Protein AF-A0A0M7BGE9-F1 (afdb_monomer)

Nearest PDB structures (foldseek):
  6nfq-assembly1_A  TM=4.392E-01  e=7.631E-02  Pseudomonas fluorescens
  6nfs-assembly1_A  TM=4.341E-01  e=2.128E-01  Pseudomonas fluorescens
  3bcf-assembly1_A  TM=3.572E-01  e=2.326E-01  Halothermothrix orenii H 168
  7bk7-assembly2_BBB  TM=4.090E-01  e=2.433E-01  Pseudomonas [fluorescens] SBW25
  7bk6-assembly1_AAA  TM=4.256E-01  e=5.191E-01  Pseudomonas [fluorescens] SBW25

Sequence (1055 aa):
MHVMADHRFSSLPSQTDLQADPSSYTMHPDDFVFRTDTTPAPVPVSAAQERFLQQLPHLPQTGTGSGWPASGETFSDWFNSLADDGEGAPDDQNPDDQDAAPEPTDPVDPQPEEPEDISEEDAPAPAPEPEEPEETEELPSPIPEPSMPQDPPALSLAELGTKISAGRTSVFDLDIPGEVRVITPPSFGSLTVNPDNSLALVLADPTQTGDLSFTVEIEGPDGTVQTASHTFSVTPSAQEGGWGTGLNHYMLATDESGNVIVESGDNHRKVHVSGNGLTKADIAAREGLNEGAISSWWLEKHPEYGATEDMALASDVGFGLWNRINPRGSESSNWLLLERGHEYEASRLAPRGASGESELAPLHVGAWGEGSAPVVTGGTRIFQDNVEHIVIQGLDIKSGFLVLGQHSNVIFDDVGFTGGETVISGFGGNLTGITIRNSRILDVWQDEPKHTTSDGKWSPHASRESGLYVSGTNGLLLEGNIVDHNGFAPDFDAEGSIEGGHPPSMYSHNVYLQWNTEDVTMRDSVIMRGASFGVQFRGGGFVEDNLFLDNNIPLNTLGGNYGGRGPVGNYSLLNGNIVTSAAARGEDVPHIGALDWGIRNEGLLTTLIDNIVAHANDPDDASDTVKGGSALHHGKGEDGIFDDNTIIWRWGKQSLNAEGLDPTQLNTTTIQRYTAELLGMKTATIGDLSDYLRSLDGNDQDAAIQDILSYFRAGFGIEENSRVDAATLRFVPDARGDGLRWDNRLNWDTEDLPGTIDGDSVDLGGNEVNYGGMVELENVVFGDGGKLSVHHGKLTINNELSVGQGGGKIHIDRAGQFWTDGYDDTDHLDFNVDGGRFANTGLFDGNFDLEATSGQTILATDGATFVLGNGDRLAVTGTEAKVGFDGGDGSARLEIESGAELTFHTAKDGIRGISEFRSGAFEDGSQLASAIDIDGGTLVVDLDALTTADTPELALLSADELTGLFDDVELQGLGTERDAHFYLDYDADELTLLLTSDGTGKTDFNIVSEDFEVLGLSPAWEGTRVSPEASLIDLDRTVLDAVPLQLHEAYLDVA

Organism: NCBI:txid313367

pLDDT: mean 81.62, std 24.55, range [22.69, 98.81]

Mean predicted aligned error: 13.07 Å

Foldseek 3Di:
DDDDDDDDDDDDDDDDDDDDDDDDDDDDDDDDDDDDDDDDDDDDDDPPVVVVPPPDDDDDDDDDDDDDDDPDDDPLLVVLVVVVVDDDDDPPDDPDDDDDDDDDDYDDDDDDDDDDDDDDDDDDDDDDDDDDDDDDDDDDDDDDDDDDPDDPPAQDPPVVDAADAALFKDKADRPDAFDKDWPFAKPDFGWFADPNRIIITFRNQQPDFAKIKTKMWTQHPVRDIDIDMDIHGYDGHQFQQRALFLQQAAFAAADPLQFHDAFFADQEAAAAAECPADALVNVCVVVVHDSVVLALVVCLVVRQQRRDPVNHHYQVSRVRVVCVSFDAQEAGLYEYEYEAPEEHEDQEDDHANGFHNASRRTYYYYYDDDYAAYEYDHAHEDDDHEYERYEYERHEYEAAYYYYEQYENYEYYQYHGEAHEHEHEHVPAAHTHYEYELYEQDHHAFFFQPAADPVQFGDQSSRWTESYEHERYRHYEAYLYEQEQWGWDPFDDLQRHRPGTGFQFLRHWSEEYALNYASYAHELYEQENTFAESYAAAQAYEAELYEQYQHQEDEHYAQSDDPNPRNHHYAYEHELYEWEAYHCRNVVYPRRYYHNEYYEFNHFAHFAYNYEQEYNFQLVPPPTDGAADYPYYYNPPPRRHNYHQYAYYPRHPDGHNQPPPDPVLRNQLDPQNVLCVVVVHPTGDPVSVCVVLVVDGGPRNSVVSVVNSCSVCVSSVNDDLDDPDAEEKEFAADSSHNSAEQPQLRRTPSSDHAQPDPAHEYEDNLDHHEDDDAHEYQEYEQEQNREYEFAAYEYAHNHAYYYYLNEYEYHYHRQGEYEYQEYAAAREYEYEAPAHDYAHAHEHHYHYEYEFAAYEYAQYEAPHEHEQDANYEYEFEEDHYAAAHDYAQHEYEYEYAARGEYEYHYAQDAGAAHEDGCNRPYDDDGDYAYEYEYHEAEYEYACQNHNDLAWDKHWHDAGNAYYDDYNYYHYHNLPQQKEWEWECERVGRTIIIIIHRRGGPYYYYWYHDPPDDTPPDDPVCPDHPPDDDDDDDDDDDDDDDDDDDDDDDDDDDDD

InterPro domains:
  IPR011050 Pectin lyase fold/virulence factor [SSF51126] (381-582)
  IPR039448 Right handed beta helix domain [PF13229] (385-552)

Structure (mmCIF, N/CA/C/O backbone):
data_AF-A0A0M7BGE9-F1
#
_entry.id   AF-A0A0M7BGE9-F1
#
loop_
_atom_site.group_PDB
_atom_site.id
_atom_site.type_symbol
_atom_site.label_atom_id
_atom_site.label_alt_id
_atom_site.label_comp_id
_atom_site.label_asym_id
_atom_site.label_entity_id
_atom_site.label_seq_id
_atom_site.pdbx_PDB_ins_code
_atom_site.Cartn_x
_atom_site.Cartn_y
_atom_site.Cartn_z
_atom_site.occupancy
_atom_site.B_iso_or_equiv
_atom_site.auth_seq_id
_atom_site.auth_comp_id
_atom_site.auth_asym_id
_atom_site.auth_atom_id
_atom_site.pdbx_PDB_model_num
ATOM 1 N N . MET A 1 1 ? -19.847 28.988 -2.101 1.00 25.34 1 MET A N 1
ATOM 2 C CA . MET A 1 1 ? -21.134 29.722 -2.194 1.00 25.34 1 MET A CA 1
ATOM 3 C C . MET A 1 1 ? -21.716 29.541 -3.588 1.00 25.34 1 MET A C 1
ATOM 5 O O . MET A 1 1 ? -21.027 29.848 -4.551 1.00 25.34 1 MET A O 1
ATOM 9 N N . HIS A 1 2 ? -22.951 29.054 -3.689 1.00 25.34 2 HIS A N 1
ATOM 10 C CA . HIS A 1 2 ? -23.720 28.935 -4.936 1.00 25.34 2 HIS A CA 1
ATOM 11 C C . HIS A 1 2 ? -24.680 30.127 -5.101 1.00 25.34 2 HIS A C 1
ATOM 13 O O . HIS A 1 2 ? -25.231 30.594 -4.108 1.00 25.34 2 HIS A O 1
ATOM 19 N N . VAL A 1 3 ? -24.941 30.558 -6.343 1.00 22.89 3 VAL A N 1
ATOM 20 C CA . VAL A 1 3 ? -26.174 31.270 -6.744 1.00 22.89 3 VAL A CA 1
ATOM 21 C C . VAL A 1 3 ? -26.522 30.855 -8.180 1.00 22.89 3 VAL A C 1
ATOM 23 O O . VAL A 1 3 ? -25.694 30.995 -9.077 1.00 22.89 3 VAL A O 1
ATOM 26 N N . MET A 1 4 ? -27.740 30.351 -8.396 1.00 26.92 4 MET A N 1
ATOM 27 C CA . MET A 1 4 ? -28.255 29.924 -9.707 1.00 26.92 4 MET A CA 1
ATOM 28 C C . MET A 1 4 ? -28.739 31.098 -10.579 1.00 26.92 4 MET A C 1
ATOM 30 O O . MET A 1 4 ? -29.103 32.151 -10.056 1.00 26.92 4 MET A O 1
ATOM 34 N N . ALA A 1 5 ? -28.904 30.848 -11.885 1.00 25.89 5 ALA A N 1
ATOM 35 C CA . ALA A 1 5 ? -29.972 31.452 -12.695 1.00 25.89 5 ALA A CA 1
ATOM 36 C C . ALA A 1 5 ? -30.283 30.607 -13.957 1.00 25.89 5 ALA A C 1
ATOM 38 O O . ALA A 1 5 ? -29.639 30.782 -14.990 1.00 25.89 5 ALA A O 1
ATOM 39 N N . ASP A 1 6 ? -31.281 29.716 -13.888 1.00 26.86 6 ASP A N 1
ATOM 40 C CA . ASP A 1 6 ? -31.887 29.065 -15.071 1.00 26.86 6 ASP A CA 1
ATOM 41 C C . ASP A 1 6 ? -32.918 29.998 -15.741 1.00 26.86 6 ASP A C 1
ATOM 43 O O . ASP A 1 6 ? -33.571 30.801 -15.071 1.00 26.86 6 ASP A O 1
ATOM 47 N N . HIS A 1 7 ? -33.112 29.867 -17.058 1.00 22.80 7 HIS A N 1
ATOM 48 C CA . HIS A 1 7 ? -34.295 30.388 -17.745 1.00 22.80 7 HIS A CA 1
ATOM 49 C C . HIS A 1 7 ? -34.637 29.611 -19.033 1.00 22.80 7 HIS A C 1
ATOM 51 O O . HIS A 1 7 ? -34.256 29.977 -20.148 1.00 22.80 7 HIS A O 1
ATOM 57 N N . ARG A 1 8 ? -35.466 28.572 -18.877 1.00 25.69 8 ARG A N 1
ATOM 58 C CA . ARG A 1 8 ? -36.155 27.868 -19.974 1.00 25.69 8 ARG A CA 1
ATOM 59 C C . ARG A 1 8 ? -37.073 28.801 -20.783 1.00 25.69 8 ARG A C 1
ATOM 61 O O . ARG A 1 8 ? -37.774 29.632 -20.210 1.00 25.69 8 ARG A O 1
ATOM 68 N N . PHE A 1 9 ? -37.208 28.548 -22.087 1.00 23.30 9 PHE A N 1
ATOM 69 C CA . PHE A 1 9 ? -38.440 28.814 -22.850 1.00 23.30 9 PHE A CA 1
ATOM 70 C C . PHE A 1 9 ? -38.622 27.769 -23.965 1.00 23.30 9 PHE A C 1
ATOM 72 O O . PHE A 1 9 ? -37.674 27.084 -24.339 1.00 23.30 9 PHE A O 1
ATOM 79 N N . SER A 1 10 ? -39.857 27.587 -24.441 1.00 25.20 10 SER A N 1
ATOM 80 C CA . SER A 1 10 ? -40.314 26.326 -25.047 1.00 25.20 10 SER A CA 1
ATOM 81 C C . SER A 1 10 ? -40.982 26.458 -26.431 1.00 25.20 10 SER A C 1
ATOM 83 O O . SER A 1 10 ? -41.247 27.556 -26.919 1.00 25.20 10 SER A O 1
ATOM 85 N N . SER A 1 11 ? -41.347 25.293 -26.991 1.00 26.02 11 SER A N 1
ATOM 86 C CA . SER A 1 11 ? -42.259 25.030 -28.127 1.00 26.02 11 SER A CA 1
ATOM 87 C C . SER A 1 11 ? -41.699 25.010 -29.566 1.00 26.02 11 SER A C 1
ATOM 89 O O . SER A 1 11 ? -40.934 25.866 -29.999 1.00 26.02 11 SER A O 1
ATOM 91 N N . LEU A 1 12 ? -42.142 23.984 -30.309 1.00 28.72 12 LEU A N 1
ATOM 92 C CA . LEU A 1 12 ? -41.930 23.738 -31.747 1.00 28.72 12 LEU A CA 1
ATOM 93 C C . LEU A 1 12 ? -43.030 24.434 -32.586 1.00 28.72 12 LEU A C 1
ATOM 95 O O . LEU A 1 12 ? -44.086 24.773 -32.043 1.00 28.72 12 LEU A O 1
ATOM 99 N N . PRO A 1 13 ? -42.851 24.598 -33.914 1.00 30.75 13 PRO A N 1
ATOM 100 C CA . PRO A 1 13 ? -43.400 23.575 -34.821 1.00 30.75 13 PRO A CA 1
ATOM 101 C C . PRO A 1 13 ? -42.542 23.264 -36.071 1.00 30.75 13 PRO A C 1
ATOM 103 O O . PRO A 1 13 ? -41.599 23.967 -36.419 1.00 30.75 13 PRO A O 1
ATOM 106 N N . SER A 1 14 ? -42.912 22.185 -36.765 1.00 27.33 14 SER A N 1
ATOM 107 C CA . SER A 1 14 ? -42.268 21.622 -37.963 1.00 27.33 14 SER A CA 1
ATOM 108 C C . SER A 1 14 ? -42.625 22.325 -39.288 1.00 27.33 14 SER A C 1
ATOM 110 O O . SER A 1 14 ? -43.711 22.890 -39.396 1.00 27.33 14 SER A O 1
ATOM 112 N N . GLN A 1 15 ? -41.781 22.185 -40.334 1.00 27.72 15 GLN A N 1
ATOM 113 C CA . GLN A 1 15 ? -42.139 21.418 -41.557 1.00 27.72 15 GLN A CA 1
ATOM 114 C C . GLN A 1 15 ? -41.063 21.342 -42.681 1.00 27.72 15 GLN A C 1
ATOM 116 O O . GLN A 1 15 ? -40.530 22.355 -43.116 1.00 27.72 15 GLN A O 1
ATOM 121 N N . THR A 1 16 ? -40.879 20.112 -43.195 1.00 26.34 16 THR A N 1
ATOM 122 C CA . THR A 1 16 ? -40.599 19.660 -44.591 1.00 26.34 16 THR A CA 1
ATOM 123 C C . THR A 1 16 ? -39.463 20.224 -45.472 1.00 26.34 16 THR A C 1
ATOM 125 O O . THR A 1 16 ? -39.453 21.391 -45.843 1.00 26.34 16 THR A O 1
ATOM 128 N N . ASP A 1 17 ? -38.692 19.259 -45.995 1.00 26.45 17 ASP A N 1
ATOM 129 C CA . ASP A 1 17 ? -38.212 19.081 -47.382 1.00 26.45 17 ASP A CA 1
ATOM 130 C C . ASP A 1 17 ? -37.313 20.117 -48.084 1.00 26.45 17 ASP A C 1
ATOM 132 O O . ASP A 1 17 ? -37.762 21.159 -48.558 1.00 26.45 17 ASP A O 1
ATOM 136 N N . LEU A 1 18 ? -36.095 19.660 -48.420 1.00 26.59 18 LEU A N 1
ATOM 137 C CA . LEU A 1 18 ? -35.631 19.609 -49.818 1.00 26.59 18 LEU A CA 1
ATOM 138 C C . LEU A 1 18 ? -34.508 18.564 -50.005 1.00 26.59 18 LEU A C 1
ATOM 140 O O . LEU A 1 18 ? -33.496 18.599 -49.313 1.00 26.59 18 LEU A O 1
ATOM 144 N N . GLN A 1 19 ? -34.670 17.648 -50.967 1.00 27.67 19 GLN A N 1
ATOM 145 C CA . GLN A 1 19 ? -33.612 16.735 -51.434 1.00 27.67 19 GLN A CA 1
ATOM 146 C C . GLN A 1 19 ? -32.804 17.375 -52.577 1.00 27.67 19 GLN A C 1
ATOM 148 O O . GLN A 1 19 ? -33.420 18.017 -53.428 1.00 27.67 19 GLN A O 1
ATOM 153 N N . ALA A 1 20 ? -31.490 17.103 -52.668 1.00 27.62 20 ALA A N 1
ATOM 154 C CA . ALA A 1 20 ? -30.819 16.652 -53.908 1.00 27.62 20 ALA A CA 1
ATOM 155 C C . ALA A 1 20 ? -29.283 16.479 -53.767 1.00 27.62 20 ALA A C 1
ATOM 157 O O . ALA A 1 20 ? -28.568 17.464 -53.642 1.00 27.62 20 ALA A O 1
ATOM 158 N N . ASP A 1 21 ? -28.839 15.221 -53.887 1.00 28.03 21 ASP A N 1
ATOM 159 C CA . ASP A 1 21 ? -27.679 14.691 -54.646 1.00 28.03 21 ASP A CA 1
ATOM 160 C C . ASP A 1 21 ? -26.241 15.290 -54.517 1.00 28.03 21 ASP A C 1
ATOM 162 O O . ASP A 1 21 ? -26.048 16.503 -54.589 1.00 28.03 21 ASP A O 1
ATOM 166 N N . PRO A 1 22 ? -25.181 14.450 -54.420 1.00 39.25 22 PRO A N 1
ATOM 167 C CA . PRO A 1 22 ? -23.791 14.898 -54.274 1.00 39.25 22 PRO A CA 1
ATOM 168 C C . PRO A 1 22 ? -23.002 14.933 -55.597 1.00 39.25 22 PRO A C 1
ATOM 170 O O . PRO A 1 22 ? -23.242 14.144 -56.508 1.00 39.25 22 PRO A O 1
ATOM 173 N N . SER A 1 23 ? -21.950 15.757 -55.678 1.00 24.03 23 SER A N 1
ATOM 174 C CA . SER A 1 23 ? -20.719 15.425 -56.430 1.00 24.03 23 SER A CA 1
ATOM 175 C C . SER A 1 23 ? -19.607 16.465 -56.248 1.00 24.03 23 SER A C 1
ATOM 177 O O . SER A 1 23 ? -19.867 17.661 -56.207 1.00 24.03 23 SER A O 1
ATOM 179 N N . SER A 1 24 ? -18.359 15.977 -56.220 1.00 26.05 24 SER A N 1
ATOM 180 C CA . SER A 1 24 ? -17.084 16.719 -56.295 1.00 26.05 24 SER A CA 1
ATOM 181 C C . SER A 1 24 ? -16.852 17.881 -55.314 1.00 26.05 24 SER A C 1
ATOM 183 O O . SER A 1 24 ? -17.477 18.925 -55.422 1.00 26.05 24 SER A O 1
ATOM 185 N N . TYR A 1 25 ? -15.783 17.786 -54.520 1.00 25.06 25 TYR A N 1
ATOM 186 C CA . TYR A 1 25 ? -14.571 18.573 -54.794 1.00 25.06 25 TYR A CA 1
ATOM 187 C C . TYR A 1 25 ? -13.350 17.920 -54.129 1.00 25.06 25 TYR A C 1
ATOM 189 O O . TYR A 1 25 ? -13.410 17.504 -52.976 1.00 25.06 25 TYR A O 1
ATOM 197 N N . THR A 1 26 ? -12.245 17.798 -54.866 1.00 26.22 26 THR A N 1
ATOM 198 C CA . THR A 1 26 ? -10.955 17.338 -54.332 1.00 26.22 26 THR A CA 1
ATOM 199 C C . THR A 1 26 ? -10.307 18.438 -53.499 1.00 26.22 26 THR A C 1
ATOM 201 O O . THR A 1 26 ? -10.208 19.574 -53.961 1.00 26.22 26 THR A O 1
ATOM 204 N N . MET A 1 27 ? -9.805 18.090 -52.313 1.00 24.03 27 MET A N 1
ATOM 205 C CA . MET A 1 27 ? -8.911 18.955 -51.541 1.00 24.03 27 MET A CA 1
ATOM 206 C C . MET A 1 27 ? -7.447 18.615 -51.842 1.00 24.03 27 MET A C 1
ATOM 208 O O . MET A 1 27 ? -7.073 17.447 -51.909 1.00 24.03 27 MET A O 1
ATOM 212 N N . HIS A 1 28 ? -6.630 19.653 -51.983 1.00 26.14 28 HIS A N 1
ATOM 213 C CA . HIS A 1 28 ? -5.208 19.640 -51.644 1.00 26.14 28 HIS A CA 1
ATOM 214 C C . HIS A 1 28 ? -5.018 20.639 -50.481 1.00 26.14 28 HIS A C 1
ATOM 216 O O . HIS A 1 28 ? -5.892 21.493 -50.298 1.00 26.14 28 HIS A O 1
ATOM 222 N N . PRO A 1 29 ? -3.946 20.519 -49.678 1.00 29.97 29 PRO A N 1
ATOM 223 C CA . PRO A 1 29 ? -3.680 21.428 -48.562 1.00 29.97 29 PRO A CA 1
ATOM 224 C C . PRO A 1 29 ? -3.222 22.821 -49.043 1.00 29.97 29 PRO A C 1
ATOM 226 O O . PRO A 1 29 ? -3.189 23.089 -50.243 1.00 29.97 29 PRO A O 1
ATOM 229 N N . ASP A 1 30 ? -2.846 23.664 -48.076 1.00 29.45 30 ASP A N 1
ATOM 230 C CA . ASP A 1 30 ? -2.303 25.026 -48.215 1.00 29.45 30 ASP A CA 1
ATOM 231 C C . ASP A 1 30 ? -3.333 26.146 -48.483 1.00 29.45 30 ASP A C 1
ATOM 233 O O . ASP A 1 30 ? -3.395 26.692 -49.580 1.00 29.45 30 ASP A O 1
ATOM 237 N N . ASP A 1 31 ? -4.110 26.522 -47.451 1.00 26.45 31 ASP A N 1
ATOM 238 C CA . ASP A 1 31 ? -4.404 27.936 -47.101 1.00 26.45 31 ASP A CA 1
ATOM 239 C C . ASP A 1 31 ? -5.336 28.046 -45.867 1.00 26.45 31 ASP A C 1
ATOM 241 O O . ASP A 1 31 ? -6.558 28.071 -46.004 1.00 26.45 31 ASP A O 1
ATOM 245 N N . PHE A 1 32 ? -4.790 28.180 -44.648 1.00 25.08 32 PHE A N 1
ATOM 246 C CA . PHE A 1 32 ? -5.536 28.755 -43.511 1.00 25.08 32 PHE A CA 1
ATOM 247 C C . PHE A 1 32 ? -4.621 29.497 -42.524 1.00 25.08 32 PHE A C 1
ATOM 249 O O . PHE A 1 32 ? -3.875 28.901 -41.754 1.00 25.08 32 PHE A O 1
ATOM 256 N N . VAL A 1 33 ? -4.723 30.829 -42.528 1.00 25.20 33 VAL A N 1
ATOM 257 C CA . VAL A 1 33 ? -4.055 31.725 -41.571 1.00 25.20 33 VAL A CA 1
ATOM 258 C C . VAL A 1 33 ? -5.054 32.128 -40.490 1.00 25.20 33 VAL A C 1
ATOM 260 O O . VAL A 1 33 ? -6.055 32.785 -40.786 1.00 25.20 33 VAL A O 1
ATOM 263 N N . PHE A 1 34 ? -4.777 31.781 -39.233 1.00 24.08 34 PHE A N 1
ATOM 264 C CA . PHE A 1 34 ? -5.593 32.232 -38.106 1.00 24.08 34 PHE A CA 1
ATOM 265 C C . PHE A 1 34 ? -5.369 33.718 -37.793 1.00 24.08 34 PHE A C 1
ATOM 267 O O . PHE A 1 34 ? -4.253 34.234 -37.844 1.00 24.08 34 PHE A O 1
ATOM 274 N N . ARG A 1 35 ? -6.457 34.405 -37.429 1.00 22.69 35 ARG A N 1
ATOM 275 C CA . ARG A 1 35 ? -6.435 35.730 -36.799 1.00 22.69 35 ARG A CA 1
ATOM 276 C C . ARG A 1 35 ? -6.880 35.601 -35.350 1.00 22.69 35 ARG A C 1
ATOM 278 O O . ARG A 1 35 ? -7.986 35.134 -35.098 1.00 22.69 35 ARG A O 1
ATOM 285 N N . THR A 1 36 ? -6.062 36.093 -34.433 1.00 28.55 36 THR A N 1
ATOM 286 C CA . THR A 1 36 ? -6.415 36.314 -33.028 1.00 28.55 36 THR A CA 1
ATOM 287 C C . THR A 1 36 ? -6.794 37.778 -32.821 1.00 28.55 36 THR A C 1
ATOM 289 O O . THR A 1 36 ? -5.961 38.637 -33.095 1.00 28.55 36 THR A O 1
ATOM 292 N N . ASP A 1 37 ? -8.011 38.066 -32.350 1.00 27.75 37 ASP A N 1
ATOM 293 C CA . ASP A 1 37 ? -8.344 39.319 -31.643 1.00 27.75 37 ASP A CA 1
ATOM 294 C C . ASP A 1 37 ? -9.801 39.315 -31.136 1.00 27.75 37 ASP A C 1
ATOM 296 O O . ASP A 1 37 ? -10.722 39.497 -31.927 1.00 27.75 37 ASP A O 1
ATOM 300 N N . THR A 1 38 ? -9.997 39.152 -29.821 1.00 26.91 38 THR A N 1
ATOM 301 C CA . THR A 1 38 ? -10.992 39.878 -28.992 1.00 26.91 38 THR A CA 1
ATOM 302 C C . THR A 1 38 ? -10.797 39.513 -27.518 1.00 26.91 38 THR A C 1
ATOM 304 O O . THR A 1 38 ? -11.004 38.362 -27.142 1.00 26.91 38 THR A O 1
ATOM 307 N N . THR A 1 39 ? -10.473 40.490 -26.670 1.00 28.62 39 THR A N 1
ATOM 308 C CA . THR A 1 39 ? -10.437 40.347 -25.203 1.00 28.62 39 THR A CA 1
ATOM 309 C C . THR A 1 39 ? -11.706 40.914 -24.543 1.00 28.62 39 THR A C 1
ATOM 311 O O . THR A 1 39 ? -12.181 41.978 -24.952 1.00 28.62 39 THR A O 1
ATOM 314 N N . PRO A 1 40 ? -12.263 40.263 -23.501 1.00 28.77 40 PRO A N 1
ATOM 315 C CA . PRO A 1 40 ? -13.258 40.869 -22.612 1.00 28.77 40 PRO A CA 1
ATOM 316 C C . PRO A 1 40 ? -12.619 41.860 -21.622 1.00 28.77 40 PRO A C 1
ATOM 318 O O . PRO A 1 40 ? -11.426 41.787 -21.334 1.00 28.77 40 PRO A O 1
ATOM 321 N N . ALA A 1 41 ? -13.419 42.778 -21.071 1.00 27.50 41 ALA A N 1
ATOM 322 C CA . ALA A 1 41 ? -12.977 43.758 -20.071 1.00 27.50 41 ALA A CA 1
ATOM 323 C C . ALA A 1 41 ? -13.224 43.271 -18.621 1.00 27.50 41 ALA A C 1
ATOM 325 O O . ALA A 1 41 ? -14.186 42.535 -18.393 1.00 27.50 41 ALA A O 1
ATOM 326 N N . PRO A 1 42 ? -12.404 43.688 -17.633 1.00 31.66 42 PRO A N 1
ATOM 327 C CA . PRO A 1 42 ? -12.484 43.189 -16.258 1.00 31.66 42 PRO A CA 1
ATOM 328 C C . PRO A 1 42 ? -13.622 43.807 -15.426 1.00 31.66 42 PRO A C 1
ATOM 330 O O . PRO A 1 42 ? -14.018 44.959 -15.618 1.00 31.66 42 PRO A O 1
ATOM 333 N N . VAL A 1 43 ? -14.089 43.040 -14.437 1.00 29.02 43 VAL A N 1
ATOM 334 C CA . VAL A 1 43 ? -15.052 43.445 -13.397 1.00 29.02 43 VAL A CA 1
ATOM 335 C C . VAL A 1 43 ? -14.282 43.952 -12.160 1.00 29.02 43 VAL A C 1
ATOM 337 O O . VAL A 1 43 ? -13.253 43.367 -11.823 1.00 29.02 43 VAL A O 1
ATOM 340 N N . PRO A 1 44 ? -14.716 45.030 -11.473 1.00 30.61 44 PRO A N 1
ATOM 341 C CA . PRO A 1 44 ? -13.983 45.577 -10.330 1.00 30.61 44 PRO A CA 1
ATOM 342 C C . PRO A 1 44 ? -14.105 44.708 -9.067 1.00 30.61 44 PRO A C 1
ATOM 344 O O . PRO A 1 44 ? -15.206 44.388 -8.621 1.00 30.61 44 PRO A O 1
ATOM 347 N N . VAL A 1 45 ? -12.958 44.396 -8.461 1.00 32.81 45 VAL A N 1
ATOM 348 C CA . VAL A 1 45 ? -12.830 43.661 -7.190 1.00 32.81 45 VAL A CA 1
ATOM 349 C C . VAL A 1 45 ? -13.003 44.613 -5.994 1.00 32.81 45 VAL A C 1
ATOM 351 O O . VAL A 1 45 ? -12.743 45.813 -6.100 1.00 32.81 45 VAL A O 1
ATOM 354 N N . SER A 1 46 ? -13.472 44.103 -4.850 1.00 35.00 46 SER A N 1
ATOM 355 C CA . SER A 1 46 ? -13.732 44.924 -3.656 1.00 35.00 46 SER A CA 1
ATOM 356 C C . SER A 1 46 ? -12.479 45.168 -2.797 1.00 35.00 46 SER A C 1
ATOM 358 O O . SER A 1 46 ? -11.591 44.320 -2.700 1.00 35.00 46 SER A O 1
ATOM 360 N N . ALA A 1 47 ? -12.441 46.310 -2.101 1.00 31.95 47 ALA A N 1
ATOM 361 C CA . ALA A 1 47 ? -11.294 46.795 -1.316 1.00 31.95 47 ALA A CA 1
ATOM 362 C C . ALA A 1 47 ? -10.949 45.977 -0.043 1.00 31.95 47 ALA A C 1
ATOM 364 O O . ALA A 1 47 ? -10.199 46.448 0.813 1.00 31.95 47 ALA A O 1
ATOM 365 N N . ALA A 1 48 ? -11.492 44.766 0.108 1.00 30.62 48 ALA A N 1
ATOM 366 C CA . ALA A 1 48 ? -11.083 43.815 1.139 1.00 30.62 48 ALA A CA 1
ATOM 367 C C . ALA A 1 48 ? -9.800 43.055 0.745 1.00 30.62 48 ALA A C 1
ATOM 369 O O . ALA A 1 48 ? -8.923 42.862 1.584 1.00 30.62 48 ALA A O 1
ATOM 370 N N . GLN A 1 49 ? -9.648 42.678 -0.533 1.00 31.62 49 GLN A N 1
ATOM 371 C CA . GLN A 1 49 ? -8.522 41.846 -0.992 1.00 31.62 49 GLN A CA 1
ATOM 372 C C . GLN A 1 49 ? -7.202 42.626 -1.150 1.00 31.62 49 GLN A C 1
ATOM 374 O O . GLN A 1 49 ? -6.130 42.050 -0.981 1.00 31.62 49 GLN A O 1
ATOM 379 N N . GLU A 1 50 ? -7.246 43.950 -1.354 1.00 30.75 50 GLU A N 1
ATOM 380 C CA . GLU A 1 50 ? -6.037 44.797 -1.432 1.00 30.75 50 GLU A CA 1
ATOM 381 C C . GLU A 1 50 ? -5.200 44.822 -0.137 1.00 30.75 50 GLU A C 1
ATOM 383 O O . GLU A 1 50 ? -4.038 45.222 -0.172 1.00 30.75 50 GLU A O 1
ATOM 388 N N . ARG A 1 51 ? -5.759 44.403 1.010 1.00 30.89 51 ARG A N 1
ATOM 389 C CA . ARG A 1 51 ? -5.032 44.361 2.293 1.00 30.89 51 ARG A CA 1
ATOM 390 C C . ARG A 1 51 ? -4.238 43.080 2.535 1.00 30.89 51 ARG A C 1
ATOM 392 O O . ARG A 1 51 ? -3.325 43.115 3.351 1.00 30.89 51 ARG A O 1
ATOM 399 N N . PHE A 1 52 ? -4.558 41.988 1.843 1.00 28.58 52 PHE A N 1
ATOM 400 C CA . PHE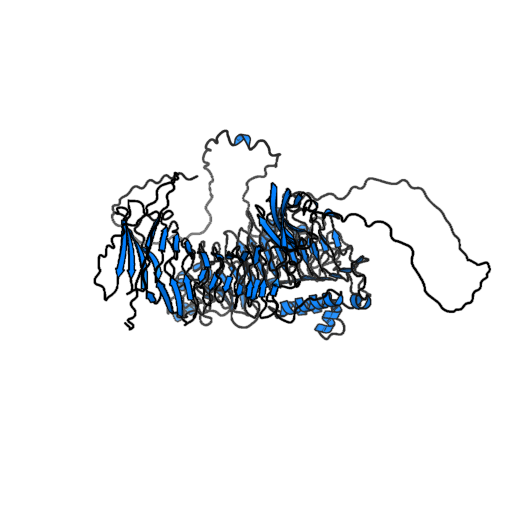 A 1 52 ? -3.825 40.724 1.977 1.00 28.58 52 PHE A CA 1
ATOM 401 C C . PHE A 1 52 ? -2.540 40.730 1.126 1.00 28.58 52 PHE A C 1
ATOM 403 O O . PHE A 1 52 ? -1.501 40.225 1.533 1.00 28.58 52 PHE A O 1
ATOM 410 N N . LEU A 1 53 ? -2.571 41.418 -0.020 1.00 28.48 53 LEU A N 1
ATOM 411 C CA . LEU A 1 53 ? -1.484 41.477 -1.008 1.00 28.48 53 LEU A CA 1
ATOM 412 C C . LEU A 1 53 ? -0.336 42.460 -0.668 1.00 28.48 53 LEU A C 1
ATOM 414 O O . LEU A 1 53 ? 0.434 42.825 -1.552 1.00 28.48 53 LEU A O 1
ATOM 418 N N . GLN A 1 54 ? -0.214 42.925 0.582 1.00 29.66 54 GLN A N 1
ATOM 419 C CA . GLN A 1 54 ? 0.802 43.915 0.999 1.00 29.66 54 GLN A CA 1
ATOM 420 C C . GLN A 1 54 ? 1.827 43.390 2.023 1.00 29.66 54 GLN A C 1
ATOM 422 O O . GLN A 1 54 ? 2.549 44.193 2.613 1.00 29.66 54 GLN A O 1
ATOM 427 N N . GLN A 1 55 ? 1.904 42.072 2.253 1.00 29.23 55 GLN A N 1
ATOM 428 C CA . GLN A 1 55 ? 2.792 41.478 3.271 1.00 29.23 55 GLN A CA 1
ATOM 429 C C . GLN A 1 55 ? 3.728 40.356 2.776 1.00 29.23 55 GLN A C 1
ATOM 431 O O . GLN A 1 55 ? 4.399 39.741 3.597 1.00 29.23 55 GLN A O 1
ATOM 436 N N . LEU A 1 56 ? 3.848 40.131 1.461 1.00 26.89 56 LEU A N 1
ATOM 437 C CA . LEU A 1 56 ? 4.818 39.182 0.890 1.00 26.89 56 LEU A CA 1
ATOM 438 C C . LEU A 1 56 ? 5.957 39.908 0.139 1.00 26.89 56 LEU A C 1
ATOM 440 O O . LEU A 1 56 ? 5.681 40.874 -0.582 1.00 26.89 56 LEU A O 1
ATOM 444 N N . PRO A 1 57 ? 7.228 39.480 0.296 1.00 29.42 57 PRO A N 1
ATOM 445 C CA . PRO A 1 57 ? 8.362 40.014 -0.458 1.00 29.42 57 PRO A CA 1
ATOM 446 C C . PRO A 1 57 ? 8.353 39.555 -1.929 1.00 29.42 57 PRO A C 1
ATOM 448 O O . PRO A 1 57 ? 7.588 38.683 -2.333 1.00 29.42 57 PRO A O 1
ATOM 451 N N . HIS A 1 58 ? 9.176 40.198 -2.758 1.00 27.41 58 HIS A N 1
ATOM 452 C CA . HIS A 1 58 ? 9.049 40.146 -4.217 1.00 27.41 58 HIS A CA 1
ATOM 453 C C . HIS A 1 58 ? 9.596 38.865 -4.867 1.00 27.41 58 HIS A C 1
ATOM 455 O O . HIS A 1 58 ? 10.783 38.573 -4.746 1.00 27.41 58 HIS A O 1
ATOM 461 N N . LEU A 1 59 ? 8.764 38.214 -5.687 1.00 24.77 59 LEU A N 1
ATOM 462 C CA . LEU A 1 59 ? 9.194 37.319 -6.768 1.00 24.77 59 LEU A CA 1
ATOM 463 C C . LEU A 1 59 ? 9.222 38.081 -8.113 1.00 24.77 59 LEU A C 1
ATOM 465 O O . LEU A 1 59 ? 8.400 38.986 -8.313 1.00 24.77 59 LEU A O 1
ATOM 469 N N . PRO A 1 60 ? 10.143 37.758 -9.041 1.00 27.12 60 PRO A N 1
ATOM 470 C CA . PRO A 1 60 ? 10.170 38.342 -10.380 1.00 27.12 60 PRO A CA 1
ATOM 471 C C . PRO A 1 60 ? 9.067 37.758 -11.281 1.00 27.12 60 PRO A C 1
ATOM 473 O O . PRO A 1 60 ? 8.655 36.615 -11.123 1.00 27.12 60 PRO A O 1
ATOM 476 N N . GLN A 1 61 ? 8.600 38.543 -12.257 1.00 29.39 61 GLN A N 1
ATOM 477 C CA . GLN A 1 61 ? 7.640 38.085 -13.268 1.00 29.39 61 GLN A CA 1
ATOM 478 C C . GLN A 1 61 ? 8.368 37.581 -14.521 1.00 29.39 61 GLN A C 1
ATOM 480 O O . GLN A 1 61 ? 8.962 38.384 -15.243 1.00 29.39 61 GLN A O 1
ATOM 485 N N . THR A 1 62 ? 8.256 36.287 -14.820 1.00 28.47 62 THR A N 1
ATOM 486 C CA . THR A 1 62 ? 8.506 35.716 -16.155 1.00 28.47 62 THR A CA 1
ATOM 487 C C . THR A 1 62 ? 7.178 35.496 -16.899 1.00 28.47 62 THR A C 1
ATOM 489 O O . THR A 1 62 ? 6.094 35.574 -16.317 1.00 28.47 62 THR A O 1
ATOM 492 N N . GLY A 1 63 ? 7.233 35.404 -18.231 1.00 25.78 63 GLY A N 1
ATOM 493 C CA . GLY A 1 63 ? 6.073 35.656 -19.096 1.00 25.78 63 GLY A CA 1
ATOM 494 C C . GLY A 1 63 ? 5.246 34.422 -19.462 1.00 25.78 63 GLY A C 1
ATOM 495 O O . GLY A 1 63 ? 5.784 33.361 -19.753 1.00 25.78 63 GLY A O 1
ATOM 496 N N . THR A 1 64 ? 3.926 34.591 -19.572 1.00 29.95 64 THR A N 1
ATOM 497 C CA . THR A 1 64 ? 3.020 33.575 -20.130 1.00 29.95 64 THR A CA 1
ATOM 498 C C . THR A 1 64 ? 3.279 33.370 -21.629 1.00 29.95 64 THR A C 1
ATOM 500 O O . THR A 1 64 ? 2.829 34.175 -22.450 1.00 29.95 64 THR A O 1
ATOM 503 N N . GLY A 1 65 ? 3.976 32.291 -21.991 1.00 26.48 65 GLY A N 1
ATOM 504 C CA . GLY A 1 65 ? 4.264 31.910 -23.376 1.00 26.48 65 GLY A CA 1
ATOM 505 C C . GLY A 1 65 ? 4.198 30.397 -23.574 1.00 26.48 65 GLY A C 1
ATOM 506 O O . GLY A 1 65 ? 5.156 29.694 -23.286 1.00 26.48 65 GLY A O 1
ATOM 507 N N . SER A 1 66 ? 3.076 29.888 -24.085 1.00 32.75 66 SER A N 1
ATOM 508 C CA . SER A 1 66 ? 2.886 28.456 -24.347 1.00 32.75 66 SER A CA 1
ATOM 509 C C . SER A 1 66 ? 3.650 28.012 -25.604 1.00 32.75 66 SER A C 1
ATOM 511 O O . SER A 1 66 ? 3.117 28.098 -26.714 1.00 32.75 66 SER A O 1
ATOM 513 N N . GLY A 1 67 ? 4.890 27.549 -25.433 1.00 28.11 67 GLY A N 1
ATOM 514 C CA . GLY A 1 67 ? 5.701 26.930 -26.484 1.00 28.11 67 GLY A CA 1
ATOM 515 C C . GLY A 1 67 ? 5.775 25.411 -26.320 1.00 28.11 67 GLY A C 1
ATOM 516 O O . GLY A 1 67 ? 6.419 24.930 -25.395 1.00 28.11 67 GLY A O 1
ATOM 517 N N . TRP A 1 68 ? 5.141 24.669 -27.230 1.00 33.50 68 TRP A N 1
ATOM 518 C CA . TRP A 1 68 ? 5.395 23.234 -27.420 1.00 33.50 68 TRP A CA 1
ATOM 519 C C . TRP A 1 68 ? 6.383 23.045 -28.586 1.00 33.50 68 TRP A C 1
ATOM 521 O O . TRP A 1 68 ? 6.329 23.836 -29.536 1.00 33.50 68 TRP A O 1
ATOM 531 N N . PRO A 1 69 ? 7.277 22.041 -28.531 1.00 31.14 69 PRO A N 1
ATOM 532 C CA . PRO A 1 69 ? 8.349 21.874 -29.509 1.00 31.14 69 PRO A CA 1
ATOM 533 C C . PRO A 1 69 ? 7.844 21.474 -30.902 1.00 31.14 69 PRO A C 1
ATOM 535 O O . PRO A 1 69 ? 6.742 20.944 -31.080 1.00 31.14 69 PRO A O 1
ATOM 538 N N . ALA A 1 70 ? 8.679 21.722 -31.912 1.00 32.47 70 ALA A N 1
ATOM 539 C CA . ALA A 1 70 ? 8.472 21.201 -33.260 1.00 32.47 70 ALA A CA 1
ATOM 540 C C . ALA A 1 70 ? 8.964 19.744 -33.361 1.00 32.47 70 ALA A C 1
ATOM 542 O O . ALA A 1 70 ? 9.731 19.268 -32.529 1.00 32.47 70 ALA A O 1
ATOM 543 N N . SER A 1 71 ? 8.544 19.023 -34.404 1.00 29.70 71 SER A N 1
ATOM 544 C CA . SER A 1 71 ? 8.915 17.617 -34.610 1.00 29.70 71 SER A CA 1
ATOM 545 C C . SER A 1 71 ? 10.435 17.429 -34.763 1.00 29.70 71 SER A C 1
ATOM 547 O O . SER A 1 71 ? 10.975 17.708 -35.839 1.00 29.70 71 SER A O 1
ATOM 549 N N . GLY A 1 72 ? 11.103 16.932 -33.718 1.00 31.36 72 GLY A N 1
ATOM 550 C CA . GLY A 1 72 ? 12.530 16.589 -33.736 1.00 31.36 72 GLY A CA 1
ATOM 551 C C . GLY A 1 72 ? 13.220 16.556 -32.366 1.00 31.36 72 GLY A C 1
ATOM 552 O O . GLY A 1 72 ? 14.209 15.848 -32.228 1.00 31.36 72 GLY A O 1
ATOM 553 N N . GLU A 1 73 ? 12.708 17.283 -31.371 1.00 32.66 73 GLU A N 1
ATOM 554 C CA . GLU A 1 73 ? 13.256 17.326 -30.001 1.00 32.66 73 GLU A CA 1
ATOM 555 C C . GLU A 1 73 ? 12.654 16.206 -29.130 1.00 32.66 73 GLU A C 1
ATOM 557 O O . GLU A 1 73 ? 11.484 15.848 -29.312 1.00 32.66 73 GLU A O 1
ATOM 562 N N . THR A 1 74 ? 13.424 15.635 -28.191 1.00 45.25 74 THR A N 1
ATOM 563 C CA . THR A 1 74 ? 12.883 14.632 -27.256 1.00 45.25 74 THR A CA 1
ATOM 564 C C . THR A 1 74 ? 12.184 15.307 -26.074 1.00 45.25 74 THR A C 1
ATOM 566 O O . THR A 1 74 ? 12.437 16.467 -25.745 1.00 45.25 74 THR A O 1
ATOM 569 N N . PHE A 1 75 ? 11.284 14.579 -25.405 1.00 42.06 75 PHE A N 1
ATOM 570 C CA . PHE A 1 75 ? 10.594 15.112 -24.225 1.00 42.06 75 PHE A CA 1
ATOM 571 C C . PHE A 1 75 ? 11.565 15.378 -23.062 1.00 42.06 75 PHE A C 1
ATOM 573 O O . PHE A 1 75 ? 11.385 16.359 -22.346 1.00 42.06 75 PHE A O 1
ATOM 580 N N . SER A 1 76 ? 12.618 14.565 -22.925 1.00 40.84 76 SER A N 1
ATOM 581 C CA . SER A 1 76 ? 13.674 14.739 -21.923 1.00 40.84 76 SER A CA 1
ATOM 582 C C . SER A 1 76 ? 14.435 16.055 -22.113 1.00 40.84 76 SER A C 1
ATOM 584 O O . SER A 1 76 ? 14.678 16.758 -21.137 1.00 40.84 76 SER A O 1
ATOM 586 N N . ASP A 1 77 ? 14.740 16.442 -23.358 1.00 42.00 77 ASP A N 1
ATOM 587 C CA . ASP A 1 77 ? 15.411 17.718 -23.658 1.00 42.00 77 ASP A CA 1
ATOM 588 C C . ASP A 1 77 ? 14.534 18.918 -23.264 1.00 42.00 77 ASP A C 1
ATOM 590 O O . ASP A 1 77 ? 15.000 19.870 -22.635 1.00 42.00 77 ASP A O 1
ATOM 594 N N . TRP A 1 78 ? 13.236 18.852 -23.585 1.00 42.12 78 TRP A N 1
ATOM 595 C CA . TRP A 1 78 ? 12.263 19.887 -23.230 1.00 42.12 78 TRP A CA 1
ATOM 596 C C . TRP A 1 78 ? 12.040 19.975 -21.713 1.00 42.12 78 TRP A C 1
ATOM 598 O O . TRP A 1 78 ? 12.044 21.074 -21.161 1.00 42.12 78 TRP A O 1
ATOM 608 N N . PHE A 1 79 ? 11.914 18.839 -21.022 1.00 39.88 79 PHE A N 1
ATOM 609 C CA . PHE A 1 79 ? 11.758 18.793 -19.566 1.00 39.88 79 PHE A CA 1
ATOM 610 C C . PHE A 1 79 ? 13.008 19.322 -18.845 1.00 39.88 79 PHE A C 1
ATOM 612 O O . PHE A 1 79 ? 12.891 20.166 -17.958 1.00 39.88 79 PHE A O 1
ATOM 619 N N . ASN A 1 80 ? 14.208 18.938 -19.297 1.00 43.19 80 ASN A N 1
ATOM 620 C CA . ASN A 1 80 ? 15.467 19.498 -18.801 1.00 43.19 80 ASN A CA 1
ATOM 621 C C . ASN A 1 80 ? 15.552 21.018 -19.029 1.00 43.19 80 ASN A C 1
ATOM 623 O O . ASN A 1 80 ? 16.006 21.734 -18.141 1.00 43.19 80 ASN A O 1
ATOM 627 N N . SER A 1 81 ? 15.043 21.538 -20.154 1.00 36.19 81 SER A N 1
ATOM 628 C CA . SER A 1 81 ? 15.003 22.990 -20.400 1.00 36.19 81 SER A CA 1
ATOM 629 C C . SER A 1 81 ? 14.048 23.767 -19.478 1.00 36.19 81 SER A C 1
ATOM 631 O O . SER A 1 81 ? 14.219 24.970 -19.308 1.00 36.19 81 SER A O 1
ATOM 633 N N . LEU A 1 82 ? 13.069 23.097 -18.855 1.00 32.31 82 LEU A N 1
ATOM 634 C CA . LEU A 1 82 ? 12.182 23.694 -17.846 1.00 32.31 82 LEU A CA 1
ATOM 635 C C . LEU A 1 82 ? 12.763 23.631 -16.424 1.00 32.31 82 LEU A C 1
ATOM 637 O O . LEU A 1 82 ? 12.331 24.398 -15.566 1.00 32.31 82 LEU A O 1
ATOM 641 N N . ALA A 1 83 ? 13.736 22.750 -16.174 1.00 35.53 83 ALA A N 1
ATOM 642 C CA . ALA A 1 83 ? 14.473 22.688 -14.910 1.00 35.53 83 ALA A CA 1
ATOM 643 C C . ALA A 1 83 ? 15.606 23.735 -14.822 1.00 35.53 83 ALA A C 1
ATOM 645 O O . ALA A 1 83 ? 15.988 24.133 -13.726 1.00 35.53 83 ALA A O 1
ATOM 646 N N . ASP A 1 84 ? 16.113 24.211 -15.965 1.00 35.47 84 ASP A N 1
ATOM 647 C CA . ASP A 1 84 ? 17.262 25.133 -16.070 1.00 35.47 84 ASP A CA 1
ATOM 648 C C . ASP A 1 84 ? 16.940 26.590 -15.649 1.00 35.47 84 ASP A C 1
ATOM 650 O O . ASP A 1 84 ? 17.834 27.410 -15.436 1.00 35.47 84 ASP A O 1
ATOM 654 N N . ASP A 1 85 ? 15.658 26.928 -15.464 1.00 27.88 85 ASP A N 1
ATOM 655 C CA . ASP A 1 85 ? 15.148 28.284 -15.183 1.00 27.88 85 ASP A CA 1
ATOM 656 C C . ASP A 1 85 ? 15.387 28.750 -13.713 1.00 27.88 85 ASP A C 1
ATOM 658 O O . ASP A 1 85 ? 14.567 29.453 -13.113 1.00 27.88 85 ASP A O 1
ATOM 662 N N . GLY A 1 86 ? 16.530 28.385 -13.108 1.00 34.47 86 GLY A N 1
ATOM 663 C CA . GLY A 1 86 ? 16.900 28.820 -11.750 1.00 34.47 86 GLY A CA 1
ATOM 664 C C . GLY A 1 86 ? 18.223 28.333 -11.130 1.00 34.47 86 GLY A C 1
ATOM 665 O O . GLY A 1 86 ? 18.599 28.861 -10.081 1.00 34.47 86 GLY A O 1
ATOM 666 N N . GLU A 1 87 ? 18.944 27.373 -11.720 1.00 33.06 87 GLU A N 1
ATOM 667 C CA . GLU A 1 87 ? 20.081 26.684 -11.070 1.00 33.06 87 GLU A CA 1
ATOM 668 C C . GLU A 1 87 ? 21.389 27.516 -11.042 1.00 33.06 87 GLU A C 1
ATOM 670 O O . GLU A 1 87 ? 22.344 27.302 -11.789 1.00 33.06 87 GLU A O 1
ATOM 675 N N . GLY A 1 88 ? 21.460 28.481 -10.121 1.00 25.33 88 GLY A N 1
ATOM 676 C CA . GLY A 1 88 ? 22.719 29.105 -9.706 1.00 25.33 88 GLY A CA 1
ATOM 677 C C . GLY A 1 88 ? 23.450 28.240 -8.677 1.00 25.33 88 GLY A C 1
ATOM 678 O O . GLY A 1 88 ? 23.047 28.211 -7.515 1.00 25.33 88 GLY A O 1
ATOM 679 N N . ALA A 1 89 ? 24.525 27.561 -9.086 1.00 27.41 89 ALA A N 1
ATOM 680 C CA . ALA A 1 89 ? 25.300 26.680 -8.208 1.00 27.41 89 ALA A CA 1
ATOM 681 C C . ALA A 1 89 ? 25.856 27.402 -6.954 1.00 27.41 89 ALA A C 1
ATOM 683 O O . ALA A 1 89 ? 26.301 28.552 -7.059 1.00 27.41 89 ALA A O 1
ATOM 684 N N . PRO A 1 90 ? 25.894 26.740 -5.779 1.00 25.97 90 PRO A N 1
ATOM 685 C CA . PRO A 1 90 ? 26.630 27.241 -4.623 1.00 25.97 90 PRO A CA 1
ATOM 686 C C . PRO A 1 90 ? 28.141 27.191 -4.905 1.00 25.97 90 PRO A C 1
ATOM 688 O O . PRO A 1 90 ? 28.716 26.126 -5.120 1.00 25.97 90 PRO A O 1
ATOM 691 N N . ASP A 1 91 ? 28.775 28.362 -4.920 1.00 26.94 91 ASP A N 1
ATOM 692 C CA . ASP A 1 91 ? 30.205 28.539 -5.198 1.00 26.94 91 ASP A CA 1
ATOM 693 C C . ASP A 1 91 ? 31.049 28.190 -3.959 1.00 26.94 91 ASP A C 1
ATOM 695 O O . ASP A 1 91 ? 31.380 29.057 -3.148 1.00 26.94 91 ASP A O 1
ATOM 699 N N . ASP A 1 92 ? 31.366 26.903 -3.786 1.00 29.98 92 ASP A N 1
ATOM 700 C CA . ASP A 1 92 ? 32.130 26.390 -2.637 1.00 29.98 92 ASP A CA 1
ATOM 701 C C . ASP A 1 92 ? 33.659 26.553 -2.814 1.00 29.98 92 ASP A C 1
ATOM 703 O O . ASP A 1 92 ? 34.463 25.655 -2.554 1.00 29.98 92 ASP A O 1
ATOM 707 N N . GLN A 1 93 ? 34.082 27.729 -3.298 1.00 27.88 93 GLN A N 1
ATOM 708 C CA . GLN A 1 93 ? 35.481 28.156 -3.325 1.00 27.88 93 GLN A CA 1
ATOM 709 C C . GLN A 1 93 ? 35.664 29.517 -2.646 1.00 27.88 93 GLN A C 1
ATOM 711 O O . GLN A 1 93 ? 35.417 30.572 -3.227 1.00 27.88 93 GLN A O 1
ATOM 716 N N . ASN A 1 94 ? 36.237 29.506 -1.438 1.00 25.48 94 ASN A N 1
ATOM 717 C CA . ASN A 1 94 ? 36.757 30.711 -0.783 1.00 25.48 94 ASN A CA 1
ATOM 718 C C . ASN A 1 94 ? 38.291 30.639 -0.594 1.00 25.48 94 ASN A C 1
ATOM 720 O O . ASN A 1 94 ? 38.761 30.216 0.466 1.00 25.48 94 ASN A O 1
ATOM 724 N N . PRO A 1 95 ? 39.092 31.021 -1.608 1.00 30.59 95 PRO A N 1
ATOM 725 C CA . PRO A 1 95 ? 40.547 30.897 -1.577 1.00 30.59 95 PRO A CA 1
ATOM 726 C C . PRO A 1 95 ? 41.243 32.202 -1.140 1.00 30.59 95 PRO A C 1
ATOM 728 O O . PRO A 1 95 ? 41.897 32.847 -1.960 1.00 30.59 95 PRO A O 1
ATOM 731 N N . ASP A 1 96 ? 41.144 32.596 0.136 1.00 29.30 96 ASP A N 1
ATOM 732 C CA . ASP A 1 96 ? 41.871 33.782 0.634 1.00 29.30 96 ASP A CA 1
ATOM 733 C C . ASP A 1 96 ? 42.303 33.688 2.118 1.00 29.30 96 ASP A C 1
ATOM 735 O O . ASP A 1 96 ? 41.724 34.319 3.000 1.00 29.30 96 ASP A O 1
ATOM 739 N N . ASP A 1 97 ? 43.360 32.910 2.391 1.00 27.59 97 ASP A N 1
ATOM 740 C CA . ASP A 1 97 ? 44.308 33.208 3.484 1.00 27.59 97 ASP A CA 1
ATOM 741 C C . ASP A 1 97 ? 45.691 32.584 3.173 1.00 27.59 97 ASP A C 1
ATOM 743 O O . ASP A 1 97 ? 45.905 31.378 3.319 1.00 27.59 97 ASP A O 1
ATOM 747 N N . GLN A 1 98 ? 46.636 33.387 2.659 1.00 29.34 98 GLN A N 1
ATOM 748 C CA . GLN A 1 98 ? 47.975 32.924 2.249 1.00 29.34 98 GLN A CA 1
ATOM 749 C C . GLN A 1 98 ? 49.089 33.272 3.250 1.00 29.34 98 GLN A C 1
ATOM 751 O O . GLN A 1 98 ? 49.292 34.429 3.606 1.00 29.34 98 GLN A O 1
ATOM 756 N N . ASP A 1 99 ? 49.894 32.248 3.546 1.00 28.67 99 ASP A N 1
ATOM 757 C CA . ASP A 1 99 ? 51.323 32.269 3.898 1.00 28.67 99 ASP A CA 1
ATOM 758 C C . ASP A 1 99 ? 51.859 33.215 4.995 1.00 28.67 99 ASP A C 1
ATOM 760 O O . ASP A 1 99 ? 52.039 34.423 4.826 1.00 28.67 99 ASP A O 1
ATOM 764 N N . ALA A 1 100 ? 52.392 32.585 6.050 1.00 26.98 100 ALA A N 1
ATOM 765 C CA . ALA A 1 100 ? 53.440 33.158 6.897 1.00 26.98 100 ALA A CA 1
ATOM 766 C C . ALA A 1 100 ? 54.457 32.093 7.372 1.00 26.98 100 ALA A C 1
ATOM 768 O O . ALA A 1 100 ? 54.579 31.811 8.565 1.00 26.98 100 ALA A O 1
ATOM 769 N N . ALA A 1 101 ? 55.223 31.507 6.444 1.00 28.88 101 ALA A N 1
ATOM 770 C CA . ALA A 1 101 ? 56.412 30.708 6.777 1.00 28.88 101 ALA A CA 1
ATOM 771 C C . ALA A 1 101 ? 57.498 31.580 7.465 1.00 28.88 101 ALA A C 1
ATOM 773 O O . ALA A 1 101 ? 57.560 32.789 7.202 1.00 28.88 101 ALA A O 1
ATOM 774 N N . PRO A 1 102 ? 58.385 31.013 8.319 1.00 33.56 102 PRO A N 1
ATOM 775 C CA . PRO A 1 102 ? 59.596 30.392 7.755 1.00 33.56 102 PRO A CA 1
ATOM 776 C C . PRO A 1 102 ? 60.249 29.229 8.552 1.00 33.56 102 PRO A C 1
ATOM 778 O O . PRO A 1 102 ? 60.642 29.410 9.698 1.00 33.56 102 PRO A O 1
ATOM 781 N N . GLU A 1 103 ? 60.529 28.128 7.836 1.00 27.56 103 GLU A N 1
ATOM 782 C CA . GLU A 1 103 ? 61.837 27.419 7.749 1.00 27.56 103 GLU A CA 1
ATOM 783 C C . GLU A 1 103 ? 62.558 26.828 9.015 1.00 27.56 103 GLU A C 1
ATOM 785 O O . GLU A 1 103 ? 62.155 27.082 10.146 1.00 27.56 103 GLU A O 1
ATOM 790 N N . PRO A 1 104 ? 63.548 25.900 8.867 1.00 44.25 104 PRO A N 1
ATOM 791 C CA . PRO A 1 104 ? 63.470 24.624 9.603 1.00 44.25 104 PRO A CA 1
ATOM 792 C C . PRO A 1 104 ? 64.799 24.152 10.270 1.00 44.25 104 PRO A C 1
ATOM 794 O O . PRO A 1 104 ? 65.686 24.953 10.557 1.00 44.25 104 PRO A O 1
ATOM 797 N N . THR A 1 105 ? 64.947 22.822 10.424 1.00 27.73 105 THR A N 1
ATOM 798 C CA . THR A 1 105 ? 66.138 21.986 10.754 1.00 27.73 105 THR A CA 1
ATOM 799 C C . THR A 1 105 ? 66.355 21.521 12.214 1.00 27.73 105 THR A C 1
ATOM 801 O O . THR A 1 105 ? 66.856 22.262 13.052 1.00 27.73 105 THR A O 1
ATOM 804 N N . ASP A 1 106 ? 65.975 20.259 12.491 1.00 27.03 106 ASP A N 1
ATOM 805 C CA . ASP A 1 106 ? 66.850 19.055 12.546 1.00 27.03 106 ASP A CA 1
ATOM 806 C C . ASP A 1 106 ? 68.150 19.026 13.399 1.00 27.03 106 ASP A C 1
ATOM 808 O O . ASP A 1 106 ? 68.838 20.043 13.494 1.00 27.03 106 ASP A O 1
ATOM 812 N N . PRO A 1 107 ? 68.652 17.830 13.833 1.00 42.34 107 PRO A N 1
ATOM 813 C CA . PRO A 1 107 ? 67.994 16.503 13.995 1.00 42.34 107 PRO A CA 1
ATOM 814 C C . PRO A 1 107 ? 68.440 15.664 15.250 1.00 42.34 107 PRO A C 1
ATOM 816 O O . PRO A 1 107 ? 69.341 16.083 15.968 1.00 42.34 107 PRO A O 1
ATOM 819 N N . VAL A 1 108 ? 67.833 14.466 15.461 1.00 29.27 108 VAL A N 1
ATOM 820 C CA . VAL A 1 108 ? 68.426 13.118 15.820 1.00 29.27 108 VAL A CA 1
ATOM 821 C C . VAL A 1 108 ? 69.562 13.057 16.890 1.00 29.27 108 VAL A C 1
ATOM 823 O O . VAL A 1 108 ? 70.560 13.753 16.749 1.00 29.27 108 VAL A O 1
ATOM 826 N N . ASP A 1 109 ? 69.618 12.218 17.948 1.00 27.80 109 ASP A N 1
ATOM 827 C CA . ASP A 1 109 ? 69.033 10.907 18.382 1.00 27.80 109 ASP A CA 1
ATOM 828 C C . ASP A 1 109 ? 69.372 10.700 19.909 1.00 27.80 109 ASP A C 1
ATOM 830 O O . ASP A 1 109 ? 69.943 11.632 20.488 1.00 27.80 109 ASP A O 1
ATOM 834 N N . PRO A 1 110 ? 69.304 9.509 20.571 1.00 39.41 110 PRO A N 1
ATOM 835 C CA . PRO A 1 110 ? 68.303 8.426 20.658 1.00 39.41 110 PRO A CA 1
ATOM 836 C C . PRO A 1 110 ? 67.908 8.098 22.142 1.00 39.41 110 PRO A C 1
ATOM 838 O O . PRO A 1 110 ? 68.273 8.804 23.081 1.00 39.41 110 PRO A O 1
ATOM 841 N N . GLN A 1 111 ? 67.209 6.973 22.366 1.00 33.41 111 GLN A N 1
ATOM 842 C CA . GLN A 1 111 ? 67.024 6.269 23.665 1.00 33.41 111 GLN A CA 1
ATOM 843 C C . GLN A 1 111 ? 68.361 5.685 24.230 1.00 33.41 111 GLN A C 1
ATOM 845 O O . GLN A 1 111 ? 69.316 5.623 23.446 1.00 33.41 111 GLN A O 1
ATOM 850 N N . PRO A 1 112 ? 68.493 5.242 25.521 1.00 39.78 112 PRO A N 1
ATOM 851 C CA . PRO A 1 112 ? 67.921 3.945 25.985 1.00 39.78 112 PRO A CA 1
ATOM 852 C C . PRO A 1 112 ? 67.667 3.709 27.519 1.00 39.78 112 PRO A C 1
ATOM 854 O O . PRO A 1 112 ? 68.112 4.477 28.365 1.00 39.78 112 PRO A O 1
ATOM 857 N N . GLU A 1 113 ? 67.042 2.550 27.815 1.00 28.39 113 GLU A N 1
ATOM 858 C CA . GLU A 1 113 ? 67.205 1.622 28.982 1.00 28.39 113 GLU A CA 1
ATOM 859 C C . GLU A 1 113 ? 66.806 1.981 30.449 1.00 28.39 113 GLU A C 1
ATOM 861 O O . GLU A 1 113 ? 67.034 3.076 30.958 1.00 28.39 113 GLU A O 1
ATOM 866 N N . GLU A 1 114 ? 66.247 0.970 31.148 1.00 37.28 114 GLU A N 1
ATOM 867 C CA . GLU A 1 114 ? 66.001 0.877 32.612 1.00 37.28 114 GLU A CA 1
ATOM 868 C C . GLU A 1 114 ? 67.262 0.397 33.383 1.00 37.28 114 GLU A C 1
ATOM 870 O O . GLU A 1 114 ? 68.221 -0.050 32.743 1.00 37.28 114 GLU A O 1
ATOM 875 N N . PRO A 1 115 ? 67.313 0.464 34.740 1.00 38.94 115 PRO A N 1
ATOM 876 C CA . PRO A 1 115 ? 67.002 -0.744 35.545 1.00 38.94 115 PRO A CA 1
ATOM 877 C C . PRO A 1 115 ? 66.474 -0.506 37.001 1.00 38.94 115 PRO A C 1
ATOM 879 O O . PRO A 1 115 ? 66.206 0.622 37.411 1.00 38.94 115 PRO A O 1
ATOM 882 N N . GLU A 1 116 ? 66.365 -1.612 37.761 1.00 33.12 116 GLU A N 1
ATOM 883 C CA . GLU A 1 116 ? 66.012 -1.826 39.197 1.00 33.12 116 GLU A CA 1
ATOM 884 C C . GLU A 1 116 ? 66.850 -0.986 40.213 1.00 33.12 116 GLU A C 1
ATOM 886 O O . GLU A 1 116 ? 67.850 -0.378 39.833 1.00 33.12 116 GLU A O 1
ATOM 891 N N . ASP A 1 117 ? 66.503 -0.805 41.504 1.00 36.81 117 ASP A N 1
ATOM 892 C CA . ASP A 1 117 ? 66.518 -1.720 42.695 1.00 36.81 117 ASP A CA 1
ATOM 893 C C . ASP A 1 117 ? 66.103 -0.836 43.939 1.00 36.81 117 ASP A C 1
ATOM 895 O O . ASP A 1 117 ? 66.152 0.390 43.798 1.00 36.81 117 ASP A O 1
ATOM 899 N N . ILE A 1 118 ? 65.669 -1.181 45.174 1.00 33.06 118 ILE A N 1
ATOM 900 C CA . ILE A 1 118 ? 65.700 -2.306 46.165 1.00 33.06 118 ILE A CA 1
ATOM 901 C C . ILE A 1 118 ? 64.430 -2.140 47.097 1.00 33.06 118 ILE A C 1
ATOM 903 O O . ILE A 1 118 ? 63.612 -1.277 46.785 1.00 33.06 118 ILE A O 1
ATOM 907 N N . SER A 1 119 ? 64.108 -2.764 48.261 1.00 33.41 119 SER A N 1
ATOM 908 C CA . SER A 1 119 ? 64.657 -3.775 49.217 1.00 33.41 119 SER A CA 1
ATOM 909 C C . SER A 1 119 ? 63.585 -4.214 50.262 1.00 33.41 119 SER A C 1
ATOM 911 O O . SER A 1 119 ? 62.804 -3.361 50.669 1.00 33.41 119 SER A O 1
ATOM 913 N N . GLU A 1 120 ? 63.682 -5.453 50.788 1.00 37.88 120 GLU A N 1
ATOM 914 C CA . GLU A 1 120 ? 63.427 -5.929 52.193 1.00 37.88 120 GLU A CA 1
ATOM 915 C C . GLU A 1 120 ? 62.038 -5.679 52.875 1.00 37.88 120 GLU A C 1
ATOM 917 O O . GLU A 1 120 ? 61.571 -4.550 52.976 1.00 37.88 120 GLU A O 1
ATOM 922 N N . GLU A 1 121 ? 61.242 -6.703 53.259 1.00 38.00 121 GLU A N 1
ATOM 923 C CA . GLU A 1 121 ? 61.350 -7.666 54.410 1.00 38.00 121 GLU A CA 1
ATOM 924 C C . GLU A 1 121 ? 61.003 -7.037 55.796 1.00 38.00 121 GLU A C 1
ATOM 926 O O . GLU A 1 121 ? 61.258 -5.858 56.016 1.00 38.00 121 GLU A O 1
ATOM 931 N N . ASP A 1 122 ? 60.381 -7.682 56.805 1.00 35.00 122 ASP A N 1
ATOM 932 C CA . ASP A 1 122 ? 59.987 -9.085 57.113 1.00 35.00 122 ASP A CA 1
ATOM 933 C C . ASP A 1 122 ? 58.760 -9.028 58.098 1.00 35.00 122 ASP A C 1
ATOM 935 O O . ASP A 1 122 ? 58.715 -8.119 58.928 1.00 35.00 122 ASP A O 1
ATOM 939 N N . ALA A 1 123 ? 57.618 -9.728 57.940 1.00 34.72 123 ALA A N 1
ATOM 940 C CA . ALA A 1 123 ? 57.222 -11.081 58.431 1.00 34.72 123 ALA A CA 1
ATOM 941 C C . ALA A 1 123 ? 57.414 -11.386 59.956 1.00 34.72 123 ALA A C 1
ATOM 943 O O . ALA A 1 123 ? 58.110 -10.632 60.635 1.00 34.72 123 ALA A O 1
ATOM 944 N N . PRO A 1 124 ? 56.862 -12.484 60.557 1.00 46.38 124 PRO A N 1
ATOM 945 C CA . PRO A 1 124 ? 55.866 -13.477 60.092 1.00 46.38 124 PRO A CA 1
ATOM 946 C C . PRO A 1 124 ? 54.717 -13.800 61.117 1.00 46.38 124 PRO A C 1
ATOM 948 O O . PRO A 1 124 ? 54.654 -13.239 62.209 1.00 46.38 124 PRO A O 1
ATOM 951 N N . ALA A 1 125 ? 53.835 -14.770 60.800 1.00 43.41 125 ALA A N 1
ATOM 952 C CA . ALA A 1 125 ? 52.840 -15.403 61.711 1.00 43.41 125 ALA A CA 1
ATOM 953 C C . ALA A 1 125 ? 53.293 -16.816 62.198 1.00 43.41 125 ALA A C 1
ATOM 955 O O . ALA A 1 125 ? 54.283 -17.316 61.653 1.00 43.41 125 ALA A O 1
ATOM 956 N N . PRO A 1 126 ? 52.654 -17.476 63.209 1.00 43.28 126 PRO A N 1
ATOM 957 C CA . PRO A 1 126 ? 51.463 -18.340 62.972 1.00 43.28 126 PRO A CA 1
ATOM 958 C C . PRO A 1 126 ? 50.458 -18.515 64.172 1.00 43.28 126 PRO A C 1
ATOM 960 O O . PRO A 1 126 ? 50.584 -17.854 65.199 1.00 43.28 126 PRO A O 1
ATOM 963 N N . ALA A 1 127 ? 49.456 -19.410 64.029 1.00 34.06 127 ALA A N 1
ATOM 964 C CA . ALA A 1 127 ? 48.313 -19.724 64.943 1.00 34.06 127 ALA A CA 1
ATOM 965 C C . ALA A 1 127 ? 48.514 -21.060 65.757 1.00 34.06 127 ALA A C 1
ATOM 967 O O . ALA A 1 127 ? 49.671 -21.498 65.772 1.00 34.06 127 ALA A O 1
ATOM 968 N N . PRO A 1 128 ? 47.519 -21.786 66.376 1.00 53.47 128 PRO A N 1
ATOM 969 C CA . PRO A 1 128 ? 46.056 -21.561 66.617 1.00 53.47 128 PRO A CA 1
ATOM 970 C C . PRO A 1 128 ? 45.439 -21.999 68.011 1.00 53.47 128 PRO A C 1
ATOM 972 O O . PRO A 1 128 ? 46.112 -22.674 68.782 1.00 53.47 128 PRO A O 1
ATOM 975 N N . GLU A 1 129 ? 44.135 -21.686 68.247 1.00 37.81 129 GLU A N 1
ATOM 976 C CA . GLU A 1 129 ? 43.067 -22.381 69.073 1.00 37.81 129 GLU A CA 1
ATOM 977 C C . GLU A 1 129 ? 43.256 -22.708 70.599 1.00 37.81 129 GLU A C 1
ATOM 979 O O . GLU A 1 129 ? 44.386 -22.596 71.079 1.00 37.81 129 GLU A O 1
ATOM 984 N N . PRO A 1 130 ? 42.219 -23.109 71.422 1.00 44.25 130 PRO A N 1
ATOM 985 C CA . PRO A 1 130 ? 40.763 -23.375 71.185 1.00 44.25 130 PRO A CA 1
ATOM 986 C C . PRO A 1 130 ? 39.704 -22.790 72.210 1.00 44.25 130 PRO A C 1
ATOM 988 O O . PRO A 1 130 ? 40.071 -22.256 73.251 1.00 44.25 130 PRO A O 1
ATOM 991 N N . GLU A 1 131 ? 38.400 -22.979 71.898 1.00 37.69 131 GLU A N 1
ATOM 992 C CA . GLU A 1 131 ? 37.142 -23.201 72.709 1.00 37.69 131 GLU A CA 1
ATOM 993 C C . GLU A 1 131 ? 36.733 -22.439 74.025 1.00 37.69 131 GLU A C 1
ATOM 995 O O . GLU A 1 131 ? 37.398 -22.563 75.048 1.00 37.69 131 GLU A O 1
ATOM 1000 N N . GLU A 1 132 ? 35.518 -21.822 73.987 1.00 38.69 132 GLU A N 1
ATOM 1001 C CA . GLU A 1 132 ? 34.364 -21.738 74.966 1.00 38.69 132 GLU A CA 1
ATOM 1002 C C . GLU A 1 132 ? 34.518 -21.360 76.484 1.00 38.69 132 GLU A C 1
ATOM 1004 O O . GLU A 1 132 ? 35.636 -21.388 76.999 1.00 38.69 132 GLU A O 1
ATOM 1009 N N . PRO A 1 133 ? 33.440 -20.986 77.260 1.00 44.56 133 PRO A N 1
ATOM 1010 C CA . PRO A 1 133 ? 31.968 -21.101 77.042 1.00 44.56 133 PRO A CA 1
ATOM 1011 C C . PRO A 1 133 ? 31.093 -19.833 77.360 1.00 44.56 133 PRO A C 1
ATOM 1013 O O . PRO A 1 133 ? 31.609 -18.733 77.548 1.00 44.56 133 PRO A O 1
ATOM 1016 N N . GLU A 1 134 ? 29.758 -20.004 77.433 1.00 42.94 134 GLU A N 1
ATOM 1017 C CA . GLU A 1 134 ? 28.693 -19.006 77.736 1.00 42.94 134 GLU A CA 1
ATOM 1018 C C . GLU A 1 134 ? 28.573 -18.554 79.223 1.00 42.94 134 GLU A C 1
ATOM 1020 O O . GLU A 1 134 ? 28.848 -19.357 80.111 1.00 42.94 134 GLU A O 1
ATOM 1025 N N . GLU A 1 135 ? 28.061 -17.329 79.502 1.00 39.06 135 GLU A N 1
ATOM 1026 C CA . GLU A 1 135 ? 26.818 -17.070 80.301 1.00 39.06 135 GLU A CA 1
ATOM 1027 C C . GLU A 1 135 ? 26.458 -15.563 80.536 1.00 39.06 135 GLU A C 1
ATOM 1029 O O . GLU A 1 135 ? 27.320 -14.722 80.779 1.00 39.06 135 GLU A O 1
ATOM 1034 N N . THR A 1 136 ? 25.143 -15.272 80.602 1.00 34.78 136 THR A N 1
ATOM 1035 C CA . THR A 1 136 ? 24.424 -14.172 81.326 1.00 34.78 136 THR A CA 1
ATOM 1036 C C . THR A 1 136 ? 24.576 -12.660 80.997 1.00 34.78 136 THR A C 1
ATOM 1038 O O . THR A 1 136 ? 25.525 -11.998 81.398 1.00 34.78 136 THR A O 1
ATOM 1041 N N . GLU A 1 137 ? 23.498 -12.117 80.404 1.00 43.94 137 GLU A N 1
ATOM 1042 C CA . GLU A 1 137 ? 22.702 -10.900 80.742 1.00 43.94 137 GLU A CA 1
ATOM 1043 C C . GLU A 1 137 ? 23.312 -9.608 81.362 1.00 43.94 137 GLU A C 1
ATOM 1045 O O . GLU A 1 137 ? 23.744 -9.591 82.511 1.00 43.94 137 GLU A O 1
ATOM 1050 N N . GLU A 1 138 ? 23.045 -8.461 80.708 1.00 36.59 138 GLU A N 1
ATOM 1051 C CA . GLU A 1 138 ? 22.591 -7.209 81.362 1.00 36.59 138 GLU A CA 1
ATOM 1052 C C . GLU A 1 138 ? 21.394 -6.585 80.586 1.00 36.59 138 GLU A C 1
ATOM 1054 O O . GLU A 1 138 ? 21.014 -7.063 79.517 1.00 36.59 138 GLU A O 1
ATOM 1059 N N . LEU A 1 139 ? 20.726 -5.580 81.173 1.00 34.53 139 LEU A N 1
ATOM 1060 C CA . LEU A 1 139 ? 19.320 -5.206 80.904 1.00 34.53 139 LEU A CA 1
ATOM 1061 C C . LEU A 1 139 ? 19.075 -4.229 79.720 1.00 34.53 139 LEU A C 1
ATOM 1063 O O . LEU A 1 139 ? 19.952 -3.434 79.383 1.00 34.53 139 LEU A O 1
ATOM 1067 N N . PRO A 1 140 ? 17.859 -4.224 79.120 1.00 43.94 140 PRO A N 1
ATOM 1068 C CA . PRO A 1 140 ? 17.547 -3.451 77.911 1.00 43.94 140 PRO A CA 1
ATOM 1069 C C . PRO A 1 140 ? 17.253 -1.956 78.141 1.00 43.94 140 PRO A C 1
ATOM 1071 O O . PRO A 1 140 ? 16.719 -1.545 79.174 1.00 43.94 140 PRO A O 1
ATOM 1074 N N . SER A 1 141 ? 17.516 -1.160 77.100 1.00 44.72 141 SER A N 1
ATOM 1075 C CA . SER A 1 141 ? 17.074 0.238 76.954 1.00 44.72 141 SER A CA 1
ATOM 1076 C C . SER A 1 141 ? 15.620 0.341 76.443 1.00 44.72 141 SER A C 1
ATOM 1078 O O . SER A 1 141 ? 15.083 -0.649 75.944 1.00 44.72 141 SER A O 1
ATOM 1080 N N . PRO A 1 142 ? 14.957 1.514 76.546 1.00 45.81 142 PRO A N 1
ATOM 1081 C CA . PRO A 1 142 ? 13.563 1.676 76.125 1.00 45.81 142 PRO A CA 1
ATOM 1082 C C . PRO A 1 142 ? 13.348 1.471 74.620 1.00 45.81 142 PRO A C 1
ATOM 1084 O O . PRO A 1 142 ? 14.160 1.896 73.801 1.00 45.81 142 PRO A O 1
ATOM 1087 N N . ILE A 1 143 ? 12.207 0.871 74.279 1.00 46.44 143 ILE A N 1
ATOM 1088 C CA . ILE A 1 143 ? 11.729 0.694 72.903 1.00 46.44 143 ILE A CA 1
ATOM 1089 C C . ILE A 1 143 ? 11.311 2.072 72.344 1.00 46.44 143 ILE A C 1
ATOM 1091 O O . ILE A 1 143 ? 10.624 2.804 73.064 1.00 46.44 143 ILE A O 1
ATOM 1095 N N . PRO A 1 144 ? 11.687 2.448 71.105 1.00 46.75 144 PRO A N 1
ATOM 1096 C CA . PRO A 1 144 ? 11.126 3.621 70.436 1.00 46.75 144 PRO A CA 1
ATOM 1097 C C . PRO A 1 144 ? 9.606 3.490 70.277 1.00 46.75 144 PRO A C 1
ATOM 1099 O O . PRO A 1 144 ? 9.099 2.390 70.061 1.00 46.75 144 PRO A O 1
ATOM 1102 N N . GLU A 1 145 ? 8.868 4.598 70.356 1.00 45.44 145 GLU A N 1
ATOM 1103 C CA . GLU A 1 145 ? 7.449 4.579 69.983 1.00 45.44 145 GLU A CA 1
ATOM 1104 C C . GLU A 1 145 ? 7.324 4.167 68.504 1.00 45.44 145 GLU A C 1
ATOM 1106 O O . GLU A 1 145 ? 8.145 4.607 67.691 1.00 45.44 145 GLU A O 1
ATOM 1111 N N . PRO A 1 146 ? 6.353 3.308 68.137 1.00 42.22 146 PRO A N 1
ATOM 1112 C CA . PRO A 1 146 ? 6.175 2.916 66.748 1.00 42.22 146 PRO A CA 1
ATOM 1113 C C . PRO A 1 146 ? 5.864 4.163 65.925 1.00 42.22 146 PRO A C 1
ATOM 1115 O O . PRO A 1 146 ? 4.959 4.931 66.264 1.00 42.22 146 PRO A O 1
ATOM 1118 N N . SER A 1 147 ? 6.608 4.358 64.838 1.00 41.88 147 SER A N 1
ATOM 1119 C CA . SER A 1 147 ? 6.226 5.325 63.818 1.00 41.88 147 SER A CA 1
ATOM 1120 C C . SER A 1 147 ? 4.804 5.013 63.359 1.00 41.88 147 SER A C 1
ATOM 1122 O O . SER A 1 147 ? 4.465 3.851 63.120 1.00 41.88 147 SER A O 1
ATOM 1124 N N . MET A 1 148 ? 3.985 6.057 63.213 1.00 44.44 148 MET A N 1
ATOM 1125 C CA . MET A 1 148 ? 2.778 5.973 62.389 1.00 44.44 148 MET A CA 1
ATOM 1126 C C . MET A 1 148 ? 3.156 5.344 61.036 1.00 44.44 148 MET A C 1
ATOM 1128 O O . MET A 1 148 ? 4.283 5.578 60.580 1.00 44.44 148 MET A O 1
ATOM 1132 N N . PRO A 1 149 ? 2.255 4.595 60.375 1.00 42.62 149 PRO A N 1
ATOM 1133 C CA . PRO A 1 149 ? 2.412 4.350 58.950 1.00 42.62 149 PRO A CA 1
ATOM 1134 C C . PRO A 1 149 ? 2.675 5.699 58.280 1.00 42.62 149 PRO A C 1
ATOM 1136 O O . PRO A 1 149 ? 1.969 6.670 58.563 1.00 42.62 149 PRO A O 1
ATOM 1139 N N . GLN A 1 150 ? 3.721 5.782 57.461 1.00 41.72 150 GLN A N 1
ATOM 1140 C CA . GLN A 1 150 ? 3.756 6.861 56.488 1.00 41.72 150 GLN A CA 1
ATOM 1141 C C . GLN A 1 150 ? 2.610 6.583 55.521 1.00 41.72 150 GLN A C 1
ATOM 1143 O O . GLN A 1 150 ? 2.434 5.431 55.116 1.00 41.72 150 GLN A O 1
ATOM 1148 N N . ASP A 1 151 ? 1.830 7.608 55.185 1.00 46.88 151 ASP A N 1
ATOM 1149 C CA . ASP A 1 151 ? 0.941 7.516 54.031 1.00 46.88 151 ASP A CA 1
ATOM 1150 C C . ASP A 1 151 ? 1.799 7.076 52.824 1.00 46.88 151 ASP A C 1
ATOM 1152 O O . ASP A 1 151 ? 2.947 7.541 52.715 1.00 46.88 151 ASP A O 1
ATOM 1156 N N . PRO A 1 152 ? 1.320 6.153 51.966 1.00 50.91 152 PRO A N 1
ATOM 1157 C CA . PRO A 1 152 ? 2.085 5.724 50.800 1.00 50.91 152 PRO A CA 1
ATOM 1158 C C . PRO A 1 152 ? 2.471 6.954 49.963 1.00 50.91 152 PRO A C 1
ATOM 1160 O O . PRO A 1 152 ? 1.701 7.921 49.921 1.00 50.91 152 PRO A O 1
ATOM 1163 N N . PRO A 1 153 ? 3.668 6.971 49.344 1.00 54.44 153 PRO A N 1
ATOM 1164 C CA . PRO A 1 153 ? 4.113 8.123 48.572 1.00 54.44 153 PRO A CA 1
ATOM 1165 C C . PRO A 1 153 ? 3.068 8.451 47.501 1.00 54.44 153 PRO A C 1
ATOM 1167 O O . PRO A 1 153 ? 2.676 7.587 46.720 1.00 54.44 153 PRO A O 1
ATOM 1170 N N . ALA A 1 154 ? 2.585 9.694 47.514 1.00 59.56 154 ALA A N 1
ATOM 1171 C CA . ALA A 1 154 ? 1.578 10.145 46.566 1.00 59.56 154 ALA A CA 1
ATOM 1172 C C . ALA A 1 154 ? 2.169 10.133 45.152 1.00 59.56 154 ALA A C 1
ATOM 1174 O O . ALA A 1 154 ? 3.225 10.729 44.918 1.00 59.56 154 ALA A O 1
ATOM 1175 N N . LEU A 1 155 ? 1.483 9.453 44.237 1.00 63.94 155 LEU A N 1
ATOM 1176 C CA . LEU A 1 155 ? 1.928 9.279 42.858 1.00 63.94 155 LEU A CA 1
ATOM 1177 C C . LEU A 1 155 ? 2.037 10.624 42.126 1.00 63.94 155 LEU A C 1
ATOM 1179 O O . LEU A 1 155 ? 1.225 11.531 42.318 1.00 63.94 155 LEU A O 1
ATOM 1183 N N . SER A 1 156 ? 3.090 10.771 41.319 1.00 71.62 156 SER A N 1
ATOM 1184 C CA . SER A 1 156 ? 3.521 12.066 40.787 1.00 71.62 156 SER A CA 1
ATOM 1185 C C . SER A 1 156 ? 4.126 11.931 39.390 1.00 71.62 156 SER A C 1
ATOM 1187 O O . SER A 1 156 ? 5.334 11.772 39.240 1.00 71.62 156 SER A O 1
ATOM 1189 N N . LEU A 1 157 ? 3.304 12.147 38.362 1.00 81.00 157 LEU A N 1
ATOM 1190 C CA . LEU A 1 157 ? 3.720 12.225 36.952 1.00 81.00 157 LEU A CA 1
ATOM 1191 C C . LEU A 1 157 ? 4.548 13.489 36.618 1.00 81.00 157 LEU A C 1
ATOM 1193 O O . LEU A 1 157 ? 4.626 13.899 35.466 1.00 81.00 157 LEU A O 1
ATOM 1197 N N . ALA A 1 158 ? 5.119 14.181 37.607 1.00 74.94 158 ALA A N 1
ATOM 1198 C CA . ALA A 1 158 ? 5.859 15.429 37.398 1.00 74.94 158 ALA A CA 1
ATOM 1199 C C . ALA A 1 158 ? 7.216 15.229 36.694 1.00 74.94 158 ALA A C 1
ATOM 1201 O O . ALA A 1 158 ? 7.796 16.200 36.208 1.00 74.94 158 ALA A O 1
ATOM 1202 N N . GLU A 1 159 ? 7.720 13.994 36.649 1.00 80.62 159 GLU A N 1
ATOM 1203 C CA . GLU A 1 159 ? 9.028 13.659 36.072 1.00 80.62 159 GLU A CA 1
ATOM 1204 C C . GLU A 1 159 ? 8.962 13.401 34.554 1.00 80.62 159 GLU A C 1
ATOM 1206 O O . GLU A 1 159 ? 9.982 13.524 33.884 1.00 80.62 159 GLU A O 1
ATOM 1211 N N . LEU A 1 160 ? 7.753 13.233 33.987 1.00 85.44 160 LEU A N 1
ATOM 1212 C CA . LEU A 1 160 ? 7.495 13.146 32.536 1.00 85.44 160 LEU A CA 1
ATOM 1213 C C . LEU A 1 160 ? 7.897 14.413 31.749 1.00 85.44 160 LEU A C 1
ATOM 1215 O O . LEU A 1 160 ? 7.910 14.424 30.521 1.00 85.44 160 LEU A O 1
ATOM 1219 N N . GLY A 1 161 ? 8.202 15.514 32.441 1.00 88.25 161 GLY A N 1
ATOM 1220 C CA . GLY A 1 161 ? 8.542 16.796 31.835 1.00 88.25 161 GLY A CA 1
ATOM 1221 C C . GLY A 1 161 ? 7.333 17.721 31.684 1.00 88.25 161 GLY A C 1
ATOM 1222 O O . GLY A 1 161 ? 6.461 17.771 32.544 1.00 88.25 161 GLY A O 1
ATOM 1223 N N . THR A 1 162 ? 7.340 18.558 30.641 1.00 90.50 162 THR A N 1
ATOM 1224 C CA . THR A 1 162 ? 6.269 19.549 30.361 1.00 90.50 162 THR A CA 1
ATOM 1225 C C . THR A 1 162 ? 6.084 19.848 28.866 1.00 90.50 162 THR A C 1
ATOM 1227 O O . THR A 1 162 ? 5.320 20.743 28.502 1.00 90.50 162 THR A O 1
ATOM 1230 N N . LYS A 1 163 ? 6.801 19.145 27.982 1.00 94.06 163 LYS A N 1
ATOM 1231 C CA . LYS A 1 163 ? 6.798 19.363 26.532 1.00 94.06 163 LYS A CA 1
ATOM 1232 C C . LYS A 1 163 ? 7.030 18.056 25.792 1.00 94.06 163 LYS A C 1
ATOM 1234 O O . LYS A 1 163 ? 7.824 17.246 26.251 1.00 94.06 163 LYS A O 1
ATOM 1239 N N . ILE A 1 164 ? 6.405 17.942 24.629 1.00 95.38 164 ILE A N 1
ATOM 1240 C CA . ILE A 1 164 ? 6.543 16.840 23.675 1.00 95.38 164 ILE A CA 1
ATOM 1241 C C . ILE A 1 164 ? 6.434 17.415 22.252 1.00 95.38 164 ILE A C 1
ATOM 1243 O O . ILE A 1 164 ? 5.911 18.520 22.074 1.00 95.38 164 ILE A O 1
ATOM 1247 N N . SER A 1 165 ? 6.960 16.717 21.247 1.00 94.50 165 SER A N 1
ATOM 1248 C CA . SER A 1 165 ? 6.837 17.105 19.837 1.00 94.50 165 SER A CA 1
ATOM 1249 C C . SER A 1 165 ? 5.696 16.332 19.177 1.00 94.50 165 SER A C 1
ATOM 1251 O O . SER A 1 165 ? 5.516 15.150 19.453 1.00 94.50 165 SER A O 1
ATOM 1253 N N . ALA A 1 166 ? 4.934 17.007 18.321 1.00 96.06 166 ALA A N 1
ATOM 1254 C CA . ALA A 1 166 ? 3.998 16.370 17.404 1.00 96.06 166 ALA A CA 1
ATOM 1255 C C . ALA A 1 166 ? 4.742 15.573 16.311 1.00 96.06 166 ALA A C 1
ATOM 1257 O O . ALA A 1 166 ? 5.942 15.757 16.095 1.00 96.06 166 ALA A O 1
ATOM 1258 N N . GLY A 1 167 ? 4.025 14.712 15.593 1.00 94.94 167 GLY A N 1
ATOM 1259 C CA . GLY A 1 167 ? 4.558 13.873 14.518 1.00 94.94 167 GLY A CA 1
ATOM 1260 C C . GLY A 1 167 ? 5.393 12.675 14.983 1.00 94.94 167 GLY A C 1
ATOM 1261 O O . GLY A 1 167 ? 6.136 12.135 14.167 1.00 94.94 167 GLY A O 1
ATOM 1262 N N . ARG A 1 168 ? 5.342 12.293 16.270 1.00 94.44 168 ARG A N 1
ATOM 1263 C CA . ARG A 1 168 ? 6.164 11.225 16.878 1.00 94.44 168 ARG A CA 1
ATOM 1264 C C . ARG A 1 168 ? 5.426 10.450 17.973 1.00 94.44 168 ARG A C 1
ATOM 1266 O O . ARG A 1 168 ? 4.458 10.940 18.551 1.00 94.44 168 ARG A O 1
ATOM 1273 N N . THR A 1 169 ? 5.974 9.284 18.302 1.00 96.56 169 THR A N 1
ATOM 1274 C CA . THR A 1 169 ? 5.634 8.487 19.487 1.00 96.56 169 THR A CA 1
ATOM 1275 C C . THR A 1 169 ? 6.614 8.764 20.629 1.00 96.56 169 THR A C 1
ATOM 1277 O O . THR A 1 169 ? 7.739 9.227 20.417 1.00 96.56 169 THR A O 1
ATOM 1280 N N . SER A 1 170 ? 6.177 8.570 21.871 1.00 96.06 170 SER A N 1
ATOM 1281 C CA . SER A 1 170 ? 7.005 8.685 23.074 1.00 96.06 170 SER A CA 1
ATOM 1282 C C . SER A 1 170 ? 6.532 7.702 24.137 1.00 96.06 170 SER A C 1
ATOM 1284 O O . SER A 1 170 ? 5.351 7.685 24.474 1.00 96.06 170 SER A O 1
ATOM 1286 N N . VAL A 1 171 ? 7.465 6.920 24.675 1.00 95.62 171 VAL A N 1
ATOM 1287 C CA . VAL A 1 171 ? 7.227 5.954 25.754 1.00 95.62 171 VAL A CA 1
ATOM 1288 C C . VAL A 1 171 ? 7.763 6.527 27.066 1.00 95.62 171 VAL A C 1
ATOM 1290 O O . VAL A 1 171 ? 8.800 7.196 27.079 1.00 95.62 171 VAL A O 1
ATOM 1293 N N . PHE A 1 172 ? 7.042 6.300 28.162 1.00 94.12 172 PHE A N 1
ATOM 1294 C CA . PHE A 1 172 ? 7.357 6.848 29.478 1.00 94.12 172 PHE A CA 1
ATOM 1295 C C . PHE A 1 172 ? 7.347 5.773 30.568 1.00 94.12 172 PHE A C 1
ATOM 1297 O O . PHE A 1 172 ? 6.278 5.339 31.005 1.00 94.12 172 PHE A O 1
ATOM 1304 N N . ASP A 1 173 ? 8.529 5.422 31.072 1.00 90.00 173 ASP A N 1
ATOM 1305 C CA . ASP A 1 173 ? 8.679 4.609 32.280 1.00 90.00 173 ASP A CA 1
ATOM 1306 C C . ASP A 1 173 ? 8.085 5.334 33.494 1.00 90.00 173 ASP A C 1
ATOM 1308 O O . ASP A 1 173 ? 8.392 6.503 33.749 1.00 90.00 173 ASP A O 1
ATOM 1312 N N . LEU A 1 174 ? 7.260 4.634 34.276 1.00 83.25 174 LEU A N 1
ATOM 1313 C CA . LEU A 1 174 ? 6.656 5.198 35.487 1.00 83.25 174 LEU A CA 1
ATOM 1314 C C . LEU A 1 174 ? 7.340 4.760 36.800 1.00 83.25 174 LEU A C 1
ATOM 1316 O O . LEU A 1 174 ? 7.144 5.437 37.804 1.00 83.25 174 LEU A O 1
ATOM 1320 N N . ASP A 1 175 ? 8.126 3.670 36.807 1.00 79.00 175 ASP A N 1
ATOM 1321 C CA . ASP A 1 175 ? 8.767 3.042 37.994 1.00 79.00 175 ASP A CA 1
ATOM 1322 C C . ASP A 1 175 ? 7.821 2.886 39.208 1.00 79.00 175 ASP A C 1
ATOM 1324 O O . ASP A 1 175 ? 8.098 3.319 40.332 1.00 79.00 175 ASP A O 1
ATOM 1328 N N . ILE A 1 176 ? 6.645 2.290 38.972 1.00 76.38 176 ILE A N 1
ATOM 1329 C CA . ILE A 1 176 ? 5.577 2.155 39.973 1.00 76.38 176 ILE A CA 1
ATOM 1330 C C . ILE A 1 176 ? 5.146 0.701 40.192 1.00 76.38 176 ILE A C 1
ATOM 1332 O O . ILE A 1 176 ? 4.897 -0.028 39.237 1.00 76.38 176 ILE A O 1
ATOM 1336 N N . PRO A 1 177 ? 4.984 0.266 41.455 1.00 73.50 177 PRO A N 1
ATOM 1337 C CA . PRO A 1 177 ? 4.351 -1.005 41.760 1.00 73.50 177 PRO A CA 1
ATOM 1338 C C . PRO A 1 177 ? 2.827 -0.843 41.705 1.00 73.50 177 PRO A C 1
ATOM 1340 O O . PRO A 1 177 ? 2.241 -0.214 42.590 1.00 73.50 177 PRO A O 1
ATOM 1343 N N . GLY A 1 178 ? 2.186 -1.441 40.704 1.00 82.38 178 GLY A N 1
ATOM 1344 C CA . GLY A 1 178 ? 0.732 -1.463 40.549 1.00 82.38 178 GLY A CA 1
ATOM 1345 C C . GLY A 1 178 ? 0.300 -1.897 39.152 1.00 82.38 178 GLY A C 1
ATOM 1346 O O . GLY A 1 178 ? 1.137 -2.260 38.331 1.00 82.38 178 GLY A O 1
ATOM 1347 N N . GLU A 1 179 ? -1.004 -1.843 38.913 1.00 88.00 179 GLU A N 1
ATOM 1348 C CA . GLU A 1 179 ? -1.629 -1.912 37.589 1.00 88.00 179 GLU A CA 1
ATOM 1349 C C . GLU A 1 179 ? -2.026 -0.490 37.169 1.00 88.00 179 GLU A C 1
ATOM 1351 O O . GLU A 1 179 ? -2.545 0.268 37.995 1.00 88.00 179 GLU A O 1
ATOM 1356 N N . VAL A 1 180 ? -1.752 -0.103 35.920 1.00 91.25 180 VAL A N 1
ATOM 1357 C CA . VAL A 1 180 ? -1.983 1.257 35.403 1.00 91.25 180 VAL A CA 1
ATOM 1358 C C . VAL A 1 180 ? -3.081 1.243 34.346 1.00 91.25 180 VAL A C 1
ATOM 1360 O O . VAL A 1 180 ? -3.071 0.403 33.454 1.00 91.25 180 VAL A O 1
ATOM 1363 N N . ARG A 1 181 ? -4.002 2.212 34.398 1.00 92.00 181 ARG A N 1
ATOM 1364 C CA . ARG A 1 181 ? -5.054 2.385 33.386 1.00 92.00 181 ARG A CA 1
ATOM 1365 C C . ARG A 1 181 ? -5.339 3.849 33.071 1.00 92.00 181 ARG A C 1
ATOM 1367 O O . ARG A 1 181 ? -5.311 4.707 33.954 1.00 92.00 181 ARG A O 1
ATOM 1374 N N . VAL A 1 182 ? -5.648 4.154 31.813 1.00 92.69 182 VAL A N 1
ATOM 1375 C CA . VAL A 1 182 ? -6.051 5.503 31.386 1.00 92.69 182 VAL A CA 1
ATOM 1376 C C . VAL A 1 182 ? -7.538 5.697 31.696 1.00 92.69 182 VAL A C 1
ATOM 1378 O O . VAL A 1 182 ? -8.379 4.976 31.178 1.00 92.69 182 VAL A O 1
ATOM 1381 N N . ILE A 1 183 ? -7.877 6.676 32.543 1.00 93.62 183 ILE A N 1
ATOM 1382 C CA . ILE A 1 183 ? -9.275 6.983 32.929 1.00 93.62 183 ILE A CA 1
ATOM 1383 C C . ILE A 1 183 ? -9.786 8.309 32.353 1.00 93.62 183 ILE A C 1
ATOM 1385 O O . ILE A 1 183 ? -10.949 8.680 32.507 1.00 93.62 183 ILE A O 1
ATOM 1389 N N . THR A 1 184 ? -8.908 9.082 31.721 1.00 94.44 184 THR A N 1
ATOM 1390 C CA . THR A 1 184 ? -9.271 10.220 30.876 1.00 94.44 184 THR A CA 1
ATOM 1391 C C . THR A 1 184 ? -8.202 10.323 29.791 1.00 94.44 184 THR A C 1
ATOM 1393 O O . THR A 1 184 ? -7.094 10.777 30.109 1.00 94.44 184 THR A O 1
ATOM 1396 N N . PRO A 1 185 ? -8.487 9.872 28.555 1.00 93.19 185 PRO A N 1
ATOM 1397 C CA . PRO A 1 185 ? -7.530 9.939 27.458 1.00 93.19 185 PRO A CA 1
ATOM 1398 C C . PRO A 1 185 ? -7.213 11.396 27.081 1.00 93.19 185 PRO A C 1
ATOM 1400 O O . PRO A 1 185 ? -7.952 12.315 27.461 1.00 93.19 185 PRO A O 1
ATOM 1403 N N . PRO A 1 186 ? -6.109 11.632 26.352 1.00 95.44 186 PRO A N 1
ATOM 1404 C CA . PRO A 1 186 ? -5.811 12.937 25.779 1.00 95.44 186 PRO A CA 1
ATOM 1405 C C . PRO A 1 186 ? -6.910 13.392 24.802 1.00 95.44 186 PRO A C 1
ATOM 1407 O O . PRO A 1 186 ? -7.634 12.592 24.219 1.00 95.44 186 PRO A O 1
ATOM 1410 N N . SER A 1 187 ? -7.023 14.705 24.590 1.00 94.62 187 SER A N 1
ATOM 1411 C CA . SER A 1 187 ? -7.995 15.289 23.650 1.00 94.62 187 SER A CA 1
ATOM 1412 C C . SER A 1 187 ? -7.634 15.122 22.167 1.00 94.62 187 SER A C 1
ATOM 1414 O O . SER A 1 187 ? -8.420 15.526 21.314 1.00 94.62 187 SER A O 1
ATOM 1416 N N . PHE A 1 188 ? -6.431 14.626 21.871 1.00 94.31 188 PHE A N 1
ATOM 1417 C CA . PHE A 1 188 ? -5.928 14.289 20.540 1.00 94.31 188 PHE A CA 1
ATOM 1418 C C . PHE A 1 188 ? -4.694 13.376 20.670 1.00 94.31 188 PHE A C 1
ATOM 1420 O O . PHE A 1 188 ? -4.017 13.414 21.701 1.00 94.31 188 PHE A O 1
ATOM 1427 N N . GLY A 1 189 ? -4.407 12.572 19.641 1.00 93.56 189 GLY A N 1
ATOM 1428 C CA . GLY A 1 189 ? -3.465 11.448 19.731 1.00 93.56 189 GLY A CA 1
ATOM 1429 C C . GLY A 1 189 ? -3.991 10.285 20.584 1.00 93.56 189 GLY A C 1
ATOM 1430 O O . GLY A 1 189 ? -5.075 10.375 21.163 1.00 93.56 189 GLY A O 1
ATOM 1431 N N . SER A 1 190 ? -3.214 9.204 20.673 1.00 94.50 190 SER A N 1
ATOM 1432 C CA . SER A 1 190 ? -3.535 8.038 21.510 1.00 94.50 190 SER A CA 1
ATOM 1433 C C . SER A 1 190 ? -2.606 7.948 22.722 1.00 94.50 190 SER A C 1
ATOM 1435 O O . SER A 1 190 ? -1.437 8.326 22.639 1.00 94.50 190 SER A O 1
ATOM 1437 N N . LEU A 1 191 ? -3.127 7.466 23.853 1.00 96.19 191 LEU A N 1
ATOM 1438 C CA . LEU A 1 191 ? -2.359 7.180 25.065 1.00 96.19 191 LEU A CA 1
ATOM 1439 C C . LEU A 1 191 ? -2.771 5.810 25.600 1.00 96.19 191 LEU A C 1
ATOM 1441 O O . LEU A 1 191 ? -3.910 5.648 26.038 1.00 96.19 191 LEU A O 1
ATOM 1445 N N . THR A 1 192 ? -1.834 4.872 25.619 1.00 95.94 192 THR A N 1
ATOM 1446 C CA . THR A 1 192 ? -2.045 3.484 26.043 1.00 95.94 192 THR A CA 1
ATOM 1447 C C . THR A 1 192 ? -1.049 3.070 27.125 1.00 95.94 192 THR A C 1
ATOM 1449 O O . THR A 1 192 ? -0.163 3.838 27.519 1.00 95.94 192 THR A O 1
ATOM 1452 N N . VAL A 1 193 ? -1.244 1.866 27.666 1.00 94.94 193 VAL A N 1
ATOM 1453 C CA . VAL A 1 193 ? -0.384 1.263 28.690 1.00 94.94 193 VAL A CA 1
ATOM 1454 C C . VAL A 1 193 ? 0.259 0.013 28.098 1.00 94.94 193 VAL A C 1
ATOM 1456 O O . VAL A 1 193 ? -0.434 -0.893 27.630 1.00 94.94 193 VAL A O 1
ATOM 1459 N N . ASN A 1 194 ? 1.586 -0.025 28.120 1.00 95.00 194 ASN A N 1
ATOM 1460 C CA . ASN A 1 194 ? 2.376 -1.157 27.652 1.00 95.00 194 ASN A CA 1
ATOM 1461 C C . ASN A 1 194 ? 2.406 -2.287 28.706 1.00 95.00 194 ASN A C 1
ATOM 1463 O O . ASN A 1 194 ? 2.162 -2.028 29.889 1.00 95.00 194 ASN A O 1
ATOM 1467 N N . PRO A 1 195 ? 2.751 -3.537 28.330 1.00 93.19 195 PRO A N 1
ATOM 1468 C CA . PRO A 1 195 ? 2.786 -4.681 29.256 1.00 93.19 195 PRO A CA 1
ATOM 1469 C C . PRO A 1 195 ? 3.716 -4.529 30.476 1.00 93.19 195 PRO A C 1
ATOM 1471 O O . PRO A 1 195 ? 3.575 -5.258 31.458 1.00 93.19 195 PRO A O 1
ATOM 1474 N N . ASP A 1 196 ? 4.660 -3.586 30.438 1.00 91.56 196 ASP A N 1
ATOM 1475 C CA . ASP A 1 196 ? 5.589 -3.246 31.521 1.00 91.56 196 ASP A CA 1
ATOM 1476 C C . ASP A 1 196 ? 5.101 -2.098 32.438 1.00 91.56 196 ASP A C 1
ATOM 1478 O O . ASP A 1 196 ? 5.792 -1.735 33.392 1.00 91.56 196 ASP A O 1
ATOM 1482 N N . ASN A 1 197 ? 3.891 -1.572 32.203 1.00 90.94 197 ASN A N 1
ATOM 1483 C CA . ASN A 1 197 ? 3.310 -0.353 32.789 1.00 90.94 197 ASN A CA 1
ATOM 1484 C C . ASN A 1 197 ? 3.970 0.979 32.362 1.00 90.94 197 ASN A C 1
ATOM 1486 O O . ASN A 1 197 ? 3.701 2.013 32.987 1.00 90.94 197 ASN A O 1
ATOM 1490 N N . SER A 1 198 ? 4.789 1.006 31.305 1.00 93.81 198 SER A N 1
ATOM 1491 C CA . SER A 1 198 ? 5.144 2.268 30.644 1.00 93.81 198 SER A CA 1
ATOM 1492 C C . SER A 1 198 ? 3.931 2.848 29.893 1.00 93.81 198 SER A C 1
ATOM 1494 O O . SER A 1 198 ? 3.021 2.121 29.483 1.00 93.81 198 SER A O 1
ATOM 1496 N N . LEU A 1 199 ? 3.875 4.176 29.745 1.00 95.62 199 LEU A N 1
ATOM 1497 C CA . LEU A 1 199 ? 2.832 4.846 28.955 1.00 95.62 199 LEU A CA 1
ATOM 1498 C C . LEU A 1 199 ? 3.340 5.133 27.545 1.00 95.62 199 LEU A C 1
ATOM 1500 O O . LEU A 1 199 ? 4.320 5.864 27.402 1.00 95.62 199 LEU A O 1
ATOM 1504 N N . ALA A 1 200 ? 2.640 4.649 26.523 1.00 97.00 200 ALA A N 1
ATOM 1505 C CA . ALA A 1 200 ? 2.894 5.013 25.134 1.00 97.00 200 ALA A CA 1
ATOM 1506 C C . ALA A 1 200 ? 1.965 6.162 24.713 1.00 97.00 200 ALA A C 1
ATOM 1508 O O . ALA A 1 200 ? 0.745 6.047 24.801 1.00 97.00 200 ALA A O 1
ATOM 1509 N N . LEU A 1 201 ? 2.537 7.285 24.270 1.00 97.56 201 LEU A N 1
ATOM 1510 C CA . LEU A 1 201 ? 1.818 8.446 23.737 1.00 97.56 201 LEU A CA 1
ATOM 1511 C C . LEU A 1 201 ? 2.165 8.631 22.259 1.00 97.56 201 LEU A C 1
ATOM 1513 O O . LEU A 1 201 ? 3.297 8.986 21.922 1.00 97.56 201 LEU A O 1
ATOM 1517 N N . VAL A 1 202 ? 1.175 8.426 21.393 1.00 97.44 202 VAL A N 1
ATOM 1518 C CA . VAL A 1 202 ? 1.307 8.485 19.934 1.00 97.44 202 VAL A CA 1
ATOM 1519 C C . VAL A 1 202 ? 0.676 9.778 19.414 1.00 97.44 202 VAL A C 1
ATOM 1521 O O . VAL A 1 202 ? -0.534 9.988 19.532 1.00 97.44 202 VAL A O 1
ATOM 1524 N N . LEU A 1 203 ? 1.496 10.665 18.842 1.00 96.81 203 LEU A N 1
ATOM 1525 C CA . LEU A 1 203 ? 1.089 11.967 18.298 1.00 96.81 203 LEU A CA 1
ATOM 1526 C C . LEU A 1 203 ? 1.388 12.041 16.793 1.00 96.81 203 LEU A C 1
ATOM 1528 O O . LEU A 1 203 ? 2.168 12.884 16.362 1.00 96.81 203 LEU A O 1
ATOM 1532 N N . ALA A 1 204 ? 0.817 11.141 15.989 1.00 92.06 204 ALA A N 1
ATOM 1533 C CA . ALA A 1 204 ? 1.199 10.978 14.581 1.00 92.06 204 ALA A CA 1
ATOM 1534 C C . ALA A 1 204 ? 0.953 12.215 13.688 1.00 92.06 204 ALA A C 1
ATOM 1536 O O . ALA A 1 204 ? 1.760 12.486 12.802 1.00 92.06 204 ALA A O 1
ATOM 1537 N N . ASP A 1 205 ? -0.102 13.002 13.934 1.00 93.31 205 ASP A N 1
ATOM 1538 C CA . ASP A 1 205 ? -0.359 14.261 13.216 1.00 93.31 205 ASP A CA 1
ATOM 1539 C C . ASP A 1 205 ? 0.686 15.333 13.613 1.00 93.31 205 ASP A C 1
ATOM 1541 O O . ASP A 1 205 ? 0.697 15.784 14.764 1.00 93.31 205 ASP A O 1
ATOM 1545 N N . PRO A 1 206 ? 1.553 15.796 12.689 1.00 93.38 206 PRO A N 1
ATOM 1546 C CA . PRO A 1 206 ? 2.618 16.758 12.988 1.00 93.38 206 PRO A CA 1
ATOM 1547 C C . PRO A 1 206 ? 2.120 18.189 13.254 1.00 93.38 206 PRO A C 1
ATOM 1549 O O . PRO A 1 206 ? 2.905 19.045 13.683 1.00 93.38 206 PRO A O 1
ATOM 1552 N N . THR A 1 207 ? 0.837 18.470 13.003 1.00 92.56 207 THR A N 1
ATOM 1553 C CA . THR A 1 207 ? 0.213 19.796 13.135 1.00 92.56 207 THR A CA 1
ATOM 1554 C C . THR A 1 207 ? -0.474 20.013 14.489 1.00 92.56 207 THR A C 1
ATOM 1556 O O . THR A 1 207 ? -0.639 21.162 14.923 1.00 92.56 207 THR A O 1
ATOM 1559 N N . GLN A 1 208 ? -0.836 18.933 15.192 1.00 93.69 208 GLN A N 1
ATOM 1560 C CA . GLN A 1 208 ? -1.538 18.984 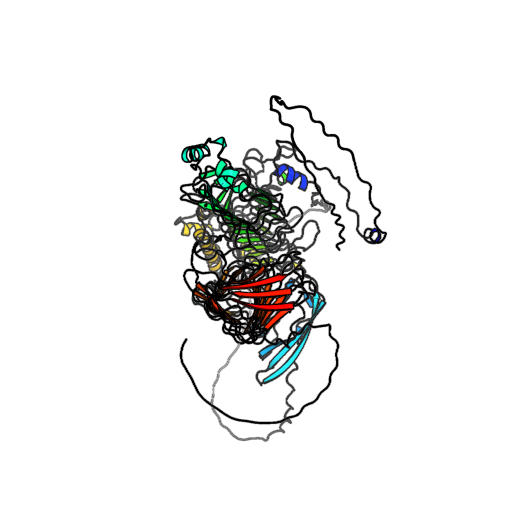16.477 1.00 93.69 208 GLN A CA 1
ATOM 1561 C C . GLN A 1 208 ? -0.653 19.577 17.579 1.00 93.69 208 GLN A C 1
ATOM 1563 O O . GLN A 1 208 ? 0.357 19.009 17.982 1.00 93.69 208 GLN A O 1
ATOM 1568 N N . THR A 1 209 ? -1.022 20.761 18.072 1.00 95.50 209 THR A N 1
ATOM 1569 C CA . THR A 1 209 ? -0.216 21.535 19.030 1.00 95.50 209 THR A CA 1
ATOM 1570 C C . THR A 1 209 ? -1.086 22.278 20.041 1.00 95.50 209 THR A C 1
ATOM 1572 O O . THR A 1 209 ? -2.206 22.691 19.738 1.00 95.50 209 THR A O 1
ATOM 1575 N N . GLY A 1 210 ? -0.569 22.473 21.257 1.00 95.56 210 GLY A N 1
ATOM 1576 C CA . GLY A 1 210 ? -1.307 23.090 22.364 1.00 95.56 210 GLY A CA 1
ATOM 1577 C C . GLY A 1 210 ? -1.063 22.402 23.705 1.00 95.56 210 GLY A C 1
ATOM 1578 O O . GLY A 1 210 ? -0.125 21.624 23.849 1.00 95.56 210 GLY A O 1
ATOM 1579 N N . ASP A 1 211 ? -1.903 22.700 24.695 1.00 96.88 211 ASP A N 1
ATOM 1580 C CA . ASP A 1 211 ? -1.862 22.024 25.994 1.00 96.88 211 ASP A CA 1
ATOM 1581 C C . ASP A 1 211 ? -2.656 20.707 25.903 1.00 96.88 211 ASP A C 1
ATOM 1583 O O . ASP A 1 211 ? -3.847 20.728 25.589 1.00 96.88 211 ASP A O 1
ATOM 1587 N N . LEU A 1 212 ? -2.002 19.576 26.179 1.00 97.12 212 LEU A N 1
ATOM 1588 C CA . LEU A 1 212 ? -2.575 18.231 26.123 1.00 97.12 212 LEU A CA 1
ATOM 1589 C C . LEU A 1 212 ? -2.592 17.611 27.522 1.00 97.12 212 LEU A C 1
ATOM 1591 O O . LEU A 1 212 ? -1.533 17.392 28.113 1.00 97.12 212 LEU A O 1
ATOM 1595 N N . SER A 1 213 ? -3.781 17.334 28.056 1.00 97.00 213 SER A N 1
ATOM 1596 C CA . SER A 1 213 ? -3.981 16.795 29.409 1.00 97.00 213 SER A CA 1
ATOM 1597 C C . SER A 1 213 ? -4.599 15.401 29.371 1.00 97.00 213 SER A C 1
ATOM 1599 O O . SER A 1 213 ? -5.508 15.160 28.584 1.00 97.00 213 SER A O 1
ATOM 1601 N N . PHE A 1 214 ? -4.164 14.527 30.277 1.00 96.50 214 PHE A N 1
ATOM 1602 C CA . PHE A 1 214 ? -4.720 13.185 30.483 1.00 96.50 214 PHE A CA 1
ATOM 1603 C C . PHE A 1 214 ? -4.754 12.836 31.979 1.00 96.50 214 PHE A C 1
ATOM 1605 O O . PHE A 1 214 ? -4.125 13.517 32.799 1.00 96.50 214 PHE A O 1
ATOM 1612 N N . THR A 1 215 ? -5.486 11.781 32.345 1.00 95.62 215 THR A N 1
ATOM 1613 C CA . THR A 1 215 ? -5.502 11.223 33.709 1.00 95.62 215 THR A CA 1
ATOM 1614 C C . THR A 1 215 ? -5.403 9.704 33.672 1.00 95.62 215 THR A C 1
ATOM 1616 O O . THR A 1 215 ? -6.184 9.046 32.986 1.00 95.62 215 THR A O 1
ATOM 1619 N N . VAL A 1 216 ? -4.475 9.162 34.458 1.00 94.00 216 VAL A N 1
ATOM 1620 C CA . VAL A 1 216 ? -4.360 7.727 34.738 1.00 94.00 216 VAL A CA 1
ATOM 1621 C C . VAL A 1 216 ? -4.851 7.420 36.147 1.00 94.00 216 VAL A C 1
ATOM 1623 O O . VAL A 1 216 ? -4.833 8.272 37.042 1.00 94.00 216 VAL A O 1
ATOM 1626 N N . GLU A 1 217 ? -5.260 6.180 36.344 1.00 93.12 217 GLU A N 1
ATOM 1627 C CA . GLU A 1 217 ? -5.476 5.568 37.641 1.00 93.12 217 GLU A CA 1
ATOM 1628 C C . GLU A 1 217 ? -4.502 4.401 37.811 1.00 93.12 217 GLU A C 1
ATOM 1630 O O . GLU A 1 217 ? -4.114 3.755 36.839 1.00 93.12 217 GLU A O 1
ATOM 1635 N N . ILE A 1 218 ? -4.059 4.186 39.046 1.00 88.81 218 ILE A N 1
ATOM 1636 C CA . ILE A 1 218 ? -3.059 3.191 39.416 1.00 88.81 218 ILE A CA 1
ATOM 1637 C C . ILE A 1 218 ? -3.597 2.431 40.631 1.00 88.81 218 ILE A C 1
ATOM 1639 O O . ILE A 1 218 ? -3.837 3.048 41.676 1.00 88.81 218 ILE A O 1
ATOM 1643 N N . GLU A 1 219 ? -3.783 1.115 40.515 1.00 89.62 219 GLU A N 1
ATOM 1644 C CA . GLU A 1 219 ? -4.116 0.244 41.648 1.00 89.62 219 GLU A CA 1
ATOM 1645 C C . GLU A 1 219 ? -2.839 -0.403 42.196 1.00 89.62 219 GLU A C 1
ATOM 1647 O O . GLU A 1 219 ? -2.176 -1.201 41.534 1.00 89.62 219 GLU A O 1
ATOM 1652 N N . GLY A 1 220 ? -2.456 -0.030 43.421 1.00 83.44 220 GLY A N 1
ATOM 1653 C CA . GLY A 1 220 ? -1.284 -0.599 44.085 1.00 83.44 220 GLY A CA 1
ATOM 1654 C C . GLY A 1 220 ? -1.505 -2.059 44.531 1.00 83.44 220 GLY A C 1
ATOM 1655 O O . GLY A 1 220 ? -2.644 -2.445 44.786 1.00 83.44 220 GLY A O 1
ATOM 1656 N N . PRO A 1 221 ? -0.443 -2.867 44.752 1.00 81.44 221 PRO A N 1
ATOM 1657 C CA . PRO A 1 221 ? -0.542 -4.292 45.119 1.00 81.44 221 PRO A CA 1
ATOM 1658 C C . PRO A 1 221 ? -1.256 -4.632 46.444 1.00 81.44 221 PRO A C 1
ATOM 1660 O O . PRO A 1 221 ? -1.305 -5.800 46.834 1.00 81.44 221 PRO A O 1
ATOM 1663 N N . ASP A 1 222 ? -1.762 -3.637 47.175 1.00 84.12 222 ASP A N 1
ATOM 1664 C CA . ASP A 1 222 ? -2.608 -3.789 48.363 1.00 84.12 222 ASP A CA 1
ATOM 1665 C C . ASP A 1 222 ? -4.089 -3.412 48.127 1.00 84.12 222 ASP A C 1
ATOM 1667 O O . ASP A 1 222 ? -4.880 -3.435 49.075 1.00 84.12 222 ASP A O 1
ATOM 1671 N N . GLY A 1 223 ? -4.468 -3.098 46.882 1.00 82.75 223 GLY A N 1
ATOM 1672 C CA . GLY A 1 223 ? -5.792 -2.610 46.487 1.00 82.75 223 GLY A CA 1
ATOM 1673 C C . GLY A 1 223 ? -5.990 -1.102 46.690 1.00 82.75 223 GLY A C 1
ATOM 1674 O O . GLY A 1 223 ? -7.126 -0.621 46.712 1.00 82.75 223 GLY A O 1
ATOM 1675 N N . THR A 1 224 ? -4.915 -0.334 46.910 1.00 86.62 224 THR A N 1
ATOM 1676 C CA . THR A 1 224 ? -4.999 1.128 47.042 1.00 86.62 224 THR A CA 1
ATOM 1677 C C . THR A 1 224 ? -4.994 1.799 45.673 1.00 86.62 224 THR A C 1
ATOM 1679 O O . THR A 1 224 ? -3.949 1.945 45.042 1.00 86.62 224 THR A O 1
ATOM 1682 N N . VAL A 1 225 ? -6.163 2.284 45.263 1.00 89.94 225 VAL A N 1
ATOM 1683 C CA . VAL A 1 225 ? -6.366 3.062 44.034 1.00 89.94 225 VAL A CA 1
ATOM 1684 C C . VAL A 1 225 ? -5.945 4.530 44.219 1.00 89.94 225 VAL A C 1
ATOM 1686 O O . VAL A 1 225 ? -6.354 5.185 45.184 1.00 89.94 225 VAL A O 1
ATOM 1689 N N . GLN A 1 226 ? -5.161 5.074 43.281 1.00 89.75 226 GLN A N 1
ATOM 1690 C CA . GLN A 1 226 ? -4.804 6.498 43.191 1.00 89.75 226 GLN A CA 1
ATOM 1691 C C . GLN A 1 226 ? -4.942 7.023 41.753 1.00 89.75 226 GLN A C 1
ATOM 1693 O O . GLN A 1 226 ? -4.547 6.355 40.806 1.00 89.75 226 GLN A O 1
ATOM 1698 N N . THR A 1 227 ? -5.425 8.257 41.586 1.00 91.75 227 THR A N 1
ATOM 1699 C CA . THR A 1 227 ? -5.515 8.946 40.283 1.00 91.75 227 THR A CA 1
ATOM 1700 C C . THR A 1 227 ? -4.442 10.025 40.144 1.00 91.75 227 THR A C 1
ATOM 1702 O O . THR A 1 227 ? -4.296 10.849 41.054 1.00 91.75 227 THR A O 1
ATOM 1705 N N . ALA A 1 228 ? -3.772 10.104 38.994 1.00 90.00 228 ALA A N 1
ATOM 1706 C CA . ALA A 1 228 ? -2.805 11.154 38.677 1.00 90.00 228 ALA A CA 1
ATOM 1707 C C . ALA A 1 228 ? -3.064 11.761 37.288 1.00 90.00 228 ALA A C 1
ATOM 1709 O O . ALA A 1 228 ? -3.292 11.045 36.317 1.00 90.00 228 ALA A O 1
ATOM 1710 N N . SER A 1 229 ? -2.993 13.091 37.186 1.00 93.44 229 SER A N 1
ATOM 1711 C CA . SER A 1 229 ? -3.150 13.825 35.922 1.00 93.44 229 SER A CA 1
ATOM 1712 C C . SER A 1 229 ? -1.846 14.511 35.526 1.00 93.44 229 SER A C 1
ATOM 1714 O O . SER A 1 229 ? -1.134 15.035 36.388 1.00 93.44 229 SER A O 1
ATOM 1716 N N . HIS A 1 230 ? -1.563 14.569 34.226 1.00 94.75 230 HIS A N 1
ATOM 1717 C CA . HIS A 1 230 ? -0.423 15.298 33.664 1.00 94.75 230 HIS A CA 1
ATOM 1718 C C . HIS A 1 230 ? -0.881 16.278 32.570 1.00 94.75 230 HIS A C 1
ATOM 1720 O O . HIS A 1 230 ? -2.029 16.244 32.122 1.00 94.75 230 HIS A O 1
ATOM 1726 N N . THR A 1 231 ? -0.017 17.214 32.165 1.00 96.44 231 THR A N 1
ATOM 1727 C CA . THR A 1 231 ? -0.275 18.111 31.027 1.00 96.44 231 THR A CA 1
ATOM 1728 C C . THR A 1 231 ? 1.018 18.476 30.307 1.00 96.44 231 THR A C 1
ATOM 1730 O O . THR A 1 231 ? 1.883 19.138 30.881 1.00 96.44 231 THR A O 1
ATOM 1733 N N . PHE A 1 232 ? 1.112 18.095 29.035 1.00 97.06 232 PHE A N 1
ATOM 1734 C CA . PHE A 1 232 ? 2.191 18.500 28.138 1.00 97.06 232 PHE A CA 1
ATOM 1735 C C . PHE A 1 232 ? 1.827 19.778 27.378 1.00 97.06 232 PHE A C 1
ATOM 1737 O O . PHE A 1 232 ? 0.670 19.995 27.035 1.00 97.06 232 PHE A O 1
ATOM 1744 N N . SER A 1 233 ? 2.829 20.589 27.041 1.00 97.31 233 SER A N 1
ATOM 1745 C CA . SER A 1 233 ? 2.720 21.602 25.989 1.00 97.31 233 SER A CA 1
ATOM 1746 C C . SER A 1 233 ? 3.311 21.026 24.699 1.00 97.31 233 SER A C 1
ATOM 1748 O O . SER A 1 233 ? 4.534 20.937 24.554 1.00 97.31 233 SER A O 1
ATOM 1750 N N . VAL A 1 234 ? 2.440 20.576 23.794 1.00 97.50 234 VAL A N 1
ATOM 1751 C CA . VAL A 1 234 ? 2.797 19.951 22.516 1.00 97.50 234 VAL A CA 1
ATOM 1752 C C . VAL A 1 234 ? 3.302 21.019 21.550 1.00 97.50 234 VAL A C 1
ATOM 1754 O O . VAL A 1 234 ? 2.592 21.976 21.222 1.00 97.50 234 VAL A O 1
ATOM 1757 N N . THR A 1 235 ? 4.547 20.866 21.107 1.00 95.69 235 THR A N 1
ATOM 1758 C CA . THR A 1 235 ? 5.202 21.734 20.119 1.00 95.69 235 THR A CA 1
ATOM 1759 C C . THR A 1 235 ? 5.163 21.114 18.720 1.00 95.69 235 THR A C 1
ATOM 1761 O O . THR A 1 235 ? 5.100 19.889 18.635 1.00 95.69 235 THR A O 1
ATOM 1764 N N . PRO A 1 236 ? 5.250 21.915 17.636 1.00 93.12 236 PRO A N 1
ATOM 1765 C CA . PRO A 1 236 ? 5.306 21.389 16.271 1.00 93.12 236 PRO A CA 1
ATOM 1766 C C . PRO A 1 236 ? 6.371 20.302 16.088 1.00 93.12 236 PRO A C 1
ATOM 1768 O O . PRO A 1 236 ? 7.379 20.287 16.806 1.00 93.12 236 PRO A O 1
ATOM 1771 N N . SER A 1 237 ? 6.152 19.427 15.109 1.00 94.75 237 SER A N 1
ATOM 1772 C CA . SER A 1 237 ? 7.146 18.443 14.677 1.00 94.75 237 SER A CA 1
ATOM 1773 C C . SER A 1 237 ? 8.451 19.112 14.215 1.00 94.75 237 SER A C 1
ATOM 1775 O O . SER A 1 237 ? 8.438 20.224 13.679 1.00 94.75 237 SER A O 1
ATOM 1777 N N . ALA A 1 238 ? 9.588 18.433 14.399 1.00 93.12 238 ALA A N 1
ATOM 1778 C CA . ALA A 1 238 ? 10.875 18.848 13.837 1.00 93.12 238 ALA A CA 1
ATOM 1779 C C . ALA A 1 238 ? 10.972 18.597 12.317 1.00 93.12 238 ALA A C 1
ATOM 1781 O O . ALA A 1 238 ? 11.750 19.273 11.649 1.00 93.12 238 ALA A O 1
ATOM 1782 N N . GLN A 1 239 ? 10.172 17.662 11.791 1.00 93.44 239 GLN A N 1
ATOM 1783 C CA . GLN A 1 239 ? 9.987 17.355 10.366 1.00 93.44 239 GLN A CA 1
ATOM 1784 C C . GLN A 1 239 ? 8.511 17.606 10.010 1.00 93.44 239 GLN A C 1
ATOM 1786 O O . GLN A 1 239 ? 7.637 17.001 10.631 1.00 93.44 239 GLN A O 1
ATOM 1791 N N . GLU A 1 240 ? 8.207 18.505 9.068 1.00 94.25 240 GLU A N 1
ATOM 1792 C CA . GLU A 1 240 ? 6.835 19.005 8.824 1.00 94.25 240 GLU A CA 1
ATOM 1793 C C . GLU A 1 240 ? 5.829 17.889 8.494 1.00 94.25 240 GLU A C 1
ATOM 1795 O O . GLU A 1 240 ? 4.681 17.976 8.921 1.00 94.25 240 GLU A O 1
ATOM 1800 N N . GLY A 1 241 ? 6.267 16.819 7.821 1.00 93.56 241 GLY A N 1
ATOM 1801 C CA . GLY A 1 241 ? 5.441 15.658 7.481 1.00 93.56 241 GLY A CA 1
ATOM 1802 C C . GLY A 1 241 ? 5.292 14.596 8.580 1.00 93.56 241 GLY A C 1
ATOM 1803 O O . GLY A 1 241 ? 4.584 13.622 8.362 1.00 93.56 241 GLY A O 1
ATOM 1804 N N . GLY A 1 242 ? 5.945 14.727 9.742 1.00 95.69 242 GLY A N 1
ATOM 1805 C CA . GLY A 1 242 ? 5.875 13.710 10.807 1.00 95.69 242 GLY A CA 1
ATOM 1806 C C . GLY A 1 242 ? 6.389 12.334 10.355 1.00 95.69 242 GLY A C 1
ATOM 1807 O O . GLY A 1 242 ? 7.309 12.254 9.540 1.00 95.69 242 GLY A O 1
ATOM 1808 N N . TRP A 1 243 ? 5.824 11.243 10.870 1.00 95.69 243 TRP A N 1
ATOM 1809 C CA . TRP A 1 243 ? 6.069 9.891 10.344 1.00 95.69 243 TRP A CA 1
ATOM 1810 C C . TRP A 1 243 ? 5.190 9.585 9.118 1.00 95.69 243 TRP A C 1
ATOM 1812 O O . TRP A 1 243 ? 4.089 10.114 8.996 1.00 95.69 243 TRP A O 1
ATOM 1822 N N . GLY A 1 244 ? 5.664 8.717 8.217 1.00 94.44 244 GLY A N 1
ATOM 1823 C CA . GLY A 1 244 ? 4.842 8.163 7.132 1.00 94.44 244 GLY A CA 1
ATOM 1824 C C . GLY A 1 244 ? 3.951 7.041 7.663 1.00 94.44 244 GLY A C 1
ATOM 1825 O O . GLY A 1 244 ? 4.462 5.999 8.073 1.00 94.44 244 GLY A O 1
ATOM 1826 N N . THR A 1 245 ? 2.638 7.266 7.706 1.00 93.94 245 THR A N 1
ATOM 1827 C CA . THR A 1 245 ? 1.668 6.432 8.433 1.00 93.94 245 THR A CA 1
ATOM 1828 C C . THR A 1 245 ? 1.157 5.204 7.672 1.00 93.94 245 THR A C 1
ATOM 1830 O O . THR A 1 245 ? 0.395 4.434 8.253 1.00 93.94 245 THR A O 1
ATOM 1833 N N . GLY A 1 246 ? 1.529 5.021 6.400 1.00 94.81 246 GLY A N 1
ATOM 1834 C CA . GLY A 1 246 ? 1.093 3.911 5.536 1.00 94.81 246 GLY A CA 1
ATOM 1835 C C . GLY A 1 246 ? -0.317 4.059 4.948 1.00 94.81 246 GLY A C 1
ATOM 1836 O O . GLY A 1 246 ? -0.694 3.336 4.025 1.00 94.81 246 GLY A O 1
ATOM 1837 N N . LEU A 1 247 ? -1.092 5.031 5.438 1.00 93.12 247 LEU A N 1
ATOM 1838 C CA . LEU A 1 247 ? -2.492 5.263 5.064 1.00 93.12 247 LEU A CA 1
ATOM 1839 C C . LEU A 1 247 ? -2.677 5.549 3.565 1.00 93.12 247 LEU A C 1
ATOM 1841 O O . LEU A 1 247 ? -3.731 5.269 3.000 1.00 93.12 247 LEU A O 1
ATOM 1845 N N . ASN A 1 248 ? -1.663 6.118 2.905 1.00 94.06 248 ASN A N 1
ATOM 1846 C CA . ASN A 1 248 ? -1.774 6.577 1.520 1.00 94.06 248 ASN A CA 1
ATOM 1847 C C . ASN A 1 248 ? -1.335 5.528 0.487 1.00 94.06 248 ASN A C 1
ATOM 1849 O O . ASN A 1 248 ? -1.440 5.788 -0.714 1.00 94.06 248 ASN A O 1
ATOM 1853 N N . HIS A 1 249 ? -0.846 4.358 0.912 1.00 97.12 249 HIS A N 1
ATOM 1854 C CA . HIS A 1 249 ? -0.478 3.271 -0.001 1.00 97.12 249 HIS A CA 1
ATOM 1855 C C . HIS A 1 249 ? -1.704 2.704 -0.737 1.00 97.12 249 HIS A C 1
ATOM 1857 O O . HIS A 1 249 ? -2.858 3.002 -0.416 1.00 97.12 249 HIS A O 1
ATOM 1863 N N . TYR A 1 250 ? -1.456 1.949 -1.807 1.00 97.56 250 TYR A N 1
ATOM 1864 C CA . TYR A 1 250 ? -2.486 1.265 -2.591 1.00 97.56 250 TYR A CA 1
ATOM 1865 C C . TYR A 1 250 ? -1.940 -0.086 -3.041 1.00 97.56 250 TYR A C 1
ATOM 1867 O O . TYR A 1 250 ? -1.032 -0.152 -3.868 1.00 97.56 250 TYR A O 1
ATOM 1875 N N . MET A 1 251 ? -2.469 -1.154 -2.461 1.00 97.25 251 MET A N 1
ATOM 1876 C CA . MET A 1 251 ? -2.038 -2.522 -2.710 1.00 97.25 251 MET A CA 1
ATOM 1877 C C . MET A 1 251 ? -3.241 -3.452 -2.541 1.00 97.25 251 MET A C 1
ATOM 1879 O O . MET A 1 251 ? -4.108 -3.199 -1.704 1.00 97.25 251 MET A O 1
ATOM 1883 N N . LEU A 1 252 ? -3.301 -4.494 -3.362 1.00 97.81 252 LEU A N 1
ATOM 1884 C CA . LEU A 1 252 ? -4.398 -5.462 -3.430 1.00 97.81 252 LEU A CA 1
ATOM 1885 C C . LEU A 1 252 ? -3.944 -6.813 -2.874 1.00 97.81 252 LEU A C 1
ATOM 1887 O O . LEU A 1 252 ? -2.746 -7.033 -2.718 1.00 97.81 252 LEU A O 1
ATOM 1891 N N . ALA A 1 253 ? -4.892 -7.711 -2.596 1.00 96.31 253 ALA A N 1
ATOM 1892 C CA . ALA A 1 253 ? -4.592 -9.086 -2.196 1.00 96.31 253 ALA A CA 1
ATOM 1893 C C . ALA A 1 253 ? -3.630 -9.770 -3.190 1.00 96.31 253 ALA A C 1
ATOM 1895 O O . ALA A 1 253 ? -3.686 -9.487 -4.388 1.00 96.31 253 ALA A O 1
ATOM 1896 N N . THR A 1 254 ? -2.769 -10.675 -2.718 1.00 94.44 254 THR A N 1
ATOM 1897 C CA . THR A 1 254 ? -1.857 -11.457 -3.576 1.00 94.44 254 THR A CA 1
ATOM 1898 C C . THR A 1 254 ? -2.201 -12.943 -3.598 1.00 94.44 254 THR A C 1
ATOM 1900 O O . THR A 1 254 ? -2.789 -13.462 -2.652 1.00 94.44 254 THR A O 1
ATOM 1903 N N . ASP A 1 255 ? -1.820 -13.631 -4.675 1.00 91.94 255 ASP A N 1
ATOM 1904 C CA . ASP A 1 255 ? -1.919 -15.087 -4.795 1.00 91.94 255 ASP A CA 1
ATOM 1905 C C . ASP A 1 255 ? -0.759 -15.822 -4.086 1.00 91.94 255 ASP A C 1
ATOM 1907 O O . ASP A 1 255 ? 0.194 -15.207 -3.605 1.00 91.94 255 ASP A O 1
ATOM 1911 N N . GLU A 1 256 ? -0.814 -17.162 -4.050 1.00 89.19 256 GLU A N 1
ATOM 1912 C CA . GLU A 1 256 ? 0.250 -18.025 -3.494 1.00 89.19 256 GLU A CA 1
ATOM 1913 C C . GLU A 1 256 ? 1.631 -17.812 -4.154 1.00 89.19 256 GLU A C 1
ATOM 1915 O O . GLU A 1 256 ? 2.647 -18.254 -3.620 1.00 89.19 256 GLU A O 1
ATOM 1920 N N . SER A 1 257 ? 1.686 -17.180 -5.331 1.00 87.12 257 SER A N 1
ATOM 1921 C CA . SER A 1 257 ? 2.902 -16.912 -6.112 1.00 87.12 257 SER A CA 1
ATOM 1922 C C . SER A 1 257 ? 3.390 -15.459 -5.992 1.00 87.12 257 SER A C 1
ATOM 1924 O O . SER A 1 257 ? 4.322 -15.075 -6.702 1.00 87.12 257 SER A O 1
ATOM 1926 N N . GLY A 1 258 ? 2.771 -14.663 -5.111 1.00 88.50 258 GLY A N 1
ATOM 1927 C CA . GLY A 1 258 ? 3.139 -13.275 -4.842 1.00 88.50 258 GLY A CA 1
ATOM 1928 C C . GLY A 1 258 ? 2.633 -12.267 -5.879 1.00 88.50 258 GLY A C 1
ATOM 1929 O O . GLY A 1 258 ? 3.015 -11.099 -5.811 1.00 88.50 258 GLY A O 1
ATOM 1930 N N . ASN A 1 259 ? 1.782 -12.666 -6.829 1.00 91.56 259 ASN A N 1
ATOM 1931 C CA . ASN A 1 259 ? 1.207 -11.740 -7.809 1.00 91.56 259 ASN A CA 1
ATOM 1932 C C . ASN A 1 259 ? -0.033 -11.059 -7.233 1.00 91.56 259 ASN A C 1
ATOM 1934 O O . ASN A 1 259 ? -0.817 -11.682 -6.520 1.00 91.56 259 ASN A O 1
ATOM 1938 N N . VAL A 1 260 ? -0.274 -9.807 -7.611 1.00 95.50 260 VAL A N 1
ATOM 1939 C CA . VAL A 1 260 ? -1.522 -9.095 -7.316 1.00 95.50 260 VAL A CA 1
ATOM 1940 C C . VAL A 1 260 ? -2.729 -9.807 -7.939 1.00 95.50 260 VAL A C 1
ATOM 1942 O O . VAL A 1 260 ? -2.812 -9.984 -9.156 1.00 95.50 260 VAL A O 1
ATOM 1945 N N . ILE A 1 261 ? -3.704 -10.155 -7.100 1.00 95.56 261 ILE A N 1
ATOM 1946 C CA . ILE A 1 261 ? -5.032 -10.599 -7.516 1.00 95.56 261 ILE A CA 1
ATOM 1947 C C . ILE A 1 261 ? -5.773 -9.382 -8.067 1.00 95.56 261 ILE A C 1
ATOM 1949 O O . ILE A 1 261 ? -5.960 -8.377 -7.381 1.00 95.56 261 ILE A O 1
ATOM 1953 N N . VAL A 1 262 ? -6.207 -9.484 -9.323 1.00 95.62 262 VAL A N 1
ATOM 1954 C CA . VAL A 1 262 ? -7.049 -8.474 -9.962 1.00 95.62 262 VAL A CA 1
ATOM 1955 C C . VAL A 1 262 ? -8.446 -9.037 -10.154 1.00 95.62 262 VAL A C 1
ATOM 1957 O O . VAL A 1 262 ? -8.643 -9.994 -10.902 1.00 95.62 262 VAL A O 1
ATOM 1960 N N . GLU A 1 263 ? -9.412 -8.414 -9.492 1.00 94.88 263 GLU A N 1
ATOM 1961 C CA . GLU A 1 263 ? -10.820 -8.787 -9.548 1.00 94.88 263 GLU A CA 1
ATOM 1962 C C . GLU A 1 263 ? -11.571 -8.007 -10.651 1.00 94.88 263 GLU A C 1
ATOM 1964 O O . GLU A 1 263 ? -11.039 -7.088 -11.286 1.00 94.88 263 GLU A O 1
ATOM 1969 N N . SER A 1 264 ? -12.819 -8.395 -10.924 1.00 92.44 264 SER A N 1
ATOM 1970 C CA . SER A 1 264 ? -13.693 -7.737 -11.906 1.00 92.44 264 SER A CA 1
ATOM 1971 C C . SER A 1 264 ? -14.981 -7.229 -11.266 1.00 92.44 264 SER A C 1
ATOM 1973 O O . SER A 1 264 ? -15.633 -7.963 -10.529 1.00 92.44 264 SER A O 1
ATOM 1975 N N . GLY A 1 265 ? -15.363 -6.000 -11.613 1.00 91.69 265 GLY A N 1
ATOM 1976 C CA . GLY A 1 265 ? -16.639 -5.385 -11.257 1.00 91.69 265 GLY A CA 1
ATOM 1977 C C . GLY A 1 265 ? -17.767 -5.705 -12.246 1.00 91.69 265 GLY A C 1
ATOM 1978 O O . GLY A 1 265 ? -17.714 -6.667 -13.013 1.00 91.69 265 GLY A O 1
ATOM 1979 N N . ASP A 1 266 ? -18.796 -4.860 -12.236 1.00 89.06 266 ASP A N 1
ATOM 1980 C CA . ASP A 1 266 ? -20.037 -5.027 -12.993 1.00 89.06 266 ASP A CA 1
ATOM 1981 C C . ASP A 1 266 ? -19.868 -4.654 -14.490 1.00 89.06 266 ASP A C 1
ATOM 1983 O O . ASP A 1 266 ? -20.537 -5.213 -15.364 1.00 89.06 266 ASP A O 1
ATOM 1987 N N . ASN A 1 267 ? -18.955 -3.731 -14.818 1.00 93.44 267 ASN A N 1
ATOM 1988 C CA . ASN A 1 267 ? -18.669 -3.233 -16.173 1.00 93.44 267 ASN A CA 1
ATOM 1989 C C . ASN A 1 267 ? -17.388 -3.857 -16.769 1.00 93.44 267 ASN A C 1
ATOM 1991 O O . ASN A 1 267 ? -16.441 -3.164 -17.162 1.00 93.44 267 ASN A O 1
ATOM 1995 N N . HIS A 1 268 ? -17.371 -5.191 -16.843 1.00 94.56 268 HIS A N 1
ATOM 1996 C CA . HIS A 1 268 ? -16.198 -5.983 -17.212 1.00 94.56 268 HIS A CA 1
ATOM 1997 C C . HIS A 1 268 ? -16.204 -6.544 -18.655 1.00 94.56 268 HIS A C 1
ATOM 1999 O O . HIS A 1 268 ? -17.182 -7.127 -19.131 1.00 94.56 268 HIS A O 1
ATOM 2005 N N . ARG A 1 269 ? -15.052 -6.471 -19.341 1.00 95.69 269 ARG A N 1
ATOM 2006 C CA . ARG A 1 269 ? -14.718 -7.230 -20.564 1.00 95.69 269 ARG A CA 1
ATOM 2007 C C . ARG A 1 269 ? -13.207 -7.469 -20.679 1.00 95.69 269 ARG A C 1
ATOM 2009 O O . ARG A 1 269 ? -12.409 -6.534 -20.609 1.00 95.69 269 ARG A O 1
ATOM 2016 N N . LYS A 1 270 ? -12.822 -8.712 -20.988 1.00 97.69 270 LYS A N 1
ATOM 2017 C CA . LYS A 1 270 ? -11.442 -9.097 -21.350 1.00 97.69 270 LYS A CA 1
ATOM 2018 C C . LYS A 1 270 ? -11.173 -8.847 -22.842 1.00 97.69 270 LYS A C 1
ATOM 2020 O O . LYS A 1 270 ? -12.041 -9.067 -23.692 1.00 97.69 270 LYS A O 1
ATOM 2025 N N . VAL A 1 271 ? -9.967 -8.380 -23.164 1.00 98.44 271 VAL A N 1
ATOM 2026 C CA . VAL A 1 271 ? -9.470 -8.129 -24.526 1.00 98.44 271 VAL A CA 1
ATOM 2027 C C . VAL A 1 271 ? -8.119 -8.824 -24.693 1.00 98.44 271 VAL A C 1
ATOM 2029 O O . VAL A 1 271 ? -7.068 -8.245 -24.429 1.00 98.44 271 VAL A O 1
ATOM 2032 N N . HIS A 1 272 ? -8.157 -10.072 -25.152 1.00 98.81 272 HIS A N 1
ATOM 2033 C CA . HIS A 1 272 ? -6.978 -10.851 -25.516 1.00 98.81 272 HIS A CA 1
ATOM 2034 C C . HIS A 1 272 ? -6.388 -10.324 -26.828 1.00 98.81 272 HIS A C 1
ATOM 2036 O O . HIS A 1 272 ? -7.091 -10.162 -27.835 1.00 98.81 272 HIS A O 1
ATOM 2042 N N . VAL A 1 273 ? -5.083 -10.078 -26.824 1.00 98.69 273 VAL A N 1
ATOM 2043 C CA . VAL A 1 273 ? -4.301 -9.598 -27.964 1.00 98.69 273 VAL A CA 1
ATOM 2044 C C . VAL A 1 273 ? -3.133 -10.551 -28.195 1.00 98.69 273 VAL A C 1
ATOM 2046 O O . VAL A 1 273 ? -2.509 -11.009 -27.242 1.00 98.69 273 VAL A O 1
ATOM 2049 N N . SER A 1 274 ? -2.860 -10.852 -29.463 1.00 98.38 274 SER A N 1
ATOM 2050 C CA . SER A 1 274 ? -1.844 -11.811 -29.905 1.00 98.38 274 SER A CA 1
ATOM 2051 C C . SER A 1 274 ? -1.030 -11.238 -31.064 1.00 98.38 274 SER A C 1
ATOM 2053 O O . SER A 1 274 ? -1.585 -10.616 -31.978 1.00 98.38 274 SER A O 1
ATOM 2055 N N . GLY A 1 275 ? 0.273 -11.533 -31.094 1.00 95.06 275 GLY A N 1
ATOM 2056 C CA . GLY A 1 275 ? 1.137 -11.248 -32.246 1.00 95.06 275 GLY A CA 1
ATOM 2057 C C . GLY A 1 275 ? 0.742 -12.013 -33.522 1.00 95.06 275 GLY A C 1
ATOM 2058 O O . GLY A 1 275 ? 1.136 -11.624 -34.622 1.00 95.06 275 GLY A O 1
ATOM 2059 N N . ASN A 1 276 ? -0.073 -13.066 -33.391 1.00 94.94 276 ASN A N 1
ATOM 2060 C CA . ASN A 1 276 ? -0.668 -13.852 -34.477 1.00 94.94 276 ASN A CA 1
ATOM 2061 C C . ASN A 1 276 ? -2.212 -13.755 -34.515 1.00 94.94 276 ASN A C 1
ATOM 2063 O O . ASN A 1 276 ? -2.861 -14.559 -35.189 1.00 94.94 276 ASN A O 1
ATOM 2067 N N . GLY A 1 277 ? -2.800 -12.799 -33.787 1.00 97.44 277 GLY A N 1
ATOM 2068 C CA . GLY A 1 277 ? -4.242 -12.693 -33.568 1.00 97.44 277 GLY A CA 1
ATOM 2069 C C . GLY A 1 277 ? -5.069 -12.329 -34.806 1.00 97.44 277 GLY A C 1
ATOM 2070 O O . GLY A 1 277 ? -4.561 -12.043 -35.892 1.00 97.44 277 GLY A O 1
ATOM 2071 N N . LEU A 1 278 ? -6.391 -12.316 -34.634 1.00 98.56 278 LEU A N 1
ATOM 2072 C CA . LEU A 1 278 ? -7.351 -12.090 -35.712 1.00 98.56 278 LEU A CA 1
ATOM 2073 C C . LEU A 1 278 ? -7.254 -10.672 -36.283 1.00 98.56 278 LEU A C 1
ATOM 2075 O O . LEU A 1 278 ? -7.472 -9.680 -35.581 1.00 98.56 278 LEU A O 1
ATOM 2079 N N . THR A 1 279 ? -6.996 -10.574 -37.588 1.00 98.50 279 THR A N 1
ATOM 2080 C CA . THR A 1 279 ? -7.046 -9.299 -38.308 1.00 98.50 279 THR A CA 1
ATOM 2081 C C . THR A 1 279 ? -8.482 -8.943 -38.704 1.00 98.50 279 THR A C 1
ATOM 2083 O O . THR A 1 279 ? -9.377 -9.792 -38.767 1.00 98.50 279 THR A O 1
ATOM 2086 N N . LYS A 1 280 ? -8.707 -7.681 -39.089 1.00 98.38 280 LYS A N 1
ATOM 2087 C CA . LYS A 1 280 ? -9.987 -7.225 -39.667 1.00 98.38 280 LYS A CA 1
ATOM 2088 C C . LYS A 1 280 ? -10.405 -8.042 -40.900 1.00 98.38 280 LYS A C 1
ATOM 2090 O O . LYS A 1 280 ? -11.600 -8.189 -41.153 1.00 98.38 280 LYS A O 1
ATOM 2095 N N . ALA A 1 281 ? -9.443 -8.587 -41.651 1.00 98.19 281 ALA A N 1
ATOM 2096 C CA . ALA A 1 281 ? -9.704 -9.426 -42.816 1.00 98.19 281 ALA A CA 1
ATOM 2097 C C . ALA A 1 281 ? -10.179 -10.836 -42.423 1.00 98.19 281 ALA A C 1
ATOM 2099 O O . ALA A 1 281 ? -11.095 -11.360 -43.058 1.00 98.19 281 ALA A O 1
ATOM 2100 N N . ASP A 1 282 ? -9.623 -11.422 -41.358 1.00 98.38 282 ASP A N 1
ATOM 2101 C CA . ASP A 1 282 ? -10.036 -12.736 -40.846 1.00 98.38 282 ASP A CA 1
ATOM 2102 C C . ASP A 1 282 ? -11.447 -12.682 -40.254 1.00 98.38 282 ASP A C 1
ATOM 2104 O O . ASP A 1 282 ? -12.288 -13.522 -40.574 1.00 98.38 282 ASP A O 1
ATOM 2108 N N . ILE A 1 283 ? -11.735 -11.646 -39.460 1.00 98.44 283 ILE A N 1
ATOM 2109 C CA . ILE A 1 283 ? -13.065 -11.392 -38.888 1.00 98.44 283 ILE A CA 1
ATOM 2110 C C . ILE A 1 283 ? -14.090 -11.168 -40.010 1.00 98.44 283 ILE A C 1
ATOM 2112 O O . ILE A 1 283 ? -15.128 -11.826 -40.051 1.00 98.44 283 ILE A O 1
ATOM 2116 N N . ALA A 1 284 ? -13.781 -10.323 -41.001 1.00 98.25 284 ALA A N 1
ATOM 2117 C CA . ALA A 1 284 ? -14.668 -10.124 -42.148 1.00 98.25 284 ALA A CA 1
ATOM 2118 C C . ALA A 1 284 ? -14.888 -11.406 -42.972 1.00 98.25 284 ALA A C 1
ATOM 2120 O O . ALA A 1 284 ? -15.985 -11.612 -43.494 1.00 98.25 284 ALA A O 1
ATOM 2121 N N . ALA A 1 285 ? -13.880 -12.278 -43.078 1.00 98.12 285 ALA A N 1
ATOM 2122 C CA . ALA A 1 285 ? -13.999 -13.566 -43.756 1.00 98.12 285 ALA A CA 1
ATOM 2123 C C . ALA A 1 285 ? -14.850 -14.583 -42.972 1.00 98.12 285 ALA A C 1
ATOM 2125 O O . ALA A 1 285 ? -15.561 -15.365 -43.607 1.00 98.12 285 ALA A O 1
ATOM 2126 N N . ARG A 1 286 ? -14.816 -14.554 -41.629 1.00 97.50 286 ARG A N 1
ATOM 2127 C CA . ARG A 1 286 ? -15.707 -15.336 -40.749 1.00 97.50 286 ARG A CA 1
ATOM 2128 C C . ARG A 1 286 ? -17.166 -14.887 -40.909 1.00 97.50 286 ARG A C 1
ATOM 2130 O O . ARG A 1 286 ? -18.022 -15.712 -41.217 1.00 97.50 286 ARG A O 1
ATOM 2137 N N . GLU A 1 287 ? -17.418 -13.580 -40.830 1.00 97.56 287 GLU A N 1
ATOM 2138 C CA . GLU A 1 287 ? -18.770 -12.993 -40.882 1.00 97.56 287 GLU A CA 1
ATOM 2139 C C . GLU A 1 287 ? -19.361 -12.833 -42.297 1.00 97.56 287 GLU A C 1
ATOM 2141 O O . GLU A 1 287 ? -20.526 -12.471 -42.470 1.00 97.56 287 GLU A O 1
ATOM 2146 N N . GLY A 1 288 ? -18.568 -13.057 -43.351 1.00 97.00 288 GLY A N 1
ATOM 2147 C CA . GLY A 1 288 ? -18.985 -12.791 -44.735 1.00 97.00 288 GLY A CA 1
ATOM 2148 C C . GLY A 1 288 ? -19.188 -11.299 -45.047 1.00 97.00 288 GLY A C 1
ATOM 2149 O O . GLY A 1 288 ? -19.936 -10.948 -45.966 1.00 97.00 288 GLY A O 1
ATOM 2150 N N . LEU A 1 289 ? -18.535 -10.424 -44.280 1.00 97.25 289 LEU A N 1
ATOM 2151 C CA . LEU A 1 289 ? -18.575 -8.968 -44.408 1.00 97.25 289 LEU A CA 1
ATOM 2152 C C . LEU A 1 289 ? -17.432 -8.449 -45.303 1.00 97.25 289 LEU A C 1
ATOM 2154 O O . LEU A 1 289 ? -16.622 -9.201 -45.840 1.00 97.25 289 LEU A O 1
ATOM 2158 N N . ASN A 1 290 ? -17.371 -7.128 -45.488 1.00 95.69 290 ASN A N 1
ATOM 2159 C CA . ASN A 1 290 ? -16.187 -6.474 -46.050 1.00 95.69 290 ASN A CA 1
ATOM 2160 C C . ASN A 1 290 ? -15.279 -6.032 -44.897 1.00 95.69 290 ASN A C 1
ATOM 2162 O O . ASN A 1 290 ? -15.786 -5.517 -43.906 1.00 95.69 290 ASN A O 1
ATOM 2166 N N . GLU A 1 291 ? -13.960 -6.141 -45.062 1.00 97.06 291 GLU A N 1
ATOM 2167 C CA . GLU A 1 291 ? -12.947 -5.747 -44.065 1.00 97.06 291 GLU A CA 1
ATOM 2168 C C . GLU A 1 291 ? -13.201 -4.356 -43.457 1.00 97.06 291 GLU A C 1
ATOM 2170 O O . GLU A 1 291 ? -13.240 -4.204 -42.243 1.00 97.06 291 GLU A O 1
ATOM 2175 N N . GLY A 1 292 ? -13.504 -3.355 -44.293 1.00 94.88 292 GLY A N 1
ATOM 2176 C CA . GLY A 1 292 ? -13.810 -1.987 -43.853 1.00 94.88 292 GLY A CA 1
ATOM 2177 C C . GLY A 1 292 ? -15.136 -1.795 -43.095 1.00 94.88 292 GLY A C 1
ATOM 2178 O O . GLY A 1 292 ? -15.465 -0.661 -42.760 1.00 94.88 292 GLY A O 1
ATOM 2179 N N . ALA A 1 293 ? -15.913 -2.856 -42.851 1.00 96.19 293 ALA A N 1
ATOM 2180 C CA . ALA A 1 293 ? -17.025 -2.843 -41.895 1.00 96.19 293 ALA A CA 1
ATOM 2181 C C . ALA A 1 293 ? -16.562 -3.197 -40.468 1.00 96.19 293 ALA A C 1
ATOM 2183 O O . ALA A 1 293 ? -17.184 -2.755 -39.500 1.00 96.19 293 ALA A O 1
ATOM 2184 N N . ILE A 1 294 ? -15.462 -3.948 -40.334 1.00 97.94 294 ILE A N 1
ATOM 2185 C CA . ILE A 1 294 ? -14.888 -4.340 -39.047 1.00 97.94 294 ILE A CA 1
ATOM 2186 C C . ILE A 1 294 ? -14.120 -3.144 -38.480 1.00 97.94 294 ILE A C 1
ATOM 2188 O O . ILE A 1 294 ? -13.039 -2.769 -38.934 1.00 97.94 294 ILE A O 1
ATOM 2192 N N . SER A 1 295 ? -14.725 -2.513 -37.485 1.00 97.19 295 SER A N 1
ATOM 2193 C CA . SER A 1 295 ? -14.221 -1.329 -36.790 1.00 97.19 295 SER A CA 1
ATOM 2194 C C . SER A 1 295 ? -14.365 -1.529 -35.285 1.00 97.19 295 SER A C 1
ATOM 2196 O O . SER A 1 295 ? -15.086 -2.425 -34.850 1.00 97.19 295 SER A O 1
ATOM 2198 N N . SER A 1 296 ? -13.728 -0.695 -34.466 1.00 96.31 296 SER A N 1
ATOM 2199 C CA . SER A 1 296 ? -13.875 -0.802 -33.010 1.00 96.31 296 SER A CA 1
ATOM 2200 C C . SER A 1 296 ? -15.329 -0.623 -32.550 1.00 96.31 296 SER A C 1
ATOM 2202 O O . SER A 1 296 ? -15.795 -1.393 -31.722 1.00 96.31 296 SER A O 1
ATOM 2204 N N . TRP A 1 297 ? -16.092 0.273 -33.188 1.00 96.56 297 TRP A N 1
ATOM 2205 C CA . TRP A 1 297 ? -17.551 0.429 -33.024 1.00 96.56 297 TRP A CA 1
ATOM 2206 C C . TRP A 1 297 ? -18.387 -0.809 -33.400 1.00 96.56 297 TRP A C 1
ATOM 2208 O O . TRP A 1 297 ? -19.565 -0.900 -33.051 1.00 96.56 297 TRP A O 1
ATOM 2218 N N . TRP A 1 298 ? -17.812 -1.728 -34.179 1.00 98.06 298 TRP A N 1
ATOM 2219 C CA . TRP A 1 298 ? -18.415 -3.017 -34.504 1.00 98.06 298 TRP A CA 1
ATOM 2220 C C . TRP A 1 298 ? -18.016 -4.059 -33.450 1.00 98.06 298 TRP A C 1
ATOM 2222 O O . TRP A 1 298 ? -18.900 -4.688 -32.882 1.00 98.06 298 TRP A O 1
ATOM 2232 N N . LEU A 1 299 ? -16.725 -4.165 -33.111 1.00 98.19 299 LEU A N 1
ATOM 2233 C CA . LEU A 1 299 ? -16.171 -5.102 -32.112 1.00 98.19 299 LEU A CA 1
ATOM 2234 C C . LEU A 1 299 ? -16.699 -4.862 -30.685 1.00 98.19 299 LEU A C 1
ATOM 2236 O O . LEU A 1 299 ? -16.923 -5.800 -29.925 1.00 98.19 299 LEU A O 1
ATOM 2240 N N . GLU A 1 300 ? -16.975 -3.606 -30.341 1.00 97.25 300 GLU A N 1
ATOM 2241 C CA . GLU A 1 300 ? -17.722 -3.193 -29.146 1.00 97.25 300 GLU A CA 1
ATOM 2242 C C . GLU A 1 300 ? -19.036 -3.981 -28.991 1.00 97.25 300 GLU A C 1
ATOM 2244 O O . GLU A 1 300 ? -19.387 -4.383 -27.890 1.00 97.25 300 GLU A O 1
ATOM 2249 N N . LYS A 1 301 ? -19.725 -4.256 -30.107 1.00 97.50 301 LYS A N 1
ATOM 2250 C CA . LYS A 1 301 ? -21.055 -4.890 -30.162 1.00 97.50 301 LYS A CA 1
ATOM 2251 C C . LYS A 1 301 ? -21.029 -6.376 -30.523 1.00 97.50 301 LYS A C 1
ATOM 2253 O O . LYS A 1 301 ? -22.091 -6.970 -30.675 1.00 97.50 301 LYS A O 1
ATOM 2258 N N . HIS A 1 302 ? -19.834 -6.930 -30.694 1.00 97.38 302 HIS A N 1
ATOM 2259 C CA . HIS A 1 302 ? -19.573 -8.334 -30.992 1.00 97.38 302 HIS A CA 1
ATOM 2260 C C . HIS A 1 302 ? -18.570 -8.818 -29.930 1.00 97.38 302 HIS A C 1
ATOM 2262 O O . HIS A 1 302 ? -17.356 -8.824 -30.181 1.00 97.38 302 HIS A O 1
ATOM 2268 N N . PRO A 1 303 ? -19.045 -9.060 -28.686 1.00 95.62 303 PRO A N 1
ATOM 2269 C CA . PRO A 1 303 ? -18.193 -9.352 -27.536 1.00 95.62 303 PRO A CA 1
ATOM 2270 C C . PRO A 1 303 ? -17.319 -10.591 -27.737 1.00 95.62 303 PRO A C 1
ATOM 2272 O O . PRO A 1 303 ? -16.207 -10.626 -27.222 1.00 95.62 303 PRO A O 1
ATOM 2275 N N . GLU A 1 304 ? -17.768 -11.549 -28.551 1.00 96.38 304 GLU A N 1
ATOM 2276 C CA . GLU A 1 304 ? -17.069 -12.794 -28.869 1.00 96.38 304 GLU A CA 1
ATOM 2277 C C . GLU A 1 304 ? -15.677 -12.595 -29.491 1.00 96.38 304 GLU A C 1
ATOM 2279 O O . GLU A 1 304 ? -14.850 -13.499 -29.441 1.00 96.38 304 GLU A O 1
ATOM 2284 N N . TYR A 1 305 ? -15.384 -11.416 -30.047 1.00 97.94 305 TYR A N 1
ATOM 2285 C CA . TYR A 1 305 ? -14.062 -11.073 -30.563 1.00 97.94 305 TYR A CA 1
ATOM 2286 C C . TYR A 1 305 ? -13.201 -10.414 -29.469 1.00 97.94 305 TYR A C 1
ATOM 2288 O O . TYR A 1 305 ? -13.531 -9.339 -28.959 1.00 97.94 305 TYR A O 1
ATOM 2296 N N . GLY A 1 306 ? -12.083 -11.060 -29.120 1.00 96.69 306 GLY A N 1
ATOM 2297 C CA . GLY A 1 306 ? -11.177 -10.671 -28.032 1.00 96.69 306 GLY A CA 1
ATOM 2298 C C . GLY A 1 306 ? -11.544 -11.202 -26.636 1.00 96.69 306 GLY A C 1
ATOM 2299 O O . GLY A 1 306 ? -10.698 -11.140 -25.749 1.00 96.69 306 GLY A O 1
ATOM 2300 N N . ALA A 1 307 ? -12.743 -11.754 -26.419 1.00 96.06 307 ALA A N 1
ATOM 2301 C CA . ALA A 1 307 ? -13.145 -12.266 -25.100 1.00 96.06 307 ALA A CA 1
ATOM 2302 C C . ALA A 1 307 ? -12.381 -13.526 -24.647 1.00 96.06 307 ALA A C 1
ATOM 2304 O O . ALA A 1 307 ? -12.289 -13.770 -23.448 1.00 96.06 307 ALA A O 1
ATOM 2305 N N . THR A 1 308 ? -11.813 -14.297 -25.578 1.00 97.38 308 THR A N 1
ATOM 2306 C CA . THR A 1 308 ? -11.084 -15.552 -25.319 1.00 97.38 308 THR A CA 1
ATOM 2307 C C . THR A 1 308 ? -9.791 -15.632 -26.131 1.00 97.38 308 THR A C 1
ATOM 2309 O O . THR A 1 308 ? -9.659 -14.977 -27.169 1.00 97.38 308 THR A O 1
ATOM 2312 N N . GLU A 1 309 ? -8.860 -16.484 -25.697 1.00 97.75 309 GLU A N 1
ATOM 2313 C CA . GLU A 1 309 ? -7.584 -16.766 -26.374 1.00 97.75 309 GLU A CA 1
ATOM 2314 C C . GLU A 1 309 ? -7.754 -17.179 -27.851 1.00 97.75 309 GLU A C 1
ATOM 2316 O O . GLU A 1 309 ? -7.076 -16.662 -28.738 1.00 97.75 309 GLU A O 1
ATOM 2321 N N . ASP A 1 310 ? -8.715 -18.060 -28.163 1.00 96.94 310 ASP A N 1
ATOM 2322 C CA . ASP A 1 310 ? -8.979 -18.536 -29.534 1.00 96.94 310 ASP A CA 1
ATOM 2323 C C . ASP A 1 310 ? -9.619 -17.470 -30.453 1.00 96.94 310 ASP A C 1
ATOM 2325 O O . ASP A 1 310 ? -9.678 -17.626 -31.682 1.00 96.94 310 ASP A O 1
ATOM 2329 N N . MET A 1 311 ? -10.059 -16.365 -29.847 1.00 98.00 311 MET A N 1
ATOM 2330 C CA . MET A 1 311 ? -10.601 -15.169 -30.484 1.00 98.00 311 MET A CA 1
ATOM 2331 C C . MET A 1 311 ? -9.702 -13.935 -30.288 1.00 98.00 311 MET A C 1
ATOM 2333 O O . MET A 1 311 ? -10.140 -12.818 -30.589 1.00 98.00 311 MET A O 1
ATOM 2337 N N . ALA A 1 312 ? -8.460 -14.119 -29.819 1.00 98.56 312 ALA A N 1
ATOM 2338 C CA . ALA A 1 312 ? -7.510 -13.041 -29.569 1.00 98.56 312 ALA A CA 1
ATOM 2339 C C . ALA A 1 312 ? -7.261 -12.191 -30.824 1.00 98.56 312 ALA A C 1
ATOM 2341 O O . ALA A 1 312 ? -7.170 -12.684 -31.951 1.00 98.56 312 ALA A O 1
ATOM 2342 N N . LEU A 1 313 ? -7.158 -10.880 -30.631 1.00 98.81 313 LEU A N 1
ATOM 2343 C CA . LEU A 1 313 ? -7.101 -9.893 -31.704 1.00 98.81 313 LEU A CA 1
ATOM 2344 C C . LEU A 1 313 ? -5.659 -9.581 -32.117 1.00 98.81 313 LEU A C 1
ATOM 2346 O O . LEU A 1 313 ? -4.759 -9.556 -31.282 1.00 98.81 313 LEU A O 1
ATOM 2350 N N . ALA A 1 314 ? -5.435 -9.278 -33.399 1.00 98.44 314 ALA A N 1
ATOM 2351 C CA . ALA A 1 314 ? -4.176 -8.668 -33.833 1.00 98.44 314 ALA A CA 1
ATOM 2352 C C . ALA A 1 314 ? -4.011 -7.282 -33.182 1.00 98.44 314 ALA A C 1
ATOM 2354 O O . ALA A 1 314 ? -5.005 -6.586 -32.959 1.00 98.44 314 ALA A O 1
ATOM 2355 N N . SER A 1 315 ? -2.778 -6.845 -32.916 1.00 96.69 315 SER A N 1
ATOM 2356 C CA . SER A 1 315 ? -2.490 -5.672 -32.071 1.00 96.69 315 SER A CA 1
ATOM 2357 C C . SE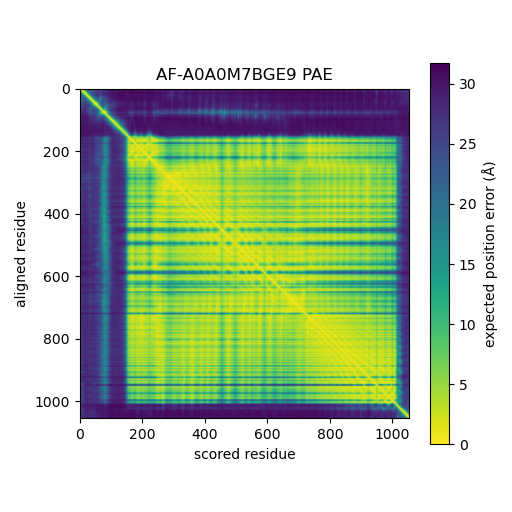R A 1 315 ? -3.246 -4.390 -32.467 1.00 96.69 315 SER A C 1
ATOM 2359 O O . SER A 1 315 ? -3.854 -3.750 -31.610 1.00 96.69 315 SER A O 1
ATOM 2361 N N . ASP A 1 316 ? -3.320 -4.037 -33.758 1.00 95.69 316 ASP A N 1
ATOM 2362 C CA . ASP A 1 316 ? -4.048 -2.837 -34.226 1.00 95.69 316 ASP A CA 1
ATOM 2363 C C . ASP A 1 316 ? -5.582 -2.937 -34.075 1.00 95.69 316 ASP A C 1
ATOM 2365 O O . ASP A 1 316 ? -6.303 -1.935 -34.128 1.00 95.69 316 ASP A O 1
ATOM 2369 N N . VAL A 1 317 ? -6.095 -4.157 -33.921 1.00 98.06 317 VAL A N 1
ATOM 2370 C CA . VAL A 1 317 ? -7.506 -4.471 -33.687 1.00 98.06 317 VAL A CA 1
ATOM 2371 C C . VAL A 1 317 ? -7.794 -4.495 -32.184 1.00 98.06 317 VAL A C 1
ATOM 2373 O O . VAL A 1 317 ? -8.760 -3.867 -31.752 1.00 98.06 317 VAL A O 1
ATOM 2376 N N . GLY A 1 318 ? -6.919 -5.130 -31.395 1.00 97.94 318 GLY A N 1
ATOM 2377 C CA . GLY A 1 318 ? -6.990 -5.222 -29.934 1.00 97.94 318 GLY A CA 1
ATOM 2378 C C . GLY A 1 318 ? -6.896 -3.862 -29.246 1.00 97.94 318 GLY A C 1
ATOM 2379 O O . GLY A 1 318 ? -7.860 -3.425 -28.619 1.00 97.94 318 GLY A O 1
ATOM 2380 N N . PHE A 1 319 ? -5.805 -3.115 -29.458 1.00 97.31 319 PHE A N 1
ATOM 2381 C CA . PHE A 1 319 ? -5.666 -1.753 -28.918 1.00 97.31 319 PHE A CA 1
ATOM 2382 C C . PHE A 1 319 ? -6.751 -0.795 -29.447 1.00 97.31 319 PHE A C 1
ATOM 2384 O O . PHE A 1 319 ? -7.147 0.150 -28.757 1.00 97.31 319 PHE A O 1
ATOM 2391 N N . GLY A 1 320 ? -7.271 -1.049 -30.655 1.00 96.69 320 GLY A N 1
ATOM 2392 C CA . GLY A 1 320 ? -8.392 -0.310 -31.237 1.00 96.69 320 GLY A CA 1
ATOM 2393 C C . GLY A 1 320 ? -9.738 -0.566 -30.545 1.00 96.69 320 GLY A C 1
ATOM 2394 O O . GLY A 1 320 ? -10.564 0.346 -30.489 1.00 96.69 320 GLY A O 1
ATOM 2395 N N . LEU A 1 321 ? -9.959 -1.774 -30.016 1.00 98.00 321 LEU A N 1
ATOM 2396 C CA . LEU A 1 321 ? -11.107 -2.130 -29.175 1.00 98.00 321 LEU A CA 1
ATOM 2397 C C . LEU A 1 321 ? -10.926 -1.623 -27.735 1.00 98.00 321 LEU A C 1
ATOM 2399 O O . LEU A 1 321 ? -11.850 -1.031 -27.187 1.00 98.00 321 LEU A O 1
ATOM 2403 N N . TRP A 1 322 ? -9.734 -1.782 -27.159 1.00 97.69 322 TRP A N 1
ATOM 2404 C CA . TRP A 1 322 ? -9.391 -1.318 -25.809 1.00 97.69 322 TRP A CA 1
ATOM 2405 C C . TRP A 1 322 ? -9.705 0.173 -25.603 1.00 97.69 322 TRP A C 1
ATOM 2407 O O . TRP A 1 322 ? -10.504 0.544 -24.748 1.00 97.69 322 TRP A O 1
ATOM 2417 N N . ASN A 1 323 ? -9.200 1.036 -26.492 1.00 95.75 323 ASN A N 1
ATOM 2418 C CA . ASN A 1 323 ? -9.484 2.480 -26.476 1.00 95.75 323 ASN A CA 1
ATOM 2419 C C . ASN A 1 323 ? -10.934 2.843 -26.889 1.00 95.75 323 ASN A C 1
ATOM 2421 O O . ASN A 1 323 ? -11.274 4.026 -26.968 1.00 95.75 323 ASN A O 1
ATOM 2425 N N . ARG A 1 324 ? -11.783 1.860 -27.226 1.00 96.50 324 ARG A N 1
ATOM 2426 C CA . ARG A 1 324 ? -13.199 2.057 -27.584 1.00 96.50 324 ARG A CA 1
ATOM 2427 C C . ARG A 1 324 ? -14.138 1.723 -26.428 1.00 96.50 324 ARG A C 1
ATOM 2429 O O . ARG A 1 324 ? -15.116 2.454 -26.279 1.00 96.50 324 ARG A O 1
ATOM 2436 N N . ILE A 1 325 ? -13.853 0.658 -25.675 1.00 97.00 325 ILE A N 1
ATOM 2437 C CA . ILE A 1 325 ? -14.624 0.254 -24.484 1.00 97.00 325 ILE A CA 1
ATOM 2438 C C . ILE A 1 325 ? -14.268 1.088 -23.248 1.00 97.00 325 ILE A C 1
ATOM 2440 O O . ILE A 1 325 ? -15.138 1.304 -22.418 1.00 97.00 325 ILE A O 1
ATOM 2444 N N . ASN A 1 326 ? -13.056 1.656 -23.217 1.00 97.06 326 ASN A N 1
ATOM 2445 C CA . ASN A 1 326 ? -12.576 2.589 -22.194 1.00 97.06 326 ASN A CA 1
ATOM 2446 C C . ASN A 1 326 ? -12.479 4.027 -22.759 1.00 97.06 326 ASN A C 1
ATOM 2448 O O . ASN A 1 326 ? -11.374 4.501 -23.065 1.00 97.06 326 ASN A O 1
ATOM 2452 N N . PRO A 1 327 ? -13.601 4.721 -23.034 1.00 95.12 327 PRO A N 1
ATOM 2453 C CA . PRO A 1 327 ? -13.564 6.110 -23.468 1.00 95.12 327 PRO A CA 1
ATOM 2454 C C . PRO A 1 327 ? -13.082 7.042 -22.343 1.00 95.12 327 PRO A C 1
ATOM 2456 O O . PRO A 1 327 ? -13.089 6.716 -21.166 1.00 95.12 327 PRO A O 1
ATOM 2459 N N . ARG A 1 328 ? -12.687 8.262 -22.710 1.00 94.12 328 ARG A N 1
ATOM 2460 C CA . ARG A 1 328 ? -12.314 9.302 -21.742 1.00 94.12 328 ARG A CA 1
ATOM 2461 C C . ARG A 1 328 ? -13.491 9.633 -20.812 1.00 94.12 328 ARG A C 1
ATOM 2463 O O . ARG A 1 328 ? -14.483 10.180 -21.296 1.00 94.12 328 ARG A O 1
ATOM 2470 N N . GLY A 1 329 ? -13.316 9.414 -19.512 1.00 91.88 329 GLY A N 1
ATOM 2471 C CA . GLY A 1 329 ? -14.318 9.613 -18.465 1.00 91.88 329 GLY A CA 1
ATOM 2472 C C . GLY A 1 329 ? -15.241 8.408 -18.285 1.00 91.88 329 GLY A C 1
ATOM 2473 O O . GLY A 1 329 ? -16.452 8.604 -18.261 1.00 91.88 329 GLY A O 1
ATOM 2474 N N . SER A 1 330 ? -14.691 7.190 -18.255 1.00 94.94 330 SER A N 1
ATOM 2475 C CA . SER A 1 330 ? -15.425 5.965 -17.909 1.00 94.94 330 SER A CA 1
ATOM 2476 C C . SER A 1 330 ? -14.768 5.220 -16.754 1.00 94.94 330 SER A C 1
ATOM 2478 O O . SER A 1 330 ? -13.565 4.951 -16.823 1.00 94.94 330 SER A O 1
ATOM 2480 N N . GLU A 1 331 ? -15.578 4.790 -15.793 1.00 95.75 331 GLU A N 1
ATOM 2481 C CA . GLU A 1 331 ? -15.260 3.702 -14.870 1.00 95.75 331 GLU A CA 1
ATOM 2482 C C . GLU A 1 331 ? -15.556 2.338 -15.531 1.00 95.75 331 GLU A C 1
ATOM 2484 O O . GLU A 1 331 ? -16.619 2.138 -16.132 1.00 95.75 331 GLU A O 1
ATOM 2489 N N . SER A 1 332 ? -14.607 1.400 -15.472 1.00 95.94 332 SER A N 1
ATOM 2490 C CA . SER A 1 332 ? -14.780 0.017 -15.951 1.00 95.94 332 SER A CA 1
ATOM 2491 C C . SER A 1 332 ? -13.629 -0.889 -15.512 1.00 95.94 332 SER A C 1
ATOM 2493 O O . SER A 1 332 ? -12.474 -0.542 -15.740 1.00 95.94 332 SER A O 1
ATOM 2495 N N . SER A 1 333 ? -13.904 -2.100 -15.038 1.00 96.31 333 SER A N 1
ATOM 2496 C CA . SER A 1 333 ? -12.897 -3.127 -14.723 1.00 96.31 333 SER A CA 1
ATOM 2497 C C . SER A 1 333 ? -12.445 -3.924 -15.961 1.00 96.31 333 SER A C 1
ATOM 2499 O O . SER A 1 333 ? -12.189 -5.126 -15.905 1.00 96.31 333 SER A O 1
ATOM 2501 N N . ASN A 1 334 ? -12.378 -3.285 -17.133 1.00 97.88 334 ASN A N 1
ATOM 2502 C CA . ASN A 1 334 ? -11.961 -3.934 -18.380 1.00 97.88 334 ASN A CA 1
ATOM 2503 C C . ASN A 1 334 ? -10.495 -4.404 -18.303 1.00 97.88 334 ASN A C 1
ATOM 2505 O O . ASN A 1 334 ? -9.638 -3.696 -17.776 1.00 97.88 334 ASN A O 1
ATOM 2509 N N . TRP A 1 335 ? -10.182 -5.571 -18.880 1.00 98.19 335 TRP A N 1
ATOM 2510 C CA . TRP A 1 335 ? -8.823 -6.139 -18.876 1.00 98.19 335 TRP A CA 1
ATOM 2511 C C . TRP A 1 335 ? -8.231 -6.210 -20.288 1.00 98.19 335 TRP A C 1
ATOM 2513 O O . TRP A 1 335 ? -8.849 -6.759 -21.203 1.00 98.19 335 TRP A O 1
ATOM 2523 N N . LEU A 1 336 ? -7.007 -5.715 -20.466 1.00 98.62 336 LEU A N 1
ATOM 2524 C CA . LEU A 1 336 ? -6.196 -5.891 -21.671 1.00 98.62 336 LEU A CA 1
ATOM 2525 C C . LEU A 1 336 ? -5.147 -6.973 -21.415 1.00 98.62 336 LEU A C 1
ATOM 2527 O O . LEU A 1 336 ? -4.292 -6.796 -20.556 1.00 98.62 336 LEU A O 1
ATOM 2531 N N . LEU A 1 337 ? -5.188 -8.069 -22.172 1.00 98.75 337 LEU A N 1
ATOM 2532 C CA . LEU A 1 337 ? -4.302 -9.215 -21.968 1.00 98.75 337 LEU A CA 1
ATOM 2533 C C . LEU A 1 337 ? -3.419 -9.421 -23.203 1.00 98.75 337 LEU A C 1
ATOM 2535 O O . LEU A 1 337 ? -3.924 -9.658 -24.302 1.00 98.75 337 LEU A O 1
ATOM 2539 N N . LEU A 1 338 ? -2.099 -9.341 -23.033 1.00 98.81 338 LEU A N 1
ATOM 2540 C CA . LEU A 1 338 ? -1.107 -9.498 -24.104 1.00 98.81 338 LEU A CA 1
ATOM 2541 C C . LEU A 1 338 ? -0.498 -10.912 -24.091 1.00 98.81 338 LEU A C 1
ATOM 2543 O O . LEU A 1 338 ? -0.074 -11.395 -23.045 1.00 98.81 338 LEU A O 1
ATOM 2547 N N . GLU A 1 339 ? -0.442 -11.587 -25.241 1.00 98.69 339 GLU A N 1
ATOM 2548 C CA . GLU A 1 339 ? 0.126 -12.944 -25.335 1.00 98.69 339 GLU A CA 1
ATOM 2549 C C . GLU A 1 339 ? 1.634 -12.915 -25.037 1.00 98.69 339 GLU A C 1
ATOM 2551 O O . GLU A 1 339 ? 2.365 -12.098 -25.614 1.00 98.69 339 GLU A O 1
ATOM 2556 N N . ARG A 1 340 ? 2.093 -13.810 -24.154 1.00 98.56 340 ARG A N 1
ATOM 2557 C CA . ARG A 1 340 ? 3.504 -14.032 -23.807 1.00 98.56 340 ARG A CA 1
ATOM 2558 C C . ARG A 1 340 ? 4.328 -14.447 -25.036 1.00 98.56 340 ARG A C 1
ATOM 2560 O O . ARG A 1 340 ? 3.814 -14.943 -26.037 1.00 98.56 340 ARG A O 1
ATOM 2567 N N . GLY A 1 341 ? 5.631 -14.169 -24.998 1.00 97.75 341 GLY A N 1
ATOM 2568 C CA . GLY A 1 341 ? 6.556 -14.413 -26.114 1.00 97.75 341 GLY A CA 1
ATOM 2569 C C . GLY A 1 341 ? 6.406 -13.479 -27.331 1.00 97.75 341 GLY A C 1
ATOM 2570 O O . GLY A 1 341 ? 7.047 -13.723 -28.357 1.00 97.75 341 GLY A O 1
ATOM 2571 N N . HIS A 1 342 ? 5.595 -12.418 -27.238 1.00 97.94 342 HIS A N 1
ATOM 2572 C CA . HIS A 1 342 ? 5.336 -11.459 -28.319 1.00 97.94 342 HIS A CA 1
ATOM 2573 C C . HIS A 1 342 ? 5.693 -10.002 -27.960 1.00 97.94 342 HIS A C 1
ATOM 2575 O O . HIS A 1 342 ? 5.873 -9.656 -26.796 1.00 97.94 342 HIS A O 1
ATOM 2581 N N . GLU A 1 343 ? 5.811 -9.158 -28.992 1.00 97.69 343 GLU A N 1
ATOM 2582 C CA . GLU A 1 343 ? 6.239 -7.751 -28.924 1.00 97.69 343 GLU A CA 1
ATOM 2583 C C . GLU A 1 343 ? 5.114 -6.818 -29.416 1.00 97.69 343 GLU A C 1
ATOM 2585 O O . GLU A 1 343 ? 4.460 -7.103 -30.428 1.00 97.69 343 GLU A O 1
ATOM 2590 N N . TYR A 1 344 ? 4.879 -5.712 -28.703 1.00 97.19 344 TYR A N 1
ATOM 2591 C CA . TYR A 1 344 ? 3.709 -4.844 -28.860 1.00 97.19 344 TYR A CA 1
ATOM 2592 C C . TYR A 1 344 ? 4.071 -3.350 -28.811 1.00 97.19 344 TYR A C 1
ATOM 2594 O O . TYR A 1 344 ? 4.352 -2.796 -27.750 1.00 97.19 344 TYR A O 1
ATOM 2602 N N . GLU A 1 345 ? 3.960 -2.668 -29.954 1.00 94.44 345 GLU A N 1
ATOM 2603 C CA . GLU A 1 345 ? 4.083 -1.206 -30.058 1.00 94.44 345 GLU A CA 1
ATOM 2604 C C . GLU A 1 345 ? 2.872 -0.492 -29.424 1.00 94.44 345 GLU A C 1
ATOM 2606 O O . GLU A 1 345 ? 1.800 -0.406 -30.034 1.00 94.44 345 GLU A O 1
ATOM 2611 N N . ALA A 1 346 ? 3.037 0.052 -28.215 1.00 91.62 346 ALA A N 1
ATOM 2612 C CA . ALA A 1 346 ? 1.995 0.763 -27.475 1.00 91.62 346 ALA A CA 1
ATOM 2613 C C . ALA A 1 346 ? 2.549 1.939 -26.646 1.00 91.62 346 ALA A C 1
ATOM 2615 O O . ALA A 1 346 ? 3.054 1.780 -25.543 1.00 91.62 346 ALA A O 1
ATOM 2616 N N . SER A 1 347 ? 2.341 3.173 -27.116 1.00 87.44 347 SER A N 1
ATOM 2617 C CA . SER A 1 347 ? 2.751 4.397 -26.396 1.00 87.44 347 SER A CA 1
ATOM 2618 C C . SER A 1 347 ? 1.857 4.776 -25.200 1.00 87.44 347 SER A C 1
ATOM 2620 O O . SER A 1 347 ? 2.123 5.759 -24.504 1.00 87.44 347 SER A O 1
ATOM 2622 N N . ARG A 1 348 ? 0.786 4.014 -24.948 1.00 89.62 348 ARG A N 1
ATOM 2623 C CA . ARG A 1 348 ? -0.149 4.179 -23.826 1.00 89.62 348 ARG A CA 1
ATOM 2624 C C . ARG A 1 348 ? -0.878 2.859 -23.571 1.00 89.62 348 ARG A C 1
ATOM 2626 O O . ARG A 1 348 ? -1.574 2.379 -24.463 1.00 89.62 348 ARG A O 1
ATOM 2633 N N . LEU A 1 349 ? -0.766 2.338 -22.349 1.00 93.50 349 LEU A N 1
ATOM 2634 C CA . LEU A 1 349 ? -1.532 1.178 -21.885 1.00 93.50 349 LEU A CA 1
ATOM 2635 C C . LEU A 1 349 ? -2.842 1.624 -21.210 1.00 93.50 349 LEU A C 1
ATOM 2637 O O . LEU A 1 349 ? -3.912 1.291 -21.712 1.00 93.50 349 LEU A O 1
ATOM 2641 N N . ALA A 1 350 ? -2.788 2.475 -20.176 1.00 93.38 350 ALA A N 1
ATOM 2642 C CA . ALA A 1 350 ? -3.988 3.033 -19.537 1.00 93.38 350 ALA A CA 1
ATOM 2643 C C . ALA A 1 350 ? -4.655 4.143 -20.397 1.00 93.38 350 ALA A C 1
ATOM 2645 O O . ALA A 1 350 ? -4.019 5.175 -20.683 1.00 93.38 350 ALA A O 1
ATOM 2646 N N . PRO A 1 351 ? -5.922 3.979 -20.829 1.00 93.94 351 PRO A N 1
ATOM 2647 C CA . PRO A 1 351 ? -6.638 4.966 -21.642 1.00 93.94 351 PRO A CA 1
ATOM 2648 C C . PRO A 1 351 ? -6.769 6.325 -20.941 1.00 93.94 351 PRO A C 1
ATOM 2650 O O . PRO A 1 351 ? -6.798 6.430 -19.720 1.00 93.94 351 PRO A O 1
ATOM 2653 N N . ARG A 1 352 ? -6.786 7.416 -21.717 1.00 93.06 352 ARG A N 1
ATOM 2654 C CA . ARG A 1 352 ? -6.733 8.776 -21.156 1.00 93.06 352 ARG A CA 1
ATOM 2655 C C . ARG A 1 352 ? -8.044 9.123 -20.445 1.00 93.06 352 ARG A C 1
ATOM 2657 O O . ARG A 1 352 ? -9.052 9.298 -21.124 1.00 93.06 352 ARG A O 1
ATOM 2664 N N . GLY A 1 353 ? -7.988 9.346 -19.132 1.00 95.00 353 GLY A N 1
ATOM 2665 C CA . GLY A 1 353 ? -9.161 9.715 -18.341 1.00 95.00 353 GLY A CA 1
ATOM 2666 C C . GLY A 1 353 ? -10.098 8.548 -18.037 1.00 95.00 353 GLY A C 1
ATOM 2667 O O . GLY A 1 353 ? -11.268 8.806 -17.795 1.00 95.00 353 GLY A O 1
ATOM 2668 N N . ALA A 1 354 ? -9.643 7.300 -18.158 1.00 95.56 354 ALA A N 1
ATOM 2669 C CA . ALA A 1 354 ? -10.413 6.126 -17.750 1.00 95.56 354 ALA A CA 1
ATOM 2670 C C . ALA A 1 354 ? -9.985 5.674 -16.345 1.00 95.56 354 ALA A C 1
ATOM 2672 O O . ALA A 1 354 ? -8.850 5.933 -15.937 1.00 95.56 354 ALA A O 1
ATOM 2673 N N . SER A 1 355 ? -10.892 5.002 -15.646 1.00 97.06 355 SER A N 1
ATOM 2674 C CA . SER A 1 355 ? -10.730 4.509 -14.280 1.00 97.06 355 SER A CA 1
ATOM 2675 C C . SER A 1 355 ? -11.155 3.042 -14.191 1.00 97.06 355 SER A C 1
ATOM 2677 O O . SER A 1 355 ? -11.966 2.588 -15.006 1.00 97.06 355 SER A O 1
ATOM 2679 N N . GLY A 1 356 ? -10.658 2.320 -13.186 1.00 97.31 356 GLY A N 1
ATOM 2680 C CA . GLY A 1 356 ? -11.366 1.147 -12.662 1.00 97.31 356 GLY A CA 1
ATOM 2681 C C . GLY A 1 356 ? -12.760 1.507 -12.129 1.00 97.31 356 GLY A C 1
ATOM 2682 O O . GLY A 1 356 ? -13.119 2.684 -12.057 1.00 97.31 356 GLY A O 1
ATOM 2683 N N . GLU A 1 357 ? -13.553 0.497 -11.776 1.00 94.75 357 GLU A N 1
ATOM 2684 C CA . GLU A 1 357 ? -14.872 0.694 -11.141 1.00 94.75 357 GLU A CA 1
ATOM 2685 C C . GLU A 1 357 ? -14.764 1.029 -9.660 1.00 94.75 357 GLU A C 1
ATOM 2687 O O . GLU A 1 357 ? -15.573 1.790 -9.144 1.00 94.75 357 GLU A O 1
ATOM 2692 N N . SER A 1 358 ? -13.753 0.476 -9.000 1.00 95.00 358 SER A N 1
ATOM 2693 C CA . SER A 1 358 ? -13.321 0.887 -7.674 1.00 95.00 358 SER A CA 1
ATOM 2694 C C . SER A 1 358 ? -11.858 0.493 -7.486 1.00 95.00 358 SER A C 1
ATOM 2696 O O . SER A 1 358 ? -11.241 -0.149 -8.341 1.00 95.00 358 SER A O 1
ATOM 2698 N N . GLU A 1 359 ? -11.308 0.854 -6.341 1.00 95.38 359 GLU A N 1
ATOM 2699 C CA . GLU A 1 359 ? -10.027 0.401 -5.821 1.00 95.38 359 GLU A CA 1
ATOM 2700 C C . GLU A 1 359 ? -9.823 -1.116 -5.815 1.00 95.38 359 GLU A C 1
ATOM 2702 O O . GLU A 1 359 ? -8.701 -1.520 -6.112 1.00 95.38 359 GLU A O 1
ATOM 2707 N N . LEU A 1 360 ? -10.858 -1.936 -5.600 1.00 96.94 360 LEU A N 1
ATOM 2708 C CA . LEU A 1 360 ? -10.773 -3.402 -5.727 1.00 96.94 360 LEU A CA 1
ATOM 2709 C C . LEU A 1 360 ? -11.064 -3.929 -7.146 1.00 96.94 360 LEU A C 1
ATOM 2711 O O . LEU A 1 360 ? -10.662 -5.042 -7.475 1.00 96.94 360 LEU A O 1
ATOM 2715 N N . ALA A 1 361 ? -11.700 -3.131 -8.011 1.00 96.56 361 ALA A N 1
ATOM 2716 C CA . ALA A 1 361 ? -12.068 -3.501 -9.384 1.00 96.56 361 ALA A CA 1
ATOM 2717 C C . ALA A 1 361 ? -11.350 -2.628 -10.450 1.00 96.56 361 ALA A C 1
ATOM 2719 O O . ALA A 1 361 ? -12.007 -1.875 -11.186 1.00 96.56 361 ALA A O 1
ATOM 2720 N N . PRO A 1 362 ? -10.005 -2.688 -10.544 1.00 97.81 362 PRO A N 1
ATOM 2721 C CA . PRO A 1 362 ? -9.200 -1.792 -11.373 1.00 97.81 362 PRO A CA 1
ATOM 2722 C C . PRO A 1 362 ? -9.273 -2.100 -12.880 1.00 97.81 362 PRO A C 1
ATOM 2724 O O . PRO A 1 362 ? -9.657 -3.187 -13.319 1.00 97.81 362 PRO A O 1
ATOM 2727 N N . LEU A 1 363 ? -8.806 -1.154 -13.702 1.00 97.94 363 LEU A N 1
ATOM 2728 C CA . LEU A 1 363 ? -8.419 -1.440 -15.088 1.00 97.94 363 LEU A CA 1
ATOM 2729 C C . LEU A 1 363 ? -7.124 -2.260 -15.096 1.00 97.94 363 LEU A C 1
ATOM 2731 O O . LEU A 1 363 ? -6.079 -1.776 -14.656 1.00 97.94 363 LEU A O 1
ATOM 2735 N N . HIS A 1 364 ? -7.171 -3.462 -15.669 1.00 98.56 364 HIS A N 1
ATOM 2736 C CA . HIS A 1 364 ? -6.016 -4.358 -15.746 1.00 98.56 364 HIS A CA 1
ATOM 2737 C C . HIS A 1 364 ? -5.336 -4.288 -17.119 1.00 98.56 364 HIS A C 1
ATOM 2739 O O . HIS A 1 364 ? -5.998 -4.363 -18.160 1.00 98.56 364 HIS A O 1
ATOM 2745 N N . VAL A 1 365 ? -4.005 -4.223 -17.140 1.00 98.56 365 VAL A N 1
ATOM 2746 C CA . VAL A 1 365 ? -3.187 -4.548 -18.313 1.00 98.56 365 VAL A CA 1
ATOM 2747 C C . VAL A 1 365 ? -2.162 -5.624 -17.949 1.00 98.56 365 VAL A C 1
ATOM 2749 O O . VAL A 1 365 ? -1.161 -5.328 -17.303 1.00 98.56 365 VAL A O 1
ATOM 2752 N N . GLY A 1 366 ? -2.418 -6.859 -18.379 1.00 98.12 366 GLY A N 1
ATOM 2753 C CA . GLY A 1 366 ? -1.666 -8.052 -17.982 1.00 98.12 366 GLY A CA 1
ATOM 2754 C C . GLY A 1 366 ? -1.231 -8.942 -19.151 1.00 98.12 366 GLY A C 1
ATOM 2755 O O . GLY A 1 366 ? -1.345 -8.576 -20.328 1.00 98.12 366 GLY A O 1
ATOM 2756 N N . ALA A 1 367 ? -0.755 -10.143 -18.824 1.00 97.81 367 ALA A N 1
ATOM 2757 C CA . ALA A 1 367 ? -0.250 -11.137 -19.772 1.00 97.81 367 ALA A CA 1
ATOM 2758 C C . ALA A 1 367 ? -1.118 -12.414 -19.827 1.00 97.81 367 ALA A C 1
ATOM 2760 O O . ALA A 1 367 ? -1.817 -12.734 -18.870 1.00 97.81 367 ALA A O 1
ATOM 2761 N N . TRP A 1 368 ? -1.047 -13.180 -20.923 1.00 97.81 368 TRP A N 1
ATOM 2762 C CA . TRP A 1 368 ? -1.654 -14.522 -21.036 1.00 97.81 368 TRP A CA 1
ATOM 2763 C C . TRP A 1 368 ? -0.797 -15.488 -21.874 1.00 97.81 368 TRP A C 1
ATOM 2765 O O . TRP A 1 368 ? 0.125 -15.062 -22.572 1.00 97.81 368 TRP A O 1
ATOM 2775 N N . GLY A 1 369 ? -1.105 -16.787 -21.828 1.00 96.81 369 GLY A N 1
ATOM 2776 C CA . GLY A 1 369 ? -0.402 -17.828 -22.592 1.00 96.81 369 GLY A CA 1
ATOM 2777 C C . GLY A 1 369 ? 0.936 -18.277 -21.982 1.00 96.81 369 GLY A C 1
ATOM 2778 O O . GLY A 1 369 ? 1.232 -18.010 -20.820 1.00 96.81 369 GLY A O 1
ATOM 2779 N N . GLU A 1 370 ? 1.755 -18.982 -22.769 1.00 94.50 370 GLU A N 1
ATOM 2780 C CA . GLU A 1 370 ? 3.057 -19.530 -22.344 1.00 94.50 370 GLU A CA 1
ATOM 2781 C C . GLU A 1 370 ? 4.240 -18.700 -22.880 1.00 94.50 370 GLU A C 1
ATOM 2783 O O . GLU A 1 370 ? 4.237 -18.268 -24.032 1.00 94.50 370 GLU A O 1
ATOM 2788 N N . GLY A 1 371 ? 5.310 -18.558 -22.086 1.00 94.31 371 GLY A N 1
ATOM 2789 C CA . GLY A 1 371 ? 6.593 -17.991 -22.526 1.00 94.31 371 GLY A CA 1
ATOM 2790 C C . GLY A 1 371 ? 7.081 -16.805 -21.690 1.00 94.31 371 GLY A C 1
ATOM 2791 O O . GLY A 1 371 ? 6.596 -16.556 -20.588 1.00 94.31 371 GLY A O 1
ATOM 2792 N N . SER A 1 372 ? 8.061 -16.068 -22.222 1.00 94.81 372 SER A N 1
ATOM 2793 C CA . SER A 1 372 ? 8.562 -14.832 -21.604 1.00 94.81 372 SER A CA 1
ATOM 2794 C C . SER A 1 372 ? 7.469 -13.764 -21.520 1.00 94.81 372 SER A C 1
ATOM 2796 O O . SER A 1 372 ? 6.537 -13.774 -22.328 1.00 94.81 372 SER A O 1
ATOM 2798 N N . ALA A 1 373 ? 7.611 -12.812 -20.597 1.00 96.31 373 ALA A N 1
ATOM 2799 C CA . ALA A 1 373 ? 6.717 -11.659 -20.494 1.00 96.31 373 ALA A CA 1
ATOM 2800 C C . ALA A 1 373 ? 6.507 -10.950 -21.860 1.00 96.31 373 ALA A C 1
ATOM 2802 O O . ALA A 1 373 ? 7.424 -10.941 -22.695 1.00 96.31 373 ALA A O 1
ATOM 2803 N N . PRO A 1 374 ? 5.315 -10.379 -22.130 1.00 98.19 374 PRO A N 1
ATOM 2804 C CA . PRO A 1 374 ? 5.056 -9.614 -23.346 1.00 98.19 374 PRO A CA 1
ATOM 2805 C C . PRO A 1 374 ? 5.919 -8.349 -23.373 1.00 98.19 374 PRO A C 1
ATOM 2807 O O . PRO A 1 374 ? 5.914 -7.565 -22.422 1.00 98.19 374 PRO A O 1
ATOM 2810 N N . VAL A 1 375 ? 6.636 -8.125 -24.474 1.00 98.06 375 VAL A N 1
ATOM 2811 C CA . VAL A 1 375 ? 7.525 -6.968 -24.619 1.00 98.06 375 VAL A CA 1
ATOM 2812 C C . VAL A 1 375 ? 6.725 -5.769 -25.120 1.00 98.06 375 VAL A C 1
ATOM 2814 O O . VAL A 1 375 ? 6.166 -5.817 -26.215 1.00 98.06 375 VAL A O 1
ATOM 2817 N N . VAL A 1 376 ? 6.677 -4.678 -24.353 1.00 97.38 376 VAL A N 1
ATOM 2818 C CA . VAL A 1 376 ? 5.976 -3.445 -24.750 1.00 97.38 376 VAL A CA 1
ATOM 2819 C C . VAL A 1 376 ? 6.983 -2.392 -25.202 1.00 97.38 376 VAL A C 1
ATOM 2821 O O . VAL A 1 376 ? 7.856 -1.977 -24.439 1.00 97.38 376 VAL A O 1
ATOM 2824 N N . THR A 1 377 ? 6.840 -1.933 -26.443 1.00 91.88 377 THR A N 1
ATOM 2825 C CA . THR A 1 377 ? 7.707 -0.933 -27.080 1.00 91.88 377 THR A CA 1
ATOM 2826 C C . THR A 1 377 ? 6.952 0.372 -27.358 1.00 91.88 377 THR A C 1
ATOM 2828 O O . THR A 1 377 ? 5.721 0.417 -27.383 1.00 91.88 377 THR A O 1
ATOM 2831 N N . GLY A 1 378 ? 7.689 1.470 -27.565 1.00 81.50 378 GLY A N 1
ATOM 2832 C CA . GLY A 1 378 ? 7.120 2.775 -27.939 1.00 81.50 378 GLY A CA 1
ATOM 2833 C C . GLY A 1 378 ? 7.095 3.846 -26.836 1.00 81.50 378 GLY A C 1
ATOM 2834 O O . GLY A 1 378 ? 6.557 4.932 -27.071 1.00 81.50 378 GLY A O 1
ATOM 2835 N N . GLY A 1 379 ? 7.697 3.587 -25.666 1.00 81.75 379 GLY A N 1
ATOM 2836 C CA . GLY A 1 379 ? 7.872 4.563 -24.579 1.00 81.75 379 GLY A CA 1
ATOM 2837 C C . GLY A 1 379 ? 6.549 4.968 -23.923 1.00 81.75 379 GLY A C 1
ATOM 2838 O O . GLY A 1 379 ? 6.063 6.089 -24.136 1.00 81.75 379 GLY A O 1
ATOM 2839 N N . THR A 1 380 ? 5.977 4.023 -23.174 1.00 91.31 380 THR A N 1
ATOM 2840 C CA . THR A 1 380 ? 4.623 4.008 -22.594 1.00 91.31 380 THR A CA 1
ATOM 2841 C C . THR A 1 380 ? 4.358 5.133 -21.593 1.00 91.31 380 THR A C 1
ATOM 2843 O O . THR A 1 380 ? 5.229 5.494 -20.801 1.00 91.31 380 THR A O 1
ATOM 2846 N N . ARG A 1 381 ? 3.142 5.711 -21.621 1.00 92.50 381 ARG A N 1
ATOM 2847 C CA . ARG A 1 381 ? 2.809 6.905 -20.820 1.00 92.50 381 ARG A CA 1
ATOM 2848 C C . ARG A 1 381 ? 1.399 6.910 -20.236 1.00 92.50 381 ARG A C 1
ATOM 2850 O O . ARG A 1 381 ? 0.414 6.765 -20.965 1.00 92.50 381 ARG A O 1
ATOM 2857 N N . ILE A 1 382 ? 1.314 7.254 -18.957 1.00 93.06 382 ILE A N 1
ATOM 2858 C CA . ILE A 1 382 ? 0.115 7.702 -18.246 1.00 93.06 382 ILE A CA 1
ATOM 2859 C C . ILE A 1 382 ? 0.245 9.219 -18.058 1.00 93.06 382 ILE A C 1
ATOM 2861 O O . ILE A 1 382 ? 1.134 9.689 -17.361 1.00 93.06 382 ILE A O 1
ATOM 2865 N N . PHE A 1 383 ? -0.577 10.010 -18.753 1.00 90.88 383 PHE A N 1
ATOM 2866 C CA . PHE A 1 383 ? -0.473 11.477 -18.718 1.00 90.88 383 PHE A CA 1
ATOM 2867 C C . PHE A 1 383 ? -1.748 12.196 -19.192 1.00 90.88 383 PHE A C 1
ATOM 2869 O O . PHE A 1 383 ? -2.582 11.605 -19.890 1.00 90.88 383 PHE A O 1
ATOM 2876 N N . GLN A 1 384 ? -1.812 13.505 -18.921 1.00 88.50 384 GLN A N 1
ATOM 2877 C CA . GLN A 1 384 ? -2.848 14.493 -19.293 1.00 88.50 384 GLN A CA 1
ATOM 2878 C C . GLN A 1 384 ? -4.076 14.569 -18.384 1.00 88.50 384 GLN A C 1
ATOM 2880 O O . GLN A 1 384 ? -4.142 15.495 -17.586 1.00 88.50 384 GLN A O 1
ATOM 2885 N N . ASP A 1 385 ? -5.064 13.689 -18.556 1.00 93.00 385 ASP A N 1
ATOM 2886 C CA . ASP A 1 385 ? -6.138 13.577 -17.561 1.00 93.00 385 ASP A CA 1
ATOM 2887 C C . ASP A 1 385 ? -5.761 12.463 -16.594 1.00 93.00 385 ASP A C 1
ATOM 2889 O O . ASP A 1 385 ? -5.130 11.488 -17.019 1.00 93.00 385 ASP A O 1
ATOM 2893 N N . ASN A 1 386 ? -6.175 12.614 -15.339 1.00 94.12 386 ASN A N 1
ATOM 2894 C CA . ASN A 1 386 ? -5.972 11.623 -14.293 1.00 94.12 386 ASN A CA 1
ATOM 2895 C C . ASN A 1 386 ? -6.560 10.263 -14.710 1.00 94.12 386 ASN A C 1
ATOM 2897 O O . ASN A 1 386 ? -7.466 10.189 -15.540 1.00 94.12 386 ASN A O 1
ATOM 2901 N N . VAL A 1 387 ? -5.982 9.195 -14.177 1.00 95.88 387 VAL A N 1
ATOM 2902 C CA . VAL A 1 387 ? -6.479 7.818 -14.287 1.00 95.88 387 VAL A CA 1
ATOM 2903 C C . VAL A 1 387 ? -6.321 7.222 -12.903 1.00 95.88 387 VAL A C 1
ATOM 2905 O O . VAL A 1 387 ? -5.372 7.598 -12.204 1.00 95.88 387 VAL A O 1
ATOM 2908 N N . GLU A 1 388 ? -7.264 6.379 -12.519 1.00 96.62 388 GLU A N 1
ATOM 2909 C CA . GLU A 1 388 ? -7.473 5.962 -11.135 1.00 96.62 388 GLU A CA 1
ATOM 2910 C C . GLU A 1 388 ? -7.758 4.450 -11.138 1.00 96.62 388 GLU A C 1
ATOM 2912 O O . GLU A 1 388 ? -8.379 3.942 -12.074 1.00 96.62 388 GLU A O 1
ATOM 2917 N N . HIS A 1 389 ? -7.235 3.722 -10.149 1.00 97.94 389 HIS A N 1
ATOM 2918 C CA . HIS A 1 389 ? -7.378 2.263 -10.007 1.00 97.94 389 HIS A CA 1
ATOM 2919 C C . HIS A 1 389 ? -6.881 1.489 -11.249 1.00 97.94 389 HIS A C 1
ATOM 2921 O O . HIS A 1 389 ? -7.658 0.937 -12.035 1.00 97.94 389 HIS A O 1
ATOM 2927 N N . ILE A 1 390 ? -5.559 1.483 -11.455 1.00 98.12 390 ILE A N 1
ATOM 2928 C CA . ILE A 1 390 ? -4.887 0.839 -12.596 1.00 98.12 390 ILE A CA 1
ATOM 2929 C C . ILE A 1 390 ? -3.889 -0.215 -12.100 1.00 98.12 390 ILE A C 1
ATOM 2931 O O . ILE A 1 390 ? -3.014 0.105 -11.297 1.00 98.12 390 ILE A O 1
ATOM 2935 N N . VAL A 1 391 ? -3.936 -1.427 -12.659 1.00 98.75 391 VAL A N 1
ATOM 2936 C CA . VAL A 1 391 ? -2.911 -2.466 -12.451 1.00 98.75 391 VAL A CA 1
ATOM 2937 C C . VAL A 1 391 ? -2.227 -2.796 -13.777 1.00 98.75 391 VAL A C 1
ATOM 2939 O O . VAL A 1 391 ? -2.891 -3.033 -14.790 1.00 98.75 391 VAL A O 1
ATOM 2942 N N . ILE A 1 392 ? -0.893 -2.813 -13.779 1.00 98.50 392 ILE A N 1
ATOM 2943 C CA . ILE A 1 392 ? -0.062 -3.254 -14.904 1.00 98.50 392 ILE A CA 1
ATOM 2944 C C . ILE A 1 392 ? 0.827 -4.401 -14.414 1.00 98.50 392 ILE A C 1
ATOM 2946 O O . ILE A 1 392 ? 1.663 -4.180 -13.540 1.00 98.50 392 ILE A O 1
ATOM 2950 N N . GLN A 1 393 ? 0.648 -5.604 -14.971 1.00 97.81 393 GLN A N 1
ATOM 2951 C CA . GLN A 1 393 ? 1.206 -6.838 -14.405 1.00 97.81 393 GLN A CA 1
ATOM 2952 C C . GLN A 1 393 ? 1.936 -7.721 -15.431 1.00 97.81 393 GLN A C 1
ATOM 2954 O O . GLN A 1 393 ? 1.421 -7.973 -16.524 1.00 97.81 393 GLN A O 1
ATOM 2959 N N . GLY A 1 394 ? 3.114 -8.242 -15.076 1.00 96.44 394 GLY A N 1
ATOM 2960 C CA . GLY A 1 394 ? 3.799 -9.303 -15.829 1.00 96.44 394 GLY A CA 1
ATOM 2961 C C . GLY A 1 394 ? 4.285 -8.907 -17.230 1.00 96.44 394 GLY A C 1
ATOM 2962 O O . GLY A 1 394 ? 4.202 -9.716 -18.161 1.00 96.44 394 GLY A O 1
ATOM 2963 N N . LEU A 1 395 ? 4.732 -7.656 -17.411 1.00 97.31 395 LEU A N 1
ATOM 2964 C CA . LEU A 1 395 ? 5.109 -7.062 -18.707 1.00 97.31 395 LEU A CA 1
ATOM 2965 C C . LEU A 1 395 ? 6.573 -6.610 -18.756 1.00 97.31 395 LEU A C 1
ATOM 2967 O O . LEU A 1 395 ? 7.136 -6.162 -17.762 1.00 97.31 395 LEU A O 1
ATOM 2971 N N . ASP A 1 396 ? 7.163 -6.619 -19.952 1.00 97.25 396 ASP A N 1
ATOM 2972 C CA . ASP A 1 396 ? 8.564 -6.252 -20.170 1.00 97.25 396 ASP A CA 1
ATOM 2973 C C . ASP A 1 396 ? 8.669 -4.958 -21.010 1.00 97.25 396 ASP A C 1
ATOM 2975 O O . ASP A 1 396 ? 8.665 -4.968 -22.243 1.00 97.25 396 ASP A O 1
ATOM 2979 N N . ILE A 1 397 ? 8.701 -3.803 -20.342 1.00 97.06 397 ILE A N 1
ATOM 2980 C CA . ILE A 1 397 ? 8.562 -2.464 -20.934 1.00 97.06 397 ILE A CA 1
ATOM 2981 C C . ILE A 1 397 ? 9.924 -1.876 -21.334 1.00 97.06 397 ILE A C 1
ATOM 2983 O O . ILE A 1 397 ? 10.872 -1.796 -20.542 1.00 97.06 397 ILE A O 1
ATOM 2987 N N . LYS A 1 398 ? 10.022 -1.434 -22.593 1.00 94.06 398 LYS A N 1
ATOM 2988 C CA . LYS A 1 398 ? 11.246 -0.888 -23.199 1.00 94.06 398 LYS A CA 1
ATOM 2989 C C . LYS A 1 398 ? 11.155 0.628 -23.397 1.00 94.06 398 LYS A C 1
ATOM 2991 O O . LYS A 1 398 ? 10.121 1.154 -23.814 1.00 94.06 398 LYS A O 1
ATOM 2996 N N . SER A 1 399 ? 12.275 1.310 -23.147 1.00 90.00 399 SER A N 1
ATOM 2997 C CA . SER A 1 399 ? 12.414 2.777 -23.113 1.00 90.00 399 SER A CA 1
ATOM 2998 C C . SER A 1 399 ? 11.706 3.468 -21.938 1.00 90.00 399 SER A C 1
ATOM 3000 O O . SER A 1 399 ? 11.232 4.596 -22.087 1.00 90.00 399 SER A O 1
ATOM 3002 N N . GLY A 1 400 ? 11.665 2.801 -20.779 1.00 89.00 400 GLY A N 1
ATOM 3003 C CA . GLY A 1 400 ? 11.097 3.335 -19.536 1.00 89.00 400 GLY A CA 1
ATOM 3004 C C . GLY A 1 400 ? 9.578 3.545 -19.564 1.00 89.00 400 GLY A C 1
ATOM 3005 O O . GLY A 1 400 ? 8.883 3.178 -20.516 1.00 89.00 400 GLY A O 1
ATOM 3006 N N . PHE A 1 401 ? 9.056 4.157 -18.500 1.00 95.06 401 PHE A N 1
ATOM 3007 C CA . PHE A 1 401 ? 7.635 4.486 -18.355 1.00 95.06 401 PHE A CA 1
ATOM 3008 C C . PHE A 1 401 ? 7.455 5.898 -17.783 1.00 95.06 401 PHE A C 1
ATOM 3010 O O . PHE A 1 401 ? 8.166 6.291 -16.863 1.00 95.06 401 PHE A O 1
ATOM 3017 N N . LEU A 1 402 ? 6.493 6.669 -18.302 1.00 95.12 402 LEU A N 1
ATOM 3018 C CA . LEU A 1 402 ? 6.192 8.025 -17.817 1.00 95.12 402 LEU A CA 1
ATOM 3019 C C . LEU A 1 402 ? 4.794 8.109 -17.194 1.00 95.12 402 LEU A C 1
ATOM 3021 O O . LEU A 1 402 ? 3.800 7.999 -17.911 1.00 95.12 402 LEU A O 1
ATOM 3025 N N . VAL A 1 403 ? 4.713 8.412 -15.899 1.00 95.94 403 VAL A N 1
ATOM 3026 C CA . VAL A 1 403 ? 3.497 8.871 -15.213 1.00 95.94 403 VAL A CA 1
ATOM 3027 C C . VAL A 1 403 ? 3.612 10.383 -14.968 1.00 95.94 403 VAL A C 1
ATOM 3029 O O . VAL A 1 403 ? 4.555 10.838 -14.323 1.00 95.94 403 VAL A O 1
ATOM 3032 N N . LEU A 1 404 ? 2.682 11.187 -15.499 1.00 94.56 404 LEU A N 1
ATOM 3033 C CA . LEU A 1 404 ? 2.754 12.655 -15.455 1.00 94.56 404 LEU A CA 1
ATOM 3034 C C . LEU A 1 404 ? 1.369 13.315 -15.327 1.00 94.56 404 LEU A C 1
ATOM 3036 O O . LEU A 1 404 ? 0.687 13.570 -16.329 1.00 94.56 404 LEU A O 1
ATOM 3040 N N . GLY A 1 405 ? 0.998 13.651 -14.091 1.00 92.00 405 GLY A N 1
ATOM 3041 C CA . GLY A 1 405 ? -0.297 14.232 -13.727 1.00 92.00 405 GLY A CA 1
ATOM 3042 C C . GLY A 1 405 ? -0.607 14.027 -12.243 1.00 92.00 405 GLY A C 1
ATOM 3043 O O . GLY A 1 405 ? 0.310 13.837 -11.452 1.00 92.00 405 GLY A O 1
ATOM 3044 N N . GLN A 1 406 ? -1.890 14.048 -11.880 1.00 94.06 406 GLN A N 1
ATOM 3045 C CA . GLN A 1 406 ? -2.392 13.780 -10.522 1.00 94.06 406 GLN A CA 1
ATOM 3046 C C . GLN A 1 406 ? -3.129 12.435 -10.520 1.00 94.06 406 GLN A C 1
ATOM 3048 O O . GLN A 1 406 ? -4.330 12.364 -10.287 1.00 94.06 406 GLN A O 1
ATOM 3053 N N . HIS A 1 407 ? -2.426 11.376 -10.918 1.00 95.69 407 HIS A N 1
ATOM 3054 C CA . HIS A 1 407 ? -2.997 10.031 -11.006 1.00 95.69 407 HIS A CA 1
ATOM 3055 C C . HIS A 1 407 ? -3.035 9.388 -9.613 1.00 95.69 407 HIS A C 1
ATOM 3057 O O . HIS A 1 407 ? -2.168 9.677 -8.782 1.00 95.69 407 HIS A O 1
ATOM 3063 N N . SER A 1 408 ? -4.022 8.532 -9.370 1.00 96.75 408 SER A N 1
ATOM 3064 C CA . SER A 1 408 ? -4.204 7.835 -8.097 1.00 96.75 408 SER A CA 1
ATOM 3065 C C . SER A 1 408 ? -4.171 6.322 -8.306 1.00 96.75 408 SER A C 1
ATOM 3067 O O . SER A 1 408 ? -4.488 5.840 -9.394 1.00 96.75 408 SER A O 1
ATOM 3069 N N . ASN A 1 409 ? -3.813 5.579 -7.259 1.00 97.75 409 ASN A N 1
ATOM 3070 C CA . ASN A 1 409 ? -4.035 4.138 -7.154 1.00 97.75 409 ASN A CA 1
ATOM 3071 C C . ASN A 1 409 ? -3.519 3.362 -8.392 1.00 97.75 409 ASN A C 1
ATOM 3073 O O . ASN A 1 409 ? -4.298 2.803 -9.169 1.00 97.75 409 ASN A O 1
ATOM 3077 N N . VAL A 1 410 ? -2.196 3.372 -8.602 1.00 98.19 410 VAL A N 1
ATOM 3078 C CA . VAL A 1 410 ? -1.523 2.696 -9.731 1.00 98.19 410 VAL A CA 1
ATOM 3079 C C . VAL A 1 410 ? -0.507 1.678 -9.218 1.00 98.19 410 VAL A C 1
ATOM 3081 O O . VAL A 1 410 ? 0.423 2.051 -8.502 1.00 98.19 410 VAL A O 1
ATOM 3084 N N . ILE A 1 411 ? -0.652 0.417 -9.634 1.00 98.69 411 ILE A N 1
ATOM 3085 C CA . ILE A 1 411 ? 0.251 -0.690 -9.289 1.00 98.69 411 ILE A CA 1
ATOM 3086 C C . ILE A 1 411 ? 1.018 -1.167 -10.529 1.00 98.69 411 ILE A C 1
ATOM 3088 O O . ILE A 1 411 ? 0.437 -1.363 -11.601 1.00 98.69 411 ILE A O 1
ATOM 3092 N N . PHE A 1 412 ? 2.316 -1.403 -10.347 1.00 98.31 412 PHE A N 1
ATOM 3093 C CA . PHE A 1 412 ? 3.175 -2.181 -11.235 1.00 98.31 412 PHE A CA 1
ATOM 3094 C C . PHE A 1 412 ? 3.664 -3.428 -10.479 1.00 98.31 412 PHE A C 1
ATOM 3096 O O . PHE A 1 412 ? 4.252 -3.289 -9.407 1.00 98.31 412 PHE A O 1
ATOM 3103 N N . ASP A 1 413 ? 3.408 -4.619 -11.023 1.00 97.75 413 ASP A N 1
ATOM 3104 C CA . ASP A 1 413 ? 3.663 -5.924 -10.387 1.00 97.75 413 ASP A CA 1
ATOM 3105 C C . ASP A 1 413 ? 4.294 -6.897 -11.410 1.00 97.75 413 ASP A C 1
ATOM 3107 O O . ASP A 1 413 ? 3.804 -7.006 -12.533 1.00 97.75 413 ASP A O 1
ATOM 3111 N N . ASP A 1 414 ? 5.425 -7.537 -11.097 1.00 96.12 414 ASP A N 1
ATOM 3112 C CA . ASP A 1 414 ? 6.260 -8.278 -12.077 1.00 96.12 414 ASP A CA 1
ATOM 3113 C C . ASP A 1 414 ? 6.539 -7.486 -13.385 1.00 96.12 414 ASP A C 1
ATOM 3115 O O . ASP A 1 414 ? 6.429 -7.998 -14.503 1.00 96.12 414 ASP A O 1
ATOM 3119 N N . VAL A 1 415 ? 6.877 -6.192 -13.286 1.00 96.50 415 VAL A N 1
ATOM 3120 C CA . VAL A 1 415 ? 7.168 -5.350 -14.462 1.00 96.50 415 VAL A CA 1
ATOM 3121 C C . VAL A 1 415 ? 8.672 -5.148 -14.648 1.00 96.50 415 VAL A C 1
ATOM 3123 O O . VAL A 1 415 ? 9.382 -4.645 -13.776 1.00 96.50 415 VAL A O 1
ATOM 3126 N N . GLY A 1 416 ? 9.172 -5.508 -15.831 1.00 96.38 416 GLY A N 1
ATOM 3127 C CA . GLY A 1 416 ? 10.528 -5.187 -16.272 1.00 96.38 416 GLY A CA 1
ATOM 3128 C C . GLY A 1 416 ? 10.588 -3.800 -16.914 1.00 96.38 416 GLY A C 1
ATOM 3129 O O . GLY A 1 416 ? 9.904 -3.551 -17.902 1.00 96.38 416 GLY A O 1
ATOM 3130 N N . PHE A 1 417 ? 11.431 -2.901 -16.409 1.00 97.12 417 PHE A N 1
ATOM 3131 C CA . PHE A 1 417 ? 11.691 -1.578 -16.984 1.00 97.12 417 PHE A CA 1
ATOM 3132 C C . PHE A 1 417 ? 13.144 -1.504 -17.454 1.00 97.12 417 PHE A C 1
ATOM 3134 O O . PHE A 1 417 ? 14.062 -1.716 -16.664 1.00 97.12 417 PHE A O 1
ATOM 3141 N N . THR A 1 418 ? 13.366 -1.209 -18.739 1.00 94.62 418 THR A N 1
ATOM 3142 C CA . THR A 1 418 ? 14.720 -1.226 -19.332 1.00 94.62 418 THR A CA 1
ATOM 3143 C C . THR A 1 418 ? 14.932 -0.158 -20.410 1.00 94.62 418 THR A C 1
ATOM 3145 O O . THR A 1 418 ? 13.997 0.220 -21.126 1.00 94.62 418 THR A O 1
ATOM 3148 N N . GLY A 1 419 ? 16.178 0.309 -20.567 1.00 87.44 419 GLY A N 1
ATOM 3149 C CA . GLY A 1 419 ? 16.609 1.144 -21.700 1.00 87.44 419 GLY A CA 1
ATOM 3150 C C . GLY A 1 419 ? 16.034 2.568 -21.761 1.00 87.44 419 GLY A C 1
ATOM 3151 O O . GLY A 1 419 ? 15.937 3.138 -22.850 1.00 87.44 419 GLY A O 1
ATOM 3152 N N . GLY A 1 420 ? 15.604 3.135 -20.631 1.00 89.31 420 GLY A N 1
ATOM 3153 C CA . GLY A 1 420 ? 15.174 4.534 -20.507 1.00 89.31 420 GLY A CA 1
ATOM 3154 C C . GLY A 1 420 ? 14.616 4.851 -19.117 1.00 89.31 420 GLY A C 1
ATOM 3155 O O . GLY A 1 420 ? 14.037 3.969 -18.483 1.00 89.31 420 GLY A O 1
ATOM 3156 N N . GLU A 1 421 ? 14.809 6.086 -18.645 1.00 93.62 421 GLU A N 1
ATOM 3157 C CA . GLU A 1 421 ? 14.391 6.530 -17.302 1.00 93.62 421 GLU A CA 1
ATOM 3158 C C . GLU A 1 421 ? 12.885 6.334 -17.059 1.00 93.62 421 GLU A C 1
ATOM 3160 O O . GLU A 1 421 ? 12.045 6.784 -17.844 1.00 93.62 421 GLU A O 1
ATOM 3165 N N . THR A 1 422 ? 12.537 5.686 -15.942 1.00 96.81 422 THR A N 1
ATOM 3166 C CA . THR A 1 422 ? 11.152 5.620 -15.460 1.00 96.81 422 THR A CA 1
ATOM 3167 C C . THR A 1 422 ? 10.866 6.841 -14.591 1.00 96.81 422 THR A C 1
ATOM 3169 O O . THR A 1 422 ? 11.592 7.123 -13.642 1.00 96.81 422 THR A O 1
ATOM 3172 N N . VAL A 1 423 ? 9.822 7.597 -14.929 1.00 96.75 423 VAL A N 1
ATOM 3173 C CA . VAL A 1 423 ? 9.535 8.925 -14.364 1.00 96.75 423 VAL A CA 1
ATOM 3174 C C . VAL A 1 423 ? 8.106 8.966 -13.838 1.00 96.75 423 VAL A C 1
ATOM 3176 O O . VAL A 1 423 ? 7.163 8.790 -14.607 1.00 96.75 423 VAL A O 1
ATOM 3179 N N . ILE A 1 424 ? 7.934 9.273 -12.553 1.00 97.25 424 ILE A N 1
ATOM 3180 C CA . ILE A 1 424 ? 6.631 9.421 -11.893 1.00 97.25 424 ILE A CA 1
ATOM 3181 C C . ILE A 1 424 ? 6.553 10.823 -11.276 1.00 97.25 424 ILE A C 1
ATOM 3183 O O . ILE A 1 424 ? 7.249 11.132 -10.311 1.00 97.25 424 ILE A O 1
ATOM 3187 N N . SER A 1 425 ? 5.761 11.725 -11.867 1.00 95.94 425 SER A N 1
ATOM 3188 C CA . SER A 1 425 ? 5.807 13.153 -11.518 1.00 95.94 425 SER A CA 1
ATOM 3189 C C . SER A 1 425 ? 4.436 13.816 -11.352 1.00 95.94 425 SER A C 1
ATOM 3191 O O . SER A 1 425 ? 3.658 13.948 -12.304 1.00 95.94 425 SER A O 1
ATOM 3193 N N . GLY A 1 426 ? 4.194 14.303 -10.131 1.00 91.56 426 GLY A N 1
ATOM 3194 C CA . GLY A 1 426 ? 3.047 15.096 -9.690 1.00 91.56 426 GLY A CA 1
ATOM 3195 C C . GLY A 1 426 ? 3.054 16.503 -10.271 1.00 91.56 426 GLY A C 1
ATOM 3196 O O . GLY A 1 426 ? 3.311 17.500 -9.587 1.00 91.56 426 GLY A O 1
ATOM 3197 N N . PHE A 1 427 ? 2.822 16.605 -11.578 1.00 84.62 427 PHE A N 1
ATOM 3198 C CA . PHE A 1 427 ? 2.852 17.886 -12.264 1.00 84.62 427 PHE A CA 1
ATOM 3199 C C . PHE A 1 427 ? 1.576 18.694 -11.982 1.00 84.62 427 PHE A C 1
ATOM 3201 O O . PHE A 1 427 ? 0.513 18.464 -12.562 1.00 84.62 427 PHE A O 1
ATOM 3208 N N . GLY A 1 428 ? 1.703 19.685 -11.096 1.00 77.81 428 GLY A N 1
ATOM 3209 C CA . GLY A 1 428 ? 0.629 20.609 -10.711 1.00 77.81 428 GLY A CA 1
ATOM 3210 C C . GLY A 1 428 ? -0.179 20.196 -9.473 1.00 77.81 428 GLY A C 1
ATOM 3211 O O . GLY A 1 428 ? -1.114 20.908 -9.119 1.00 77.81 428 GLY A O 1
ATOM 3212 N N . GLY A 1 429 ? 0.181 19.082 -8.834 1.00 85.44 429 GLY A N 1
ATOM 3213 C CA . GLY A 1 429 ? -0.445 18.499 -7.642 1.00 85.44 429 GLY A CA 1
ATOM 3214 C C . GLY A 1 429 ? 0.099 17.084 -7.418 1.00 85.44 429 GLY A C 1
ATOM 3215 O O . GLY A 1 429 ? 0.757 16.553 -8.311 1.00 85.44 429 GLY A O 1
ATOM 3216 N N . ASN A 1 430 ? -0.147 16.482 -6.255 1.00 87.44 430 ASN A N 1
ATOM 3217 C CA . ASN A 1 430 ? 0.429 15.176 -5.918 1.00 87.44 430 ASN A CA 1
ATOM 3218 C C . ASN A 1 430 ? -0.255 14.012 -6.667 1.00 87.44 430 ASN A C 1
ATOM 3220 O O . ASN A 1 430 ? -1.433 14.094 -7.014 1.00 87.44 430 ASN A O 1
ATOM 3224 N N . LEU A 1 431 ? 0.489 12.922 -6.879 1.00 94.94 431 LEU A N 1
ATOM 3225 C CA . LEU A 1 431 ? -0.070 11.571 -7.017 1.00 94.94 431 LEU A CA 1
ATOM 3226 C C . LEU A 1 431 ? -0.321 10.959 -5.633 1.00 94.94 431 LEU A C 1
ATOM 3228 O O . LEU A 1 431 ? 0.383 11.317 -4.685 1.00 94.94 431 LEU A O 1
ATOM 3232 N N . THR A 1 432 ? -1.236 9.992 -5.550 1.00 96.44 432 THR A N 1
ATOM 3233 C CA . THR A 1 432 ? -1.519 9.243 -4.312 1.00 96.44 432 THR A CA 1
ATOM 3234 C C . THR A 1 432 ? -1.599 7.742 -4.579 1.00 96.44 432 THR A C 1
ATOM 3236 O O . THR A 1 432 ? -2.272 7.343 -5.526 1.00 96.44 432 THR A O 1
ATOM 3239 N N . GLY A 1 433 ? -0.967 6.906 -3.751 1.00 96.81 433 GLY A N 1
ATOM 3240 C CA . GLY A 1 433 ? -1.074 5.446 -3.857 1.00 96.81 433 GLY A CA 1
ATOM 3241 C C . GLY A 1 433 ? -0.413 4.898 -5.120 1.00 96.81 433 GLY A C 1
ATOM 3242 O O . GLY A 1 433 ? -1.089 4.449 -6.046 1.00 96.81 433 GLY A O 1
ATOM 3243 N N . ILE A 1 434 ? 0.917 4.963 -5.167 1.00 98.00 434 ILE A N 1
ATOM 3244 C CA . ILE A 1 434 ? 1.726 4.389 -6.247 1.00 98.00 434 ILE A CA 1
ATOM 3245 C C . ILE A 1 434 ? 2.533 3.223 -5.685 1.00 98.00 434 ILE A C 1
ATOM 3247 O O . ILE A 1 434 ? 3.296 3.410 -4.738 1.00 98.00 434 ILE A O 1
ATOM 3251 N N . THR A 1 435 ? 2.410 2.053 -6.302 1.00 98.62 435 THR A N 1
ATOM 3252 C CA . THR A 1 435 ? 3.118 0.839 -5.881 1.00 98.62 435 THR A CA 1
ATOM 3253 C C . THR A 1 435 ? 3.917 0.274 -7.044 1.00 98.62 435 THR A C 1
ATOM 3255 O O . THR A 1 435 ? 3.398 0.117 -8.150 1.00 98.62 435 THR A O 1
ATOM 3258 N N . ILE A 1 436 ? 5.187 -0.033 -6.796 1.00 98.25 436 ILE A N 1
ATOM 3259 C CA . ILE A 1 436 ? 6.030 -0.827 -7.689 1.00 98.25 436 ILE A CA 1
ATOM 3260 C C . ILE A 1 436 ? 6.526 -2.003 -6.855 1.00 98.25 436 ILE A C 1
ATOM 3262 O O . ILE A 1 436 ? 7.290 -1.794 -5.908 1.00 98.25 436 ILE A O 1
ATOM 3266 N N . ARG A 1 437 ? 6.080 -3.217 -7.180 1.00 95.88 437 ARG A N 1
ATOM 3267 C CA . ARG A 1 437 ? 6.467 -4.431 -6.459 1.00 95.88 437 ARG A CA 1
ATOM 3268 C C . ARG A 1 437 ? 6.926 -5.558 -7.371 1.00 95.88 437 ARG A C 1
ATOM 3270 O O . ARG A 1 437 ? 6.564 -5.590 -8.550 1.00 95.88 437 ARG A O 1
ATOM 3277 N N . ASN A 1 438 ? 7.767 -6.436 -6.830 1.00 95.38 438 ASN A N 1
ATOM 3278 C CA . ASN A 1 438 ? 8.308 -7.639 -7.475 1.00 95.38 438 ASN A CA 1
ATOM 3279 C C . ASN A 1 438 ? 8.902 -7.358 -8.877 1.00 95.38 438 ASN A C 1
ATOM 3281 O O . ASN A 1 438 ? 8.967 -8.223 -9.749 1.00 95.38 438 ASN A O 1
ATOM 3285 N N . SER A 1 439 ? 9.329 -6.110 -9.107 1.00 96.06 439 SER A N 1
ATOM 3286 C CA . SER A 1 439 ? 9.622 -5.536 -10.421 1.00 96.06 439 SER A CA 1
ATOM 3287 C C . SER A 1 439 ? 11.119 -5.281 -10.602 1.00 96.06 439 SER A C 1
ATOM 3289 O O . SER A 1 439 ? 11.901 -5.225 -9.650 1.00 96.06 439 SER A O 1
ATOM 3291 N N . ARG A 1 440 ? 11.543 -5.154 -11.862 1.00 96.75 440 ARG A N 1
ATOM 3292 C CA . ARG A 1 440 ? 12.959 -5.179 -12.255 1.00 96.75 440 ARG A CA 1
ATOM 3293 C C . ARG A 1 440 ? 13.311 -3.930 -13.062 1.00 96.75 440 ARG A C 1
ATOM 3295 O O . ARG A 1 440 ? 12.915 -3.812 -14.218 1.00 96.75 440 ARG A O 1
ATOM 3302 N N . ILE A 1 441 ? 14.062 -2.998 -12.474 1.00 97.81 441 ILE A N 1
ATOM 3303 C CA . ILE A 1 441 ? 14.513 -1.748 -13.112 1.00 97.81 441 ILE A CA 1
ATOM 3304 C C . ILE A 1 441 ? 15.993 -1.897 -13.477 1.00 97.81 441 ILE A C 1
ATOM 3306 O O . ILE A 1 441 ? 16.879 -1.722 -12.633 1.00 97.81 441 ILE A O 1
ATOM 3310 N N . LEU A 1 442 ? 16.250 -2.282 -14.729 1.00 96.56 442 LEU A N 1
ATOM 3311 C CA . LEU A 1 442 ? 17.548 -2.788 -15.176 1.00 96.56 442 LEU A CA 1
ATOM 3312 C C . LEU A 1 442 ? 18.101 -2.010 -16.372 1.00 96.56 442 LEU A C 1
ATOM 3314 O O . LEU A 1 442 ? 17.375 -1.670 -17.307 1.00 96.56 442 LEU A O 1
ATOM 3318 N N . ASP A 1 443 ? 19.421 -1.842 -16.392 1.00 95.69 443 ASP A N 1
ATOM 3319 C CA . ASP A 1 443 ? 20.185 -1.383 -17.55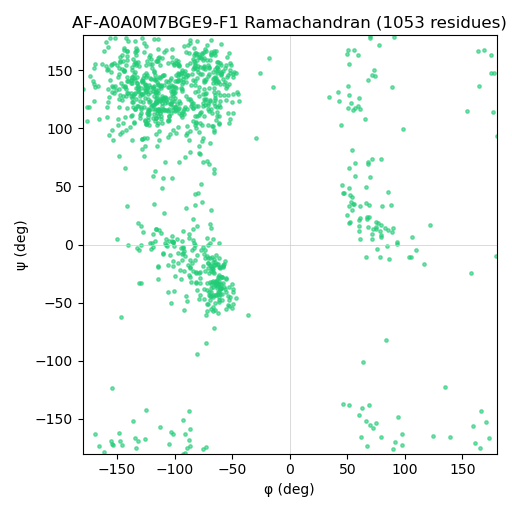6 1.00 95.69 443 ASP A CA 1
ATOM 3320 C C . ASP A 1 443 ? 19.660 -0.071 -18.186 1.00 95.69 443 ASP A C 1
ATOM 3322 O O . ASP A 1 443 ? 19.535 0.079 -19.408 1.00 95.69 443 ASP A O 1
ATOM 3326 N N . VAL A 1 444 ? 19.302 0.901 -17.340 1.00 95.25 444 VAL A N 1
ATOM 3327 C CA . VAL A 1 444 ? 18.839 2.222 -17.776 1.00 95.25 444 VAL A CA 1
ATOM 3328 C C . VAL A 1 444 ? 20.018 3.186 -17.930 1.00 95.25 444 VAL A C 1
ATOM 3330 O O . VAL A 1 444 ? 20.460 3.838 -16.983 1.00 95.25 444 VAL A O 1
ATOM 3333 N N . TRP A 1 445 ? 20.516 3.306 -19.158 1.00 92.31 445 TRP A N 1
ATOM 3334 C CA . TRP A 1 445 ? 21.521 4.289 -19.572 1.00 92.31 445 TRP A CA 1
ATOM 3335 C C . TRP A 1 445 ? 21.301 4.722 -21.032 1.00 92.31 445 TRP A C 1
ATOM 3337 O O . TRP A 1 445 ? 20.268 4.437 -21.634 1.00 92.31 445 TRP A O 1
ATOM 3347 N N . GLN A 1 446 ? 22.273 5.436 -21.606 1.00 86.94 446 GLN A N 1
ATOM 3348 C CA . GLN A 1 446 ? 22.303 5.825 -23.017 1.00 86.94 446 GLN A CA 1
ATOM 3349 C C . GLN A 1 446 ? 23.556 5.255 -23.692 1.00 86.94 446 GLN A C 1
ATOM 3351 O O . GLN A 1 446 ? 24.615 5.213 -23.067 1.00 86.94 446 GLN A O 1
ATOM 3356 N N . ASP A 1 447 ? 23.454 4.821 -24.950 1.00 85.94 447 ASP A N 1
ATOM 3357 C CA . ASP A 1 447 ? 24.597 4.237 -25.677 1.00 85.94 447 ASP A CA 1
ATOM 3358 C C . ASP A 1 447 ? 25.745 5.250 -25.864 1.00 85.94 447 ASP A C 1
ATOM 3360 O O . ASP A 1 447 ? 26.916 4.895 -25.789 1.00 85.94 447 ASP A O 1
ATOM 3364 N N . GLU A 1 448 ? 25.412 6.529 -26.067 1.00 81.81 448 GLU A N 1
ATOM 3365 C CA . GLU A 1 448 ? 26.352 7.654 -26.169 1.00 81.81 448 GLU A CA 1
ATOM 3366 C C . GLU A 1 448 ? 25.806 8.857 -25.359 1.00 81.81 448 GLU A C 1
ATOM 3368 O O . GLU A 1 448 ? 24.583 9.028 -25.267 1.00 81.81 448 GLU A O 1
ATOM 3373 N N . PRO A 1 449 ? 26.653 9.737 -24.784 1.00 79.75 449 PRO A N 1
ATOM 3374 C CA . PRO A 1 449 ? 26.175 10.907 -24.041 1.00 79.75 449 PRO A CA 1
ATOM 3375 C C . PRO A 1 449 ? 25.388 11.908 -24.907 1.00 79.75 449 PRO A C 1
ATOM 3377 O O . PRO A 1 449 ? 25.933 12.525 -25.823 1.00 79.75 449 PRO A O 1
ATOM 3380 N N . LYS A 1 450 ? 24.109 12.133 -24.565 1.00 78.75 450 LYS A N 1
ATOM 3381 C CA . LYS A 1 450 ? 23.176 13.006 -25.311 1.00 78.75 450 LYS A CA 1
ATOM 3382 C C . LYS A 1 450 ? 23.664 14.452 -25.493 1.00 78.75 450 LYS A C 1
ATOM 3384 O O . LYS A 1 450 ? 23.427 15.044 -26.545 1.00 78.75 450 LYS A O 1
ATOM 3389 N N . HIS A 1 451 ? 24.315 15.038 -24.481 1.00 82.06 451 HIS A N 1
ATOM 3390 C CA . HIS A 1 451 ? 24.669 16.463 -24.457 1.00 82.06 451 HIS A CA 1
ATOM 3391 C C . HIS A 1 451 ? 26.162 16.684 -24.209 1.00 82.06 451 HIS A C 1
ATOM 3393 O O . HIS A 1 451 ? 26.756 16.072 -23.323 1.00 82.06 451 HIS A O 1
ATOM 3399 N N . THR A 1 452 ? 26.771 17.613 -24.956 1.00 78.75 452 THR A N 1
ATOM 3400 C CA . THR A 1 452 ? 28.205 17.940 -24.851 1.00 78.75 452 THR A CA 1
ATOM 3401 C C . THR A 1 452 ? 28.453 19.375 -24.394 1.00 78.75 452 THR A C 1
ATOM 3403 O O . THR A 1 452 ? 27.751 20.311 -24.784 1.00 78.75 452 THR A O 1
ATOM 3406 N N . THR A 1 453 ? 29.467 19.563 -23.552 1.00 76.44 453 THR A N 1
ATOM 3407 C CA . THR A 1 453 ? 29.934 20.873 -23.089 1.00 76.44 453 THR A CA 1
ATOM 3408 C C . THR A 1 453 ? 30.748 21.590 -24.170 1.00 76.44 453 THR A C 1
ATOM 3410 O O . THR A 1 453 ? 31.231 21.000 -25.136 1.00 76.44 453 THR A O 1
ATOM 3413 N N . SER A 1 454 ? 30.944 22.904 -24.010 1.00 77.75 454 SER A N 1
ATOM 3414 C CA . SER A 1 454 ? 31.625 23.734 -25.022 1.00 77.75 454 SER A CA 1
ATOM 3415 C C . SER A 1 454 ? 33.117 23.424 -25.253 1.00 77.75 454 SER A C 1
ATOM 3417 O O . SER A 1 454 ? 33.684 23.896 -26.239 1.00 77.75 454 SER A O 1
ATOM 3419 N N . ASP A 1 455 ? 33.749 22.634 -24.380 1.00 75.81 455 ASP A N 1
ATOM 3420 C CA . ASP A 1 455 ? 35.104 22.089 -24.534 1.00 75.81 455 ASP A CA 1
ATOM 3421 C C . ASP A 1 455 ? 35.143 20.689 -25.183 1.00 75.81 455 ASP A C 1
ATOM 3423 O O . ASP A 1 455 ? 36.230 20.189 -25.469 1.00 75.81 455 ASP A O 1
ATOM 3427 N N . GLY A 1 456 ? 33.984 20.095 -25.492 1.00 74.50 456 GLY A N 1
ATOM 3428 C CA . GLY A 1 456 ? 33.864 18.812 -26.194 1.00 74.50 456 GLY A CA 1
ATOM 3429 C C . GLY A 1 456 ? 33.828 17.576 -25.292 1.00 74.50 456 GLY A C 1
ATOM 3430 O O . GLY A 1 456 ? 33.995 16.470 -25.797 1.00 74.50 456 GLY A O 1
ATOM 3431 N N . LYS A 1 457 ? 33.615 17.750 -23.982 1.00 77.62 457 LYS A N 1
ATOM 3432 C CA . LYS A 1 457 ? 33.263 16.660 -23.061 1.00 77.62 457 LYS A CA 1
ATOM 3433 C C . LYS A 1 457 ? 31.752 16.432 -23.046 1.00 77.62 457 LYS A C 1
ATOM 3435 O O . LYS A 1 457 ? 30.997 17.181 -23.668 1.00 77.62 457 LYS A O 1
ATOM 3440 N N . TRP A 1 458 ? 31.300 15.419 -22.316 1.00 82.12 458 TRP A N 1
ATOM 3441 C CA . TRP A 1 458 ? 29.884 15.244 -22.008 1.00 82.12 458 TRP A CA 1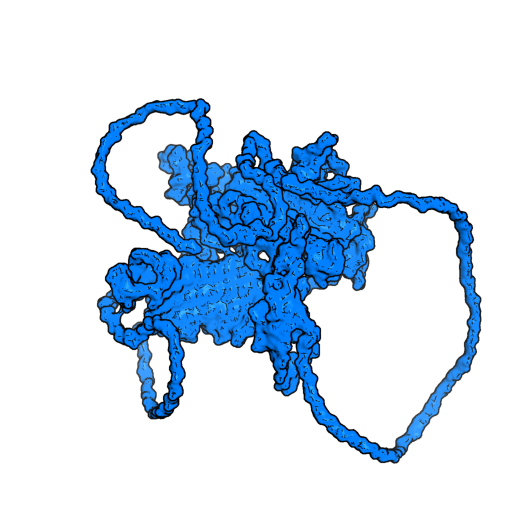
ATOM 3442 C C . TRP A 1 458 ? 29.400 16.246 -20.946 1.00 82.12 458 TRP A C 1
ATOM 3444 O O . TRP A 1 458 ? 30.203 16.822 -20.211 1.00 82.12 458 TRP A O 1
ATOM 3454 N N . SER A 1 459 ? 28.086 16.466 -20.871 1.00 85.88 459 SER A N 1
ATOM 3455 C CA . SER A 1 459 ? 27.436 17.313 -19.864 1.00 85.88 459 SER A CA 1
ATOM 3456 C C . SER A 1 459 ? 26.732 16.446 -18.811 1.00 85.88 459 SER A C 1
ATOM 3458 O O . SER A 1 459 ? 25.673 15.893 -19.132 1.00 85.88 459 SER A O 1
ATOM 3460 N N . PRO A 1 460 ? 27.262 16.338 -17.572 1.00 83.69 460 PRO A N 1
ATOM 3461 C CA . PRO A 1 460 ? 26.733 15.429 -16.553 1.00 83.69 460 PRO A CA 1
ATOM 3462 C C . PRO A 1 460 ? 25.266 15.689 -16.192 1.00 83.69 460 PRO A C 1
ATOM 3464 O O . PRO A 1 460 ? 24.457 14.772 -16.215 1.00 83.69 460 PRO A O 1
ATOM 3467 N N . HIS A 1 461 ? 24.881 16.946 -15.934 1.00 84.31 461 HIS A N 1
ATOM 3468 C CA . HIS A 1 461 ? 23.497 17.268 -15.558 1.00 84.31 461 HIS A CA 1
ATOM 3469 C C . HIS A 1 461 ? 22.496 17.071 -16.709 1.00 84.31 461 HIS A C 1
ATOM 3471 O O . HIS A 1 461 ? 21.386 16.586 -16.492 1.00 84.31 461 HIS A O 1
ATOM 3477 N N . ALA A 1 462 ? 22.873 17.457 -17.933 1.00 85.38 462 ALA A N 1
ATOM 3478 C CA . ALA A 1 462 ? 21.963 17.448 -19.082 1.00 85.38 462 ALA A CA 1
ATOM 3479 C C . ALA A 1 462 ? 21.818 16.063 -19.735 1.00 85.38 462 ALA A C 1
ATOM 3481 O O . ALA A 1 462 ? 20.802 15.807 -20.377 1.00 85.38 462 ALA A O 1
ATOM 3482 N N . SER A 1 463 ? 22.815 15.185 -19.575 1.00 83.31 463 SER A N 1
ATOM 3483 C CA . SER A 1 463 ? 22.801 13.820 -20.128 1.00 83.31 463 SER A CA 1
ATOM 3484 C C . SER A 1 463 ? 22.437 12.746 -19.103 1.00 83.31 463 SER A C 1
ATOM 3486 O O . SER A 1 463 ? 22.401 11.582 -19.489 1.00 83.31 463 SER A O 1
ATOM 3488 N N . ARG A 1 464 ? 22.204 13.120 -17.833 1.00 88.38 464 ARG A N 1
ATOM 3489 C CA . ARG A 1 464 ? 21.852 12.190 -16.753 1.00 88.38 464 ARG A CA 1
ATOM 3490 C C . ARG A 1 464 ? 20.679 11.288 -17.143 1.00 88.38 464 ARG A C 1
ATOM 3492 O O . ARG A 1 464 ? 19.770 11.707 -17.859 1.00 88.38 464 ARG A O 1
ATOM 3499 N N . GLU A 1 465 ? 20.686 10.091 -16.582 1.00 90.25 465 GLU A N 1
ATOM 3500 C CA . GLU A 1 465 ? 19.615 9.107 -16.686 1.00 90.25 465 GLU A CA 1
ATOM 3501 C C . GLU A 1 465 ? 19.568 8.370 -15.338 1.00 90.25 465 GLU A C 1
ATOM 3503 O O . GLU A 1 465 ? 20.623 8.048 -14.781 1.00 90.25 465 GLU A O 1
ATOM 3508 N N . SER A 1 466 ? 18.378 8.131 -14.795 1.00 94.31 466 SER A N 1
ATOM 3509 C CA . SER A 1 466 ? 18.161 7.330 -13.583 1.00 94.31 466 SER A CA 1
ATOM 3510 C C . SER A 1 466 ? 17.379 6.061 -13.924 1.00 94.31 466 SER A C 1
ATOM 3512 O O . SER A 1 466 ? 16.688 6.033 -14.937 1.00 94.31 466 SER A O 1
ATOM 3514 N N . GLY A 1 467 ? 17.415 5.031 -13.077 1.00 97.19 467 GLY A N 1
ATOM 3515 C CA . GLY A 1 467 ? 16.476 3.907 -13.196 1.00 97.19 467 GLY A CA 1
ATOM 3516 C C . GLY A 1 467 ? 15.037 4.375 -12.947 1.00 97.19 467 GLY A C 1
ATOM 3517 O O . GLY A 1 467 ? 14.171 4.259 -13.817 1.00 97.19 467 GLY A O 1
ATOM 3518 N N . LEU A 1 468 ? 14.821 4.982 -11.776 1.00 98.12 468 LEU A N 1
ATOM 3519 C CA . LEU A 1 468 ? 13.549 5.559 -11.339 1.00 98.12 468 LEU A CA 1
ATOM 3520 C C . LEU A 1 468 ? 13.729 6.992 -10.806 1.00 98.12 468 LEU A C 1
ATOM 3522 O O . LEU A 1 468 ? 14.560 7.235 -9.931 1.00 98.12 468 LEU A O 1
ATOM 3526 N N . TYR A 1 469 ? 12.901 7.924 -11.278 1.00 97.50 469 TYR A N 1
ATOM 3527 C CA . TYR A 1 469 ? 12.726 9.270 -10.726 1.00 97.50 469 TYR A CA 1
ATOM 3528 C C . TYR A 1 469 ? 11.279 9.464 -10.249 1.00 97.50 469 TYR A C 1
ATOM 3530 O O . TYR A 1 469 ? 10.344 9.281 -11.031 1.00 97.50 469 TYR A O 1
ATOM 3538 N N . VAL A 1 470 ? 11.083 9.905 -9.002 1.00 97.75 470 VAL A N 1
ATOM 3539 C CA . VAL A 1 470 ? 9.759 10.218 -8.431 1.00 97.75 470 VAL A CA 1
ATOM 3540 C C . VAL A 1 470 ? 9.724 11.623 -7.826 1.00 97.75 470 VAL A C 1
ATOM 3542 O O . VAL A 1 470 ? 10.675 12.061 -7.177 1.00 97.75 470 VAL A O 1
ATOM 3545 N N . SER A 1 471 ? 8.617 12.350 -8.003 1.00 96.19 471 SER A N 1
ATOM 3546 C CA . SER A 1 471 ? 8.393 13.660 -7.370 1.00 96.19 471 SER A CA 1
ATOM 3547 C C . SER A 1 471 ? 6.911 14.006 -7.248 1.00 96.19 471 SER A C 1
ATOM 3549 O O . SER A 1 471 ? 6.191 13.831 -8.226 1.00 96.19 471 SER A O 1
ATOM 3551 N N . GLY A 1 472 ? 6.476 14.624 -6.148 1.00 95.31 472 GLY A N 1
ATOM 3552 C CA . GLY A 1 472 ? 5.077 15.032 -5.969 1.00 95.31 472 GLY A CA 1
ATOM 3553 C C . GLY A 1 472 ? 4.170 13.823 -5.798 1.00 95.31 472 GLY A C 1
ATOM 3554 O O . GLY A 1 472 ? 3.273 13.600 -6.606 1.00 95.31 472 GLY A O 1
ATOM 3555 N N . THR A 1 473 ? 4.445 13.007 -4.788 1.00 96.31 473 THR A N 1
ATOM 3556 C CA . THR A 1 473 ? 3.756 11.732 -4.552 1.00 96.31 473 THR A CA 1
ATOM 3557 C C . THR A 1 473 ? 3.584 11.531 -3.056 1.00 96.31 473 THR A C 1
ATOM 3559 O O . THR A 1 473 ? 4.523 11.785 -2.307 1.00 96.31 473 THR A O 1
ATOM 3562 N N . ASN A 1 474 ? 2.402 11.092 -2.641 1.00 96.12 474 ASN A N 1
ATOM 3563 C CA . ASN A 1 474 ? 2.096 10.692 -1.275 1.00 96.12 474 ASN A CA 1
ATOM 3564 C C . ASN A 1 474 ? 1.674 9.216 -1.276 1.00 96.12 474 ASN A C 1
ATOM 3566 O O . ASN A 1 474 ? 0.862 8.823 -2.112 1.00 96.12 474 ASN A O 1
ATOM 3570 N N . GLY A 1 475 ? 2.222 8.391 -0.391 1.00 96.88 475 GLY A N 1
ATOM 3571 C CA . GLY A 1 475 ? 1.968 6.951 -0.411 1.00 96.88 475 GLY A CA 1
ATOM 3572 C C . GLY A 1 475 ? 2.659 6.280 -1.595 1.00 96.88 475 GLY A C 1
ATOM 3573 O O . GLY A 1 475 ? 2.012 5.905 -2.575 1.00 96.88 475 GLY A O 1
ATOM 3574 N N . LEU A 1 476 ? 3.983 6.141 -1.503 1.00 98.19 476 LEU A N 1
ATOM 3575 C CA . LEU A 1 476 ? 4.800 5.377 -2.450 1.00 98.19 476 LEU A CA 1
ATOM 3576 C C . LEU A 1 476 ? 5.278 4.083 -1.781 1.00 98.19 476 LEU A C 1
ATOM 3578 O O . LEU A 1 476 ? 5.985 4.158 -0.778 1.00 98.19 476 LEU A O 1
ATOM 3582 N N . LEU A 1 477 ? 4.940 2.930 -2.359 1.00 98.38 477 LEU A N 1
ATOM 3583 C CA . LEU A 1 477 ? 5.417 1.615 -1.923 1.00 98.38 477 LEU A CA 1
ATOM 3584 C C . LEU A 1 477 ? 6.396 1.032 -2.957 1.00 98.38 477 LEU A C 1
ATOM 3586 O O . LEU A 1 477 ? 6.075 0.938 -4.144 1.00 98.38 477 LEU A O 1
ATOM 3590 N N . LEU A 1 478 ? 7.591 0.656 -2.497 1.00 98.50 478 LEU A N 1
ATOM 3591 C CA . LEU A 1 478 ? 8.635 -0.019 -3.273 1.00 98.50 478 LEU A CA 1
ATOM 3592 C C . LEU A 1 478 ? 9.016 -1.329 -2.562 1.00 98.50 478 LEU A C 1
ATOM 3594 O O . LEU A 1 478 ? 9.704 -1.301 -1.550 1.00 98.50 478 LEU A O 1
ATOM 3598 N N . GLU A 1 479 ? 8.571 -2.471 -3.073 1.00 96.38 479 GLU A N 1
ATOM 3599 C CA . GLU A 1 479 ? 8.603 -3.764 -2.364 1.00 96.38 479 GLU A CA 1
ATOM 3600 C C . GLU A 1 479 ? 9.156 -4.892 -3.257 1.00 96.38 479 GLU A C 1
ATOM 3602 O O . GLU A 1 479 ? 8.853 -4.920 -4.446 1.00 96.38 479 GLU A O 1
ATOM 3607 N N . GLY A 1 480 ? 9.990 -5.803 -2.745 1.00 95.56 480 GLY A N 1
ATOM 3608 C CA . GLY A 1 480 ? 10.442 -6.981 -3.514 1.00 95.56 480 GLY A CA 1
ATOM 3609 C C . GLY A 1 480 ? 11.210 -6.676 -4.815 1.00 95.56 480 GLY A C 1
ATOM 3610 O O . GLY A 1 480 ? 11.211 -7.484 -5.741 1.00 95.56 480 GLY A O 1
ATOM 3611 N N . ASN A 1 481 ? 11.798 -5.483 -4.982 1.00 97.56 481 ASN A N 1
ATOM 3612 C CA . ASN A 1 481 ? 12.300 -5.015 -6.284 1.00 97.56 481 ASN A CA 1
ATOM 3613 C C . ASN A 1 481 ? 13.788 -5.309 -6.519 1.00 97.56 481 ASN A C 1
ATOM 3615 O O . ASN A 1 481 ? 14.611 -5.171 -5.615 1.00 97.56 481 ASN A O 1
ATOM 3619 N N . ILE A 1 482 ? 14.172 -5.538 -7.780 1.00 97.94 482 ILE A N 1
ATOM 3620 C CA . ILE A 1 482 ? 15.575 -5.459 -8.224 1.00 97.94 482 ILE A CA 1
ATOM 3621 C C . ILE A 1 482 ? 15.786 -4.163 -9.012 1.00 97.94 482 ILE A C 1
ATOM 3623 O O . ILE A 1 482 ? 15.247 -3.989 -10.105 1.00 97.94 482 ILE A O 1
ATOM 3627 N N . VAL A 1 483 ? 16.637 -3.273 -8.502 1.00 98.31 483 VAL A N 1
ATOM 3628 C CA . VAL A 1 483 ? 17.089 -2.060 -9.199 1.00 98.31 483 VAL A CA 1
ATOM 3629 C C . VAL A 1 483 ? 18.595 -2.159 -9.421 1.00 98.31 483 VAL A C 1
ATOM 3631 O O . VAL A 1 483 ? 19.380 -2.028 -8.482 1.00 98.31 483 VAL A O 1
ATOM 3634 N N . ASP A 1 484 ? 19.018 -2.415 -10.658 1.00 97.81 484 ASP A N 1
ATOM 3635 C CA . ASP A 1 484 ? 20.397 -2.824 -10.943 1.00 97.81 484 ASP A CA 1
ATOM 3636 C C . ASP A 1 484 ? 20.981 -2.208 -12.223 1.00 97.81 484 ASP A C 1
ATOM 3638 O O . ASP A 1 484 ? 20.416 -2.345 -13.309 1.00 97.81 484 ASP A O 1
ATOM 3642 N N . HIS A 1 485 ? 22.182 -1.633 -12.091 1.00 95.62 485 HIS A N 1
ATOM 3643 C CA . HIS A 1 485 ? 23.029 -1.170 -13.195 1.00 95.62 485 HIS A CA 1
ATOM 3644 C C . HIS A 1 485 ? 22.422 0.007 -13.974 1.00 95.62 485 HIS A C 1
ATOM 3646 O O . HIS A 1 485 ? 22.353 -0.004 -15.199 1.00 95.62 485 HIS A O 1
ATOM 3652 N N . ASN A 1 486 ? 21.968 1.045 -13.262 1.00 95.81 486 ASN A N 1
ATOM 3653 C CA . ASN A 1 486 ? 21.359 2.224 -13.879 1.00 95.81 486 ASN A CA 1
ATOM 3654 C C . ASN A 1 486 ? 22.242 3.480 -13.771 1.00 95.81 486 ASN A C 1
ATOM 3656 O O . ASN A 1 486 ? 22.935 3.724 -12.777 1.00 95.81 486 ASN A O 1
ATOM 3660 N N . GLY A 1 487 ? 22.168 4.312 -14.811 1.00 92.00 487 GLY A N 1
ATOM 3661 C CA . GLY A 1 487 ? 22.763 5.644 -14.886 1.00 92.00 487 GLY A CA 1
ATOM 3662 C C . GLY A 1 487 ? 24.161 5.740 -15.506 1.00 92.00 487 GLY A C 1
ATOM 3663 O O . GLY A 1 487 ? 24.692 6.848 -15.581 1.00 92.00 487 GLY A O 1
ATOM 3664 N N . PHE A 1 488 ? 24.751 4.627 -15.955 1.00 90.62 488 PHE A N 1
ATOM 3665 C CA . PHE A 1 488 ? 25.996 4.574 -16.736 1.00 90.62 488 PHE A CA 1
ATOM 3666 C C . PHE A 1 488 ? 26.028 3.321 -17.625 1.00 90.62 488 PHE A C 1
ATOM 3668 O O . PHE A 1 488 ? 25.351 2.350 -17.313 1.00 90.62 488 PHE A O 1
ATOM 3675 N N . ALA A 1 489 ? 26.802 3.336 -18.710 1.00 91.06 489 ALA A N 1
ATOM 3676 C CA . ALA A 1 489 ? 26.983 2.196 -19.612 1.00 91.06 489 ALA A CA 1
ATOM 3677 C C . ALA A 1 489 ? 28.254 1.389 -19.264 1.00 91.06 489 ALA A C 1
ATOM 3679 O O . ALA A 1 489 ? 29.262 1.987 -18.885 1.00 91.06 489 ALA A O 1
ATOM 3680 N N . PRO A 1 490 ? 28.282 0.054 -19.441 1.00 89.06 490 PRO A N 1
ATOM 3681 C CA . PRO A 1 490 ? 29.397 -0.797 -19.000 1.00 89.06 490 PRO A CA 1
ATOM 3682 C C . PRO A 1 490 ? 30.734 -0.573 -19.731 1.00 89.06 490 PRO A C 1
ATOM 3684 O O . PRO A 1 490 ? 31.768 -1.037 -19.253 1.00 89.06 490 PRO A O 1
ATOM 3687 N N . ASP A 1 491 ? 30.740 0.115 -20.875 1.00 88.12 491 ASP A N 1
ATOM 3688 C CA . ASP A 1 491 ? 31.934 0.493 -21.643 1.00 88.12 491 ASP A CA 1
ATOM 3689 C C . ASP A 1 491 ? 32.237 2.004 -21.587 1.00 88.12 491 ASP A C 1
ATOM 3691 O O . ASP A 1 491 ? 32.856 2.563 -22.499 1.00 88.12 491 ASP A O 1
ATOM 3695 N N . PHE A 1 492 ? 31.816 2.672 -20.507 1.00 85.62 492 PHE A N 1
ATOM 3696 C CA . PHE A 1 492 ? 32.141 4.076 -20.268 1.00 85.62 492 PHE A CA 1
ATOM 3697 C C . PHE A 1 492 ? 33.647 4.340 -20.118 1.00 85.62 492 PHE A C 1
ATOM 3699 O O . PHE A 1 492 ? 34.426 3.517 -19.632 1.00 85.62 492 PHE A O 1
ATOM 3706 N N . ASP A 1 493 ? 34.047 5.549 -20.503 1.00 79.75 493 ASP A N 1
ATOM 3707 C CA . ASP A 1 493 ? 35.388 6.081 -20.275 1.00 79.75 493 ASP A CA 1
ATOM 3708 C C . ASP A 1 493 ? 35.462 6.694 -18.865 1.00 79.75 493 ASP A C 1
ATOM 3710 O O . ASP A 1 493 ? 34.733 7.639 -18.546 1.00 79.75 493 ASP A O 1
ATOM 3714 N N . ALA A 1 494 ? 36.327 6.142 -18.008 1.00 74.25 494 ALA A N 1
ATOM 3715 C CA . ALA A 1 494 ? 36.430 6.529 -16.599 1.00 74.25 494 ALA A CA 1
ATOM 3716 C C . ALA A 1 494 ? 36.918 7.977 -16.398 1.00 74.25 494 ALA A C 1
ATOM 3718 O O . ALA A 1 494 ? 36.599 8.603 -15.388 1.00 74.25 494 ALA A O 1
ATOM 3719 N N . GLU A 1 495 ? 37.640 8.535 -17.372 1.00 72.69 495 GLU A N 1
ATOM 3720 C CA . GLU A 1 495 ? 38.066 9.934 -17.413 1.00 72.69 495 GLU A CA 1
ATOM 3721 C C . GLU A 1 495 ? 36.988 10.900 -17.970 1.00 72.69 495 GLU A C 1
ATOM 3723 O O . GLU A 1 495 ? 37.208 12.120 -18.035 1.00 72.69 495 GLU A O 1
ATOM 3728 N N . GLY A 1 496 ? 35.802 10.385 -18.319 1.00 69.25 496 GLY A N 1
ATOM 3729 C CA . GLY A 1 496 ? 34.635 11.155 -18.756 1.00 69.25 496 GLY A CA 1
ATOM 3730 C C . GLY A 1 496 ? 34.676 11.592 -20.217 1.00 69.25 496 GLY A C 1
ATOM 3731 O O . GLY A 1 496 ? 34.220 12.696 -20.541 1.00 69.25 496 GLY A O 1
ATOM 3732 N N . SER A 1 497 ? 35.267 10.781 -21.095 1.00 74.94 497 SER A N 1
ATOM 3733 C CA . SER A 1 497 ? 35.226 11.003 -22.543 1.00 74.94 497 SER A CA 1
ATOM 3734 C C . SER A 1 497 ? 33.822 10.817 -23.140 1.00 74.94 497 SER A C 1
ATOM 3736 O O . SER A 1 497 ? 32.936 10.208 -22.551 1.00 74.94 497 SER A O 1
ATOM 3738 N N . ILE A 1 498 ? 33.649 11.331 -24.360 1.00 78.06 498 ILE A N 1
ATOM 3739 C CA . ILE A 1 498 ? 32.512 11.043 -25.255 1.00 78.06 498 ILE A CA 1
ATOM 3740 C C . ILE A 1 498 ? 32.851 9.963 -26.298 1.00 78.06 498 ILE A C 1
ATOM 3742 O O . ILE A 1 498 ? 32.069 9.720 -27.209 1.00 78.06 498 ILE A O 1
ATOM 3746 N N . GLU A 1 499 ? 34.045 9.365 -26.222 1.00 79.50 499 GLU A N 1
ATOM 3747 C CA . GLU A 1 499 ? 34.516 8.321 -27.151 1.00 79.50 499 GLU A CA 1
ATOM 3748 C C . GLU A 1 499 ? 34.204 6.884 -26.660 1.00 79.50 499 GLU A C 1
ATOM 3750 O O . GLU A 1 499 ? 34.707 5.920 -27.239 1.00 79.50 499 GLU A O 1
ATOM 3755 N N . GLY A 1 500 ? 33.369 6.748 -25.621 1.00 78.31 500 GLY A N 1
ATOM 3756 C CA . GLY A 1 500 ? 32.837 5.497 -25.061 1.00 78.31 500 GLY A CA 1
ATOM 3757 C C . GLY A 1 500 ? 31.404 5.684 -24.533 1.00 78.31 500 GLY A C 1
ATOM 3758 O O . GLY A 1 500 ? 30.812 6.747 -24.742 1.00 78.31 500 GLY A O 1
ATOM 3759 N N . GLY A 1 501 ? 30.856 4.668 -23.859 1.00 84.19 501 GLY A N 1
ATOM 3760 C CA . GLY A 1 501 ? 29.475 4.677 -23.356 1.00 84.19 501 GLY A CA 1
ATOM 3761 C C . GLY A 1 501 ? 29.186 5.750 -22.292 1.00 84.19 501 GLY A C 1
ATOM 3762 O O . GLY A 1 501 ? 30.108 6.349 -21.735 1.00 84.19 501 GLY A O 1
ATOM 3763 N N . HIS A 1 502 ? 27.901 6.001 -21.997 1.00 87.06 502 HIS A N 1
ATOM 3764 C CA . HIS A 1 502 ? 27.443 7.002 -21.014 1.00 87.06 502 HIS A CA 1
ATOM 3765 C C . HIS A 1 502 ? 28.172 6.889 -19.657 1.00 87.06 502 HIS A C 1
ATOM 3767 O O . HIS A 1 502 ? 27.966 5.902 -18.948 1.00 87.06 502 HIS A O 1
ATOM 3773 N N . PRO A 1 503 ? 28.995 7.880 -19.256 1.00 86.62 503 PRO A N 1
ATOM 3774 C CA . PRO A 1 503 ? 29.660 7.854 -17.957 1.00 86.62 503 PRO A CA 1
ATOM 3775 C C . PRO A 1 503 ? 28.674 8.076 -16.800 1.00 86.62 503 PRO A C 1
ATOM 3777 O O . PRO A 1 503 ? 27.654 8.739 -16.983 1.00 86.62 503 PRO A O 1
ATOM 3780 N N . PRO A 1 504 ? 28.976 7.593 -15.584 1.00 88.00 504 PRO A N 1
ATOM 3781 C CA . PRO A 1 504 ? 28.184 7.913 -14.403 1.00 88.00 504 PRO A CA 1
ATOM 3782 C C . PRO A 1 504 ? 28.310 9.401 -14.057 1.00 88.00 504 PRO A C 1
ATOM 3784 O O . PRO A 1 504 ? 29.395 9.972 -14.139 1.00 88.00 504 PRO A O 1
ATOM 3787 N N . SER A 1 505 ? 27.232 10.042 -13.597 1.00 85.94 505 SER A N 1
ATOM 3788 C CA . SER A 1 505 ? 27.297 11.382 -12.992 1.00 85.94 505 SER A CA 1
ATOM 3789 C C . SER A 1 505 ? 26.784 11.378 -11.567 1.00 85.94 505 SER A C 1
ATOM 3791 O O . SER A 1 505 ? 25.945 10.554 -11.215 1.00 85.94 505 SER A O 1
ATOM 3793 N N . MET A 1 506 ? 27.166 12.394 -10.791 1.00 84.69 506 MET A N 1
ATOM 3794 C CA . MET A 1 506 ? 26.546 12.674 -9.490 1.00 84.69 506 MET A CA 1
ATOM 3795 C C . MET A 1 506 ? 25.011 12.875 -9.541 1.00 84.69 506 MET A C 1
ATOM 3797 O O . MET A 1 506 ? 24.376 12.834 -8.489 1.00 84.69 506 MET A O 1
ATOM 3801 N N . TYR A 1 507 ? 24.434 13.062 -10.740 1.00 88.38 507 TYR A N 1
ATOM 3802 C CA . TYR A 1 507 ? 23.001 13.224 -11.024 1.00 88.38 507 TYR A CA 1
ATOM 3803 C C . TYR A 1 507 ? 22.331 11.985 -11.661 1.00 88.38 507 TYR A C 1
ATOM 3805 O O . TYR A 1 507 ? 21.162 12.065 -12.037 1.00 88.38 507 TYR A O 1
ATOM 3813 N N . SER A 1 508 ? 23.057 10.878 -11.851 1.00 91.56 508 SER A N 1
ATOM 3814 C CA . SER A 1 508 ? 22.543 9.620 -12.414 1.00 91.56 508 SER A CA 1
ATOM 3815 C C . SER A 1 508 ? 22.362 8.609 -11.275 1.00 91.56 508 SER A C 1
ATOM 3817 O O . SER A 1 508 ? 23.303 8.373 -10.519 1.00 91.56 508 SER A O 1
ATOM 3819 N N . HIS A 1 509 ? 21.182 8.011 -11.109 1.00 94.56 509 HIS A N 1
ATOM 3820 C CA . HIS A 1 509 ? 20.838 7.247 -9.895 1.00 94.56 509 HIS A CA 1
ATOM 3821 C C . HIS A 1 509 ? 20.182 5.900 -10.220 1.00 94.56 509 HIS A C 1
ATOM 3823 O O . HIS A 1 509 ? 19.549 5.760 -11.262 1.00 94.56 509 HIS A O 1
ATOM 3829 N N . ASN A 1 510 ? 20.247 4.929 -9.305 1.00 97.25 510 ASN A N 1
ATOM 3830 C CA . ASN A 1 510 ? 19.330 3.787 -9.356 1.00 97.25 510 ASN A CA 1
ATOM 3831 C C . ASN A 1 510 ? 17.896 4.278 -9.070 1.00 97.25 510 ASN A C 1
ATOM 3833 O O . ASN A 1 510 ? 17.038 4.194 -9.948 1.00 97.25 510 ASN A O 1
ATOM 3837 N N . VAL A 1 511 ? 17.670 4.913 -7.913 1.00 98.12 511 VAL A N 1
ATOM 3838 C CA . VAL A 1 511 ? 16.400 5.576 -7.564 1.00 98.12 511 VAL A CA 1
ATOM 3839 C C . VAL A 1 511 ? 16.628 6.992 -7.018 1.00 98.12 511 VAL A C 1
ATOM 3841 O O . VAL A 1 511 ? 17.447 7.216 -6.122 1.00 98.12 511 VAL A O 1
ATOM 3844 N N . TYR A 1 512 ? 15.853 7.957 -7.516 1.00 97.06 512 TYR A N 1
ATOM 3845 C CA . TYR A 1 512 ? 15.801 9.338 -7.034 1.00 97.06 512 TYR A CA 1
ATOM 3846 C C . TYR A 1 512 ? 14.372 9.708 -6.631 1.00 97.06 512 TYR A C 1
ATOM 3848 O O . TYR A 1 512 ? 13.495 9.828 -7.484 1.00 97.06 512 TYR A O 1
ATOM 3856 N N . LEU A 1 513 ? 14.145 9.977 -5.346 1.00 96.94 513 LEU A N 1
ATOM 3857 C CA . LEU A 1 513 ? 12.879 10.494 -4.827 1.00 96.94 513 LEU A CA 1
ATOM 3858 C C . LEU A 1 513 ? 13.074 11.964 -4.430 1.00 96.94 513 LEU A C 1
ATOM 3860 O O . LEU A 1 513 ? 14.001 12.296 -3.690 1.00 96.94 513 LEU A O 1
ATOM 3864 N N . GLN A 1 514 ? 12.260 12.870 -4.971 1.00 94.38 514 GLN A N 1
ATOM 3865 C CA . GLN A 1 514 ? 12.394 14.321 -4.790 1.00 94.38 514 GLN A CA 1
ATOM 3866 C C . GLN A 1 514 ? 11.963 14.784 -3.382 1.00 94.38 514 GLN A C 1
ATOM 3868 O O . GLN A 1 514 ? 11.393 14.032 -2.604 1.00 94.38 514 GLN A O 1
ATOM 3873 N N . TRP A 1 515 ? 12.267 16.033 -3.011 1.00 93.12 515 TRP A N 1
ATOM 3874 C CA . TRP A 1 515 ? 11.978 16.574 -1.668 1.00 93.12 515 TRP A CA 1
ATOM 3875 C C . TRP A 1 515 ? 10.491 16.540 -1.260 1.00 93.12 515 TRP A C 1
ATOM 3877 O O . TRP A 1 515 ? 10.207 16.643 -0.074 1.00 93.12 515 TRP A O 1
ATOM 3887 N N . ASN A 1 516 ? 9.578 16.410 -2.229 1.00 92.81 516 ASN A N 1
ATOM 3888 C CA . ASN A 1 516 ? 8.128 16.288 -2.068 1.00 92.81 516 ASN A CA 1
ATOM 3889 C C . ASN A 1 516 ? 7.626 14.880 -2.450 1.00 92.81 516 ASN A C 1
ATOM 3891 O O . ASN A 1 516 ? 6.721 14.728 -3.275 1.00 92.81 516 ASN A O 1
ATOM 3895 N N . THR A 1 517 ? 8.282 13.851 -1.919 1.00 95.06 517 THR A N 1
ATOM 3896 C CA . THR A 1 517 ? 7.747 12.485 -1.853 1.00 95.06 517 THR A CA 1
ATOM 3897 C C . THR A 1 517 ? 7.522 12.145 -0.385 1.00 95.06 517 THR A C 1
ATOM 3899 O O . THR A 1 517 ? 8.483 12.135 0.383 1.00 95.06 517 THR A O 1
ATOM 3902 N N . GLU A 1 518 ? 6.272 11.908 -0.013 1.00 94.75 518 GLU A N 1
ATOM 3903 C CA . GLU A 1 518 ? 5.797 11.735 1.364 1.00 94.75 518 GLU A CA 1
ATOM 3904 C C . GLU A 1 518 ? 5.165 10.341 1.531 1.00 94.75 518 GLU A C 1
ATOM 3906 O O . GLU A 1 518 ? 4.747 9.726 0.546 1.00 94.75 518 GLU A O 1
ATOM 3911 N N . ASP A 1 519 ? 5.138 9.823 2.763 1.00 96.06 519 ASP A N 1
ATOM 3912 C CA . ASP A 1 519 ? 4.616 8.481 3.096 1.00 96.06 519 ASP A CA 1
ATOM 3913 C C . ASP A 1 519 ? 5.237 7.376 2.207 1.00 96.06 519 ASP A C 1
ATOM 3915 O O . ASP A 1 519 ? 4.566 6.570 1.557 1.00 96.06 519 ASP A O 1
ATOM 3919 N N . VAL A 1 520 ? 6.571 7.404 2.109 1.00 97.81 520 VAL A N 1
ATOM 3920 C CA . VAL A 1 520 ? 7.368 6.447 1.329 1.00 97.81 520 VAL A CA 1
ATOM 3921 C C . VAL A 1 520 ? 7.728 5.241 2.195 1.00 97.81 520 VAL A C 1
ATOM 3923 O O . VAL A 1 520 ? 8.372 5.416 3.230 1.00 97.81 520 VAL A O 1
ATOM 3926 N N . THR A 1 521 ? 7.402 4.038 1.725 1.00 98.38 521 THR A N 1
ATOM 3927 C CA . THR A 1 521 ? 7.898 2.761 2.257 1.00 98.38 521 THR A CA 1
ATOM 3928 C C . THR A 1 521 ? 8.730 2.060 1.186 1.00 98.38 521 THR A C 1
ATOM 3930 O O . THR A 1 521 ? 8.298 1.938 0.039 1.00 98.38 521 THR A O 1
ATOM 3933 N N . MET A 1 522 ? 9.924 1.594 1.554 1.00 98.44 522 MET A N 1
ATOM 3934 C CA . MET A 1 522 ? 10.761 0.750 0.706 1.00 98.44 522 MET A CA 1
ATOM 3935 C C . MET A 1 522 ? 11.281 -0.462 1.479 1.00 98.44 522 MET A C 1
ATOM 3937 O O . MET A 1 522 ? 12.005 -0.285 2.462 1.00 98.44 522 MET A O 1
ATOM 3941 N N . ARG A 1 523 ? 10.942 -1.676 1.032 1.00 97.12 523 ARG A N 1
ATOM 3942 C CA . ARG A 1 523 ? 11.371 -2.918 1.684 1.00 97.12 523 ARG A CA 1
ATOM 3943 C C . ARG A 1 523 ? 11.740 -4.052 0.738 1.00 97.12 523 ARG A C 1
ATOM 3945 O O . ARG A 1 523 ? 11.411 -4.015 -0.452 1.00 97.12 523 ARG A O 1
ATOM 3952 N N . ASP A 1 524 ? 12.459 -5.027 1.289 1.00 95.62 524 ASP A N 1
ATOM 3953 C CA . ASP A 1 524 ? 12.757 -6.331 0.684 1.00 95.62 524 ASP A CA 1
ATOM 3954 C C . ASP A 1 524 ? 13.338 -6.235 -0.736 1.00 95.62 524 ASP A C 1
ATOM 3956 O O . ASP A 1 524 ? 13.062 -7.059 -1.600 1.00 95.62 524 ASP A O 1
ATOM 3960 N N . SER A 1 525 ? 14.109 -5.180 -1.015 1.00 97.88 525 SER A N 1
ATOM 3961 C CA . SER A 1 525 ? 14.579 -4.852 -2.364 1.00 97.88 525 SER A CA 1
ATOM 3962 C C . SER A 1 525 ? 16.108 -4.882 -2.473 1.00 97.88 525 SER A C 1
ATOM 3964 O O . SER A 1 525 ? 16.836 -4.532 -1.540 1.00 97.88 525 SER A O 1
ATOM 3966 N N . VAL A 1 526 ? 16.615 -5.243 -3.655 1.00 98.44 526 VAL A N 1
ATOM 3967 C CA . VAL A 1 526 ? 18.043 -5.217 -4.007 1.00 98.44 526 VAL A CA 1
ATOM 3968 C C . VAL A 1 526 ? 18.336 -4.010 -4.886 1.00 98.44 526 VAL A C 1
ATOM 3970 O O . VAL A 1 526 ? 17.807 -3.883 -5.990 1.00 98.44 526 VAL A O 1
ATOM 3973 N N . ILE A 1 527 ? 19.237 -3.143 -4.430 1.00 98.31 527 ILE A N 1
ATOM 3974 C CA . ILE A 1 527 ? 19.635 -1.920 -5.127 1.00 98.31 527 ILE A CA 1
ATOM 3975 C C . ILE A 1 527 ? 21.137 -1.954 -5.370 1.00 98.31 527 ILE A C 1
ATOM 3977 O O . ILE A 1 527 ? 21.935 -1.703 -4.462 1.00 98.31 527 ILE A O 1
ATOM 3981 N N . MET A 1 528 ? 21.544 -2.257 -6.601 1.00 97.56 528 MET A N 1
ATOM 3982 C CA . MET A 1 528 ? 22.946 -2.542 -6.895 1.00 97.56 528 MET A CA 1
ATOM 3983 C C . MET A 1 528 ? 23.509 -1.876 -8.146 1.00 97.56 528 MET A C 1
ATOM 3985 O O . MET A 1 528 ? 22.787 -1.521 -9.076 1.00 97.56 528 MET A O 1
ATOM 3989 N N . ARG A 1 529 ? 24.830 -1.683 -8.163 1.00 95.06 529 ARG A N 1
ATOM 3990 C CA . ARG A 1 529 ? 25.577 -1.175 -9.326 1.00 95.06 529 ARG A CA 1
ATOM 3991 C C . ARG A 1 529 ? 25.055 0.164 -9.869 1.00 95.06 529 ARG A C 1
ATOM 3993 O O . ARG A 1 529 ? 25.088 0.392 -11.071 1.00 95.06 529 ARG A O 1
ATOM 4000 N N . GLY A 1 530 ? 24.568 1.059 -9.010 1.00 92.69 530 GLY A N 1
ATOM 4001 C CA . GLY A 1 530 ? 24.107 2.392 -9.407 1.00 92.69 530 GLY A CA 1
ATOM 4002 C C . GLY A 1 530 ? 25.256 3.346 -9.762 1.00 92.69 530 GLY A C 1
ATOM 4003 O O . GLY A 1 530 ? 26.358 3.251 -9.216 1.00 92.69 530 GLY A O 1
ATOM 4004 N N . ALA A 1 531 ? 24.995 4.300 -10.660 1.00 89.69 531 ALA A N 1
ATOM 4005 C CA . ALA A 1 531 ? 25.979 5.287 -11.127 1.00 89.69 531 ALA A CA 1
ATOM 4006 C C . ALA A 1 531 ? 26.511 6.256 -10.052 1.00 89.69 531 ALA A C 1
ATOM 4008 O O . ALA A 1 531 ? 27.650 6.709 -10.140 1.00 89.69 531 ALA A O 1
ATOM 4009 N N . SER A 1 532 ? 25.682 6.615 -9.069 1.00 89.25 532 SER A N 1
ATOM 4010 C CA . SER A 1 532 ? 26.031 7.572 -8.010 1.00 89.25 532 SER A CA 1
ATOM 4011 C C . SER A 1 532 ? 25.355 7.201 -6.699 1.00 89.25 532 SER A C 1
ATOM 4013 O O . SER A 1 532 ? 26.035 6.829 -5.748 1.00 89.25 532 SER A O 1
ATOM 4015 N N . PHE A 1 533 ? 24.019 7.205 -6.661 1.00 92.69 533 PHE A N 1
ATOM 4016 C CA . PHE A 1 533 ? 23.270 6.726 -5.499 1.00 92.69 533 PHE A CA 1
ATOM 4017 C C . PHE A 1 533 ? 22.527 5.431 -5.814 1.00 92.69 533 PHE A C 1
ATOM 4019 O O . PHE A 1 533 ? 22.007 5.281 -6.924 1.00 92.69 533 PHE A O 1
ATOM 4026 N N . GLY A 1 534 ? 22.435 4.552 -4.812 1.00 95.81 534 GLY A N 1
ATOM 4027 C CA . GLY A 1 534 ? 21.474 3.454 -4.797 1.00 95.81 534 GLY A CA 1
ATOM 4028 C C . GLY A 1 534 ? 20.061 4.030 -4.708 1.00 95.81 534 GLY A C 1
ATOM 4029 O O . GLY A 1 534 ? 19.351 4.089 -5.710 1.00 95.81 534 GLY A O 1
ATOM 4030 N N . VAL A 1 535 ? 19.690 4.562 -3.542 1.00 96.69 535 VAL A N 1
ATOM 4031 C CA . VAL A 1 535 ? 18.440 5.320 -3.369 1.00 96.69 535 VAL A CA 1
ATOM 4032 C C . VAL A 1 535 ? 18.698 6.662 -2.692 1.00 96.69 535 VAL A C 1
ATOM 4034 O O . VAL A 1 535 ? 19.397 6.755 -1.680 1.00 96.69 535 VAL A O 1
ATOM 4037 N N . GLN A 1 536 ? 18.088 7.719 -3.231 1.00 95.00 536 GLN A N 1
ATOM 4038 C CA . GLN A 1 536 ? 17.995 9.015 -2.566 1.00 95.00 536 GLN A CA 1
ATOM 4039 C C . GLN A 1 536 ? 16.552 9.319 -2.141 1.00 95.00 536 GLN A C 1
ATOM 4041 O O . GLN A 1 536 ? 15.738 9.745 -2.958 1.00 95.00 536 GLN A O 1
ATOM 4046 N N . PHE A 1 537 ? 16.278 9.193 -0.844 1.00 95.50 537 PHE A N 1
ATOM 4047 C CA . PHE A 1 537 ? 15.032 9.578 -0.184 1.00 95.50 537 PHE A CA 1
ATOM 4048 C C . PHE A 1 537 ? 15.085 11.060 0.210 1.00 95.50 537 PHE A C 1
ATOM 4050 O O . PHE A 1 537 ? 15.367 11.400 1.366 1.00 95.50 537 PHE A O 1
ATOM 4057 N N . ARG A 1 538 ? 14.852 11.995 -0.726 1.00 93.56 538 ARG A N 1
ATOM 4058 C CA . ARG A 1 538 ? 14.925 13.416 -0.339 1.00 93.56 538 ARG A CA 1
ATOM 4059 C C . ARG A 1 538 ? 13.830 13.812 0.640 1.00 93.56 538 ARG A C 1
ATOM 4061 O O . ARG A 1 538 ? 14.142 14.596 1.525 1.00 93.56 538 ARG A O 1
ATOM 4068 N N . GLY A 1 539 ? 12.611 13.284 0.517 1.00 94.25 539 GLY A N 1
ATOM 4069 C CA . GLY A 1 539 ? 11.534 13.493 1.495 1.00 94.25 539 GLY A CA 1
ATOM 4070 C C . GLY A 1 539 ? 11.740 12.778 2.839 1.00 94.25 539 GLY A C 1
ATOM 4071 O O . GLY A 1 539 ? 11.192 13.218 3.842 1.00 94.25 539 GLY A O 1
ATOM 4072 N N . GLY A 1 540 ? 12.584 11.744 2.890 1.00 95.12 540 GLY A N 1
ATOM 4073 C CA . GLY A 1 540 ? 12.599 10.751 3.972 1.00 95.12 540 GLY A CA 1
ATOM 4074 C C . GLY A 1 540 ? 11.822 9.487 3.581 1.00 95.12 540 GLY A C 1
ATOM 4075 O O . GLY A 1 540 ? 11.445 9.344 2.416 1.00 95.12 540 GLY A O 1
ATOM 4076 N N . GLY A 1 541 ? 11.622 8.569 4.527 1.00 95.81 541 GLY A N 1
ATOM 4077 C CA . GLY A 1 541 ? 10.861 7.334 4.313 1.00 95.81 541 GLY A CA 1
ATOM 4078 C C . GLY A 1 541 ? 11.088 6.268 5.390 1.00 95.81 541 GLY A C 1
ATOM 4079 O O . GLY A 1 541 ? 12.026 6.359 6.187 1.00 95.81 541 GLY A O 1
ATOM 4080 N N . PHE A 1 542 ? 10.224 5.258 5.382 1.00 97.56 542 PHE A N 1
ATOM 4081 C CA . PHE A 1 542 ? 10.412 3.972 6.049 1.00 97.56 542 PHE A CA 1
ATOM 4082 C C . PHE A 1 542 ? 11.213 3.066 5.103 1.00 97.56 542 PHE A C 1
ATOM 4084 O O . PHE A 1 542 ? 10.800 2.854 3.962 1.00 97.56 542 PHE A O 1
ATOM 4091 N N . VAL A 1 543 ? 12.378 2.587 5.533 1.00 98.25 543 VAL A N 1
ATOM 4092 C CA . VAL A 1 543 ? 13.317 1.836 4.688 1.00 98.25 543 VAL A CA 1
ATOM 4093 C C . VAL A 1 543 ? 13.803 0.626 5.473 1.00 98.25 543 VAL A C 1
ATOM 4095 O O . VAL A 1 543 ? 14.615 0.768 6.386 1.00 98.25 543 VAL A O 1
ATOM 4098 N N . GLU A 1 544 ? 13.292 -0.555 5.145 1.00 96.62 544 GLU A N 1
ATOM 4099 C CA . GLU A 1 544 ? 13.493 -1.771 5.937 1.00 96.62 544 GLU A CA 1
ATOM 4100 C C . GLU A 1 544 ? 14.009 -2.931 5.081 1.00 96.62 544 GLU A C 1
ATOM 4102 O O . GLU A 1 544 ? 13.561 -3.098 3.956 1.00 96.62 544 GLU A O 1
ATOM 4107 N N . ASP A 1 545 ? 14.943 -3.736 5.589 1.00 96.44 545 ASP A N 1
ATOM 4108 C CA . ASP A 1 545 ? 15.307 -5.032 4.991 1.00 96.44 545 ASP A CA 1
ATOM 4109 C C . ASP A 1 545 ? 15.741 -4.973 3.505 1.00 96.44 545 ASP A C 1
ATOM 4111 O O . ASP A 1 545 ? 15.509 -5.885 2.716 1.00 96.44 545 ASP A O 1
ATOM 4115 N N . ASN A 1 546 ? 16.423 -3.897 3.096 1.00 98.50 546 ASN A N 1
ATOM 4116 C CA . ASN A 1 546 ? 16.962 -3.765 1.739 1.00 98.50 546 ASN A CA 1
ATOM 4117 C C . ASN A 1 546 ? 18.457 -4.121 1.666 1.00 98.50 546 ASN A C 1
ATOM 4119 O O . ASN A 1 546 ? 19.245 -3.784 2.558 1.00 98.50 546 ASN A O 1
ATOM 4123 N N . LEU A 1 547 ? 18.874 -4.707 0.539 1.00 98.38 547 LEU A N 1
ATOM 4124 C CA . LEU A 1 547 ? 20.279 -4.936 0.194 1.00 98.38 547 LEU A CA 1
ATOM 4125 C C . LEU A 1 547 ? 20.781 -3.852 -0.765 1.00 98.38 547 LEU A C 1
ATOM 4127 O O . LEU A 1 547 ? 20.393 -3.803 -1.932 1.00 98.38 547 LEU A O 1
ATOM 4131 N N . PHE A 1 548 ? 21.739 -3.048 -0.317 1.00 98.31 548 PHE A N 1
ATOM 4132 C CA . PHE A 1 548 ? 22.450 -2.089 -1.153 1.00 98.31 548 PHE A CA 1
ATOM 4133 C C . PHE A 1 548 ? 23.876 -2.571 -1.438 1.00 98.31 548 PHE A C 1
ATOM 4135 O O . PHE A 1 548 ? 24.713 -2.663 -0.537 1.00 98.31 548 PHE A O 1
ATOM 4142 N N . LEU A 1 549 ? 24.170 -2.840 -2.710 1.00 96.50 549 LEU A N 1
ATOM 4143 C CA . LEU A 1 549 ? 25.388 -3.538 -3.126 1.00 96.50 549 LEU A CA 1
ATOM 4144 C C . LEU A 1 549 ? 26.124 -2.795 -4.248 1.00 96.50 549 LEU A C 1
ATOM 4146 O O . LEU A 1 549 ? 25.551 -2.571 -5.307 1.00 96.50 549 LEU A O 1
ATOM 4150 N N . ASP A 1 550 ? 27.400 -2.447 -4.065 1.00 94.06 550 ASP A N 1
ATOM 4151 C CA . ASP A 1 550 ? 28.214 -1.830 -5.131 1.00 94.06 550 ASP A CA 1
ATOM 4152 C C . ASP A 1 550 ? 27.569 -0.536 -5.686 1.00 94.06 550 ASP A C 1
ATOM 4154 O O . ASP A 1 550 ? 27.251 -0.405 -6.866 1.00 94.06 550 ASP A O 1
ATOM 4158 N N . ASN A 1 551 ? 27.346 0.453 -4.817 1.00 93.12 551 ASN A N 1
ATOM 4159 C CA . ASN A 1 551 ? 26.934 1.818 -5.186 1.00 93.12 551 ASN A CA 1
ATOM 4160 C C . ASN A 1 551 ? 27.940 2.820 -4.586 1.00 93.12 551 ASN A C 1
ATOM 4162 O O . ASN A 1 551 ? 28.535 2.510 -3.554 1.00 93.12 551 ASN A O 1
ATOM 4166 N N . ASN A 1 552 ? 28.117 4.021 -5.163 1.00 89.69 552 ASN A N 1
ATOM 4167 C CA . ASN A 1 552 ? 28.997 5.026 -4.538 1.00 89.69 552 ASN A CA 1
ATOM 4168 C C . ASN A 1 552 ? 28.369 5.547 -3.231 1.00 89.69 552 ASN A C 1
ATOM 4170 O O . ASN A 1 552 ? 29.026 5.558 -2.200 1.00 89.69 552 ASN A O 1
ATOM 4174 N N . ILE A 1 553 ? 27.083 5.924 -3.247 1.00 92.31 553 ILE A N 1
ATOM 4175 C CA . ILE A 1 553 ? 26.292 6.170 -2.029 1.00 92.31 553 ILE A CA 1
ATOM 4176 C C . ILE A 1 553 ? 25.027 5.292 -2.042 1.00 92.31 553 ILE A C 1
ATOM 4178 O O . ILE A 1 553 ? 23.998 5.695 -2.587 1.00 92.31 553 ILE A O 1
ATOM 4182 N N . PRO A 1 554 ? 25.086 4.085 -1.454 1.00 94.38 554 PRO A N 1
ATOM 4183 C CA . PRO A 1 554 ? 23.965 3.188 -1.189 1.00 94.38 554 PRO A CA 1
ATOM 4184 C C . PRO A 1 554 ? 22.648 3.879 -0.805 1.00 94.38 554 PRO A C 1
ATOM 4186 O O . PRO A 1 554 ? 21.672 3.758 -1.546 1.00 94.38 554 PRO A O 1
ATOM 4189 N N . LEU A 1 555 ? 22.625 4.644 0.292 1.00 94.31 555 LEU A N 1
ATOM 4190 C CA . LEU A 1 555 ? 21.393 5.169 0.896 1.00 94.31 555 LEU A CA 1
ATOM 4191 C C . LEU A 1 555 ? 21.587 6.630 1.335 1.00 94.31 555 LEU A C 1
ATOM 4193 O O . LEU A 1 555 ? 22.541 6.946 2.045 1.00 94.31 555 LEU A O 1
ATOM 4197 N N . ASN A 1 556 ? 20.696 7.536 0.915 1.00 93.81 556 ASN A N 1
ATOM 4198 C CA . ASN A 1 556 ? 20.782 8.970 1.222 1.00 93.81 556 ASN A CA 1
ATOM 4199 C C . ASN A 1 556 ? 19.417 9.585 1.605 1.00 93.81 556 ASN A C 1
ATOM 4201 O O . ASN A 1 556 ? 18.561 9.740 0.734 1.00 93.81 556 ASN A O 1
ATOM 4205 N N . THR A 1 557 ? 19.221 9.982 2.870 1.00 93.31 557 THR A N 1
ATOM 4206 C CA . THR A 1 557 ? 17.992 10.630 3.388 1.00 93.31 557 THR A CA 1
ATOM 4207 C C . THR A 1 557 ? 18.188 12.136 3.629 1.00 93.31 557 THR A C 1
ATOM 4209 O O . THR A 1 557 ? 19.256 12.560 4.074 1.00 93.31 557 THR A O 1
ATOM 4212 N N . LEU A 1 558 ? 17.191 12.984 3.308 1.00 91.00 558 LEU A N 1
ATOM 4213 C CA . LEU A 1 558 ? 17.317 14.457 3.447 1.00 91.00 558 LEU A CA 1
ATOM 4214 C C . LEU A 1 558 ? 16.153 15.201 4.148 1.00 91.00 558 LEU A C 1
ATOM 4216 O O . LEU A 1 558 ? 16.256 16.417 4.329 1.00 91.00 558 LEU A O 1
ATOM 4220 N N . GLY A 1 559 ? 15.060 14.539 4.544 1.00 87.31 559 GLY A N 1
ATOM 4221 C CA . GLY A 1 559 ? 13.988 15.175 5.334 1.00 87.31 559 GLY A CA 1
ATOM 4222 C C . GLY A 1 559 ? 13.277 16.368 4.672 1.00 87.31 559 GLY A C 1
ATOM 4223 O O . GLY A 1 559 ? 12.932 17.343 5.332 1.00 87.31 559 GLY A O 1
ATOM 4224 N N . GLY A 1 560 ? 13.132 16.356 3.350 1.00 86.81 560 GLY A N 1
ATOM 4225 C CA . GLY A 1 560 ? 12.536 17.424 2.539 1.00 86.81 560 GLY A CA 1
ATOM 4226 C C . GLY A 1 560 ? 13.427 18.655 2.319 1.00 86.81 560 GLY A C 1
ATOM 4227 O O . GLY A 1 560 ? 13.057 19.557 1.562 1.00 86.81 560 GLY A O 1
ATOM 4228 N N . ASN A 1 561 ? 14.619 18.727 2.924 1.00 86.56 561 ASN A N 1
ATOM 4229 C CA . ASN A 1 561 ? 15.413 19.956 2.925 1.00 86.56 561 ASN A CA 1
ATOM 4230 C C . ASN A 1 561 ? 16.127 20.226 1.587 1.00 86.56 561 ASN A C 1
ATOM 4232 O O . ASN A 1 561 ? 17.277 19.847 1.357 1.00 86.56 561 ASN A O 1
ATOM 4236 N N . TYR A 1 562 ? 15.430 20.937 0.699 1.00 84.94 562 TYR A N 1
ATOM 4237 C CA . TYR A 1 562 ? 15.920 21.397 -0.599 1.00 84.94 562 TYR A CA 1
ATOM 4238 C C . TYR A 1 562 ? 15.557 22.867 -0.847 1.00 84.94 562 TYR A C 1
ATOM 4240 O O . TYR A 1 562 ? 14.535 23.361 -0.374 1.00 84.94 562 TYR A O 1
ATOM 4248 N N . GLY A 1 563 ? 16.407 23.597 -1.578 1.00 83.69 563 GLY A N 1
ATOM 4249 C CA . GLY A 1 563 ? 16.154 24.992 -1.974 1.00 83.69 563 GLY A CA 1
ATOM 4250 C C . GLY A 1 563 ? 15.978 25.989 -0.816 1.00 83.69 563 GLY A C 1
ATOM 4251 O O . GLY A 1 563 ? 15.445 27.073 -1.031 1.00 83.69 563 GLY A O 1
ATOM 4252 N N . GLY A 1 564 ? 16.381 25.628 0.408 1.00 82.19 564 GLY A N 1
ATOM 4253 C CA . GLY A 1 564 ? 16.144 26.431 1.612 1.00 82.19 564 GLY A CA 1
ATOM 4254 C C . GLY A 1 564 ? 14.729 26.318 2.195 1.00 82.19 564 GLY A C 1
ATOM 4255 O O . GLY A 1 564 ? 14.353 27.170 2.996 1.00 82.19 564 GLY A O 1
ATOM 4256 N N . ARG A 1 565 ? 13.950 25.292 1.814 1.00 81.12 565 ARG A N 1
ATOM 4257 C CA . ARG A 1 565 ? 12.611 25.014 2.372 1.00 81.12 565 ARG A CA 1
ATOM 4258 C C . ARG A 1 565 ? 12.637 24.659 3.860 1.00 81.12 565 ARG A C 1
ATOM 4260 O O . ARG A 1 565 ? 11.705 25.017 4.568 1.00 81.12 565 ARG A O 1
ATOM 4267 N N . GLY A 1 566 ? 13.711 24.024 4.333 1.00 86.75 566 GLY A N 1
ATOM 4268 C CA . GLY A 1 566 ? 13.798 23.484 5.690 1.00 86.75 566 GLY A CA 1
ATOM 4269 C C . GLY A 1 566 ? 13.339 22.020 5.773 1.00 86.75 566 GLY A C 1
ATOM 4270 O O . GLY A 1 566 ? 13.186 21.380 4.732 1.00 86.75 566 GLY A O 1
ATOM 4271 N N . PRO A 1 567 ? 13.175 21.479 6.991 1.00 90.38 567 PRO A N 1
ATOM 4272 C CA . PRO A 1 567 ? 12.816 20.082 7.241 1.00 90.38 567 PRO A CA 1
ATOM 4273 C C . PRO A 1 567 ? 11.327 19.815 6.945 1.00 90.38 567 PRO A C 1
ATOM 4275 O O . PRO A 1 567 ? 10.516 19.673 7.855 1.00 90.38 567 PRO A O 1
ATOM 4278 N N . VAL A 1 568 ? 10.947 19.830 5.663 1.00 91.81 568 VAL A N 1
ATOM 4279 C CA . VAL A 1 568 ? 9.536 19.745 5.229 1.00 91.81 568 VAL A CA 1
ATOM 4280 C C . VAL A 1 568 ? 9.040 18.319 4.956 1.00 91.81 568 VAL A C 1
ATOM 4282 O O . VAL A 1 568 ? 7.870 18.134 4.651 1.00 91.81 568 VAL A O 1
ATOM 4285 N N . GLY A 1 569 ? 9.924 17.321 5.011 1.00 93.50 569 GLY A N 1
ATOM 4286 C CA . GLY A 1 569 ? 9.594 15.922 4.720 1.00 93.50 569 GLY A CA 1
ATOM 4287 C C . GLY A 1 569 ? 9.163 15.126 5.955 1.00 93.50 569 GLY A C 1
ATOM 4288 O O . GLY A 1 569 ? 8.859 15.700 7.001 1.00 93.50 569 GLY A O 1
ATOM 4289 N N . ASN A 1 570 ? 9.182 13.797 5.844 1.00 96.06 570 ASN A N 1
ATOM 4290 C CA . ASN A 1 570 ? 8.941 12.882 6.960 1.00 96.06 570 ASN A CA 1
ATOM 4291 C C . ASN A 1 570 ? 10.219 12.634 7.789 1.00 96.06 570 ASN A C 1
ATOM 4293 O O . ASN A 1 570 ? 11.345 12.767 7.294 1.00 96.06 570 ASN A O 1
ATOM 4297 N N . TYR A 1 571 ? 10.070 12.185 9.039 1.00 96.44 571 TYR A N 1
ATOM 4298 C CA . TYR A 1 571 ? 11.114 11.416 9.730 1.00 96.44 571 TYR A CA 1
ATOM 4299 C C . TYR A 1 571 ? 11.517 10.188 8.893 1.00 96.44 571 TYR A C 1
ATOM 4301 O O . TYR A 1 571 ? 10.828 9.793 7.952 1.00 96.44 571 TYR A O 1
ATOM 4309 N N . SER A 1 572 ? 12.679 9.610 9.184 1.00 96.88 572 SER A N 1
ATOM 4310 C CA . SER A 1 572 ? 13.165 8.418 8.484 1.00 96.88 572 SER A CA 1
ATOM 4311 C C . SER A 1 572 ? 13.503 7.322 9.483 1.00 96.88 572 SER A C 1
ATOM 4313 O O . SER A 1 572 ? 14.137 7.597 10.503 1.00 96.88 572 SER A O 1
ATOM 4315 N N . LEU A 1 573 ? 13.069 6.103 9.175 1.00 97.62 573 LEU A N 1
ATOM 4316 C CA . LEU A 1 573 ? 13.408 4.884 9.900 1.00 97.62 573 LEU A CA 1
ATOM 4317 C C . LEU A 1 573 ? 14.160 3.995 8.918 1.00 97.62 573 LEU A C 1
ATOM 4319 O O . LEU A 1 573 ? 13.612 3.622 7.883 1.00 97.62 573 LEU A O 1
ATOM 4323 N N . LEU A 1 574 ? 15.424 3.724 9.226 1.00 97.75 574 LEU A N 1
ATOM 4324 C CA . LEU A 1 574 ? 16.263 2.781 8.502 1.00 97.75 574 LEU A CA 1
ATOM 4325 C C . LEU A 1 574 ? 16.388 1.545 9.397 1.00 97.75 574 LEU A C 1
ATOM 4327 O O . LEU A 1 574 ? 17.046 1.639 10.434 1.00 97.75 574 LEU A O 1
ATOM 4331 N N . ASN A 1 575 ? 15.736 0.437 9.045 1.00 95.94 575 ASN A N 1
ATOM 4332 C CA . ASN A 1 575 ? 15.731 -0.791 9.844 1.00 95.94 575 ASN A CA 1
ATOM 4333 C C . ASN A 1 575 ? 16.345 -1.977 9.076 1.00 95.94 575 ASN A C 1
ATOM 4335 O O . ASN A 1 575 ? 16.050 -2.156 7.899 1.00 95.94 575 ASN A O 1
ATOM 4339 N N . GLY A 1 576 ? 17.221 -2.770 9.694 1.00 95.69 576 GLY A N 1
ATOM 4340 C CA . GLY A 1 576 ? 17.712 -4.048 9.146 1.00 95.69 576 GLY A CA 1
ATOM 4341 C C . GLY A 1 576 ? 18.475 -4.013 7.804 1.00 95.69 576 GLY A C 1
ATOM 4342 O O . GLY A 1 576 ? 18.819 -5.072 7.276 1.00 95.69 576 GLY A O 1
ATOM 4343 N N . ASN A 1 577 ? 18.751 -2.838 7.219 1.00 98.19 577 ASN A N 1
ATOM 4344 C CA . ASN A 1 577 ? 19.306 -2.734 5.862 1.00 98.19 577 ASN A CA 1
ATOM 4345 C C . ASN A 1 577 ? 20.790 -3.120 5.809 1.00 98.19 577 ASN A C 1
ATOM 4347 O O . ASN A 1 577 ? 21.591 -2.714 6.655 1.00 98.19 577 ASN A O 1
ATOM 4351 N N . ILE A 1 578 ? 21.200 -3.802 4.740 1.00 98.31 578 ILE A N 1
ATOM 4352 C CA . ILE A 1 578 ? 22.592 -4.209 4.523 1.00 98.31 578 ILE A CA 1
ATOM 4353 C C . ILE A 1 578 ? 23.220 -3.391 3.401 1.00 98.31 578 ILE A C 1
ATOM 4355 O O . ILE A 1 578 ? 22.720 -3.328 2.282 1.00 98.31 578 ILE A O 1
ATOM 4359 N N . VAL A 1 579 ? 24.367 -2.792 3.700 1.00 97.75 579 VAL A N 1
ATOM 4360 C CA . VAL A 1 579 ? 25.183 -1.993 2.791 1.00 97.75 579 VAL A CA 1
ATOM 4361 C C . VAL A 1 579 ? 26.550 -2.655 2.645 1.00 97.75 579 VAL A C 1
ATOM 4363 O O . VAL A 1 579 ? 27.308 -2.738 3.616 1.00 97.75 579 VAL A O 1
ATOM 4366 N N . THR A 1 580 ? 26.906 -3.107 1.438 1.00 95.38 580 THR A N 1
ATOM 4367 C CA . THR A 1 580 ? 28.221 -3.727 1.204 1.00 95.38 580 THR A CA 1
ATOM 4368 C C . THR A 1 580 ? 28.802 -3.505 -0.188 1.00 95.38 580 THR A C 1
ATOM 4370 O O . THR A 1 580 ? 28.075 -3.360 -1.164 1.00 95.38 580 THR A O 1
ATOM 4373 N N . SER A 1 581 ? 30.136 -3.517 -0.272 1.00 92.62 581 SER A N 1
ATOM 4374 C CA . SER A 1 581 ? 30.951 -3.140 -1.437 1.00 92.62 581 SER A CA 1
ATOM 4375 C C . SER A 1 581 ? 30.713 -1.693 -1.893 1.00 92.62 581 SER A C 1
ATOM 4377 O O . SER A 1 581 ? 29.608 -1.306 -2.267 1.00 92.62 581 SER A O 1
ATOM 4379 N N . ALA A 1 582 ? 31.764 -0.874 -1.871 1.00 89.62 582 ALA A N 1
ATOM 4380 C CA . ALA A 1 582 ? 31.732 0.461 -2.458 1.00 89.62 582 ALA A CA 1
ATOM 4381 C C . ALA A 1 582 ? 32.159 0.396 -3.933 1.00 89.62 582 ALA A C 1
ATOM 4383 O O . ALA A 1 582 ? 32.867 -0.524 -4.341 1.00 89.62 582 ALA A O 1
ATOM 4384 N N . ALA A 1 583 ? 31.708 1.359 -4.731 1.00 88.31 583 ALA A N 1
ATOM 4385 C CA . ALA A 1 583 ? 31.764 1.261 -6.188 1.00 88.31 583 ALA A CA 1
ATOM 4386 C C . ALA A 1 583 ? 32.931 2.009 -6.851 1.00 88.31 583 ALA A C 1
ATOM 4388 O O . ALA A 1 583 ? 33.326 1.663 -7.966 1.00 88.31 583 ALA A O 1
ATOM 4389 N N . ALA A 1 584 ? 33.438 3.074 -6.222 1.00 81.69 584 ALA A N 1
ATOM 4390 C CA . ALA A 1 584 ? 34.491 3.961 -6.723 1.00 81.69 584 ALA A CA 1
ATOM 4391 C C . ALA A 1 584 ? 34.274 4.530 -8.142 1.00 81.69 584 ALA A C 1
ATOM 4393 O O . ALA A 1 584 ? 35.226 5.003 -8.775 1.00 81.69 584 ALA A O 1
ATOM 4394 N N . ARG A 1 585 ? 33.040 4.511 -8.679 1.00 83.62 585 ARG A N 1
ATOM 4395 C CA . ARG A 1 585 ? 32.748 4.924 -10.064 1.00 83.62 585 ARG A CA 1
ATOM 4396 C C . ARG A 1 585 ? 33.017 6.413 -10.244 1.00 83.62 585 ARG A C 1
ATOM 4398 O O . ARG A 1 585 ? 32.160 7.233 -9.935 1.00 83.62 585 ARG A O 1
ATOM 4405 N N . GLY A 1 586 ? 34.203 6.736 -10.755 1.00 70.25 586 GLY A N 1
ATOM 4406 C CA . GLY A 1 586 ? 34.642 8.105 -11.012 1.00 70.25 586 GLY A CA 1
ATOM 4407 C C . GLY A 1 586 ? 35.264 8.848 -9.826 1.00 70.25 586 GLY A C 1
ATOM 4408 O O . GLY A 1 586 ? 35.456 10.049 -9.961 1.00 70.25 586 GLY A O 1
ATOM 4409 N N . GLU A 1 587 ? 35.624 8.188 -8.712 1.00 66.75 587 GLU A N 1
ATOM 4410 C CA . GLU A 1 587 ? 36.112 8.860 -7.479 1.00 66.75 587 GLU A CA 1
ATOM 4411 C C . GLU A 1 587 ? 37.227 9.904 -7.743 1.00 66.75 587 GLU A C 1
ATOM 4413 O O . GLU A 1 587 ? 37.209 11.006 -7.192 1.00 66.75 587 GLU A O 1
ATOM 4418 N N . ASP A 1 588 ? 38.168 9.590 -8.642 1.00 63.53 588 ASP A N 1
ATOM 4419 C CA . ASP A 1 588 ? 39.297 10.453 -9.029 1.00 63.53 588 ASP A CA 1
ATOM 4420 C C . ASP A 1 588 ? 38.928 11.615 -9.995 1.00 63.53 588 ASP A C 1
ATOM 4422 O O . ASP A 1 588 ? 39.794 12.433 -10.333 1.00 63.53 588 ASP A O 1
ATOM 4426 N N . VAL A 1 589 ? 37.679 11.718 -10.481 1.00 63.84 589 VAL A N 1
ATOM 4427 C CA . VAL A 1 589 ? 37.287 12.623 -11.583 1.00 63.84 589 VAL A CA 1
ATOM 4428 C C . VAL A 1 589 ? 36.064 13.495 -11.233 1.00 63.84 589 VAL A C 1
ATOM 4430 O O . VAL A 1 589 ? 34.955 12.989 -11.075 1.00 63.84 589 VAL A O 1
ATOM 4433 N N . PRO A 1 590 ? 36.204 14.839 -11.178 1.00 59.25 590 PRO A N 1
ATOM 4434 C CA . PRO A 1 590 ? 35.117 15.730 -10.767 1.00 59.25 590 PRO A CA 1
ATOM 4435 C C . PRO A 1 590 ? 33.804 15.555 -11.548 1.00 59.25 590 PRO A C 1
ATOM 4437 O O . PRO A 1 590 ? 33.781 15.659 -12.775 1.00 59.25 590 PRO A O 1
ATOM 4440 N N . HIS A 1 591 ? 32.709 15.396 -10.795 1.00 62.59 591 HIS A N 1
ATOM 4441 C CA . HIS A 1 591 ? 31.319 15.208 -11.246 1.00 62.59 591 HIS A CA 1
ATOM 4442 C C . HIS A 1 591 ? 30.983 13.852 -11.897 1.00 62.59 591 HIS A C 1
ATOM 4444 O O . HIS A 1 591 ? 29.841 13.673 -12.334 1.00 62.59 591 HIS A O 1
ATOM 4450 N N . ILE A 1 592 ? 31.925 12.903 -11.924 1.00 70.25 592 ILE A N 1
ATOM 4451 C CA . ILE A 1 592 ? 31.685 11.518 -12.345 1.00 70.25 592 ILE A CA 1
ATOM 4452 C C . ILE A 1 592 ? 31.384 10.688 -11.089 1.00 70.25 592 ILE A C 1
ATOM 4454 O O . ILE A 1 592 ? 32.248 10.521 -10.237 1.00 70.25 592 ILE A O 1
ATOM 4458 N N . GLY A 1 593 ? 30.136 10.231 -10.952 1.00 66.44 593 GLY A N 1
ATOM 4459 C CA . GLY A 1 593 ? 29.631 9.581 -9.732 1.00 66.44 593 GLY A CA 1
ATOM 4460 C C . GLY A 1 593 ? 29.646 10.461 -8.466 1.00 66.44 593 GLY A C 1
ATOM 4461 O O . GLY A 1 593 ? 29.768 11.686 -8.531 1.00 66.44 593 GLY A O 1
ATOM 4462 N N . ALA A 1 594 ? 29.480 9.822 -7.305 1.00 72.62 594 ALA A N 1
ATOM 4463 C CA . ALA A 1 594 ? 29.584 10.428 -5.970 1.00 72.62 594 ALA A CA 1
ATOM 4464 C C . ALA A 1 594 ? 30.776 9.852 -5.179 1.00 72.62 594 ALA A C 1
ATOM 4466 O O . ALA A 1 594 ? 31.464 8.946 -5.646 1.00 72.62 594 ALA A O 1
ATOM 4467 N N . LEU A 1 595 ? 31.025 10.373 -3.973 1.00 78.25 595 LEU A N 1
ATOM 4468 C CA . LEU A 1 595 ? 32.014 9.812 -3.042 1.00 78.25 595 LEU A CA 1
ATOM 4469 C C . LEU A 1 595 ? 31.529 8.467 -2.481 1.00 78.25 595 LEU A C 1
ATOM 4471 O O . LEU A 1 595 ? 30.339 8.337 -2.220 1.00 78.25 595 LEU A O 1
ATOM 4475 N N . ASP A 1 596 ? 32.441 7.529 -2.213 1.00 84.38 596 ASP A N 1
ATOM 4476 C CA . ASP A 1 596 ? 32.124 6.198 -1.663 1.00 84.38 596 ASP A CA 1
ATOM 4477 C C . ASP A 1 596 ? 31.697 6.238 -0.178 1.00 84.38 596 ASP A C 1
ATOM 4479 O O . ASP A 1 596 ? 32.454 5.876 0.728 1.00 84.38 596 ASP A O 1
ATOM 4483 N N . TRP A 1 597 ? 30.503 6.737 0.128 1.00 89.31 597 TRP A N 1
ATOM 4484 C CA . TRP A 1 597 ? 29.938 6.724 1.485 1.00 89.31 597 TRP A CA 1
ATOM 4485 C C . TRP A 1 597 ? 28.928 5.585 1.621 1.00 89.31 597 TRP A C 1
ATOM 4487 O O . TRP A 1 597 ? 28.367 5.170 0.625 1.00 89.31 597 TRP A O 1
ATOM 4497 N N . GLY A 1 598 ? 28.689 5.064 2.824 1.00 92.56 598 GLY A N 1
ATOM 4498 C CA . GLY A 1 598 ? 27.656 4.042 3.035 1.00 92.56 598 GLY A CA 1
ATOM 4499 C C . GLY A 1 598 ? 26.264 4.674 3.131 1.00 92.56 598 GLY A C 1
ATOM 4500 O O . GLY A 1 598 ? 25.608 4.945 2.126 1.00 92.56 598 GLY A O 1
ATOM 4501 N N . ILE A 1 599 ? 25.826 4.944 4.358 1.00 94.56 599 ILE A N 1
ATOM 4502 C CA . ILE A 1 599 ? 24.579 5.654 4.654 1.00 94.56 599 ILE A CA 1
ATOM 4503 C C . ILE A 1 599 ? 24.870 7.153 4.825 1.00 94.56 599 ILE A C 1
ATOM 4505 O O . ILE A 1 599 ? 25.770 7.559 5.567 1.00 94.56 599 ILE A O 1
ATOM 4509 N N . ARG A 1 600 ? 24.075 8.005 4.174 1.00 93.19 600 ARG A N 1
ATOM 4510 C CA . ARG A 1 600 ? 24.093 9.461 4.350 1.00 93.19 600 ARG A CA 1
ATOM 4511 C C . ARG A 1 600 ? 22.755 9.951 4.899 1.00 93.19 600 ARG A C 1
ATOM 4513 O O . ARG A 1 600 ? 21.725 9.792 4.259 1.00 93.19 600 ARG A O 1
ATOM 4520 N N . ASN A 1 601 ? 22.796 10.613 6.048 1.00 93.38 601 ASN A N 1
ATOM 4521 C CA . ASN A 1 601 ? 21.654 11.241 6.698 1.00 93.38 601 ASN A CA 1
ATOM 4522 C C . ASN A 1 601 ? 21.853 12.769 6.774 1.00 93.38 601 ASN A C 1
ATOM 4524 O O . ASN A 1 601 ? 22.821 13.273 7.348 1.00 93.38 601 ASN A O 1
ATOM 4528 N N . GLU A 1 602 ? 20.918 13.513 6.190 1.00 91.00 602 GLU A N 1
ATOM 4529 C CA . GLU A 1 602 ? 20.797 14.975 6.275 1.00 91.00 602 GLU A CA 1
ATOM 4530 C C . GLU A 1 602 ? 19.478 15.438 6.922 1.00 91.00 602 GLU A C 1
ATOM 4532 O O . GLU A 1 602 ? 19.272 16.649 7.063 1.00 91.00 602 GLU A O 1
ATOM 4537 N N . GLY A 1 603 ? 18.598 14.496 7.278 1.00 92.12 603 GLY A N 1
ATOM 4538 C CA . GLY A 1 603 ? 17.333 14.743 7.965 1.00 92.12 603 GLY A CA 1
ATOM 4539 C C . GLY A 1 603 ? 17.515 15.051 9.453 1.00 92.12 603 GLY A C 1
ATOM 4540 O O . GLY A 1 603 ? 18.634 15.170 9.954 1.00 92.12 603 GLY A O 1
ATOM 4541 N N . LEU A 1 604 ? 16.395 15.199 10.160 1.00 94.38 604 LEU A N 1
ATOM 4542 C CA . LEU A 1 604 ? 16.350 15.406 11.611 1.00 94.38 604 LEU A CA 1
ATOM 4543 C C . LEU A 1 604 ? 15.731 14.187 12.294 1.00 94.38 604 LEU A C 1
ATOM 4545 O O . LEU A 1 604 ? 14.789 13.608 11.755 1.00 94.38 604 LEU A O 1
ATOM 4549 N N . LEU A 1 605 ? 16.243 13.829 13.477 1.00 94.56 605 LEU A N 1
ATOM 4550 C CA . LEU A 1 605 ? 15.732 12.739 14.326 1.00 94.56 605 LEU A CA 1
ATOM 4551 C C . LEU A 1 605 ? 15.443 11.427 13.557 1.00 94.56 605 LEU A C 1
ATOM 4553 O O . LEU A 1 605 ? 14.387 10.812 13.728 1.00 94.56 605 LEU A O 1
ATOM 4557 N N . THR A 1 606 ? 16.367 11.033 12.675 1.00 95.94 606 THR A N 1
ATOM 4558 C CA . THR A 1 606 ? 16.319 9.748 11.954 1.00 95.94 606 THR A CA 1
ATOM 4559 C C . THR A 1 606 ? 16.689 8.609 12.894 1.00 95.94 606 THR A C 1
ATOM 4561 O O . THR A 1 606 ? 17.628 8.745 13.678 1.00 95.94 606 THR A O 1
ATOM 4564 N N . THR A 1 607 ? 15.986 7.489 12.783 1.00 97.31 607 THR A N 1
ATOM 4565 C CA . THR A 1 607 ? 16.257 6.263 13.539 1.00 97.31 607 THR A CA 1
ATOM 4566 C C . THR A 1 607 ? 17.006 5.272 12.640 1.00 97.31 607 THR A C 1
ATOM 4568 O O . THR A 1 607 ? 16.603 5.074 11.492 1.00 97.31 607 THR A O 1
ATOM 4571 N N . LEU A 1 608 ? 18.097 4.676 13.131 1.00 97.00 608 LEU A N 1
ATOM 4572 C CA . LEU A 1 608 ? 18.920 3.700 12.409 1.00 97.00 608 LEU A CA 1
ATOM 4573 C C . LEU A 1 608 ? 19.093 2.416 13.242 1.00 97.00 608 LEU A C 1
ATOM 4575 O O . LEU A 1 608 ? 20.024 2.312 14.037 1.00 97.00 608 LEU A O 1
ATOM 4579 N N . ILE A 1 609 ? 18.203 1.440 13.055 1.00 95.69 609 ILE A N 1
ATOM 4580 C CA . ILE A 1 609 ? 18.207 0.166 13.792 1.00 95.69 609 ILE A CA 1
ATOM 4581 C C . ILE A 1 609 ? 18.704 -0.978 12.897 1.00 95.69 609 ILE A C 1
ATOM 4583 O O . ILE A 1 609 ? 18.361 -1.055 11.723 1.00 95.69 609 ILE A O 1
ATOM 4587 N N . ASP A 1 610 ? 19.576 -1.825 13.433 1.00 94.94 610 ASP A N 1
ATOM 4588 C CA . ASP A 1 610 ? 20.060 -3.109 12.905 1.00 94.94 610 ASP A CA 1
ATOM 4589 C C . ASP A 1 610 ? 20.623 -3.091 11.471 1.00 94.94 610 ASP A C 1
ATOM 4591 O O . ASP A 1 610 ? 20.797 -4.122 10.820 1.00 94.94 610 ASP A O 1
ATOM 4595 N N . ASN A 1 611 ? 20.994 -1.903 10.989 1.00 97.88 611 ASN A N 1
ATOM 4596 C CA . ASN A 1 611 ? 21.656 -1.728 9.704 1.00 97.88 611 ASN A CA 1
ATOM 4597 C C . ASN A 1 611 ? 23.117 -2.209 9.779 1.00 97.88 611 ASN A C 1
ATOM 4599 O O . ASN A 1 611 ? 23.835 -1.927 10.743 1.00 97.88 611 ASN A O 1
ATOM 4603 N N . ILE A 1 612 ? 23.597 -2.858 8.718 1.00 98.25 612 ILE A N 1
ATOM 4604 C CA . ILE A 1 612 ? 24.985 -3.320 8.580 1.00 98.25 612 ILE A CA 1
ATOM 4605 C C . ILE A 1 612 ? 25.671 -2.516 7.472 1.00 98.25 612 ILE A C 1
ATOM 4607 O O . ILE A 1 612 ? 25.237 -2.552 6.325 1.00 98.25 612 ILE A O 1
ATOM 4611 N N . VAL A 1 613 ? 26.791 -1.847 7.769 1.00 97.50 613 VAL A N 1
ATOM 4612 C CA . VAL A 1 613 ? 27.644 -1.183 6.764 1.00 97.50 613 VAL A CA 1
ATOM 4613 C C . VAL A 1 613 ? 29.021 -1.843 6.740 1.00 97.50 613 VAL A C 1
ATOM 4615 O O . VAL A 1 613 ? 29.914 -1.524 7.535 1.00 97.50 613 VAL A O 1
ATOM 4618 N N . ALA A 1 614 ? 29.195 -2.791 5.821 1.00 95.69 614 ALA A N 1
ATOM 4619 C CA . ALA A 1 614 ? 30.295 -3.747 5.848 1.00 95.69 614 ALA A CA 1
ATOM 4620 C C . ALA A 1 614 ? 31.083 -3.821 4.536 1.00 95.69 614 ALA A C 1
ATOM 4622 O O . ALA A 1 614 ? 30.509 -3.842 3.454 1.00 95.69 614 ALA A O 1
ATOM 4623 N N . HIS A 1 615 ? 32.407 -3.961 4.636 1.00 93.44 615 HIS A N 1
ATOM 4624 C CA . HIS A 1 615 ? 33.307 -4.284 3.520 1.00 93.44 615 HIS A CA 1
ATOM 4625 C C . HIS A 1 615 ? 33.174 -3.327 2.324 1.00 93.44 615 HIS A C 1
ATOM 4627 O O . HIS A 1 615 ? 32.548 -3.649 1.320 1.00 93.44 615 HIS A O 1
ATOM 4633 N N . ALA A 1 616 ? 33.818 -2.156 2.401 1.00 91.31 616 ALA A N 1
ATOM 4634 C CA . ALA A 1 616 ? 33.880 -1.245 1.249 1.00 91.31 616 ALA A CA 1
ATOM 4635 C C . ALA A 1 616 ? 34.676 -1.825 0.060 1.00 91.31 616 ALA A C 1
ATOM 4637 O O . ALA A 1 616 ? 34.557 -1.320 -1.048 1.00 91.31 616 ALA A O 1
ATOM 4638 N N . ASN A 1 617 ? 35.490 -2.854 0.300 1.00 88.81 617 ASN A N 1
ATOM 4639 C CA . ASN A 1 617 ? 36.305 -3.564 -0.679 1.00 88.81 617 ASN A CA 1
ATOM 4640 C C . ASN A 1 617 ? 36.305 -5.070 -0.334 1.00 88.81 617 ASN A C 1
ATOM 4642 O O . ASN A 1 617 ? 36.141 -5.419 0.842 1.00 88.81 617 ASN A O 1
ATOM 4646 N N . ASP A 1 618 ? 36.517 -5.953 -1.313 1.00 88.56 618 ASP A N 1
ATOM 4647 C CA . ASP A 1 618 ? 36.546 -7.411 -1.110 1.00 88.56 618 ASP A CA 1
ATOM 4648 C C . ASP A 1 618 ? 37.689 -7.825 -0.146 1.00 88.56 618 ASP A C 1
ATOM 4650 O O . ASP A 1 618 ? 38.866 -7.574 -0.430 1.00 88.56 618 ASP A O 1
ATOM 4654 N N . PRO A 1 619 ? 37.394 -8.469 1.005 1.00 85.50 619 PRO A N 1
ATOM 4655 C CA . PRO A 1 619 ? 38.416 -8.960 1.931 1.00 85.50 619 PRO A CA 1
ATOM 4656 C C . PRO A 1 619 ? 39.301 -10.099 1.396 1.00 85.50 619 PRO A C 1
ATOM 4658 O O . PRO A 1 619 ? 40.381 -10.315 1.958 1.00 85.50 619 PRO A O 1
ATOM 4661 N N . ASP A 1 620 ? 38.863 -10.839 0.372 1.00 85.69 620 ASP A N 1
ATOM 4662 C CA . ASP A 1 620 ? 39.606 -11.956 -0.227 1.00 85.69 620 ASP A CA 1
ATOM 4663 C C . ASP A 1 620 ? 40.444 -11.544 -1.452 1.00 85.69 620 ASP A C 1
ATOM 4665 O O . ASP A 1 620 ? 41.511 -12.134 -1.676 1.00 85.69 620 ASP A O 1
ATOM 4669 N N . ASP A 1 621 ? 40.029 -10.528 -2.221 1.00 86.50 621 ASP A N 1
ATOM 4670 C CA . ASP A 1 621 ? 40.843 -9.975 -3.311 1.00 86.50 621 ASP A CA 1
ATOM 4671 C C . ASP A 1 621 ? 41.748 -8.832 -2.828 1.00 86.50 621 ASP A C 1
ATOM 4673 O O . ASP A 1 621 ? 41.409 -7.654 -2.848 1.00 86.50 621 ASP A O 1
ATOM 4677 N N . ALA A 1 622 ? 42.990 -9.178 -2.486 1.00 85.00 622 ALA A N 1
ATOM 4678 C CA . ALA A 1 622 ? 44.033 -8.212 -2.134 1.00 85.00 622 ALA A CA 1
ATOM 4679 C C . ALA A 1 622 ? 44.496 -7.288 -3.294 1.00 85.00 622 ALA A C 1
ATOM 4681 O O . ALA A 1 622 ? 45.480 -6.557 -3.126 1.00 85.00 622 ALA A O 1
ATOM 4682 N N . SER A 1 623 ? 43.865 -7.353 -4.472 1.00 85.31 623 SER A N 1
ATOM 4683 C CA . SER A 1 623 ? 43.995 -6.374 -5.556 1.00 85.31 623 SER A CA 1
ATOM 4684 C C . SER A 1 623 ? 42.828 -5.385 -5.645 1.00 85.31 623 SER A C 1
ATOM 4686 O O . SER A 1 623 ? 43.014 -4.323 -6.245 1.00 85.31 623 SER A O 1
ATOM 4688 N N . ASP A 1 624 ? 41.703 -5.651 -4.974 1.00 83.25 624 ASP A N 1
ATOM 4689 C CA . ASP A 1 624 ? 40.728 -4.612 -4.664 1.00 83.25 624 ASP A CA 1
ATOM 4690 C C . ASP A 1 624 ? 41.332 -3.654 -3.622 1.00 83.25 624 ASP A C 1
ATOM 4692 O O . ASP A 1 624 ? 41.827 -4.046 -2.561 1.00 83.25 624 ASP A O 1
ATOM 4696 N N . THR A 1 625 ? 41.365 -2.370 -3.972 1.00 79.69 625 THR A N 1
ATOM 4697 C CA . THR A 1 625 ? 41.940 -1.304 -3.143 1.00 79.69 625 THR A CA 1
ATOM 4698 C C . THR A 1 625 ? 41.017 -0.092 -3.005 1.00 79.69 625 THR A C 1
ATOM 4700 O O . THR A 1 625 ? 41.499 0.989 -2.622 1.00 79.69 625 THR A O 1
ATOM 4703 N N . VAL A 1 626 ? 39.719 -0.276 -3.291 1.00 80.44 626 VAL A N 1
ATOM 4704 C CA . VAL A 1 626 ? 38.648 0.699 -3.032 1.00 80.44 626 VAL A CA 1
ATOM 4705 C C . VAL A 1 626 ? 38.670 1.120 -1.558 1.00 80.44 626 VAL A C 1
ATOM 4707 O O . VAL A 1 626 ? 39.075 0.361 -0.672 1.00 80.44 626 VAL A O 1
ATOM 4710 N N . LYS A 1 627 ? 38.324 2.381 -1.278 1.00 73.19 627 LYS A N 1
ATOM 4711 C CA . LYS A 1 627 ? 38.360 2.948 0.077 1.00 73.19 627 LYS A CA 1
ATOM 4712 C C . LYS A 1 627 ? 37.122 3.785 0.338 1.00 73.19 627 LYS A C 1
ATOM 4714 O O . LYS A 1 627 ? 37.160 5.001 0.193 1.00 73.19 627 LYS A O 1
ATOM 4719 N N . GLY A 1 628 ? 36.086 3.128 0.852 1.00 77.06 628 GLY A N 1
ATOM 4720 C CA . GLY A 1 628 ? 34.935 3.813 1.429 1.00 77.06 628 GLY A CA 1
ATOM 4721 C C . GLY A 1 628 ? 35.357 4.970 2.348 1.00 77.06 628 GLY A C 1
ATOM 4722 O O . GLY A 1 628 ? 36.219 4.808 3.214 1.00 77.06 628 GLY A O 1
ATOM 4723 N N . GLY A 1 629 ? 34.769 6.144 2.126 1.00 84.62 629 GLY A N 1
ATOM 4724 C CA . GLY A 1 629 ? 35.026 7.383 2.850 1.00 84.62 629 GLY A CA 1
ATOM 4725 C C . GLY A 1 629 ? 34.443 7.349 4.260 1.00 84.62 629 GLY A C 1
ATOM 4726 O O . GLY A 1 629 ? 35.151 7.027 5.214 1.00 84.62 629 GLY A O 1
ATOM 4727 N N . SER A 1 630 ? 33.158 7.691 4.398 1.00 88.94 630 SER A N 1
ATOM 4728 C CA . SER A 1 630 ? 32.414 7.521 5.653 1.00 88.94 630 SER A CA 1
ATOM 4729 C C . SER A 1 630 ? 31.362 6.431 5.477 1.00 88.94 630 SER A C 1
ATOM 4731 O O . SER A 1 630 ? 30.543 6.511 4.569 1.00 88.94 630 SER A O 1
ATOM 4733 N N . ALA A 1 631 ? 31.377 5.423 6.342 1.00 91.00 631 ALA A N 1
ATOM 4734 C CA . ALA A 1 631 ? 30.363 4.372 6.412 1.00 91.00 631 ALA A CA 1
ATOM 4735 C C . ALA A 1 631 ? 28.983 4.954 6.725 1.00 91.00 631 ALA A C 1
ATOM 4737 O O . ALA A 1 631 ? 27.975 4.541 6.167 1.00 91.00 631 ALA A O 1
ATOM 4738 N N . LEU A 1 632 ? 28.978 5.955 7.600 1.00 91.50 632 LEU A N 1
ATOM 4739 C CA . LEU A 1 632 ? 27.809 6.692 8.030 1.00 91.50 632 LEU A CA 1
ATOM 4740 C C . LEU A 1 632 ? 28.169 8.184 8.083 1.00 91.50 632 LEU A C 1
ATOM 4742 O O . LEU A 1 632 ? 29.288 8.549 8.464 1.00 91.50 632 LEU A O 1
ATOM 4746 N N . HIS A 1 633 ? 27.267 9.054 7.632 1.00 89.38 633 HIS A N 1
ATOM 4747 C CA . HIS A 1 633 ? 27.470 10.503 7.595 1.00 89.38 633 HIS A CA 1
ATOM 4748 C C . HIS A 1 633 ? 26.220 11.241 8.076 1.00 89.38 633 HIS A C 1
ATOM 4750 O O . HIS A 1 633 ? 25.169 11.111 7.457 1.00 89.38 633 HIS A O 1
ATOM 4756 N N . HIS A 1 634 ? 26.354 12.074 9.113 1.00 87.50 634 HIS A N 1
ATOM 4757 C CA . HIS A 1 634 ? 25.257 12.873 9.670 1.00 87.50 634 HIS A CA 1
ATOM 4758 C C . HIS A 1 634 ? 25.508 14.369 9.433 1.00 87.50 634 HIS A C 1
ATOM 4760 O O . HIS A 1 634 ? 26.207 15.027 10.207 1.00 87.50 634 HIS A O 1
ATOM 4766 N N . GLY A 1 635 ? 24.908 14.944 8.389 1.00 83.50 635 GLY A N 1
ATOM 4767 C CA . GLY A 1 635 ? 25.069 16.363 8.032 1.00 83.50 635 GLY A CA 1
ATOM 4768 C C . GLY A 1 635 ? 24.363 17.353 8.975 1.00 83.50 635 GLY A C 1
ATOM 4769 O O . GLY A 1 635 ? 24.321 18.559 8.710 1.00 83.50 635 GLY A O 1
ATOM 4770 N N . LYS A 1 636 ? 23.780 16.854 10.073 1.00 84.62 636 LYS A N 1
ATOM 4771 C CA . LYS A 1 636 ? 23.172 17.624 11.174 1.00 84.62 636 LYS A CA 1
ATOM 4772 C C . LYS A 1 636 ? 23.824 17.355 12.538 1.00 84.62 636 LYS A C 1
ATOM 4774 O O . LYS A 1 636 ? 23.488 18.029 13.503 1.00 84.62 636 LYS A O 1
ATOM 4779 N N . GLY A 1 637 ? 24.786 16.430 12.624 1.00 86.56 637 GLY A N 1
ATOM 4780 C CA . GLY A 1 637 ? 25.347 15.990 13.905 1.00 86.56 637 GLY A CA 1
ATOM 4781 C C . GLY A 1 637 ? 24.288 15.331 14.796 1.00 86.56 637 GLY A C 1
ATOM 4782 O O . GLY A 1 637 ? 23.433 14.608 14.291 1.00 86.56 637 GLY A O 1
ATOM 4783 N N . GLU A 1 638 ? 24.346 15.605 16.102 1.00 82.44 638 GLU A N 1
ATOM 4784 C CA . GLU A 1 638 ? 23.444 15.041 17.122 1.00 82.44 638 GLU A CA 1
ATOM 4785 C C . GLU A 1 638 ? 21.956 15.332 16.824 1.00 82.44 638 GLU A C 1
ATOM 4787 O O . GLU A 1 638 ? 21.132 14.438 16.971 1.00 82.44 638 GLU A O 1
ATOM 4792 N N . ASP A 1 639 ? 21.610 16.511 16.284 1.00 84.62 639 ASP A N 1
ATOM 4793 C CA . ASP A 1 639 ? 20.226 16.864 15.897 1.00 84.62 639 ASP A CA 1
ATOM 4794 C C . ASP A 1 639 ? 19.661 15.986 14.744 1.00 84.62 639 ASP A C 1
ATOM 4796 O O . ASP A 1 639 ? 18.458 15.992 14.465 1.00 84.62 639 ASP A O 1
ATOM 4800 N N . GLY A 1 640 ? 20.524 15.252 14.030 1.00 87.06 640 GLY A N 1
ATOM 4801 C CA . GLY A 1 640 ? 20.154 14.401 12.893 1.00 87.06 640 GLY A CA 1
ATOM 4802 C C . GLY A 1 640 ? 19.679 12.993 13.257 1.00 87.06 640 GLY A C 1
ATOM 4803 O O . GLY A 1 640 ? 19.090 12.314 12.412 1.00 87.06 640 GLY A O 1
ATOM 4804 N N . ILE A 1 641 ? 19.941 12.551 14.486 1.00 93.56 641 ILE A N 1
ATOM 4805 C CA . ILE A 1 641 ? 19.753 11.171 14.950 1.00 93.56 641 ILE A CA 1
ATOM 4806 C C . ILE A 1 641 ? 18.716 11.171 16.076 1.00 93.56 641 ILE A C 1
ATOM 4808 O O . ILE A 1 641 ? 18.684 12.091 16.890 1.00 93.56 641 ILE A O 1
ATOM 4812 N N . PHE A 1 642 ? 17.862 10.152 16.117 1.00 95.19 642 PHE A N 1
ATOM 4813 C CA . PHE A 1 642 ? 17.052 9.833 17.292 1.00 95.19 642 PHE A CA 1
ATOM 4814 C C . PHE A 1 642 ? 17.632 8.628 18.037 1.00 95.19 642 PHE A C 1
ATOM 4816 O O . PHE A 1 642 ? 17.897 8.719 19.232 1.00 95.19 642 PHE A O 1
ATOM 4823 N N . ASP A 1 643 ? 17.894 7.546 17.302 1.00 95.81 643 ASP A N 1
ATOM 4824 C CA . ASP A 1 643 ? 18.586 6.345 17.772 1.00 95.81 643 ASP A CA 1
ATOM 4825 C C . ASP A 1 643 ? 19.457 5.778 16.635 1.00 95.81 643 ASP A C 1
ATOM 4827 O O . ASP A 1 643 ? 19.140 5.988 15.459 1.00 95.81 643 ASP A O 1
ATOM 4831 N N . ASP A 1 644 ? 20.562 5.116 16.975 1.00 95.38 644 ASP A N 1
ATOM 4832 C CA . ASP A 1 644 ? 21.521 4.535 16.025 1.00 95.38 644 ASP A CA 1
ATOM 4833 C C . ASP A 1 644 ? 22.362 3.422 16.672 1.00 95.38 644 ASP A C 1
ATOM 4835 O O . ASP A 1 644 ? 23.251 3.691 17.486 1.00 95.38 644 ASP A O 1
ATOM 4839 N N . ASN A 1 645 ? 22.123 2.171 16.267 1.00 95.25 645 ASN A N 1
ATOM 4840 C CA . ASN A 1 645 ? 22.939 1.014 16.652 1.00 95.25 645 ASN A CA 1
ATOM 4841 C C . ASN A 1 645 ? 23.731 0.407 15.468 1.00 95.25 645 ASN A C 1
ATOM 4843 O O . ASN A 1 645 ? 24.365 -0.636 15.636 1.00 95.25 645 ASN A O 1
ATOM 4847 N N . THR A 1 646 ? 23.764 1.079 14.306 1.00 96.81 646 THR A N 1
ATOM 4848 C CA . THR A 1 646 ? 24.335 0.593 13.030 1.00 96.81 646 THR A CA 1
ATOM 4849 C C . THR A 1 646 ? 25.691 -0.102 13.204 1.00 96.81 646 THR A C 1
ATOM 4851 O O . THR A 1 646 ? 26.653 0.502 13.693 1.00 96.81 646 THR A O 1
ATOM 4854 N N . ILE A 1 647 ? 25.807 -1.354 12.752 1.00 97.56 647 ILE A N 1
ATOM 4855 C CA . ILE A 1 647 ? 27.051 -2.129 12.831 1.00 97.56 647 ILE A CA 1
ATOM 4856 C C . ILE A 1 647 ? 27.944 -1.773 11.643 1.00 97.56 647 ILE A C 1
ATOM 4858 O O . ILE A 1 647 ? 27.608 -2.021 10.485 1.00 97.56 647 ILE A O 1
ATOM 4862 N N . ILE A 1 648 ? 29.124 -1.214 11.916 1.00 96.62 648 ILE A N 1
ATOM 4863 C CA . ILE A 1 648 ? 30.081 -0.795 10.884 1.00 96.62 648 ILE A CA 1
ATOM 4864 C C . ILE A 1 648 ? 31.305 -1.709 10.931 1.00 96.62 648 ILE A C 1
ATOM 4866 O O . ILE A 1 648 ? 31.959 -1.827 11.970 1.00 96.62 648 ILE A O 1
ATOM 4870 N N . TRP A 1 649 ? 31.692 -2.292 9.792 1.00 95.38 649 TRP A N 1
ATOM 4871 C CA . TRP A 1 649 ? 32.888 -3.138 9.702 1.00 95.38 649 TRP A CA 1
ATOM 4872 C C . TRP A 1 649 ? 33.670 -2.938 8.403 1.00 95.38 649 TRP A C 1
ATOM 4874 O O . TRP A 1 649 ? 33.198 -3.237 7.309 1.00 95.38 649 TRP A O 1
ATOM 4884 N N . ARG A 1 650 ? 34.923 -2.479 8.510 1.00 90.44 650 ARG A N 1
ATOM 4885 C CA . ARG A 1 650 ? 35.848 -2.322 7.365 1.00 90.44 650 ARG A CA 1
ATOM 4886 C C . ARG A 1 650 ? 35.311 -1.479 6.200 1.00 90.44 650 ARG A C 1
ATOM 4888 O O . ARG A 1 650 ? 35.736 -1.649 5.057 1.00 90.44 650 ARG A O 1
ATOM 4895 N N . TRP A 1 651 ? 34.442 -0.513 6.476 1.00 89.88 651 TRP A N 1
ATOM 4896 C CA . TRP A 1 651 ? 34.187 0.558 5.521 1.00 89.88 651 TRP A CA 1
ATOM 4897 C C . TRP A 1 651 ? 35.298 1.609 5.671 1.00 89.88 651 TRP A C 1
ATOM 4899 O O . TRP A 1 651 ? 35.362 2.365 6.646 1.00 89.88 651 TRP A O 1
ATOM 4909 N N . GLY A 1 652 ? 36.277 1.559 4.764 1.00 80.12 652 GLY A N 1
ATOM 4910 C CA . GLY A 1 652 ? 37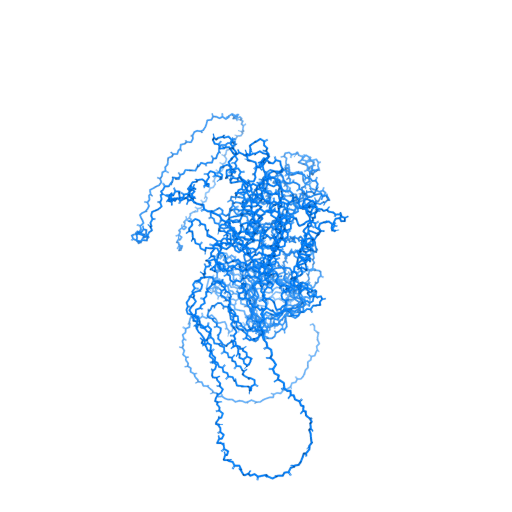.487 2.380 4.826 1.00 80.12 652 GLY A CA 1
ATOM 4911 C C . GLY A 1 652 ? 38.361 2.077 6.048 1.00 80.12 652 GLY A C 1
ATOM 4912 O O . GLY A 1 652 ? 39.137 1.123 6.063 1.00 80.12 652 GLY A O 1
ATOM 4913 N N . LYS A 1 653 ? 38.275 2.931 7.074 1.00 76.38 653 LYS A N 1
ATOM 4914 C CA . LYS A 1 653 ? 38.986 2.778 8.364 1.00 76.38 653 LYS A CA 1
ATOM 4915 C C . LYS A 1 653 ? 38.050 2.667 9.569 1.00 76.38 653 LYS A C 1
ATOM 4917 O O . LYS A 1 653 ? 38.538 2.631 10.697 1.00 76.38 653 LYS A O 1
ATOM 4922 N N . GLN A 1 654 ? 36.739 2.691 9.350 1.00 82.31 654 GLN A N 1
ATOM 4923 C CA . GLN A 1 654 ? 35.752 2.739 10.420 1.00 82.31 654 GLN A CA 1
ATOM 4924 C C . GLN A 1 654 ? 35.356 1.324 10.853 1.00 82.31 654 GLN A C 1
ATOM 4926 O O . GLN A 1 654 ? 35.318 0.384 10.054 1.00 82.31 654 GLN A O 1
ATOM 4931 N N . SER A 1 655 ? 35.106 1.167 12.148 1.00 88.44 655 SER A N 1
ATOM 4932 C CA . SER A 1 655 ? 34.399 0.030 12.732 1.00 88.44 655 SER A CA 1
ATOM 4933 C C . SER A 1 655 ? 33.718 0.520 14.010 1.00 88.44 655 SER A C 1
ATOM 4935 O O . SER A 1 655 ? 34.329 1.303 14.740 1.00 88.44 655 SER A O 1
ATOM 4937 N N . LEU A 1 656 ? 32.464 0.132 14.226 1.00 93.00 656 LEU A N 1
ATOM 4938 C CA . LEU A 1 656 ? 31.583 0.631 15.288 1.00 93.00 656 LEU A CA 1
ATOM 4939 C C . LEU A 1 656 ? 30.526 -0.437 15.595 1.00 93.00 656 LEU A C 1
ATOM 4941 O O . LEU A 1 656 ? 30.148 -1.169 14.680 1.00 93.00 656 LEU A O 1
ATOM 4945 N N . ASN A 1 657 ? 30.067 -0.511 16.847 1.00 94.31 657 ASN A N 1
ATOM 4946 C CA . ASN A 1 657 ? 29.034 -1.449 17.307 1.00 94.31 657 ASN A CA 1
ATOM 4947 C C . ASN A 1 657 ? 29.366 -2.916 16.955 1.00 94.31 657 ASN A C 1
ATOM 4949 O O . ASN A 1 657 ? 28.500 -3.717 16.626 1.00 94.31 657 ASN A O 1
ATOM 4953 N N . ALA A 1 658 ? 30.656 -3.260 17.022 1.00 93.31 658 ALA A N 1
ATOM 4954 C CA . ALA A 1 658 ? 31.204 -4.585 16.705 1.00 93.31 658 ALA A CA 1
ATOM 4955 C C . ALA A 1 658 ? 31.892 -5.242 17.924 1.00 93.31 658 ALA A C 1
ATOM 4957 O O . ALA A 1 658 ? 32.592 -6.254 17.822 1.00 93.31 658 ALA A O 1
ATOM 4958 N N . GLU A 1 659 ? 31.729 -4.637 19.099 1.00 92.44 659 GLU A N 1
ATOM 4959 C CA . GLU A 1 659 ? 32.302 -5.025 20.378 1.00 92.44 659 GLU A CA 1
ATOM 4960 C C . GLU A 1 659 ? 31.753 -6.374 20.879 1.00 92.44 659 GLU A C 1
ATOM 4962 O O . GLU A 1 659 ? 30.715 -6.446 21.527 1.00 92.44 659 GLU A O 1
ATOM 4967 N N . GLY A 1 660 ? 32.509 -7.452 20.652 1.00 91.50 660 GLY A N 1
ATOM 4968 C CA . GLY A 1 660 ? 32.201 -8.800 21.158 1.00 91.50 660 GLY A CA 1
ATOM 4969 C C . GLY A 1 660 ? 31.935 -9.833 20.064 1.00 91.50 660 GLY A C 1
ATOM 4970 O O . GLY A 1 660 ? 32.064 -11.029 20.325 1.00 91.50 660 GLY A O 1
ATOM 4971 N N . LEU A 1 661 ? 31.664 -9.374 18.841 1.00 94.56 661 LEU A N 1
ATOM 4972 C CA . LEU A 1 661 ? 31.575 -10.196 17.633 1.00 94.56 661 LEU A CA 1
ATOM 4973 C C . LEU A 1 661 ? 32.944 -10.822 17.303 1.00 94.56 661 LEU A C 1
ATOM 4975 O O . LEU A 1 661 ? 33.985 -10.237 17.615 1.00 94.56 661 LEU A O 1
ATOM 4979 N N . ASP A 1 662 ? 32.980 -11.994 16.655 1.00 95.12 662 ASP A N 1
ATOM 4980 C CA . ASP A 1 662 ? 34.244 -12.596 16.201 1.00 95.12 662 ASP A CA 1
ATOM 4981 C C . ASP A 1 662 ? 34.751 -11.889 14.931 1.00 95.12 662 ASP A C 1
ATOM 4983 O O . ASP A 1 662 ? 34.156 -12.054 13.862 1.00 95.12 662 ASP A O 1
ATOM 4987 N N . PRO A 1 663 ? 35.901 -11.183 14.972 1.00 93.44 663 PRO A N 1
ATOM 4988 C CA . PRO A 1 663 ? 36.460 -10.551 13.784 1.00 93.44 663 PRO A CA 1
ATOM 4989 C C . PRO A 1 663 ? 36.799 -11.554 12.681 1.00 93.44 663 PRO A C 1
ATOM 4991 O O . PRO A 1 663 ? 36.964 -11.147 11.536 1.00 93.44 663 PRO A O 1
ATOM 4994 N N . THR A 1 664 ? 36.958 -12.844 12.995 1.00 93.81 664 THR A N 1
ATOM 4995 C CA . THR A 1 664 ? 37.135 -13.896 11.987 1.00 93.81 664 THR A CA 1
ATOM 4996 C C . THR A 1 664 ? 35.849 -14.080 11.194 1.00 93.81 664 THR A C 1
ATOM 4998 O O . THR A 1 664 ? 35.899 -13.922 9.978 1.00 93.81 664 THR A O 1
ATOM 5001 N N . GLN A 1 665 ? 34.725 -14.336 11.874 1.00 95.44 665 GLN A N 1
ATOM 5002 C CA . GLN A 1 665 ? 33.397 -14.474 11.273 1.00 95.44 665 GLN A CA 1
ATOM 5003 C C . GLN A 1 665 ? 33.043 -13.255 10.414 1.00 95.44 665 GLN A C 1
ATOM 5005 O O . GLN A 1 665 ? 32.816 -13.430 9.217 1.00 95.44 665 GLN A O 1
ATOM 5010 N N . LEU A 1 666 ? 33.154 -12.038 10.966 1.00 95.38 666 LEU A N 1
ATOM 5011 C CA . LEU A 1 666 ? 32.872 -10.791 10.240 1.00 95.38 666 LEU A CA 1
ATOM 5012 C C . LEU A 1 666 ? 33.643 -10.701 8.914 1.00 95.38 666 LEU A C 1
ATOM 5014 O O . LEU A 1 666 ? 33.050 -10.472 7.871 1.00 95.38 666 LEU A O 1
ATOM 5018 N N . ASN A 1 667 ? 34.955 -10.972 8.913 1.00 93.38 667 ASN A N 1
ATOM 5019 C CA . ASN A 1 667 ? 35.776 -10.947 7.687 1.00 93.38 667 ASN A CA 1
ATOM 5020 C C . ASN A 1 667 ? 35.434 -12.049 6.669 1.00 93.38 667 ASN A C 1
ATOM 5022 O O . ASN A 1 667 ? 36.010 -12.065 5.581 1.00 93.38 667 ASN A O 1
ATOM 5026 N N . THR A 1 668 ? 34.614 -13.026 7.052 1.00 94.38 668 THR A N 1
ATOM 5027 C CA . THR A 1 668 ? 34.214 -14.163 6.215 1.00 94.38 668 THR A CA 1
ATOM 5028 C C . THR A 1 668 ? 32.755 -14.116 5.774 1.00 94.38 668 THR A C 1
ATOM 5030 O O . THR A 1 668 ? 32.387 -14.910 4.910 1.00 94.38 668 THR A O 1
ATOM 5033 N N . THR A 1 669 ? 31.966 -13.178 6.300 1.00 96.94 669 THR A N 1
ATOM 5034 C CA . THR A 1 669 ? 30.617 -12.853 5.828 1.00 96.94 669 THR A CA 1
ATOM 5035 C C . THR A 1 669 ? 30.727 -11.808 4.720 1.00 96.94 669 THR A C 1
ATOM 5037 O O . THR A 1 669 ? 30.776 -10.604 4.974 1.00 96.94 669 THR A O 1
ATOM 5040 N N . THR A 1 670 ? 30.848 -12.272 3.474 1.00 96.81 670 THR A N 1
ATOM 5041 C CA . THR A 1 670 ? 31.004 -11.403 2.296 1.00 96.81 670 THR A CA 1
ATOM 5042 C C . THR A 1 670 ? 30.102 -11.871 1.163 1.00 96.81 670 THR A C 1
ATOM 5044 O O . THR A 1 670 ? 29.873 -13.068 0.978 1.00 96.81 670 THR A O 1
ATOM 5047 N N . ILE A 1 671 ? 29.610 -10.925 0.364 1.00 97.00 671 ILE A N 1
ATOM 5048 C CA . ILE A 1 671 ? 28.673 -11.218 -0.724 1.00 97.00 671 ILE A CA 1
ATOM 5049 C C . ILE A 1 671 ? 29.306 -12.125 -1.797 1.00 97.00 671 ILE A C 1
ATOM 5051 O O . ILE A 1 671 ? 28.647 -13.010 -2.339 1.00 97.00 671 ILE A O 1
ATOM 5055 N N . GLN A 1 672 ? 30.616 -11.996 -2.035 1.00 96.19 672 GLN A N 1
ATOM 5056 C CA . GLN A 1 672 ? 31.396 -12.843 -2.945 1.00 96.19 672 GLN A CA 1
ATOM 5057 C C . GLN A 1 672 ? 31.468 -14.303 -2.466 1.00 96.19 672 GLN A C 1
ATOM 5059 O O . GLN A 1 672 ? 31.508 -15.223 -3.286 1.00 96.19 672 GLN A O 1
ATOM 5064 N N . ARG A 1 673 ? 31.474 -14.532 -1.144 1.00 97.19 673 ARG A N 1
ATOM 5065 C CA . ARG A 1 673 ? 31.487 -15.873 -0.536 1.00 97.19 673 ARG A CA 1
ATOM 5066 C C . ARG A 1 673 ? 30.116 -16.518 -0.541 1.00 97.19 673 ARG A C 1
ATOM 5068 O O . ARG A 1 673 ? 30.023 -17.660 -0.977 1.00 97.19 673 ARG A O 1
ATOM 5075 N N . TYR A 1 674 ? 29.087 -15.775 -0.133 1.00 97.56 674 TYR A N 1
ATOM 5076 C CA . TYR A 1 674 ? 27.689 -16.185 -0.273 1.00 97.56 674 TYR A CA 1
ATOM 5077 C C . TYR A 1 674 ? 27.400 -16.639 -1.711 1.00 97.56 674 TYR A C 1
ATOM 5079 O O . TYR A 1 674 ? 27.056 -17.793 -1.949 1.00 97.56 674 TYR A O 1
ATOM 5087 N N . THR A 1 675 ? 27.696 -15.778 -2.690 1.00 98.06 675 THR A N 1
ATOM 5088 C CA . THR A 1 675 ? 27.489 -16.065 -4.120 1.00 98.06 675 THR A CA 1
ATOM 5089 C C . THR A 1 675 ? 28.303 -17.279 -4.587 1.00 98.06 675 THR A C 1
ATOM 5091 O O . THR A 1 675 ? 27.839 -18.071 -5.407 1.00 98.06 675 THR A O 1
ATOM 5094 N N . ALA A 1 676 ? 29.520 -17.470 -4.063 1.00 97.75 676 ALA A N 1
ATOM 5095 C CA . ALA A 1 676 ? 30.332 -18.637 -4.397 1.00 97.75 676 ALA A CA 1
ATOM 5096 C C . ALA A 1 676 ? 29.749 -19.944 -3.836 1.00 97.75 676 ALA A C 1
ATOM 5098 O O . ALA A 1 676 ? 29.822 -20.962 -4.521 1.00 97.75 676 ALA A O 1
ATOM 5099 N N . GLU A 1 677 ? 29.172 -19.931 -2.634 1.00 97.75 677 GLU A N 1
ATOM 5100 C CA . GLU A 1 677 ? 28.507 -21.095 -2.042 1.00 97.75 677 GLU A CA 1
ATOM 5101 C C . GLU A 1 677 ? 27.190 -21.410 -2.767 1.00 97.75 677 GLU A C 1
ATOM 5103 O O . GLU A 1 677 ? 27.037 -22.524 -3.277 1.00 97.75 677 GLU A O 1
ATOM 5108 N N . LEU A 1 678 ? 26.325 -20.403 -2.935 1.00 97.75 678 LEU A N 1
ATOM 5109 C CA . LEU A 1 678 ? 25.058 -20.450 -3.676 1.00 97.75 678 LEU A CA 1
ATOM 5110 C C . LEU A 1 678 ? 25.216 -21.060 -5.080 1.00 97.75 678 LEU A C 1
ATOM 5112 O O . LEU A 1 678 ? 24.520 -22.006 -5.447 1.00 97.75 678 LEU A O 1
ATOM 5116 N N . LEU A 1 679 ? 26.181 -20.562 -5.862 1.00 97.44 679 LEU A N 1
ATOM 5117 C CA . LEU A 1 679 ? 26.420 -21.011 -7.239 1.00 97.44 679 LEU A CA 1
ATOM 5118 C C . LEU A 1 679 ? 27.362 -22.231 -7.334 1.00 97.44 679 LEU A C 1
ATOM 5120 O O . LEU A 1 679 ? 27.759 -22.633 -8.433 1.00 97.44 679 LEU A O 1
ATOM 5124 N N . GLY A 1 680 ? 27.763 -22.828 -6.203 1.00 97.62 680 GLY A N 1
ATOM 5125 C CA . GLY A 1 680 ? 28.676 -23.979 -6.153 1.00 97.62 680 GLY A CA 1
ATOM 5126 C C . GLY A 1 680 ? 30.070 -23.708 -6.741 1.00 97.62 680 GLY A C 1
ATOM 5127 O O . GLY A 1 680 ? 30.762 -24.632 -7.190 1.00 97.62 680 GLY A O 1
ATOM 5128 N N . MET A 1 681 ? 30.477 -22.440 -6.783 1.00 96.44 681 MET A N 1
ATOM 5129 C CA . MET A 1 681 ? 31.757 -21.975 -7.302 1.00 96.44 681 MET A CA 1
ATOM 5130 C C . MET A 1 681 ? 32.857 -22.007 -6.228 1.00 96.44 681 MET A C 1
ATOM 5132 O O . MET A 1 681 ? 32.646 -22.292 -5.055 1.00 96.44 681 MET A O 1
ATOM 5136 N N . LYS A 1 682 ? 34.098 -21.726 -6.639 1.00 93.88 682 LYS A N 1
ATOM 5137 C CA . LYS A 1 682 ? 35.240 -21.582 -5.714 1.00 93.88 682 LYS A CA 1
ATOM 5138 C C . LYS A 1 682 ? 35.453 -20.126 -5.258 1.00 93.88 682 LYS A C 1
ATOM 5140 O O . LYS A 1 682 ? 36.139 -19.884 -4.270 1.00 93.88 682 LYS A O 1
ATOM 5145 N N . THR A 1 683 ? 34.951 -19.193 -6.056 1.00 93.56 683 THR A N 1
ATOM 5146 C CA . THR A 1 683 ? 35.034 -17.728 -5.974 1.00 93.56 683 THR A CA 1
ATOM 5147 C C . THR A 1 683 ? 33.988 -17.217 -6.960 1.00 93.56 683 THR A C 1
ATOM 5149 O O . THR A 1 683 ? 33.950 -17.751 -8.072 1.00 93.56 683 THR A O 1
ATOM 5152 N N . ALA A 1 684 ? 33.200 -16.215 -6.590 1.00 95.50 684 ALA A N 1
ATOM 5153 C CA . ALA A 1 684 ? 32.217 -15.570 -7.456 1.00 95.50 684 ALA A CA 1
ATOM 5154 C C . ALA A 1 684 ? 32.325 -14.045 -7.317 1.00 95.50 684 ALA A C 1
ATOM 5156 O O . ALA A 1 684 ? 32.977 -13.546 -6.399 1.00 95.50 684 ALA A O 1
ATOM 5157 N N . THR A 1 685 ? 31.716 -13.316 -8.243 1.00 93.94 685 THR A N 1
ATOM 5158 C CA . THR A 1 685 ? 31.713 -11.853 -8.297 1.00 93.94 685 THR A CA 1
ATOM 5159 C C . THR A 1 685 ? 30.306 -11.295 -8.085 1.00 93.94 685 THR A C 1
ATOM 5161 O O . THR A 1 685 ? 29.311 -12.009 -8.178 1.00 93.94 685 THR A O 1
ATOM 5164 N N . ILE A 1 686 ? 30.218 -9.982 -7.875 1.00 95.00 686 ILE A N 1
ATOM 5165 C CA . ILE A 1 686 ? 28.948 -9.236 -7.847 1.00 95.00 686 ILE A CA 1
ATOM 5166 C C . ILE A 1 686 ? 28.214 -9.337 -9.204 1.00 95.00 686 ILE A C 1
ATOM 5168 O O . ILE A 1 686 ? 26.989 -9.288 -9.256 1.00 95.00 686 ILE A O 1
ATOM 5172 N N . GLY A 1 687 ? 28.950 -9.559 -10.302 1.00 95.62 687 GLY A N 1
ATOM 5173 C CA . GLY A 1 687 ? 28.371 -9.883 -11.607 1.00 95.62 687 GLY A CA 1
ATOM 5174 C C . GLY A 1 687 ? 27.669 -11.243 -11.628 1.00 95.62 687 GLY A C 1
ATOM 5175 O O . GLY A 1 687 ? 26.539 -11.316 -12.091 1.00 95.62 687 GLY A O 1
ATOM 5176 N N . ASP A 1 688 ? 28.290 -12.288 -11.067 1.00 97.62 688 ASP A N 1
ATOM 5177 C CA . ASP A 1 688 ? 27.683 -13.628 -10.994 1.00 97.62 688 ASP A CA 1
ATOM 5178 C C . ASP A 1 688 ? 26.407 -13.631 -10.125 1.00 97.62 688 ASP A C 1
ATOM 5180 O O . ASP A 1 688 ? 25.459 -14.350 -10.433 1.00 97.62 688 ASP A O 1
ATOM 5184 N N . LEU A 1 689 ? 26.355 -12.804 -9.068 1.00 98.00 68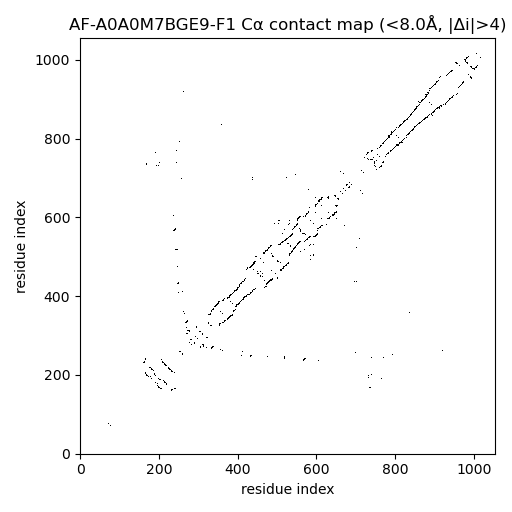9 LEU A N 1
ATOM 5185 C CA . LEU A 1 689 ? 25.142 -12.622 -8.259 1.00 98.00 689 LEU A CA 1
ATOM 5186 C C . LEU A 1 689 ? 24.046 -11.870 -9.019 1.00 98.00 689 LEU A C 1
ATOM 5188 O O . LEU A 1 689 ? 22.887 -12.265 -8.961 1.00 98.00 689 LEU A O 1
ATOM 5192 N N . SER A 1 690 ? 24.398 -10.797 -9.731 1.00 97.75 690 SER A N 1
ATOM 5193 C CA . SER A 1 690 ? 23.438 -10.051 -10.549 1.00 97.75 690 SER A CA 1
ATOM 5194 C C . SER A 1 690 ? 22.833 -10.929 -11.648 1.00 97.75 690 SER A C 1
ATOM 5196 O O . SER A 1 690 ? 21.614 -10.945 -11.793 1.00 97.75 690 SER A O 1
ATOM 5198 N N . ASP A 1 691 ? 23.647 -11.717 -12.356 1.00 97.50 691 ASP A N 1
ATOM 5199 C CA . ASP A 1 691 ? 23.171 -12.661 -13.376 1.00 97.50 691 ASP A CA 1
ATOM 5200 C C . ASP A 1 691 ? 22.231 -13.733 -12.785 1.00 97.50 691 ASP A C 1
ATOM 5202 O O . ASP A 1 691 ? 21.307 -14.175 -13.468 1.00 97.50 691 ASP A O 1
ATOM 5206 N N . TYR A 1 692 ? 22.430 -14.125 -11.518 1.00 97.69 692 TYR A N 1
ATOM 5207 C CA . TYR A 1 692 ? 21.510 -14.998 -10.782 1.00 97.69 692 TYR A CA 1
ATOM 5208 C C . TYR A 1 692 ? 20.204 -14.280 -10.414 1.00 97.69 692 TYR A C 1
ATOM 5210 O O . TYR A 1 692 ? 19.141 -14.726 -10.839 1.00 97.69 692 TYR A O 1
ATOM 5218 N N . LEU A 1 693 ? 20.264 -13.156 -9.692 1.00 96.88 693 LEU A N 1
ATOM 5219 C CA . LEU A 1 693 ? 19.074 -12.431 -9.222 1.00 96.88 693 LEU A CA 1
ATOM 5220 C C . LEU A 1 693 ? 18.196 -11.944 -10.389 1.00 96.88 693 LEU A C 1
ATOM 5222 O O . LEU A 1 693 ? 16.979 -12.070 -10.339 1.00 96.88 693 LEU A O 1
ATOM 5226 N N . ARG A 1 694 ? 18.801 -11.488 -11.497 1.00 94.81 694 ARG A N 1
ATOM 5227 C CA . ARG A 1 694 ? 18.099 -11.117 -12.744 1.00 94.81 694 ARG A CA 1
ATOM 5228 C C . ARG A 1 694 ? 17.390 -12.282 -13.450 1.00 94.81 694 ARG A C 1
ATOM 5230 O O . ARG A 1 694 ? 16.702 -12.039 -14.440 1.00 94.81 694 ARG A O 1
ATOM 5237 N N . SER A 1 695 ? 17.599 -13.524 -13.011 1.00 92.81 695 SER A N 1
ATOM 5238 C CA . SER A 1 695 ? 16.965 -14.723 -13.576 1.00 92.81 695 SER A CA 1
ATOM 5239 C C . SER A 1 695 ? 15.784 -15.254 -12.756 1.00 92.81 695 SER A C 1
ATOM 5241 O O . SER A 1 695 ? 15.221 -16.279 -13.135 1.00 92.81 695 SER A O 1
ATOM 5243 N N . LEU A 1 696 ? 15.421 -14.564 -11.668 1.00 91.00 696 LEU A N 1
ATOM 5244 C CA . LEU A 1 696 ? 14.330 -14.918 -10.761 1.00 91.00 696 LEU A CA 1
ATOM 5245 C C . LEU A 1 696 ? 13.079 -14.061 -11.022 1.00 91.00 696 LEU A C 1
ATOM 5247 O O . LEU A 1 696 ? 13.165 -12.945 -11.543 1.00 91.00 696 LEU A O 1
ATOM 5251 N N . ASP A 1 697 ? 11.926 -14.586 -10.620 1.00 83.75 697 ASP A N 1
ATOM 5252 C CA . ASP A 1 697 ? 10.628 -13.917 -10.596 1.00 83.75 697 ASP A CA 1
ATOM 5253 C C . ASP A 1 697 ? 9.829 -14.315 -9.335 1.00 83.75 697 ASP A C 1
ATOM 5255 O O . ASP A 1 697 ? 10.133 -15.314 -8.680 1.00 83.75 697 ASP A O 1
ATOM 5259 N N . GLY A 1 698 ? 8.844 -13.487 -8.956 1.00 82.00 698 GLY A N 1
ATOM 5260 C CA . GLY A 1 698 ? 7.939 -13.723 -7.818 1.00 82.00 698 GLY A CA 1
ATOM 5261 C C . GLY A 1 698 ? 8.629 -14.169 -6.519 1.00 82.00 698 GLY A C 1
ATOM 5262 O O . GLY A 1 698 ? 9.695 -13.673 -6.157 1.00 82.00 698 GLY A O 1
ATOM 5263 N N . ASN A 1 699 ? 8.034 -15.155 -5.846 1.00 86.94 699 ASN A N 1
ATOM 5264 C CA . ASN A 1 699 ? 8.537 -15.708 -4.583 1.00 86.94 699 ASN A CA 1
ATOM 5265 C C . ASN A 1 699 ? 9.992 -16.224 -4.638 1.00 86.94 699 ASN A C 1
ATOM 5267 O O . ASN A 1 699 ? 10.673 -16.196 -3.615 1.00 86.94 699 ASN A O 1
ATOM 5271 N N . ASP A 1 700 ? 10.484 -16.706 -5.790 1.00 90.06 700 ASP A N 1
ATOM 5272 C CA . ASP A 1 700 ? 11.878 -17.168 -5.925 1.00 90.06 700 ASP A CA 1
ATOM 5273 C C . ASP A 1 700 ? 12.852 -15.977 -5.823 1.00 90.06 700 ASP A C 1
ATOM 5275 O O . ASP A 1 700 ? 13.942 -16.115 -5.262 1.00 90.06 700 ASP A O 1
ATOM 5279 N N . GLN A 1 701 ? 12.448 -14.797 -6.315 1.00 91.19 701 GLN A N 1
ATOM 5280 C CA . GLN A 1 701 ? 13.176 -13.539 -6.137 1.00 91.19 701 GLN A CA 1
ATOM 5281 C C . GLN A 1 701 ? 13.164 -13.124 -4.661 1.00 91.19 701 GLN A C 1
ATOM 5283 O O . GLN A 1 701 ? 14.232 -12.944 -4.077 1.00 91.19 701 GLN A O 1
ATOM 5288 N N . ASP A 1 702 ? 11.984 -13.045 -4.045 1.00 89.31 702 ASP A N 1
ATOM 5289 C CA . ASP A 1 702 ? 11.817 -12.564 -2.667 1.00 89.31 702 ASP A CA 1
ATOM 5290 C C . ASP A 1 702 ? 12.558 -13.462 -1.651 1.00 89.31 702 ASP A C 1
ATOM 5292 O O . ASP A 1 702 ? 13.293 -12.971 -0.789 1.00 89.31 702 ASP A O 1
ATOM 5296 N N . ALA A 1 703 ? 12.483 -14.789 -1.810 1.00 92.25 703 ALA A N 1
ATOM 5297 C CA . ALA A 1 703 ? 13.219 -15.747 -0.981 1.00 92.25 703 ALA A CA 1
ATOM 5298 C C . ALA A 1 703 ? 14.748 -15.616 -1.124 1.00 92.25 703 ALA A C 1
ATOM 5300 O O . ALA A 1 703 ? 15.476 -15.739 -0.136 1.00 92.25 703 ALA A O 1
ATOM 5301 N N . ALA A 1 704 ? 15.249 -15.333 -2.332 1.00 94.69 704 ALA A N 1
ATOM 5302 C CA . ALA A 1 704 ? 16.675 -15.105 -2.565 1.00 94.69 704 ALA A CA 1
ATOM 5303 C C . ALA A 1 704 ? 17.177 -13.780 -1.967 1.00 94.69 704 ALA A C 1
ATOM 5305 O O . ALA A 1 704 ? 18.370 -13.664 -1.678 1.00 94.69 704 ALA A O 1
ATOM 5306 N N . ILE A 1 705 ? 16.297 -12.792 -1.769 1.00 94.44 705 ILE A N 1
ATOM 5307 C CA . ILE A 1 705 ? 16.625 -11.557 -1.049 1.00 94.44 705 ILE A CA 1
ATOM 5308 C C . ILE A 1 705 ? 16.759 -11.864 0.445 1.00 94.44 705 ILE A C 1
ATOM 5310 O O . ILE A 1 705 ? 17.812 -11.575 1.019 1.00 94.44 705 ILE A O 1
ATOM 5314 N N . GLN A 1 706 ? 15.768 -12.528 1.050 1.00 93.31 706 GLN A N 1
ATOM 5315 C CA . GLN A 1 706 ? 15.801 -12.873 2.478 1.00 93.31 706 GLN A CA 1
ATOM 5316 C C . GLN A 1 706 ? 17.016 -13.744 2.854 1.00 93.31 706 GLN A C 1
ATOM 5318 O O . GLN A 1 706 ? 17.697 -13.426 3.826 1.00 93.31 706 GLN A O 1
ATOM 5323 N N . ASP A 1 707 ? 17.382 -14.759 2.056 1.00 96.38 707 ASP A N 1
ATOM 5324 C CA . ASP A 1 707 ? 18.566 -15.605 2.326 1.00 96.38 707 ASP A CA 1
ATOM 5325 C C . ASP A 1 707 ? 19.883 -14.791 2.367 1.00 96.38 707 ASP A C 1
ATOM 5327 O O . ASP A 1 707 ? 20.766 -15.059 3.189 1.00 96.38 707 ASP A O 1
ATOM 5331 N N . ILE A 1 708 ? 20.001 -13.724 1.558 1.00 97.25 708 ILE A N 1
ATOM 5332 C CA . ILE A 1 708 ? 21.141 -12.793 1.636 1.00 97.25 708 ILE A CA 1
ATOM 5333 C C . ILE A 1 708 ? 21.095 -11.974 2.932 1.00 97.25 708 ILE A C 1
ATOM 5335 O O . ILE A 1 708 ? 22.134 -11.805 3.580 1.00 97.25 708 ILE A O 1
ATOM 5339 N N . LEU A 1 709 ? 19.923 -11.455 3.313 1.00 96.31 709 LEU A N 1
ATOM 5340 C CA . LEU A 1 709 ? 19.768 -10.653 4.531 1.00 96.31 709 LEU A CA 1
ATOM 5341 C C . LEU A 1 709 ? 20.126 -11.485 5.773 1.00 96.31 709 LEU A C 1
ATOM 5343 O O . LEU A 1 709 ? 20.981 -11.074 6.564 1.00 96.31 709 LEU A O 1
ATOM 5347 N N . SER A 1 710 ? 19.572 -12.693 5.885 1.00 95.38 710 SER A N 1
ATOM 5348 C CA . SER A 1 710 ? 19.843 -13.650 6.963 1.00 95.38 710 SER A CA 1
ATOM 5349 C C . SER A 1 710 ? 21.311 -14.079 7.024 1.00 95.38 710 SER A C 1
ATOM 5351 O O . SER A 1 710 ? 21.916 -14.071 8.101 1.00 95.38 710 SER A O 1
ATOM 5353 N N . TYR A 1 711 ? 21.953 -14.354 5.878 1.00 97.19 711 TYR A N 1
ATOM 5354 C CA . TYR A 1 711 ? 23.395 -14.635 5.818 1.00 97.19 711 TYR A CA 1
ATOM 5355 C C . TYR A 1 711 ? 24.240 -13.511 6.441 1.00 97.19 711 TYR A C 1
ATOM 5357 O O . TYR A 1 711 ? 25.210 -13.778 7.164 1.00 97.19 711 TYR A O 1
ATOM 5365 N N . PHE A 1 712 ? 23.880 -12.249 6.188 1.00 97.69 712 PHE A N 1
ATOM 5366 C CA . PHE A 1 712 ? 24.568 -11.103 6.777 1.00 97.69 712 PHE A CA 1
ATOM 5367 C C . PHE A 1 712 ? 24.223 -10.906 8.257 1.00 97.69 712 PHE A C 1
ATOM 5369 O O . PHE A 1 712 ? 25.155 -10.782 9.050 1.00 97.69 712 PHE A O 1
ATOM 5376 N N . ARG A 1 713 ? 22.946 -10.952 8.660 1.00 95.88 713 ARG A N 1
ATOM 5377 C CA . ARG A 1 713 ? 22.513 -10.828 10.069 1.00 95.88 713 ARG A CA 1
ATOM 5378 C C . ARG A 1 713 ? 23.191 -11.860 10.969 1.00 95.88 713 ARG A C 1
ATOM 5380 O O . ARG A 1 713 ? 23.934 -11.487 11.879 1.00 95.88 713 ARG A O 1
ATOM 5387 N N . ALA A 1 714 ? 23.063 -13.146 10.636 1.00 95.06 714 ALA A N 1
ATOM 5388 C CA . ALA A 1 714 ? 23.702 -14.241 11.366 1.00 95.06 714 ALA A CA 1
ATOM 5389 C C . ALA A 1 714 ? 25.242 -14.167 11.311 1.00 95.06 714 ALA A C 1
ATOM 5391 O O . ALA A 1 714 ? 25.936 -14.559 12.252 1.00 95.06 714 ALA A O 1
ATOM 5392 N N . GLY A 1 715 ? 25.802 -13.632 10.222 1.00 96.00 715 GLY A N 1
ATOM 5393 C CA . GLY A 1 715 ? 27.229 -13.345 10.085 1.00 96.00 715 GLY A CA 1
ATOM 5394 C C . GLY A 1 715 ? 27.738 -12.219 10.994 1.00 96.00 715 GLY A C 1
ATOM 5395 O O . GLY A 1 715 ? 28.879 -12.277 11.452 1.00 96.00 715 GLY A O 1
ATOM 5396 N N . PHE A 1 716 ? 26.888 -11.231 11.277 1.00 96.88 716 PHE A N 1
ATOM 5397 C CA . PHE A 1 716 ? 27.178 -10.045 12.086 1.00 96.88 716 PHE A CA 1
ATOM 5398 C C . PHE A 1 716 ? 26.640 -10.133 13.523 1.00 96.88 716 PHE A C 1
ATOM 5400 O O . PHE A 1 716 ? 26.855 -9.214 14.306 1.00 96.88 716 PHE A O 1
ATOM 5407 N N . GLY A 1 717 ? 26.024 -11.254 13.906 1.00 93.50 717 GLY A N 1
ATOM 5408 C CA . GLY A 1 717 ? 25.547 -11.490 15.269 1.00 93.50 717 GLY A CA 1
ATOM 5409 C C . GLY A 1 717 ? 24.274 -10.726 15.636 1.00 93.50 717 GLY A C 1
ATOM 5410 O O . GLY A 1 717 ? 23.999 -10.584 16.823 1.00 93.50 717 GLY A O 1
ATOM 5411 N N . ILE A 1 718 ? 23.518 -10.263 14.638 1.00 91.44 718 ILE A N 1
ATOM 5412 C CA . ILE A 1 718 ? 22.124 -9.848 14.819 1.00 91.44 718 ILE A CA 1
ATOM 5413 C C . ILE A 1 718 ? 21.308 -11.139 14.963 1.00 91.44 718 ILE A C 1
ATOM 5415 O O . ILE A 1 718 ? 21.440 -12.046 14.137 1.00 91.44 718 ILE A O 1
ATOM 5419 N N . GLU A 1 719 ? 20.543 -11.259 16.047 1.00 80.56 719 GLU A N 1
ATOM 5420 C CA . GLU A 1 719 ? 19.739 -12.449 16.329 1.00 80.56 719 GLU A CA 1
ATOM 5421 C C . GLU A 1 719 ? 18.449 -12.389 15.506 1.00 80.56 719 GLU A C 1
ATOM 5423 O O . GLU A 1 719 ? 17.665 -11.453 15.627 1.00 80.56 719 GLU A O 1
ATOM 5428 N N . GLU A 1 720 ? 18.239 -13.367 14.624 1.00 74.19 720 GLU A N 1
ATOM 5429 C CA . GLU A 1 720 ? 16.974 -13.481 13.903 1.00 74.19 720 GLU A CA 1
ATOM 5430 C C . GLU A 1 720 ? 15.943 -14.121 14.834 1.00 74.19 720 GLU A C 1
ATOM 5432 O O . GLU A 1 720 ? 15.879 -15.345 14.965 1.00 74.19 720 GLU A O 1
ATOM 5437 N N . ASN A 1 721 ? 15.130 -13.274 15.471 1.00 63.38 721 ASN A N 1
ATOM 5438 C CA . ASN A 1 721 ? 14.018 -13.640 16.358 1.00 63.38 721 ASN A CA 1
ATOM 5439 C C . ASN A 1 721 ? 12.836 -14.308 15.613 1.00 63.38 721 ASN A C 1
ATOM 5441 O O . ASN A 1 721 ? 11.687 -14.218 16.035 1.00 63.38 721 ASN A O 1
ATOM 5445 N N . SER A 1 722 ? 13.107 -15.022 14.515 1.00 69.38 722 SER A N 1
ATOM 5446 C CA . SER A 1 722 ? 12.112 -15.782 13.762 1.00 69.38 722 SER A CA 1
ATOM 5447 C C . SER A 1 722 ? 11.506 -16.872 14.647 1.00 69.38 722 SER A C 1
ATOM 5449 O O . SER A 1 722 ? 12.174 -17.860 14.987 1.00 69.38 722 SER A O 1
ATOM 5451 N N . ARG A 1 723 ? 10.233 -16.708 15.012 1.00 89.12 723 ARG A N 1
ATOM 5452 C CA . ARG A 1 723 ? 9.465 -17.752 15.693 1.00 89.12 723 ARG A CA 1
ATOM 5453 C C . ARG A 1 723 ? 9.316 -18.976 14.786 1.00 89.12 723 ARG A C 1
ATOM 5455 O O . ARG A 1 723 ? 9.434 -18.908 13.568 1.00 89.12 723 ARG A O 1
ATOM 5462 N N . VAL A 1 724 ? 9.071 -20.124 15.411 1.00 89.38 724 VAL A N 1
ATOM 5463 C CA . VAL A 1 724 ? 8.818 -21.412 14.729 1.00 89.38 724 VAL A CA 1
ATOM 5464 C C . VAL A 1 724 ? 7.554 -22.110 15.242 1.00 89.38 724 VAL A C 1
ATOM 5466 O O . VAL A 1 724 ? 7.214 -23.197 14.782 1.00 89.38 724 VAL A O 1
ATOM 5469 N N . ASP A 1 725 ? 6.881 -21.483 16.206 1.00 94.00 725 ASP A N 1
ATOM 5470 C CA . ASP A 1 725 ? 5.632 -21.893 16.834 1.00 94.00 725 ASP A CA 1
ATOM 5471 C C . ASP A 1 725 ? 4.720 -20.648 16.864 1.00 94.00 725 ASP A C 1
ATOM 5473 O O . ASP A 1 725 ? 5.198 -19.541 17.143 1.00 94.00 725 ASP A O 1
ATOM 5477 N N . ALA A 1 726 ? 3.428 -20.824 16.577 1.00 96.25 726 ALA A N 1
ATOM 5478 C CA . ALA A 1 726 ? 2.448 -19.736 16.559 1.00 96.25 726 ALA A CA 1
ATOM 5479 C C . ALA A 1 726 ? 2.278 -19.082 17.943 1.00 96.25 726 ALA A C 1
ATOM 5481 O O . ALA A 1 726 ? 2.390 -19.754 18.977 1.00 96.25 726 ALA A O 1
ATOM 5482 N N . ALA A 1 727 ? 1.995 -17.779 17.966 1.00 96.50 727 ALA A N 1
ATOM 5483 C CA . ALA A 1 727 ? 1.892 -16.990 19.194 1.00 96.50 727 ALA A CA 1
ATOM 5484 C C . ALA A 1 727 ? 0.759 -15.952 19.142 1.00 96.50 727 ALA A C 1
ATOM 5486 O O . ALA A 1 727 ? 0.225 -15.640 18.083 1.00 96.50 727 ALA A O 1
ATOM 5487 N N . THR A 1 728 ? 0.416 -15.383 20.302 1.00 97.75 728 THR A N 1
ATOM 5488 C CA . THR A 1 728 ? -0.314 -14.110 20.371 1.00 97.75 728 THR A CA 1
ATOM 5489 C C . THR A 1 728 ? 0.714 -12.989 20.465 1.00 97.75 728 THR A C 1
ATOM 5491 O O . THR A 1 728 ? 1.459 -12.955 21.443 1.00 97.75 728 THR A O 1
ATOM 5494 N N . LEU A 1 729 ? 0.768 -12.112 19.464 1.00 97.69 729 LEU A N 1
ATOM 5495 C CA . LEU A 1 729 ? 1.675 -10.965 19.420 1.00 97.69 729 LEU A CA 1
ATOM 5496 C C . LEU A 1 729 ? 0.949 -9.730 19.960 1.00 97.69 729 LEU A C 1
ATOM 5498 O O . LEU A 1 729 ? -0.201 -9.468 19.595 1.00 97.69 729 LEU A O 1
ATOM 5502 N N . ARG A 1 730 ? 1.609 -8.962 20.825 1.00 97.94 730 ARG A N 1
ATOM 5503 C CA . ARG A 1 730 ? 1.052 -7.757 21.445 1.00 97.94 730 ARG A CA 1
ATOM 5504 C C . ARG A 1 730 ? 1.569 -6.512 20.732 1.00 97.94 730 ARG A C 1
ATOM 5506 O O . ARG A 1 730 ? 2.777 -6.327 20.601 1.00 97.94 730 ARG A O 1
ATOM 5513 N N . PHE A 1 731 ? 0.660 -5.616 20.355 1.00 98.50 731 PHE A N 1
ATOM 5514 C CA . PHE A 1 731 ? 1.030 -4.296 19.850 1.00 98.50 731 PHE A CA 1
ATOM 5515 C C . PHE A 1 731 ? 1.526 -3.401 21.000 1.00 98.50 731 PHE A C 1
ATOM 5517 O O . PHE A 1 731 ? 0.837 -3.206 22.012 1.00 98.50 731 PHE A O 1
ATOM 5524 N N . VAL A 1 732 ? 2.737 -2.865 20.845 1.00 97.69 732 VAL A N 1
ATOM 5525 C CA . VAL A 1 732 ? 3.477 -2.056 21.825 1.00 97.69 732 VAL A CA 1
ATOM 5526 C C . VAL A 1 732 ? 4.148 -0.893 21.075 1.00 97.69 732 VAL A C 1
ATOM 5528 O O . VAL A 1 732 ? 5.180 -1.102 20.443 1.00 97.69 732 VAL A O 1
ATOM 5531 N N . PRO A 1 733 ? 3.596 0.336 21.102 1.00 97.44 733 PRO A N 1
ATOM 5532 C CA . PRO A 1 733 ? 4.135 1.447 20.313 1.00 97.44 733 PRO A CA 1
ATOM 5533 C C . PRO A 1 733 ? 5.546 1.872 20.751 1.00 97.44 733 PRO A C 1
ATOM 5535 O O . PRO A 1 733 ? 5.748 2.275 21.900 1.00 97.44 733 PRO A O 1
ATOM 5538 N N . ASP A 1 734 ? 6.508 1.876 19.824 1.00 95.31 734 ASP A N 1
ATOM 5539 C CA . ASP A 1 734 ? 7.905 2.233 20.106 1.00 95.31 734 ASP A CA 1
ATOM 5540 C C . ASP A 1 734 ? 8.235 3.697 19.729 1.00 95.31 734 ASP A C 1
ATOM 5542 O O . ASP A 1 734 ? 7.907 4.188 18.647 1.00 95.31 734 ASP A O 1
ATOM 5546 N N . ALA A 1 735 ? 8.938 4.414 20.614 1.00 95.44 735 ALA A N 1
ATOM 5547 C CA . ALA A 1 735 ? 9.385 5.798 20.405 1.00 95.44 735 ALA A CA 1
ATOM 5548 C C . ALA A 1 735 ? 10.465 5.967 19.307 1.00 95.44 735 ALA A C 1
ATOM 5550 O O . ALA A 1 735 ? 10.644 7.071 18.769 1.00 95.44 735 ALA A O 1
ATOM 5551 N N . ARG A 1 736 ? 11.185 4.885 18.978 1.00 95.88 736 ARG A N 1
ATOM 5552 C CA . ARG A 1 736 ? 12.120 4.768 17.847 1.00 95.88 736 ARG A CA 1
ATOM 5553 C C . ARG A 1 736 ? 11.381 4.843 16.507 1.00 95.88 736 ARG A C 1
ATOM 5555 O O . ARG A 1 736 ? 11.946 5.369 15.546 1.00 95.88 736 ARG A O 1
ATOM 5562 N N . GLY A 1 737 ? 10.135 4.367 16.459 1.00 95.00 737 GLY A N 1
ATOM 5563 C CA . GLY A 1 737 ? 9.280 4.322 15.274 1.00 95.00 737 GLY A CA 1
ATOM 5564 C C . GLY A 1 737 ? 8.064 5.251 15.339 1.00 95.00 737 GLY A C 1
ATOM 5565 O O . GLY A 1 737 ? 8.047 6.277 16.029 1.00 95.00 737 GLY A O 1
ATOM 5566 N N . ASP A 1 738 ? 7.052 4.892 14.550 1.00 94.94 738 ASP A N 1
ATOM 5567 C CA . ASP A 1 738 ? 5.801 5.630 14.367 1.00 94.94 738 ASP A CA 1
ATOM 5568 C C . ASP A 1 738 ? 4.713 5.303 15.404 1.00 94.94 738 ASP A C 1
ATOM 5570 O O . ASP A 1 738 ? 3.919 6.187 15.718 1.00 94.94 738 ASP A O 1
ATOM 5574 N N . GLY A 1 739 ? 4.698 4.097 15.982 1.00 96.31 739 GLY A N 1
ATOM 5575 C CA . GLY A 1 739 ? 3.719 3.678 16.991 1.00 96.31 739 GLY A CA 1
ATOM 5576 C C . GLY A 1 739 ? 2.286 3.413 16.502 1.00 96.31 739 GLY A C 1
ATOM 5577 O O . GLY A 1 739 ? 1.396 3.340 17.344 1.00 96.31 739 GLY A O 1
ATOM 5578 N N . LEU A 1 740 ? 2.045 3.297 15.189 1.00 96.31 740 LEU A N 1
ATOM 5579 C CA . LEU A 1 740 ? 0.729 2.997 14.592 1.00 96.31 740 LEU A CA 1
ATOM 5580 C C . LEU A 1 740 ? 0.755 1.837 13.587 1.00 96.31 740 LEU A C 1
ATOM 5582 O O . LEU A 1 740 ? -0.240 1.143 13.421 1.00 96.31 740 LEU A O 1
ATOM 5586 N N . ARG A 1 741 ? 1.843 1.655 12.841 1.00 97.06 741 ARG A N 1
ATOM 5587 C CA . ARG A 1 741 ? 1.890 0.746 11.691 1.00 97.06 741 ARG A CA 1
ATOM 5588 C C . ARG A 1 741 ? 1.953 -0.715 12.113 1.00 97.06 741 ARG A C 1
ATOM 5590 O O . ARG A 1 741 ? 2.838 -1.098 12.876 1.00 97.06 741 ARG A O 1
ATOM 5597 N N . TRP A 1 742 ? 1.073 -1.529 11.534 1.00 97.25 742 TRP A N 1
ATOM 5598 C CA . TRP A 1 742 ? 1.138 -2.989 11.613 1.00 97.25 742 TRP A CA 1
ATOM 5599 C C . TRP A 1 742 ? 2.424 -3.530 10.982 1.00 97.25 742 TRP A C 1
ATOM 5601 O O . TRP A 1 742 ? 3.061 -4.418 11.538 1.00 97.25 742 TRP A O 1
ATOM 5611 N N . ASP A 1 743 ? 2.835 -2.968 9.842 1.00 95.31 743 ASP A N 1
ATOM 5612 C CA . ASP A 1 743 ? 3.991 -3.407 9.051 1.00 95.31 743 ASP A CA 1
ATOM 5613 C C . ASP A 1 743 ? 5.338 -2.831 9.529 1.00 95.31 743 ASP A C 1
ATOM 5615 O O . ASP A 1 743 ? 6.303 -2.785 8.770 1.00 95.31 743 ASP A O 1
ATOM 5619 N N . ASN A 1 744 ? 5.409 -2.404 10.793 1.00 95.88 744 ASN A N 1
ATOM 5620 C CA . ASN A 1 744 ? 6.641 -2.025 11.475 1.00 95.88 744 ASN A CA 1
ATOM 5621 C C . ASN A 1 744 ? 6.891 -2.984 12.646 1.00 95.88 744 ASN A C 1
ATOM 5623 O O . ASN A 1 744 ? 6.218 -2.907 13.675 1.00 95.88 744 ASN A O 1
ATOM 5627 N N . ARG A 1 745 ? 7.904 -3.850 12.516 1.00 93.75 745 ARG A N 1
ATOM 5628 C CA . ARG A 1 745 ? 8.250 -4.868 13.526 1.00 93.75 745 ARG A CA 1
ATOM 5629 C C . ARG A 1 745 ? 8.643 -4.302 14.896 1.00 93.75 745 ARG A C 1
ATOM 5631 O O . ARG A 1 745 ? 8.549 -5.009 15.889 1.00 93.75 745 ARG A O 1
ATOM 5638 N N . LEU A 1 746 ? 9.028 -3.022 14.972 1.00 94.88 746 LEU A N 1
ATOM 5639 C CA . LEU A 1 746 ? 9.314 -2.347 16.245 1.00 94.88 746 LEU A CA 1
ATOM 5640 C C . LEU A 1 746 ? 8.056 -2.119 17.100 1.00 94.88 746 LEU A C 1
ATOM 5642 O O . LEU A 1 746 ? 8.190 -1.868 18.290 1.00 94.88 746 LEU A O 1
ATOM 5646 N N . ASN A 1 747 ? 6.852 -2.190 16.518 1.00 97.31 747 ASN A N 1
ATOM 5647 C CA . ASN A 1 747 ? 5.593 -2.019 17.248 1.00 97.31 747 ASN A CA 1
ATOM 5648 C C . ASN A 1 747 ? 5.052 -3.339 17.854 1.00 97.31 747 ASN A C 1
ATOM 5650 O O . ASN A 1 747 ? 3.916 -3.357 18.329 1.00 97.31 747 ASN A O 1
ATOM 5654 N N . TRP A 1 748 ? 5.821 -4.437 17.834 1.00 96.31 748 TRP A N 1
ATOM 5655 C CA . TRP A 1 748 ? 5.397 -5.770 18.288 1.00 96.31 748 TRP A CA 1
ATOM 5656 C C . TRP A 1 748 ? 6.344 -6.337 19.354 1.00 96.31 748 TRP A C 1
ATOM 5658 O O . TRP A 1 748 ? 7.564 -6.246 19.223 1.00 96.31 748 TRP A O 1
ATOM 5668 N N . ASP A 1 749 ? 5.795 -6.950 20.407 1.00 94.94 749 ASP A N 1
ATOM 5669 C CA . ASP A 1 749 ? 6.571 -7.441 21.562 1.00 94.94 749 ASP A CA 1
ATOM 5670 C C . ASP A 1 749 ? 7.492 -8.644 21.273 1.00 94.94 749 ASP A C 1
ATOM 5672 O O . ASP A 1 749 ? 8.359 -8.974 22.085 1.00 94.94 749 ASP A O 1
ATOM 5676 N N . THR A 1 750 ? 7.328 -9.273 20.110 1.00 91.88 750 THR A N 1
ATOM 5677 C CA . THR A 1 750 ? 8.153 -10.371 19.587 1.00 91.88 750 THR A CA 1
ATOM 5678 C C . THR A 1 750 ? 9.247 -9.926 18.608 1.00 91.88 750 THR A C 1
ATOM 5680 O O . THR A 1 750 ? 10.070 -10.755 18.225 1.00 91.88 750 THR A O 1
ATOM 5683 N N . GLU A 1 751 ? 9.271 -8.648 18.208 1.00 87.75 751 GLU A N 1
ATOM 5684 C CA . GLU A 1 751 ? 10.158 -8.073 17.175 1.00 87.75 751 GLU A CA 1
ATOM 5685 C C . GLU A 1 751 ? 10.012 -8.691 15.758 1.00 87.75 751 GLU A C 1
ATOM 5687 O O . GLU A 1 751 ? 10.811 -8.403 14.861 1.00 87.75 751 GLU A O 1
ATOM 5692 N N . ASP A 1 752 ? 8.961 -9.489 15.523 1.00 90.25 752 ASP A N 1
ATOM 5693 C CA . ASP A 1 752 ? 8.526 -9.990 14.211 1.00 90.25 752 ASP A CA 1
ATOM 5694 C C . ASP A 1 752 ? 7.107 -9.500 13.844 1.00 90.25 752 ASP A C 1
ATOM 5696 O O . ASP A 1 752 ? 6.473 -8.764 14.599 1.00 90.25 752 ASP A O 1
ATOM 5700 N N . LEU A 1 753 ? 6.625 -9.831 12.638 1.00 93.44 753 LEU A N 1
ATOM 5701 C CA . LEU A 1 753 ? 5.299 -9.415 12.158 1.00 93.44 753 LEU A CA 1
ATOM 5702 C C . LEU A 1 753 ? 4.251 -10.530 12.371 1.00 93.44 753 LEU A C 1
ATOM 5704 O O . LEU A 1 753 ? 4.566 -11.698 12.119 1.00 93.44 753 LEU A O 1
ATOM 5708 N N . PRO A 1 754 ? 2.998 -10.214 12.765 1.00 95.19 754 PRO A N 1
ATOM 5709 C CA . PRO A 1 754 ? 1.950 -11.223 12.928 1.00 95.19 754 PRO A CA 1
ATOM 5710 C C . PRO A 1 754 ? 1.547 -11.894 11.615 1.00 95.19 754 PRO A C 1
ATOM 5712 O O . PRO A 1 754 ? 1.457 -11.233 10.579 1.00 95.19 754 PRO A O 1
ATOM 5715 N N . GLY A 1 755 ? 1.255 -13.196 11.678 1.00 92.50 755 GLY A N 1
ATOM 5716 C CA . GLY A 1 755 ? 0.901 -14.011 10.510 1.00 92.50 755 GLY A CA 1
ATOM 5717 C C . GLY A 1 755 ? 2.107 -14.433 9.670 1.00 92.50 755 GLY A C 1
ATOM 5718 O O . GLY A 1 755 ? 1.941 -14.956 8.573 1.00 92.50 755 GLY A O 1
ATOM 5719 N N . THR A 1 756 ? 3.323 -14.248 10.190 1.00 91.06 756 THR A N 1
ATOM 5720 C CA . THR A 1 756 ? 4.522 -14.930 9.678 1.00 91.06 756 THR A CA 1
ATOM 5721 C C . THR A 1 756 ? 4.521 -16.427 10.010 1.00 91.06 756 THR A C 1
ATOM 5723 O O . THR A 1 756 ? 5.270 -17.180 9.387 1.00 91.06 756 THR A O 1
ATOM 5726 N N . ILE A 1 757 ? 3.675 -16.871 10.953 1.00 94.19 757 ILE A N 1
ATOM 5727 C CA . ILE A 1 757 ? 3.457 -18.277 11.310 1.00 94.19 757 ILE A CA 1
ATOM 5728 C C . ILE A 1 757 ? 1.951 -18.599 11.306 1.00 94.19 757 ILE A C 1
ATOM 5730 O O . ILE A 1 757 ? 1.160 -17.918 11.960 1.00 94.19 757 ILE A O 1
ATOM 5734 N N . ASP A 1 758 ? 1.560 -19.672 10.608 1.00 94.81 758 ASP A N 1
ATOM 5735 C CA . ASP A 1 758 ? 0.180 -20.180 10.552 1.00 94.81 758 ASP A CA 1
ATOM 5736 C C . ASP A 1 758 ? -0.436 -20.334 11.959 1.00 94.81 758 ASP A C 1
ATOM 5738 O O . ASP A 1 758 ? 0.068 -21.095 12.792 1.00 94.81 758 ASP A O 1
ATOM 5742 N N . GLY A 1 759 ? -1.569 -19.667 12.205 1.00 95.94 759 GLY A N 1
ATOM 5743 C CA . GLY A 1 759 ? -2.285 -19.714 13.488 1.00 95.94 759 GLY A CA 1
ATOM 5744 C C . GLY A 1 759 ? -1.845 -18.665 14.517 1.00 95.94 759 GLY A C 1
ATOM 5745 O O . GLY A 1 759 ? -2.247 -18.750 15.680 1.00 95.94 759 GLY A O 1
ATOM 5746 N N . ASP A 1 760 ? -1.035 -17.679 14.120 1.00 98.00 760 ASP A N 1
ATOM 5747 C CA . ASP A 1 760 ? -0.771 -16.489 14.934 1.00 98.00 760 ASP A CA 1
ATOM 5748 C C . ASP A 1 760 ? -2.064 -15.754 15.328 1.00 98.00 760 ASP A C 1
ATOM 5750 O O . ASP A 1 760 ? -3.100 -15.836 14.672 1.00 98.00 760 ASP A O 1
ATOM 5754 N N . SER A 1 761 ? -2.011 -15.017 16.433 1.00 98.50 761 SER A N 1
ATOM 5755 C CA . SER A 1 761 ? -3.089 -14.153 16.924 1.00 98.50 761 SER A CA 1
ATOM 5756 C C . SER A 1 761 ? -2.528 -12.793 17.332 1.00 98.50 761 SER A C 1
ATOM 5758 O O . SER A 1 761 ? -1.327 -12.662 17.565 1.00 98.50 761 SER A O 1
ATOM 5760 N N . VAL A 1 762 ? -3.387 -11.785 17.466 1.00 98.31 762 VAL A N 1
ATOM 5761 C CA . VAL A 1 762 ? -2.976 -10.414 17.807 1.00 98.31 762 VAL A CA 1
ATOM 5762 C C . VAL A 1 762 ? -3.756 -9.859 18.996 1.00 98.31 762 VAL A C 1
ATOM 5764 O O . VAL A 1 762 ? -4.962 -10.051 19.106 1.00 98.31 762 VAL A O 1
ATOM 5767 N N . ASP A 1 763 ? -3.059 -9.124 19.860 1.00 98.31 763 ASP A N 1
ATOM 5768 C CA . ASP A 1 763 ? -3.629 -8.249 20.886 1.00 98.31 763 ASP A CA 1
ATOM 5769 C C . ASP A 1 763 ? -3.234 -6.796 20.568 1.00 98.31 763 ASP A C 1
ATOM 5771 O O . ASP A 1 763 ? -2.069 -6.410 20.694 1.00 98.31 763 ASP A O 1
ATOM 5775 N N . LEU A 1 764 ? -4.201 -5.981 20.135 1.00 98.25 764 LEU A N 1
ATOM 5776 C CA . LEU A 1 764 ? -4.000 -4.560 19.825 1.00 98.25 764 LEU A CA 1
ATOM 5777 C C . LEU A 1 764 ? -3.873 -3.704 21.092 1.00 98.25 764 LEU A C 1
ATOM 5779 O O . LEU A 1 764 ? -3.372 -2.583 21.028 1.00 98.25 764 LEU A O 1
ATOM 5783 N N . GLY A 1 765 ? -4.306 -4.195 22.255 1.00 95.94 765 GLY A N 1
ATOM 5784 C CA . GLY A 1 765 ? -4.021 -3.574 23.543 1.00 95.94 765 GLY A CA 1
ATOM 5785 C C . GLY A 1 765 ? -4.646 -2.206 23.818 1.00 95.94 765 GLY A C 1
ATOM 5786 O O . GLY A 1 765 ? -4.108 -1.468 24.644 1.00 95.94 765 GLY A O 1
ATOM 5787 N N . GLY A 1 766 ? -5.731 -1.843 23.131 1.00 96.00 766 GLY A N 1
ATOM 5788 C CA . GLY A 1 766 ? -6.312 -0.497 23.170 1.00 96.00 766 GLY A CA 1
ATOM 5789 C C . GLY A 1 766 ? -5.584 0.529 22.287 1.00 96.00 766 GLY A C 1
ATOM 5790 O O . GLY A 1 766 ? -5.892 1.719 22.350 1.00 96.00 766 GLY A O 1
ATOM 5791 N N . ASN A 1 767 ? -4.606 0.105 21.476 1.00 97.56 767 ASN A N 1
ATOM 5792 C CA . ASN A 1 767 ? -3.898 0.989 20.548 1.00 97.56 767 ASN A CA 1
ATOM 5793 C C . ASN A 1 767 ? -4.737 1.319 19.305 1.00 97.56 767 ASN A C 1
ATOM 5795 O O . ASN A 1 767 ? -5.742 0.680 19.004 1.00 97.56 767 ASN A O 1
ATOM 5799 N N . GLU A 1 768 ? -4.295 2.343 18.579 1.00 96.69 768 GLU A N 1
ATOM 5800 C CA . GLU A 1 768 ? -4.785 2.695 17.247 1.00 96.69 768 GLU A CA 1
ATOM 5801 C C . GLU A 1 768 ? -3.774 2.147 16.238 1.00 96.69 768 GLU A C 1
ATOM 5803 O O . GLU A 1 768 ? -2.601 2.507 16.311 1.00 96.69 768 GLU A O 1
ATOM 5808 N N . VAL A 1 769 ? -4.199 1.233 15.361 1.00 98.25 769 VAL A N 1
ATOM 5809 C CA . VAL A 1 769 ? -3.294 0.473 14.487 1.00 98.25 769 VAL A CA 1
ATOM 5810 C C . VAL A 1 769 ? -3.703 0.607 13.022 1.00 98.25 769 VAL A C 1
ATOM 5812 O O . VAL A 1 769 ? -4.837 0.317 12.645 1.00 98.25 769 VAL A O 1
ATOM 5815 N N . ASN A 1 770 ? -2.755 1.018 12.182 1.00 97.81 770 ASN A N 1
ATOM 5816 C CA . ASN A 1 770 ? -2.909 1.118 10.735 1.00 97.81 770 ASN A CA 1
ATOM 5817 C C . ASN A 1 770 ? -2.452 -0.195 10.091 1.00 97.81 770 ASN A C 1
ATOM 5819 O O . ASN A 1 770 ? -1.260 -0.517 10.107 1.00 97.81 770 ASN A O 1
ATOM 5823 N N . TYR A 1 771 ? -3.389 -0.939 9.511 1.00 97.94 771 TYR A N 1
ATOM 5824 C CA . TYR A 1 771 ? -3.117 -2.186 8.810 1.00 97.94 771 TYR A CA 1
ATOM 5825 C C . TYR A 1 771 ? -2.724 -1.957 7.344 1.00 97.94 771 TYR A C 1
ATOM 5827 O O . TYR A 1 771 ? -3.371 -1.203 6.606 1.00 97.94 771 TYR A O 1
ATOM 5835 N N . GLY A 1 772 ? -1.704 -2.700 6.918 1.00 93.25 772 GLY A N 1
ATOM 5836 C CA . GLY A 1 772 ? -1.298 -2.857 5.529 1.00 93.25 772 GLY A CA 1
ATOM 5837 C C . GLY A 1 772 ? -0.476 -4.133 5.359 1.00 93.25 772 GLY A C 1
ATOM 5838 O O . GLY A 1 772 ? 0.576 -4.266 5.979 1.00 93.25 772 GLY A O 1
ATOM 5839 N N . GLY A 1 773 ? -0.954 -5.083 4.553 1.00 92.06 773 GLY A N 1
ATOM 5840 C CA . GLY A 1 773 ? -0.291 -6.379 4.370 1.00 92.06 773 GLY A CA 1
ATOM 5841 C C . GLY A 1 773 ? -1.206 -7.458 3.792 1.00 92.06 773 GLY A C 1
ATOM 5842 O O . GLY A 1 773 ? -2.324 -7.168 3.369 1.00 92.06 773 GLY A O 1
ATOM 5843 N N . MET A 1 774 ? -0.717 -8.700 3.781 1.00 92.88 774 MET A N 1
ATOM 5844 C CA . MET A 1 774 ? -1.487 -9.911 3.464 1.00 92.88 774 MET A CA 1
ATOM 5845 C C . MET A 1 774 ? -1.310 -10.862 4.646 1.00 92.88 774 MET A C 1
ATOM 5847 O O . MET A 1 774 ? -0.222 -11.402 4.830 1.00 92.88 774 MET A O 1
ATOM 5851 N N . VAL A 1 775 ? -2.318 -10.977 5.508 1.00 95.38 775 VAL A N 1
ATOM 5852 C CA . VAL A 1 775 ? -2.178 -11.628 6.820 1.00 95.38 775 VAL A CA 1
ATOM 5853 C C . VAL A 1 775 ? -3.419 -12.457 7.114 1.00 95.38 775 VAL A C 1
ATOM 5855 O O . VAL A 1 775 ? -4.534 -11.944 7.051 1.00 95.38 775 VAL A O 1
ATOM 5858 N N . GLU A 1 776 ? -3.226 -13.714 7.501 1.00 97.06 776 GLU A N 1
ATOM 5859 C CA . GLU A 1 776 ? -4.285 -14.546 8.073 1.00 97.06 776 GLU A CA 1
ATOM 5860 C C . GLU A 1 776 ? -3.931 -14.871 9.529 1.00 97.06 776 GLU A C 1
ATOM 5862 O O . GLU A 1 776 ? -2.792 -15.225 9.835 1.00 97.06 776 GLU A O 1
ATOM 5867 N N . LEU A 1 777 ? -4.898 -14.708 10.432 1.00 98.25 777 LEU A N 1
ATOM 5868 C CA . LEU A 1 777 ? -4.763 -14.937 11.870 1.00 98.25 777 LEU A CA 1
ATOM 5869 C C . LEU A 1 777 ? -5.813 -15.938 12.350 1.00 98.25 777 LEU A C 1
ATOM 5871 O O . LEU A 1 777 ? -6.868 -16.100 11.737 1.00 98.25 777 LEU A O 1
ATOM 5875 N N . GLU A 1 778 ? -5.542 -16.571 13.485 1.00 98.25 778 GLU A N 1
ATOM 5876 C CA . GLU A 1 778 ? -6.555 -17.282 14.261 1.00 98.25 778 GLU A CA 1
ATOM 5877 C C . GLU A 1 778 ? -7.472 -16.254 14.957 1.00 98.25 778 GLU A C 1
ATOM 5879 O O . GLU A 1 778 ? -8.652 -16.198 14.636 1.00 98.25 778 GLU A O 1
ATOM 5884 N N . ASN A 1 779 ? -6.942 -15.387 15.837 1.00 98.25 779 ASN A N 1
ATOM 5885 C CA . ASN A 1 779 ? -7.751 -14.471 16.665 1.00 98.25 779 ASN A CA 1
ATOM 5886 C C . ASN A 1 779 ? -7.223 -13.022 16.683 1.00 98.25 779 ASN A C 1
ATOM 5888 O O . ASN A 1 779 ? -6.011 -12.802 16.572 1.00 98.25 779 ASN A O 1
ATOM 5892 N N . VAL A 1 780 ? -8.105 -12.046 16.939 1.00 98.25 780 VAL A N 1
ATOM 5893 C CA . VAL A 1 780 ? -7.744 -10.643 17.237 1.00 98.25 780 VAL A CA 1
ATOM 5894 C C . VAL A 1 780 ? -8.509 -10.108 18.447 1.00 98.25 780 VAL A C 1
ATOM 5896 O O . VAL A 1 780 ? -9.736 -10.060 18.452 1.00 98.25 780 VAL A O 1
ATOM 5899 N N . VAL A 1 781 ? -7.759 -9.610 19.431 1.00 98.06 781 VAL A N 1
ATOM 5900 C CA . VAL A 1 781 ? -8.264 -8.918 20.622 1.00 98.06 781 VAL A CA 1
ATOM 5901 C C . VAL A 1 781 ? -7.977 -7.422 20.494 1.00 98.06 781 VAL A C 1
ATOM 5903 O O . VAL A 1 781 ? -6.823 -7.017 20.355 1.00 98.06 781 VAL A O 1
ATOM 5906 N N . PHE A 1 782 ? -9.001 -6.570 20.563 1.00 97.56 782 PHE A N 1
ATOM 5907 C CA . PHE A 1 782 ? -8.829 -5.114 20.429 1.00 97.56 782 PHE A CA 1
ATOM 5908 C C . PHE A 1 782 ? -8.380 -4.436 21.733 1.00 97.56 782 PHE A C 1
ATOM 5910 O O . PHE A 1 782 ? -7.631 -3.456 21.701 1.00 97.56 782 PHE A O 1
ATOM 5917 N N . GLY A 1 783 ? -8.826 -4.950 22.882 1.00 94.38 783 GLY A N 1
ATOM 5918 C CA . GLY A 1 783 ? -8.699 -4.274 24.177 1.00 94.38 783 GLY A CA 1
ATOM 5919 C C . GLY A 1 783 ? -9.596 -3.032 24.303 1.00 94.38 783 GLY A C 1
ATOM 5920 O O . GLY A 1 783 ? -10.342 -2.683 23.389 1.00 94.38 783 GLY A O 1
ATOM 5921 N N . ASP A 1 784 ? -9.544 -2.360 25.458 1.00 91.81 784 ASP A N 1
ATOM 5922 C CA . ASP A 1 784 ? -10.399 -1.200 25.758 1.00 91.81 784 ASP A CA 1
ATOM 5923 C C . ASP A 1 784 ? -10.133 -0.016 24.811 1.00 91.81 784 ASP A C 1
ATOM 5925 O O . ASP A 1 784 ? -9.107 0.658 24.914 1.00 91.81 784 ASP A O 1
ATOM 5929 N N . GLY A 1 785 ? -11.090 0.282 23.929 1.00 90.81 785 GLY A N 1
ATOM 5930 C CA . GLY A 1 785 ? -11.044 1.428 23.017 1.00 90.81 785 GLY A CA 1
ATOM 5931 C C . GLY A 1 785 ? -10.095 1.263 21.826 1.00 90.81 785 GLY A C 1
ATOM 5932 O O . GLY A 1 785 ? -9.788 2.262 21.166 1.00 90.81 785 GLY A O 1
ATOM 5933 N N . GLY A 1 786 ? -9.624 0.038 21.564 1.00 96.56 786 GLY A N 1
ATOM 5934 C CA . GLY A 1 786 ? -8.700 -0.268 20.471 1.00 96.56 786 GLY A CA 1
ATOM 5935 C C . GLY A 1 786 ? -9.296 0.015 19.094 1.00 96.56 786 GLY A C 1
ATOM 5936 O O . GLY A 1 786 ? -10.516 -0.027 18.908 1.00 96.56 786 GLY A O 1
ATOM 5937 N N . LYS A 1 787 ? -8.436 0.314 18.116 1.00 97.44 787 LYS A N 1
ATOM 5938 C CA . LYS A 1 787 ? -8.853 0.645 16.749 1.00 97.44 787 LYS A CA 1
ATOM 5939 C C . LYS A 1 787 ? -7.970 -0.021 15.707 1.00 97.44 787 LYS A C 1
ATOM 5941 O O . LYS A 1 787 ? -6.749 -0.026 15.855 1.00 97.44 787 LYS A O 1
ATOM 5946 N N . LEU A 1 788 ? -8.587 -0.479 14.624 1.00 98.38 788 LEU A N 1
ATOM 5947 C CA . LEU A 1 788 ? -7.911 -1.062 13.473 1.00 98.38 788 LEU A CA 1
ATOM 5948 C C . LEU A 1 788 ? -8.392 -0.388 12.184 1.00 98.38 788 LEU A C 1
ATOM 5950 O O . LEU A 1 788 ? -9.573 -0.457 11.842 1.00 98.38 788 LEU A O 1
ATOM 5954 N N . SER A 1 789 ? -7.469 0.251 11.473 1.00 98.00 789 SER A N 1
ATOM 5955 C CA . SER A 1 789 ? -7.745 1.010 10.252 1.00 98.00 789 SER A CA 1
ATOM 5956 C C . SER A 1 789 ? -7.114 0.283 9.060 1.00 98.00 789 SER A C 1
ATOM 5958 O O . SER A 1 789 ? -5.890 0.187 8.962 1.00 98.00 789 SER A O 1
ATOM 5960 N N . VAL A 1 790 ? -7.934 -0.295 8.182 1.00 98.31 790 VAL A N 1
ATOM 5961 C CA . VAL A 1 790 ? -7.538 -1.231 7.118 1.00 98.31 790 VAL A CA 1
ATOM 5962 C C . VAL A 1 790 ? -7.594 -0.515 5.768 1.00 98.31 790 VAL A C 1
ATOM 5964 O O . VAL A 1 790 ? -8.677 -0.264 5.247 1.00 98.31 790 VAL A O 1
ATOM 5967 N N . HIS A 1 791 ? -6.429 -0.182 5.195 1.00 95.25 791 HIS A N 1
ATOM 5968 C CA . HIS A 1 791 ? -6.344 0.696 4.008 1.00 95.25 791 HIS A CA 1
ATOM 5969 C C . HIS A 1 791 ? -5.808 0.024 2.736 1.00 95.25 791 HIS A C 1
ATOM 5971 O O . HIS A 1 791 ? -5.977 0.550 1.632 1.00 95.25 791 HIS A O 1
ATOM 5977 N N . HIS A 1 792 ? -5.117 -1.111 2.851 1.00 96.19 792 HIS A N 1
ATOM 5978 C CA . HIS A 1 792 ? -4.636 -1.868 1.696 1.00 96.19 792 HIS A CA 1
ATOM 5979 C C . HIS A 1 792 ? -4.331 -3.327 2.044 1.00 96.19 792 HIS A C 1
ATOM 5981 O O . HIS A 1 792 ? -3.988 -3.646 3.183 1.00 96.19 792 HIS A O 1
ATOM 5987 N N . GLY A 1 793 ? -4.421 -4.197 1.038 1.00 96.81 793 GLY A N 1
ATOM 5988 C CA . GLY A 1 793 ? -4.240 -5.638 1.194 1.00 96.81 793 GLY A CA 1
ATOM 5989 C C . GLY A 1 793 ? -5.398 -6.325 1.923 1.00 96.81 793 GLY A C 1
ATOM 5990 O O . GLY A 1 793 ? -6.521 -5.820 1.919 1.00 96.81 793 GLY A O 1
ATOM 5991 N N . LYS A 1 794 ? -5.144 -7.503 2.503 1.00 97.88 794 LYS A N 1
ATOM 5992 C CA . LYS A 1 794 ? -6.181 -8.378 3.075 1.00 97.88 794 LYS A CA 1
ATOM 5993 C C . LYS A 1 794 ? -5.771 -8.937 4.435 1.00 97.88 794 LYS A C 1
ATOM 5995 O O . LYS A 1 794 ? -4.791 -9.675 4.527 1.00 97.88 794 LYS A O 1
ATOM 6000 N N . LEU A 1 795 ? -6.602 -8.666 5.439 1.00 98.56 795 LEU A N 1
ATOM 6001 C CA . LEU A 1 795 ? -6.599 -9.328 6.739 1.00 98.56 795 LEU A CA 1
ATOM 6002 C C . LEU A 1 795 ? -7.736 -10.365 6.801 1.00 98.56 795 LEU A C 1
ATOM 6004 O O . LEU A 1 795 ? -8.890 -10.021 6.535 1.00 98.56 795 LEU A O 1
ATOM 6008 N N . THR A 1 796 ? -7.418 -11.609 7.168 1.00 98.44 796 THR A N 1
ATOM 6009 C CA . THR A 1 796 ? -8.388 -12.688 7.446 1.00 98.44 796 THR A CA 1
ATOM 6010 C C . THR A 1 796 ? -8.311 -13.101 8.917 1.00 98.44 796 THR A C 1
ATOM 6012 O O . THR A 1 796 ? -7.227 -13.440 9.390 1.00 98.44 796 THR A O 1
ATOM 6015 N N . ILE A 1 797 ? -9.438 -13.117 9.630 1.00 98.38 797 ILE A N 1
ATOM 6016 C CA . ILE A 1 797 ? -9.570 -13.638 10.999 1.00 98.38 797 ILE A CA 1
ATOM 6017 C C . ILE A 1 797 ? -10.374 -14.940 10.939 1.00 98.38 797 ILE A C 1
ATOM 6019 O O . ILE A 1 797 ? -11.533 -14.932 10.531 1.00 98.38 797 ILE A O 1
ATOM 6023 N N . ASN A 1 798 ? -9.751 -16.062 11.302 1.00 97.62 798 ASN A N 1
ATOM 6024 C CA . ASN A 1 798 ? -10.323 -17.404 11.121 1.00 97.62 798 ASN A CA 1
ATOM 6025 C C . ASN A 1 798 ? -11.080 -17.945 12.353 1.00 97.62 798 ASN A C 1
ATOM 6027 O O . ASN A 1 798 ? -11.570 -19.074 12.309 1.00 97.62 798 ASN A O 1
ATOM 6031 N N . ASN A 1 799 ? -11.103 -17.206 13.467 1.00 96.25 799 ASN A N 1
ATOM 6032 C CA . ASN A 1 799 ? -11.696 -17.615 14.744 1.00 96.25 799 ASN A CA 1
ATOM 6033 C C . ASN A 1 799 ? -12.111 -16.370 15.574 1.00 96.25 799 ASN A C 1
ATOM 6035 O O . ASN A 1 799 ? -12.899 -15.565 15.087 1.00 96.25 799 ASN A O 1
ATOM 6039 N N . GLU A 1 800 ? -11.627 -16.183 16.811 1.00 95.69 800 GLU A N 1
ATOM 6040 C CA . GLU A 1 800 ? -12.176 -15.189 17.749 1.00 95.69 800 GLU A CA 1
ATOM 6041 C C . GLU A 1 800 ? -11.823 -13.731 17.380 1.00 95.69 800 GLU A C 1
ATOM 6043 O O . GLU A 1 800 ? -10.651 -13.353 17.283 1.00 95.69 800 GLU A O 1
ATOM 6048 N N . LEU A 1 801 ? -12.851 -12.888 17.259 1.00 97.25 801 LEU A N 1
ATOM 6049 C CA . LEU A 1 801 ? -12.760 -11.429 17.208 1.00 97.25 801 LEU A CA 1
ATOM 6050 C C . LEU A 1 801 ? -13.408 -10.864 18.480 1.00 97.25 801 LEU A C 1
ATOM 6052 O O . LEU A 1 801 ? -14.618 -10.998 18.646 1.00 97.25 801 LEU A O 1
ATOM 6056 N N . SER A 1 802 ? -12.631 -10.242 19.371 1.00 96.88 802 SER A N 1
ATOM 6057 C CA . SER A 1 802 ? -13.133 -9.743 20.665 1.00 96.88 802 SER A CA 1
ATOM 6058 C C . SER A 1 802 ? -12.619 -8.344 21.031 1.00 96.88 802 SER A C 1
ATOM 6060 O O . SER A 1 802 ? -11.558 -7.890 20.582 1.00 96.88 802 SER A O 1
ATOM 6062 N N . VAL A 1 803 ? -13.401 -7.613 21.832 1.00 96.69 803 VAL A N 1
ATOM 6063 C CA . VAL A 1 803 ? -13.175 -6.198 22.174 1.00 96.69 803 VAL A CA 1
ATOM 6064 C C . VAL A 1 803 ? -13.106 -5.973 23.690 1.00 96.69 803 VAL A C 1
ATOM 6066 O O . VAL A 1 803 ? -13.315 -6.878 24.492 1.00 96.69 803 VAL A O 1
ATOM 6069 N N . GLY A 1 804 ? -12.715 -4.769 24.118 1.00 93.12 804 GLY A N 1
ATOM 6070 C CA . GLY A 1 804 ? -12.777 -4.385 25.533 1.00 93.12 804 GLY A CA 1
ATOM 6071 C C . GLY A 1 804 ? -14.126 -3.778 25.932 1.00 93.12 804 GLY A C 1
ATOM 6072 O O . GLY A 1 804 ? -14.914 -3.373 25.082 1.00 93.12 804 GLY A O 1
ATOM 6073 N N . GLN A 1 805 ? -14.333 -3.565 27.233 1.00 91.94 805 GLN A N 1
ATOM 6074 C CA . GLN A 1 805 ? -15.484 -2.825 27.783 1.00 91.94 805 GLN A CA 1
ATOM 6075 C C . GLN A 1 805 ? -15.497 -1.343 27.370 1.00 91.94 805 GLN A C 1
ATOM 6077 O O . GLN A 1 805 ? -16.521 -0.665 27.473 1.00 91.94 805 GLN A O 1
ATOM 6082 N N . GLY A 1 806 ? -14.358 -0.819 26.907 1.00 89.31 806 GLY A N 1
ATOM 6083 C CA . GLY A 1 806 ? -14.261 0.464 26.204 1.00 89.31 806 GLY A CA 1
ATOM 6084 C C . GLY A 1 806 ? -14.801 0.456 24.764 1.00 89.31 806 GLY A C 1
ATOM 6085 O O . GLY A 1 806 ? -14.828 1.518 24.140 1.00 89.31 806 GLY A O 1
ATOM 6086 N N . GLY A 1 807 ? -15.212 -0.708 24.256 1.00 94.44 807 GLY A N 1
ATOM 6087 C CA . GLY A 1 807 ? -15.541 -0.984 22.860 1.00 94.44 807 GLY A CA 1
ATOM 6088 C C . GLY A 1 807 ? -14.308 -1.159 21.965 1.00 94.44 807 GLY A C 1
ATOM 6089 O O . GLY A 1 807 ? -13.178 -0.895 22.385 1.00 94.44 807 GLY A O 1
ATOM 6090 N N . GLY A 1 808 ? -14.530 -1.582 20.723 1.00 96.75 808 GLY A N 1
ATOM 6091 C CA . GLY A 1 808 ? -13.532 -1.610 19.646 1.00 96.75 808 GLY A CA 1
ATOM 6092 C C . GLY A 1 808 ? -13.995 -0.793 18.437 1.00 96.75 808 GLY A C 1
ATOM 6093 O O . GLY A 1 808 ? -15.182 -0.497 18.313 1.00 96.75 808 GLY A O 1
ATOM 6094 N N . LYS A 1 809 ? -13.075 -0.406 17.542 1.00 98.06 809 LYS A N 1
ATOM 6095 C CA . LYS A 1 809 ? -13.420 0.283 16.283 1.00 98.06 809 LYS A CA 1
ATOM 6096 C C . LYS A 1 809 ? -12.684 -0.288 15.076 1.00 98.06 809 LYS A C 1
ATOM 6098 O O . LYS A 1 809 ? -11.457 -0.353 15.088 1.00 98.06 809 LYS A O 1
ATOM 6103 N N . ILE A 1 810 ? -13.408 -0.594 14.004 1.00 98.50 810 ILE A N 1
ATOM 6104 C CA . ILE A 1 810 ? -12.832 -0.941 12.698 1.00 98.50 810 ILE A CA 1
ATOM 6105 C C . ILE A 1 810 ? -13.208 0.129 11.666 1.00 98.50 810 ILE A C 1
ATOM 6107 O O . ILE A 1 810 ? -14.344 0.607 11.621 1.00 98.50 810 ILE A O 1
ATOM 6111 N N . HIS A 1 811 ? -12.239 0.508 10.833 1.00 98.50 811 HIS A N 1
ATOM 6112 C CA . HIS A 1 811 ? -12.425 1.395 9.683 1.00 98.50 811 HIS A CA 1
ATOM 6113 C C . HIS A 1 811 ? -11.788 0.760 8.445 1.00 98.50 811 HIS A C 1
ATOM 6115 O O . HIS A 1 811 ? -10.627 0.362 8.495 1.00 98.50 811 HIS A O 1
ATOM 6121 N N . ILE A 1 812 ? -12.542 0.646 7.351 1.00 98.56 812 ILE A N 1
ATOM 6122 C CA . ILE A 1 812 ? -12.087 0.095 6.071 1.00 98.56 812 ILE A CA 1
ATOM 6123 C C . ILE A 1 812 ? -12.282 1.142 4.978 1.00 98.56 812 ILE A C 1
ATOM 6125 O O . ILE A 1 812 ? -13.410 1.511 4.648 1.00 98.56 812 ILE A O 1
ATOM 6129 N N . ASP A 1 813 ? -11.159 1.572 4.414 1.00 95.81 813 ASP A N 1
ATOM 6130 C CA . ASP A 1 813 ? -11.043 2.585 3.365 1.00 95.81 813 ASP A CA 1
ATOM 6131 C C . ASP A 1 813 ? -10.112 2.044 2.267 1.00 95.81 813 ASP A C 1
ATOM 6133 O O . ASP A 1 813 ? -9.363 1.080 2.465 1.00 95.81 813 ASP A O 1
ATOM 6137 N N . ARG A 1 814 ? -10.088 2.703 1.106 1.00 95.44 814 ARG A N 1
ATOM 6138 C CA . ARG A 1 814 ? -9.149 2.417 0.012 1.00 95.44 814 ARG A CA 1
ATOM 6139 C C . ARG A 1 814 ? -9.168 0.916 -0.327 1.00 95.44 814 ARG A C 1
ATOM 6141 O O . ARG A 1 814 ? -10.230 0.316 -0.425 1.00 95.44 814 ARG A O 1
ATOM 6148 N N . ALA A 1 815 ? -8.013 0.300 -0.559 1.00 97.06 815 ALA A N 1
ATOM 6149 C CA . ALA A 1 815 ? -7.919 -1.093 -0.995 1.00 97.06 815 ALA A CA 1
ATOM 6150 C C . ALA A 1 815 ? -7.974 -2.112 0.158 1.00 97.06 815 ALA A C 1
ATOM 6152 O O . ALA A 1 815 ? -7.596 -3.266 -0.044 1.00 97.06 815 ALA A O 1
ATOM 6153 N N . GLY A 1 816 ? -8.359 -1.691 1.365 1.00 98.06 816 GLY A N 1
ATOM 6154 C CA . GLY A 1 816 ? -8.391 -2.559 2.534 1.00 98.06 816 GLY A CA 1
ATOM 6155 C C . GLY A 1 816 ? -9.444 -3.656 2.419 1.00 98.06 816 GLY A C 1
ATOM 6156 O O . GLY A 1 816 ? -10.562 -3.413 1.964 1.00 98.06 816 GLY A O 1
ATOM 6157 N N . GLN A 1 817 ? -9.100 -4.866 2.855 1.00 98.56 817 GLN A N 1
ATOM 6158 C CA . GLN A 1 817 ? -10.056 -5.953 3.026 1.00 98.56 817 GLN A CA 1
ATOM 6159 C C . GLN A 1 817 ? -9.956 -6.549 4.433 1.00 98.56 817 GLN A C 1
ATOM 6161 O O . GLN A 1 817 ? -8.867 -6.933 4.861 1.00 98.56 817 GLN A O 1
ATOM 6166 N N . PHE A 1 818 ? -11.092 -6.671 5.116 1.00 98.69 818 PHE A N 1
ATOM 6167 C CA . PHE A 1 818 ? -11.232 -7.357 6.400 1.00 98.69 818 PHE A CA 1
ATOM 6168 C C . PHE A 1 818 ? -12.233 -8.505 6.251 1.00 98.69 818 PHE A C 1
ATOM 6170 O O . PHE A 1 818 ? -13.398 -8.283 5.911 1.00 98.69 818 PHE A O 1
ATOM 6177 N N . TRP A 1 819 ? -11.764 -9.723 6.495 1.00 98.62 819 TRP A N 1
ATOM 6178 C CA . TRP A 1 819 ? -12.548 -10.954 6.452 1.00 98.62 819 TRP A CA 1
ATOM 6179 C C . TRP A 1 819 ? -12.576 -11.564 7.860 1.00 98.62 819 TRP A C 1
ATOM 6181 O O . TRP A 1 819 ? -11.522 -11.642 8.488 1.00 98.62 819 TRP A O 1
ATOM 6191 N N . THR A 1 820 ? -13.738 -11.987 8.364 1.00 98.38 820 THR A N 1
ATOM 6192 C CA . THR A 1 820 ? -13.881 -12.550 9.725 1.00 98.38 820 THR A CA 1
ATOM 6193 C C . THR A 1 820 ? -14.863 -13.718 9.761 1.00 98.38 820 THR A C 1
ATOM 6195 O O . THR A 1 820 ? -15.915 -13.644 9.122 1.00 98.38 820 THR A O 1
ATOM 6198 N N . ASP A 1 821 ? -14.572 -14.765 10.539 1.00 97.50 821 ASP A N 1
ATOM 6199 C CA . ASP A 1 821 ? -15.472 -15.916 10.739 1.00 97.50 821 ASP A CA 1
ATOM 6200 C C . ASP A 1 821 ? -16.596 -15.638 11.755 1.00 97.50 821 ASP A C 1
ATOM 6202 O O . ASP A 1 821 ? -16.926 -16.454 12.615 1.00 97.50 821 ASP A O 1
ATOM 6206 N N . GLY A 1 822 ? -17.213 -14.461 11.636 1.00 96.81 822 GLY A N 1
ATOM 6207 C CA . GLY A 1 822 ? -18.234 -13.970 12.554 1.00 96.81 822 GLY A CA 1
ATOM 6208 C C . GLY A 1 822 ? -17.715 -13.015 13.629 1.00 96.81 822 GLY A C 1
ATOM 6209 O O . GLY A 1 822 ? -16.649 -12.406 13.489 1.00 96.81 822 GLY A O 1
ATOM 6210 N N . TYR A 1 823 ? -18.547 -12.850 14.659 1.00 97.69 823 TYR A N 1
ATOM 6211 C CA . TYR A 1 823 ? -18.361 -12.011 15.847 1.00 97.69 823 TYR A CA 1
ATOM 6212 C C . TYR A 1 823 ? -19.474 -12.354 16.856 1.00 97.69 823 TYR A C 1
ATOM 6214 O O . TYR A 1 823 ? -20.642 -12.252 16.490 1.00 97.69 823 TYR A O 1
ATOM 6222 N N . ASP A 1 824 ? -19.153 -12.758 18.091 1.00 96.19 824 ASP A N 1
ATOM 6223 C CA . ASP A 1 824 ? -20.143 -13.119 19.132 1.00 96.19 824 ASP A CA 1
ATOM 6224 C C . ASP A 1 824 ? -19.916 -12.417 20.493 1.00 96.19 824 ASP A C 1
ATOM 6226 O O . ASP A 1 824 ? -20.487 -12.806 21.518 1.00 96.19 824 ASP A O 1
ATOM 6230 N N . ASP A 1 825 ? -19.100 -11.355 20.514 1.00 95.44 825 ASP A N 1
ATOM 6231 C CA . ASP A 1 825 ? -18.823 -10.575 21.725 1.00 95.44 825 ASP A CA 1
ATOM 6232 C C . ASP A 1 825 ? -19.994 -9.641 22.098 1.00 95.44 825 ASP A C 1
ATOM 6234 O O . ASP A 1 825 ? -20.721 -9.102 21.260 1.00 95.44 825 ASP A O 1
ATOM 6238 N N . THR A 1 826 ? -20.173 -9.445 23.403 1.00 94.75 826 THR A N 1
ATOM 6239 C CA . THR A 1 826 ? -21.256 -8.648 23.999 1.00 94.75 826 THR A CA 1
ATOM 6240 C C . THR A 1 826 ? -20.848 -7.217 24.348 1.00 94.75 826 THR A C 1
ATOM 6242 O O . THR A 1 826 ? -21.728 -6.379 24.574 1.00 94.75 826 THR A O 1
ATOM 6245 N N . ASP A 1 827 ? -19.547 -6.921 24.400 1.00 96.56 827 ASP A N 1
ATOM 6246 C CA . ASP A 1 827 ? -19.050 -5.543 24.386 1.00 96.56 827 ASP A CA 1
ATOM 6247 C C . ASP A 1 827 ? -19.116 -4.974 22.941 1.00 96.56 827 ASP A C 1
ATOM 6249 O O . ASP A 1 827 ? -19.317 -5.709 21.978 1.00 96.56 827 ASP A O 1
ATOM 6253 N N . HIS A 1 828 ? -19.086 -3.646 22.776 1.00 96.25 828 HIS A N 1
ATOM 6254 C CA . HIS A 1 828 ? -19.565 -2.988 21.543 1.00 96.25 828 HIS A CA 1
ATOM 6255 C C . HIS A 1 828 ? -18.471 -2.730 20.490 1.00 96.25 828 HIS A C 1
ATOM 6257 O O . HIS A 1 828 ? -17.419 -2.168 20.810 1.00 96.25 828 HIS A O 1
ATOM 6263 N N . LEU A 1 829 ? -18.754 -3.050 19.224 1.00 97.75 829 LEU A N 1
ATOM 6264 C CA . LEU A 1 829 ? -17.880 -2.805 18.072 1.00 97.75 829 LEU A CA 1
ATOM 6265 C C . LEU A 1 829 ? -18.472 -1.746 17.122 1.00 97.75 829 LEU A C 1
ATOM 6267 O O . LEU A 1 829 ? -19.480 -1.991 16.463 1.00 97.75 829 LEU A O 1
ATOM 6271 N N . ASP A 1 830 ? -17.812 -0.591 16.989 1.00 97.81 830 ASP A N 1
ATOM 6272 C CA . ASP A 1 830 ? -18.090 0.344 15.889 1.00 97.81 830 ASP A CA 1
ATOM 6273 C C . ASP A 1 830 ? -17.401 -0.142 14.602 1.00 97.81 830 ASP A C 1
ATOM 6275 O O . ASP A 1 830 ? -16.206 -0.456 14.607 1.00 97.81 830 ASP A O 1
ATOM 6279 N N . PHE A 1 831 ? -18.096 -0.105 13.468 1.00 93.25 831 PHE A N 1
ATOM 6280 C CA . PHE A 1 831 ? -17.585 -0.599 12.191 1.00 93.25 831 PHE A CA 1
ATOM 6281 C C . PHE A 1 831 ? -17.917 0.365 11.042 1.00 93.25 831 PHE A C 1
ATOM 6283 O O . PHE A 1 831 ? -19.070 0.736 10.843 1.00 93.25 831 PHE A O 1
ATOM 6290 N N . ASN A 1 832 ? -16.914 0.794 10.271 1.00 98.12 832 ASN A N 1
ATOM 6291 C CA . ASN A 1 832 ? -17.082 1.794 9.208 1.00 98.12 832 ASN A CA 1
ATOM 6292 C C . ASN A 1 832 ? -16.487 1.299 7.885 1.00 98.12 832 ASN A C 1
ATOM 6294 O O . ASN A 1 832 ? -15.321 0.907 7.855 1.00 98.12 832 ASN A O 1
ATOM 6298 N N . VAL A 1 833 ? -17.256 1.379 6.795 1.00 98.56 833 VAL A N 1
ATOM 6299 C CA . VAL A 1 833 ? -16.806 1.061 5.428 1.00 98.56 833 VAL A CA 1
ATOM 6300 C C . VAL A 1 833 ? -17.016 2.277 4.518 1.00 98.56 833 VAL A C 1
ATOM 6302 O O . VAL A 1 833 ? -18.149 2.639 4.188 1.00 98.56 833 VAL A O 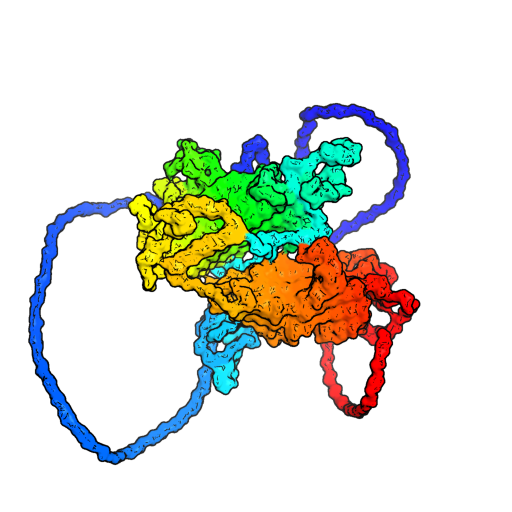1
ATOM 6305 N N . ASP A 1 834 ? -15.927 2.923 4.103 1.00 96.50 834 ASP A N 1
ATOM 6306 C CA . ASP A 1 834 ? -15.908 4.001 3.098 1.00 96.50 834 ASP A CA 1
ATOM 6307 C C . ASP A 1 834 ? -15.019 3.683 1.872 1.00 96.50 834 ASP A C 1
ATOM 6309 O O . ASP A 1 834 ? -15.002 4.429 0.888 1.00 96.50 834 ASP A O 1
ATOM 6313 N N . GLY A 1 835 ? -14.414 2.493 1.846 1.00 96.25 835 GLY A N 1
ATOM 6314 C CA . GLY A 1 835 ? -13.823 1.870 0.663 1.00 96.25 835 GLY A CA 1
ATOM 6315 C C . GLY A 1 835 ? -13.631 0.364 0.854 1.00 96.25 835 GLY A C 1
ATOM 6316 O O . GLY A 1 835 ? -13.985 -0.193 1.891 1.00 96.25 835 GLY A O 1
ATOM 6317 N N . GLY A 1 836 ? -13.069 -0.316 -0.144 1.00 97.50 836 GLY A N 1
ATOM 6318 C CA . GLY A 1 836 ? -12.540 -1.666 0.051 1.00 97.50 836 GLY A CA 1
ATOM 6319 C C . GLY A 1 836 ? -13.611 -2.730 0.302 1.00 97.50 836 GLY A C 1
ATOM 6320 O O . GLY A 1 836 ? -14.629 -2.764 -0.395 1.00 97.50 836 GLY A O 1
ATOM 6321 N N . ARG A 1 837 ? -13.359 -3.641 1.252 1.00 98.38 837 ARG A N 1
ATOM 6322 C CA . ARG A 1 837 ? -14.236 -4.786 1.555 1.00 98.38 837 ARG A CA 1
ATOM 6323 C C . ARG A 1 837 ? -14.283 -5.162 3.037 1.00 98.38 837 ARG A C 1
ATOM 6325 O O . ARG A 1 837 ? -13.264 -5.515 3.620 1.00 98.38 837 ARG A O 1
ATOM 6332 N N . PHE A 1 838 ? -15.492 -5.251 3.580 1.00 98.69 838 PHE A N 1
ATOM 6333 C CA . PHE A 1 838 ? -15.827 -6.159 4.678 1.00 98.69 838 PHE A CA 1
ATOM 6334 C C . PHE A 1 838 ? -16.422 -7.463 4.132 1.00 98.69 838 PHE A C 1
ATOM 6336 O O . PHE A 1 838 ? -17.219 -7.424 3.188 1.00 98.69 838 PHE A O 1
ATOM 6343 N N . ALA A 1 839 ? -16.078 -8.597 4.745 1.00 98.56 839 ALA A N 1
ATOM 6344 C CA . ALA A 1 839 ? -16.745 -9.875 4.526 1.00 98.56 839 ALA A CA 1
ATOM 6345 C C . ALA A 1 839 ? -16.864 -10.700 5.820 1.00 98.56 839 ALA A C 1
ATOM 6347 O O . ALA A 1 839 ? -15.866 -10.966 6.490 1.00 98.56 839 ALA A O 1
ATOM 6348 N N . ASN A 1 840 ? -18.077 -11.156 6.131 1.00 98.56 840 ASN A N 1
ATOM 6349 C CA . ASN A 1 840 ? -18.340 -12.139 7.184 1.00 98.56 840 ASN A CA 1
ATOM 6350 C C . ASN A 1 840 ? -18.526 -13.547 6.587 1.00 98.56 840 ASN A C 1
ATOM 6352 O O . ASN A 1 840 ? -19.388 -13.748 5.726 1.00 98.56 840 ASN A O 1
ATOM 6356 N N . THR A 1 841 ? -17.749 -14.517 7.081 1.00 97.88 841 THR A N 1
ATOM 6357 C CA . THR A 1 841 ? -17.813 -15.933 6.674 1.00 97.88 841 THR A CA 1
ATOM 6358 C C . THR A 1 841 ? -18.501 -16.852 7.684 1.00 97.88 841 THR A C 1
ATOM 6360 O O . THR A 1 841 ? -18.804 -17.993 7.336 1.00 97.88 841 THR A O 1
ATOM 6363 N N . GLY A 1 842 ? -18.800 -16.358 8.890 1.00 97.94 842 GLY A N 1
ATOM 6364 C CA . GLY A 1 842 ? -19.338 -17.147 9.998 1.00 97.94 842 GLY A CA 1
ATOM 6365 C C . GLY A 1 842 ? -20.644 -16.589 10.564 1.00 97.94 842 GLY A C 1
ATOM 6366 O O . GLY A 1 842 ? -21.517 -16.126 9.824 1.00 97.94 842 GLY A O 1
ATOM 6367 N N . LEU A 1 843 ? -20.804 -16.673 11.888 1.00 98.25 843 LEU A N 1
ATOM 6368 C CA . LEU A 1 843 ? -21.964 -16.139 12.608 1.00 98.25 843 LEU A CA 1
ATOM 6369 C C . LEU A 1 843 ? -21.615 -14.788 13.241 1.00 98.25 843 LEU A C 1
ATOM 6371 O O . LEU A 1 843 ? -20.795 -14.723 14.152 1.00 98.25 843 LEU A O 1
ATOM 6375 N N . PHE A 1 844 ? -22.258 -13.725 12.774 1.00 98.44 844 PHE A N 1
ATOM 6376 C CA . PHE A 1 844 ? -22.143 -12.383 13.337 1.00 98.44 844 PHE A CA 1
ATOM 6377 C C . PHE A 1 844 ? -23.390 -12.125 14.201 1.00 98.44 844 PHE A C 1
ATOM 6379 O O . PHE A 1 844 ? -24.455 -11.854 13.660 1.00 98.44 844 PHE A O 1
ATOM 6386 N N . ASP A 1 845 ? -23.267 -12.309 15.517 1.00 97.75 845 ASP A N 1
ATOM 6387 C CA . ASP A 1 845 ? -24.335 -12.313 16.545 1.00 97.75 845 ASP A CA 1
ATOM 6388 C C . ASP A 1 845 ? -23.840 -11.622 17.843 1.00 97.75 845 ASP A C 1
ATOM 6390 O O . ASP A 1 845 ? -24.151 -12.018 18.967 1.00 97.75 845 ASP A O 1
ATOM 6394 N N . GLY A 1 846 ? -22.971 -10.618 17.674 1.00 96.44 846 GLY A N 1
ATOM 6395 C CA . GLY A 1 846 ? -22.425 -9.764 18.733 1.00 96.44 846 GLY A CA 1
ATOM 6396 C C . GLY A 1 846 ? -23.058 -8.366 18.754 1.00 96.44 846 GLY A C 1
ATOM 6397 O O . GLY A 1 846 ? -24.011 -8.098 18.035 1.00 96.44 846 GLY A O 1
ATOM 6398 N N . ASN A 1 847 ? -22.508 -7.461 19.568 1.00 96.69 847 ASN A N 1
ATOM 6399 C CA . ASN A 1 847 ? -23.019 -6.096 19.789 1.00 96.69 847 ASN A CA 1
ATOM 6400 C C . ASN A 1 847 ? -22.293 -5.045 18.914 1.00 96.69 847 ASN A C 1
ATOM 6402 O O . ASN A 1 847 ? -21.086 -4.848 19.092 1.00 96.69 847 ASN A O 1
ATOM 6406 N N . PHE A 1 848 ? -22.982 -4.353 17.992 1.00 98.12 848 PHE A N 1
ATOM 6407 C CA . PHE A 1 848 ? -22.319 -3.485 16.996 1.00 98.12 848 PHE A CA 1
ATOM 6408 C C . PHE A 1 848 ? -23.138 -2.316 16.404 1.00 98.12 848 PHE A C 1
ATOM 6410 O O . PHE A 1 848 ? -24.358 -2.368 16.258 1.00 98.12 848 PHE A O 1
ATOM 6417 N N . ASP A 1 849 ? -22.405 -1.293 15.947 1.00 98.31 849 ASP A N 1
ATOM 6418 C CA . ASP A 1 849 ? -22.874 -0.214 15.060 1.00 98.31 849 ASP A CA 1
ATOM 6419 C C . ASP A 1 849 ? -22.069 -0.273 13.742 1.00 98.31 849 ASP A C 1
ATOM 6421 O O . ASP A 1 849 ? -20.872 0.019 13.744 1.00 98.31 849 ASP A O 1
ATOM 6425 N N . LEU A 1 850 ? -22.697 -0.612 12.606 1.00 98.62 850 LEU A N 1
ATOM 6426 C CA . LEU A 1 850 ? -22.064 -0.641 11.276 1.00 98.62 850 LEU A CA 1
ATOM 6427 C C . LEU A 1 850 ? -22.589 0.486 10.373 1.00 98.62 850 LEU A C 1
ATOM 6429 O O . LEU A 1 850 ? -23.787 0.550 10.097 1.00 98.62 850 LEU A O 1
ATOM 6433 N N . GLU A 1 851 ? -21.702 1.333 9.838 1.00 98.56 851 GLU A N 1
ATOM 6434 C CA . GLU A 1 851 ? -22.020 2.293 8.766 1.00 98.56 851 GLU A CA 1
ATOM 6435 C C . GLU A 1 851 ? -21.234 1.997 7.474 1.00 98.56 851 GLU A C 1
ATOM 6437 O O . GLU A 1 851 ? -20.003 1.990 7.452 1.00 98.56 851 GLU A O 1
ATOM 6442 N N . ALA A 1 852 ? -21.961 1.789 6.373 1.00 98.50 852 ALA A N 1
ATOM 6443 C CA . ALA A 1 852 ? -21.427 1.574 5.031 1.00 98.50 852 ALA A CA 1
ATOM 6444 C C . ALA A 1 852 ? -21.792 2.754 4.113 1.00 98.50 852 ALA A C 1
ATOM 6446 O O . ALA A 1 852 ? -22.963 2.995 3.816 1.00 98.50 852 ALA A O 1
ATOM 6447 N N . THR A 1 853 ? -20.784 3.489 3.643 1.00 97.44 853 THR A N 1
ATOM 6448 C CA . THR A 1 853 ? -20.942 4.709 2.822 1.00 97.44 853 THR A CA 1
ATOM 6449 C C . THR A 1 853 ? -20.403 4.563 1.394 1.00 97.44 853 THR A C 1
ATOM 6451 O O . THR A 1 853 ? -20.757 5.337 0.503 1.00 97.44 853 THR A O 1
ATOM 6454 N N . SER A 1 854 ? -19.549 3.564 1.175 1.00 96.00 854 SER A N 1
ATOM 6455 C CA . SER A 1 854 ? -18.868 3.235 -0.080 1.00 96.00 854 SER A CA 1
ATOM 6456 C C . SER A 1 854 ? -18.287 1.810 0.050 1.00 96.00 854 SER A C 1
ATOM 6458 O O . SER A 1 854 ? -18.594 1.110 1.016 1.00 96.00 854 SER A O 1
ATOM 6460 N N . GLY A 1 855 ? -17.503 1.339 -0.921 1.00 95.94 855 GLY A N 1
ATOM 6461 C CA . GLY A 1 855 ? -16.862 0.021 -0.878 1.00 95.94 855 GLY A CA 1
ATOM 6462 C C . GLY A 1 855 ? -17.844 -1.156 -0.933 1.00 95.94 855 GLY A C 1
ATOM 6463 O O . GLY A 1 855 ? -18.924 -1.075 -1.526 1.00 95.94 855 GLY A O 1
ATOM 6464 N N . GLN A 1 856 ? -17.442 -2.280 -0.340 1.00 98.00 856 GLN A N 1
ATOM 6465 C CA . GLN A 1 856 ? -18.189 -3.538 -0.321 1.00 98.00 856 GLN A CA 1
ATOM 6466 C C . GLN A 1 856 ? -18.402 -4.022 1.119 1.00 98.00 856 GLN A C 1
ATOM 6468 O O . GLN A 1 856 ? -17.465 -4.081 1.907 1.00 98.00 856 GLN A O 1
ATOM 6473 N N . THR A 1 857 ? -19.630 -4.395 1.466 1.00 98.62 857 THR A N 1
ATOM 6474 C CA . THR A 1 857 ? -20.023 -4.912 2.785 1.00 98.62 857 THR A CA 1
ATOM 6475 C C . THR A 1 857 ? -20.785 -6.218 2.576 1.00 98.62 857 THR A C 1
ATOM 6477 O O . THR A 1 857 ? -22.000 -6.215 2.363 1.00 98.62 857 THR A O 1
ATOM 6480 N N . ILE A 1 858 ? -20.053 -7.334 2.571 1.00 98.56 858 ILE A N 1
ATOM 6481 C CA . ILE A 1 858 ? -20.617 -8.677 2.411 1.00 98.56 858 ILE A CA 1
ATOM 6482 C C . ILE A 1 858 ? -21.027 -9.175 3.802 1.00 98.56 858 ILE A C 1
ATOM 6484 O O . ILE A 1 858 ? -20.197 -9.640 4.583 1.00 98.56 858 ILE A O 1
ATOM 6488 N N . LEU A 1 859 ? -22.314 -9.031 4.117 1.00 98.75 859 LEU A N 1
ATOM 6489 C CA . LEU A 1 859 ? -22.911 -9.382 5.408 1.00 98.75 859 LEU A CA 1
ATOM 6490 C C . LEU A 1 859 ? -22.842 -10.893 5.671 1.00 98.75 859 LEU A C 1
ATOM 6492 O O . LEU A 1 859 ? -22.655 -11.311 6.808 1.00 98.75 859 LEU A O 1
ATOM 6496 N N . ALA A 1 860 ? -22.966 -11.717 4.630 1.00 98.38 860 ALA A N 1
ATOM 6497 C CA . ALA A 1 860 ? -22.822 -13.165 4.734 1.00 98.38 860 ALA A CA 1
ATOM 6498 C C . ALA A 1 860 ? -22.380 -13.786 3.397 1.00 98.38 860 ALA A C 1
ATOM 6500 O O . ALA A 1 860 ? -22.915 -13.441 2.340 1.00 98.38 860 ALA A O 1
ATOM 6501 N N . THR A 1 861 ? -21.428 -14.720 3.470 1.00 97.06 861 THR A N 1
ATOM 6502 C CA . THR A 1 861 ? -21.008 -15.626 2.385 1.00 97.06 861 THR A CA 1
ATOM 6503 C C . THR A 1 861 ? -21.614 -17.036 2.553 1.00 97.06 861 THR A C 1
ATOM 6505 O O . THR A 1 861 ? -22.558 -17.232 3.318 1.00 97.06 861 THR A O 1
ATOM 6508 N N . ASP A 1 862 ? -21.073 -18.050 1.862 1.00 93.69 862 ASP A N 1
ATOM 6509 C CA . ASP A 1 862 ? -21.538 -19.449 1.906 1.00 93.69 862 ASP A CA 1
ATOM 6510 C C . ASP A 1 862 ? -21.656 -20.037 3.328 1.00 93.69 862 ASP A C 1
ATOM 6512 O O . ASP A 1 862 ? -20.670 -20.454 3.931 1.00 93.69 862 ASP A O 1
ATOM 6516 N N . GLY A 1 863 ? -22.885 -20.172 3.829 1.00 95.38 863 GLY A N 1
ATOM 6517 C CA . GLY A 1 863 ? -23.182 -20.757 5.141 1.00 95.38 863 GLY A CA 1
ATOM 6518 C C . GLY A 1 863 ? -23.082 -19.779 6.314 1.00 95.38 863 GLY A C 1
ATOM 6519 O O . GLY A 1 863 ? -23.365 -20.183 7.442 1.00 95.38 863 GLY A O 1
ATOM 6520 N N . ALA A 1 864 ? -22.720 -18.523 6.051 1.00 98.25 864 ALA A N 1
ATOM 6521 C CA . ALA A 1 864 ? -22.631 -17.460 7.041 1.00 98.25 864 ALA A CA 1
ATOM 6522 C C . ALA A 1 864 ? -24.019 -16.903 7.405 1.00 98.25 864 ALA A C 1
ATOM 6524 O O . ALA A 1 864 ? -25.003 -17.054 6.671 1.00 98.25 864 ALA A O 1
ATOM 6525 N N . THR A 1 865 ? -24.113 -16.224 8.544 1.00 98.69 865 THR A N 1
ATOM 6526 C CA . THR A 1 865 ? -25.321 -15.507 8.972 1.00 98.69 865 THR A CA 1
ATOM 6527 C C . THR A 1 865 ? -24.934 -14.221 9.689 1.00 98.69 865 THR A C 1
ATOM 6529 O O . THR A 1 865 ? -24.024 -14.215 10.516 1.00 98.69 865 THR A O 1
ATOM 6532 N N . PHE A 1 866 ? -25.625 -13.136 9.352 1.00 98.81 866 PHE A N 1
ATOM 6533 C CA . PHE A 1 866 ? -25.503 -11.833 9.993 1.00 98.81 866 PHE A CA 1
ATOM 6534 C C . PHE A 1 866 ? -26.787 -11.553 10.766 1.00 98.81 866 PHE A C 1
ATOM 6536 O O . PHE A 1 866 ? -27.858 -11.506 10.163 1.00 98.81 866 PHE A O 1
ATOM 6543 N N . VAL A 1 867 ? -26.695 -11.389 12.078 1.00 98.69 867 VAL A N 1
ATOM 6544 C CA . VAL A 1 867 ? -27.817 -11.047 12.952 1.00 98.69 867 VAL A CA 1
ATOM 6545 C C . VAL A 1 867 ? -27.718 -9.563 13.284 1.00 98.69 867 VAL A C 1
ATOM 6547 O O . VAL A 1 867 ? -26.668 -9.068 13.681 1.00 98.69 867 VAL A O 1
ATOM 6550 N N . LEU A 1 868 ? -28.816 -8.838 13.098 1.00 98.19 868 LEU A N 1
ATOM 6551 C CA . LEU A 1 868 ? -28.987 -7.457 13.528 1.00 98.19 868 LEU A CA 1
ATOM 6552 C C . LEU A 1 868 ? -29.914 -7.493 14.752 1.00 98.19 868 LEU A C 1
ATOM 6554 O O . LEU A 1 868 ? -31.137 -7.574 14.610 1.00 98.19 868 LEU A O 1
ATOM 6558 N N . GLY A 1 869 ? -29.311 -7.557 15.941 1.00 97.31 869 GLY A N 1
ATOM 6559 C CA . GLY A 1 869 ? -29.961 -7.876 17.211 1.00 97.31 869 GLY A CA 1
ATOM 6560 C C . GLY A 1 869 ? -30.536 -6.674 17.970 1.00 97.31 869 GLY A C 1
ATOM 6561 O O . GLY A 1 869 ? -30.560 -5.530 17.508 1.00 97.31 869 GLY A O 1
ATOM 6562 N N . ASN A 1 870 ? -31.054 -6.922 19.180 1.00 96.38 870 ASN A N 1
ATOM 6563 C CA . ASN A 1 870 ? -31.625 -5.863 20.019 1.00 96.38 870 ASN A CA 1
ATOM 6564 C C . ASN A 1 870 ? -30.557 -4.826 20.427 1.00 96.38 870 ASN A C 1
ATOM 6566 O O . ASN A 1 870 ? -29.795 -5.036 21.376 1.00 96.38 870 ASN A O 1
ATOM 6570 N N . GLY A 1 871 ? -30.643 -3.639 19.827 1.00 95.25 871 GLY A N 1
ATOM 6571 C CA . GLY A 1 871 ? -29.766 -2.499 20.088 1.00 95.25 871 GLY A CA 1
ATOM 6572 C C . GLY A 1 871 ? -28.710 -2.261 19.012 1.00 95.25 871 GLY A C 1
ATOM 6573 O O . GLY A 1 871 ? -28.112 -1.189 19.037 1.00 95.25 871 GLY A O 1
ATOM 6574 N N . ASP A 1 872 ? -28.536 -3.201 18.081 1.00 98.12 872 ASP A N 1
ATOM 6575 C CA . ASP A 1 872 ? -27.545 -3.124 17.009 1.00 98.12 872 ASP A CA 1
ATOM 6576 C C . ASP A 1 872 ? -28.036 -2.277 15.834 1.00 98.12 872 ASP A C 1
ATOM 6578 O O . ASP A 1 872 ? -29.246 -2.134 15.590 1.00 98.12 872 ASP A O 1
ATOM 6582 N N . ARG A 1 873 ? -27.082 -1.718 15.085 1.00 98.19 873 ARG A N 1
ATOM 6583 C CA . ARG A 1 873 ? -27.358 -0.756 14.017 1.00 98.19 873 ARG A CA 1
ATOM 6584 C C . ARG A 1 873 ? -26.635 -1.104 12.722 1.00 98.19 873 ARG A C 1
ATOM 6586 O O . ARG A 1 873 ? -25.425 -1.299 12.706 1.00 98.19 873 ARG A O 1
ATOM 6593 N N . LEU A 1 874 ? -27.370 -1.083 11.611 1.00 98.69 874 LEU A N 1
ATOM 6594 C CA . LEU A 1 874 ? -26.822 -1.157 10.255 1.00 98.69 874 LEU A CA 1
ATOM 6595 C C . LEU A 1 874 ? -27.286 0.068 9.466 1.00 98.69 874 LEU A C 1
ATOM 6597 O O . LEU A 1 874 ? -28.480 0.246 9.241 1.00 98.69 874 LEU A O 1
ATOM 6601 N N . ALA A 1 875 ? -26.355 0.914 9.038 1.00 98.56 875 ALA A N 1
ATOM 6602 C CA . ALA A 1 875 ? -26.623 2.110 8.251 1.00 98.56 875 ALA A CA 1
ATOM 6603 C C . ALA A 1 875 ? -25.985 2.012 6.859 1.00 98.56 875 ALA A C 1
ATOM 6605 O O . ALA A 1 875 ? -24.781 1.803 6.731 1.00 98.56 875 ALA A O 1
ATOM 6606 N N . VAL A 1 876 ? -26.791 2.201 5.813 1.00 98.56 876 VAL A N 1
ATOM 6607 C CA . VAL A 1 876 ? -26.344 2.246 4.415 1.00 98.56 876 VAL A CA 1
ATOM 6608 C C . VAL A 1 876 ? -26.537 3.659 3.874 1.00 98.56 876 VAL A C 1
ATOM 6610 O O . VAL A 1 876 ? -27.645 4.202 3.914 1.00 98.56 876 VAL A O 1
ATOM 6613 N N . THR A 1 877 ? -25.467 4.259 3.358 1.00 96.75 877 THR A N 1
ATOM 6614 C CA . THR A 1 877 ? -25.433 5.664 2.937 1.00 96.75 877 THR A CA 1
ATOM 6615 C C . THR A 1 877 ? -25.107 5.788 1.446 1.00 96.75 877 THR A C 1
ATOM 6617 O O . THR A 1 877 ? -24.029 5.428 0.984 1.00 96.75 877 THR A O 1
ATOM 6620 N N . GLY A 1 878 ? -26.028 6.382 0.684 1.00 94.81 878 GLY A N 1
ATOM 6621 C CA . GLY A 1 878 ? -25.836 6.749 -0.720 1.00 94.81 878 GLY A CA 1
ATOM 6622 C C . GLY A 1 878 ? -25.874 5.597 -1.732 1.00 94.81 878 GLY A C 1
ATOM 6623 O O . GLY A 1 878 ? -26.584 4.612 -1.559 1.00 94.81 878 GLY A O 1
ATOM 6624 N N . THR A 1 879 ? -25.195 5.783 -2.865 1.00 93.12 879 THR A N 1
ATOM 6625 C CA . THR A 1 879 ? -25.254 4.895 -4.045 1.00 93.12 879 THR A CA 1
ATOM 6626 C C . THR A 1 879 ? -24.018 4.020 -4.240 1.00 93.12 879 THR A C 1
ATOM 6628 O O . THR A 1 879 ? -24.094 3.032 -4.972 1.00 93.12 879 THR A O 1
ATOM 6631 N N . GLU A 1 880 ? -22.903 4.365 -3.592 1.00 93.44 880 GLU A N 1
ATOM 6632 C CA . GLU A 1 880 ? -21.600 3.731 -3.828 1.00 93.44 880 GLU A CA 1
ATOM 6633 C C . GLU A 1 880 ? -21.406 2.460 -2.985 1.00 93.44 880 GLU A C 1
ATOM 6635 O O . GLU A 1 880 ? -20.777 1.509 -3.446 1.00 93.44 880 GLU A O 1
ATOM 6640 N N . ALA A 1 881 ? -21.988 2.411 -1.780 1.00 95.12 881 ALA A N 1
ATOM 6641 C CA . ALA A 1 881 ? -21.920 1.257 -0.885 1.00 95.12 881 ALA A CA 1
ATOM 6642 C C . ALA A 1 881 ? -22.599 0.021 -1.501 1.00 95.12 881 ALA A C 1
ATOM 6644 O O . ALA A 1 881 ? -23.820 -0.005 -1.680 1.00 95.12 881 ALA A O 1
ATOM 6645 N N . LYS A 1 882 ? -21.828 -1.033 -1.798 1.00 96.31 882 LYS A N 1
ATOM 6646 C CA . LYS A 1 882 ? -22.375 -2.348 -2.165 1.00 96.31 882 LYS A CA 1
ATOM 6647 C C . LYS A 1 882 ? -22.580 -3.173 -0.891 1.00 96.31 882 LYS A C 1
ATOM 6649 O O . LYS A 1 882 ? -21.612 -3.696 -0.350 1.00 96.31 882 LYS A O 1
ATOM 6654 N N . VAL A 1 883 ? -23.815 -3.274 -0.402 1.00 98.56 883 VAL A N 1
ATOM 6655 C CA . VAL A 1 883 ? -24.151 -3.985 0.847 1.00 98.56 883 VAL A CA 1
ATOM 6656 C C . VAL A 1 883 ? -25.038 -5.193 0.547 1.00 98.56 883 VAL A C 1
ATOM 6658 O O . VAL A 1 883 ? -25.934 -5.096 -0.290 1.00 98.56 883 VAL A O 1
ATOM 6661 N N . GLY A 1 884 ? -24.802 -6.319 1.224 1.00 98.00 884 GLY A N 1
ATOM 6662 C CA . GLY A 1 884 ? -25.609 -7.535 1.094 1.00 98.00 884 GLY A CA 1
ATOM 6663 C C . GLY A 1 884 ? -24.763 -8.795 0.978 1.00 98.00 884 GLY A C 1
ATOM 6664 O O . GLY A 1 884 ? -23.987 -9.080 1.885 1.00 98.00 884 GLY A O 1
ATOM 6665 N N . PHE A 1 885 ? -24.935 -9.560 -0.099 1.00 97.88 885 PHE A N 1
ATOM 6666 C CA . PHE A 1 885 ? -24.452 -10.944 -0.184 1.00 97.88 885 PHE A CA 1
ATOM 6667 C C . PHE A 1 885 ? -23.597 -11.205 -1.432 1.00 97.88 885 PHE A C 1
ATOM 6669 O O . PHE A 1 885 ? -23.907 -10.700 -2.512 1.00 97.88 885 PHE A O 1
ATOM 6676 N N . ASP A 1 886 ? -22.561 -12.035 -1.283 1.00 95.75 886 ASP A N 1
ATOM 6677 C CA . ASP A 1 886 ? -21.812 -12.673 -2.375 1.00 95.75 886 ASP A CA 1
ATOM 6678 C C . ASP A 1 886 ? -21.150 -13.968 -1.866 1.00 95.75 886 ASP A C 1
ATOM 6680 O O . ASP A 1 886 ? -20.902 -14.110 -0.667 1.00 95.75 886 ASP A O 1
ATOM 6684 N N . GLY A 1 887 ? -20.886 -14.929 -2.751 1.00 92.81 887 GLY A N 1
ATOM 6685 C CA . GLY A 1 887 ? -20.414 -16.260 -2.367 1.00 92.81 887 GLY A CA 1
ATOM 6686 C C . GLY A 1 887 ? -20.329 -17.261 -3.520 1.00 92.81 887 GLY A C 1
ATOM 6687 O O . GLY A 1 887 ? -20.373 -16.903 -4.700 1.00 92.81 887 GLY A O 1
ATOM 6688 N N . GLY A 1 888 ? -20.182 -18.538 -3.167 1.00 90.69 888 GLY A N 1
ATOM 6689 C CA . GLY A 1 888 ? -20.277 -19.686 -4.063 1.00 90.69 888 GLY A CA 1
ATOM 6690 C C . GLY A 1 888 ? -21.717 -20.195 -4.203 1.00 90.69 888 GLY A C 1
ATOM 6691 O O . GLY A 1 888 ? -22.667 -19.422 -4.252 1.00 90.69 888 GLY A O 1
ATOM 6692 N N . ASP A 1 889 ? -21.881 -21.518 -4.298 1.00 86.88 889 ASP A N 1
ATOM 6693 C CA . ASP A 1 889 ? -23.188 -22.189 -4.446 1.00 86.88 889 ASP A CA 1
ATOM 6694 C C . ASP A 1 889 ? -23.830 -22.544 -3.077 1.00 86.88 889 ASP A C 1
ATOM 6696 O O . ASP A 1 889 ? -24.456 -23.602 -2.920 1.00 86.88 889 ASP A O 1
ATOM 6700 N N . GLY A 1 890 ? -23.580 -21.735 -2.041 1.00 90.88 890 GLY A N 1
ATOM 6701 C CA . GLY A 1 890 ? -24.061 -21.942 -0.675 1.00 90.88 890 GLY A CA 1
ATOM 6702 C C . GLY A 1 890 ? -25.385 -21.238 -0.367 1.00 90.88 890 GLY A C 1
ATOM 6703 O O . GLY A 1 890 ? -26.231 -21.025 -1.233 1.00 90.88 890 GLY A O 1
ATOM 6704 N N . SER A 1 891 ? -25.571 -20.877 0.903 1.00 95.19 891 SER A N 1
ATOM 6705 C CA . SER A 1 891 ? -26.700 -20.063 1.368 1.00 95.19 891 SER A CA 1
ATOM 6706 C C . SER A 1 891 ? -26.223 -19.025 2.376 1.00 95.19 891 SER A C 1
ATOM 6708 O O . SER A 1 891 ? -25.544 -19.407 3.328 1.00 95.19 891 SER A O 1
ATOM 6710 N N . ALA A 1 892 ? -26.600 -17.765 2.197 1.00 97.94 892 ALA A N 1
ATOM 6711 C CA . ALA A 1 892 ? -26.238 -16.649 3.071 1.00 97.94 892 ALA A CA 1
ATOM 6712 C C . ALA A 1 892 ? -27.496 -16.041 3.696 1.00 97.94 892 ALA A C 1
ATOM 6714 O O . ALA A 1 892 ? -28.556 -16.054 3.069 1.00 97.94 892 ALA A O 1
ATOM 6715 N N . ARG A 1 893 ? -27.402 -15.500 4.915 1.00 98.50 893 ARG A N 1
ATOM 6716 C CA . ARG A 1 893 ? -28.576 -14.956 5.608 1.00 98.50 893 ARG A CA 1
ATOM 6717 C C . ARG A 1 893 ? -28.306 -13.661 6.372 1.00 98.50 893 ARG A C 1
ATOM 6719 O O . ARG A 1 893 ? -27.275 -13.528 7.024 1.00 98.50 893 ARG A O 1
ATOM 6726 N N . LEU A 1 894 ? -29.274 -12.748 6.313 1.00 98.75 894 LEU A N 1
ATOM 6727 C CA . LEU A 1 894 ? -29.453 -11.628 7.236 1.00 98.75 894 LEU A CA 1
ATOM 6728 C C . LEU A 1 894 ? -30.695 -11.905 8.098 1.00 98.75 894 LEU A C 1
ATOM 6730 O O . LEU A 1 894 ? -31.770 -12.143 7.552 1.00 98.75 894 LEU A O 1
ATOM 6734 N N . GLU A 1 895 ? -30.562 -11.866 9.419 1.00 98.69 895 GLU A N 1
ATOM 6735 C CA . GLU A 1 895 ? -31.676 -11.928 10.374 1.00 98.69 895 GLU A CA 1
ATOM 6736 C C . GLU A 1 895 ? -31.794 -10.569 11.083 1.00 98.69 895 GLU A C 1
ATOM 6738 O O . GLU A 1 895 ? -30.785 -9.987 11.474 1.00 98.69 895 GLU A O 1
ATOM 6743 N N . ILE A 1 896 ? -33.007 -10.028 11.217 1.00 98.69 896 ILE A N 1
ATOM 6744 C CA . ILE A 1 896 ? -33.278 -8.734 11.864 1.00 98.69 896 ILE A CA 1
ATOM 6745 C C . ILE A 1 896 ? -34.254 -8.957 13.023 1.00 98.69 896 ILE A C 1
ATOM 6747 O O . ILE A 1 896 ? -35.422 -9.291 12.804 1.00 98.69 896 ILE A O 1
ATOM 6751 N N . GLU A 1 897 ? -33.785 -8.766 14.257 1.00 98.12 897 GLU A N 1
ATOM 6752 C CA . GLU A 1 897 ? -34.575 -8.992 15.470 1.00 98.12 897 GLU A CA 1
ATOM 6753 C C . GLU A 1 897 ? -35.356 -7.749 15.946 1.00 98.12 897 GLU A C 1
ATOM 6755 O O . GLU A 1 897 ? -35.099 -6.596 15.584 1.00 98.12 897 GLU A O 1
ATOM 6760 N N . SER A 1 898 ? -36.313 -7.979 16.852 1.00 97.25 898 SER A N 1
ATOM 6761 C CA . SER A 1 898 ? -37.022 -6.908 17.554 1.00 97.25 898 SER A CA 1
ATOM 6762 C C . SER A 1 898 ? -36.082 -6.102 18.459 1.00 97.25 898 SER A C 1
ATOM 6764 O O . SER A 1 898 ? -35.510 -6.620 19.417 1.00 97.25 898 SER A O 1
ATOM 6766 N N . GLY A 1 899 ? -35.971 -4.801 18.177 1.00 96.50 899 GLY A N 1
ATOM 6767 C CA . GLY A 1 899 ? -35.109 -3.858 18.898 1.00 96.50 899 GLY A CA 1
ATOM 6768 C C . GLY A 1 899 ? -33.894 -3.360 18.110 1.00 96.50 899 GLY A C 1
ATOM 6769 O O . GLY A 1 899 ? -33.199 -2.480 18.613 1.00 96.50 899 GLY A O 1
ATOM 6770 N N . ALA A 1 900 ? -33.661 -3.878 16.904 1.00 98.25 900 ALA A N 1
ATOM 6771 C CA . ALA A 1 900 ? -32.585 -3.447 16.013 1.00 98.25 900 ALA A CA 1
ATOM 6772 C C . ALA A 1 900 ? -32.943 -2.199 15.174 1.00 98.25 900 ALA A C 1
ATOM 6774 O O . ALA A 1 900 ? -34.128 -1.873 15.019 1.00 98.25 900 ALA A O 1
ATOM 6775 N N . GLU A 1 901 ? -31.946 -1.520 14.592 1.00 98.62 901 GLU A N 1
ATOM 6776 C CA . GLU A 1 901 ? -32.131 -0.376 13.679 1.00 98.62 901 GLU A CA 1
ATOM 6777 C C . GLU A 1 901 ? -31.445 -0.593 12.314 1.00 98.62 901 GLU A C 1
ATOM 6779 O O . GLU A 1 901 ? -30.219 -0.570 12.201 1.00 98.62 901 GLU A O 1
ATOM 6784 N N . LEU A 1 902 ? -32.242 -0.714 11.245 1.00 98.69 902 LEU A N 1
ATOM 6785 C CA . LEU A 1 902 ? -31.762 -0.681 9.860 1.00 98.69 902 LEU A CA 1
ATOM 6786 C C . LEU A 1 902 ? -32.028 0.704 9.254 1.00 98.69 902 LEU A C 1
ATOM 6788 O O . LEU A 1 902 ? -33.182 1.088 9.065 1.00 98.69 902 LEU A O 1
ATOM 6792 N N . THR A 1 903 ? -30.971 1.442 8.913 1.00 98.56 903 THR A N 1
ATOM 6793 C CA . THR A 1 903 ? -31.043 2.807 8.374 1.00 98.56 903 THR A CA 1
ATOM 6794 C C . THR A 1 903 ? -30.599 2.898 6.912 1.00 98.56 903 THR A C 1
ATOM 6796 O O . THR A 1 903 ? -29.544 2.394 6.541 1.00 98.56 903 THR A O 1
ATOM 6799 N N . PHE A 1 904 ? -31.343 3.654 6.102 1.00 98.56 904 PHE A N 1
ATOM 6800 C CA . PHE A 1 904 ? -30.951 4.066 4.751 1.00 98.56 904 PHE A CA 1
ATOM 6801 C C . PHE A 1 904 ? -30.862 5.595 4.636 1.00 98.56 904 PHE A C 1
ATOM 6803 O O . PHE A 1 904 ? -31.891 6.276 4.602 1.00 98.56 904 PHE A O 1
ATOM 6810 N N . HIS A 1 905 ? -29.650 6.144 4.519 1.00 97.38 905 HIS A N 1
ATOM 6811 C CA . HIS A 1 905 ? -29.413 7.568 4.250 1.00 97.38 905 HIS A CA 1
ATOM 6812 C C . HIS A 1 905 ? -29.258 7.811 2.744 1.00 97.38 905 HIS A C 1
ATOM 6814 O O . HIS A 1 905 ? -28.263 7.428 2.128 1.00 97.38 905 HIS A O 1
ATOM 6820 N N . THR A 1 906 ? -30.238 8.463 2.117 1.00 94.50 906 THR A N 1
ATOM 6821 C CA . THR A 1 906 ? -30.189 8.729 0.667 1.00 94.50 906 THR A CA 1
ATOM 6822 C C . THR A 1 906 ? -29.075 9.703 0.261 1.00 94.50 906 THR A C 1
ATOM 6824 O O . THR A 1 906 ? -28.746 10.654 0.967 1.00 94.50 906 THR A O 1
ATOM 6827 N N . ALA A 1 907 ? -28.533 9.514 -0.943 1.00 92.44 907 ALA A N 1
ATOM 6828 C CA . ALA A 1 907 ? -27.780 10.527 -1.676 1.00 92.44 907 ALA A CA 1
ATOM 6829 C C . ALA A 1 907 ? -28.721 11.422 -2.513 1.00 92.44 907 ALA A C 1
ATOM 6831 O O . ALA A 1 907 ? -29.948 11.343 -2.448 1.00 92.44 907 ALA A O 1
ATOM 6832 N N . LYS A 1 908 ? -28.146 12.311 -3.334 1.00 90.31 908 LYS A N 1
ATOM 6833 C CA . LYS A 1 908 ? -28.900 13.310 -4.121 1.00 90.31 908 LYS A CA 1
ATOM 6834 C C . LYS A 1 908 ? -29.777 12.700 -5.213 1.00 90.31 908 LYS A C 1
ATOM 6836 O O . LYS A 1 908 ? -30.721 13.359 -5.663 1.00 90.31 908 LYS A O 1
ATOM 6841 N N . ASP A 1 909 ? -29.403 11.504 -5.635 1.00 86.62 909 ASP A N 1
ATOM 6842 C CA . ASP A 1 909 ? -29.803 10.726 -6.800 1.00 86.62 909 ASP A CA 1
ATOM 6843 C C . ASP A 1 909 ? -30.549 9.438 -6.419 1.00 86.62 909 ASP A C 1
ATOM 6845 O O . ASP A 1 909 ? -31.427 9.019 -7.172 1.00 86.62 909 ASP A O 1
ATOM 6849 N N . GLY A 1 910 ? -30.262 8.846 -5.255 1.00 92.06 910 GLY A N 1
ATOM 6850 C CA . GLY A 1 910 ? -30.929 7.633 -4.781 1.00 92.06 910 GLY A CA 1
ATOM 6851 C C . GLY A 1 910 ? -30.272 7.014 -3.547 1.00 92.06 910 GLY A C 1
ATOM 6852 O O . GLY A 1 910 ? -29.651 7.706 -2.746 1.00 92.06 910 GLY A O 1
ATOM 6853 N N . ILE A 1 911 ? -30.431 5.702 -3.412 1.00 93.88 911 ILE A N 1
ATOM 6854 C CA . ILE A 1 911 ? -29.803 4.823 -2.418 1.00 93.88 911 ILE A CA 1
ATOM 6855 C C . ILE A 1 911 ? -29.510 3.491 -3.121 1.00 93.88 911 ILE A C 1
ATOM 6857 O O . ILE A 1 911 ? -30.256 3.121 -4.034 1.00 93.88 911 ILE A O 1
ATOM 6861 N N . ARG A 1 912 ? -28.453 2.779 -2.726 1.00 94.69 912 ARG A N 1
ATOM 6862 C CA . ARG A 1 912 ? -28.267 1.362 -3.060 1.00 94.69 912 ARG A CA 1
ATOM 6863 C C . ARG A 1 912 ? -28.773 0.522 -1.884 1.00 94.69 912 ARG A C 1
ATOM 6865 O O . ARG A 1 912 ? -28.284 0.672 -0.771 1.00 94.69 912 ARG A O 1
ATOM 6872 N N . GLY A 1 913 ? -29.798 -0.295 -2.127 1.00 96.44 913 GLY A N 1
ATOM 6873 C CA . GLY A 1 913 ? -30.350 -1.212 -1.128 1.00 96.44 913 GLY A CA 1
ATOM 6874 C C . GLY A 1 913 ? -29.426 -2.395 -0.828 1.00 96.44 913 GLY A C 1
ATOM 6875 O O . GLY A 1 913 ? -28.433 -2.609 -1.526 1.00 96.44 913 GLY A O 1
ATOM 6876 N N . ILE A 1 914 ? -29.786 -3.170 0.195 1.00 98.62 914 ILE A N 1
ATOM 6877 C CA . ILE A 1 914 ? -29.134 -4.440 0.524 1.00 98.62 914 ILE A CA 1
ATOM 6878 C C . ILE A 1 914 ? -29.597 -5.491 -0.491 1.00 98.62 914 ILE A C 1
ATOM 6880 O O . ILE A 1 914 ? -30.798 -5.728 -0.629 1.00 98.62 914 ILE A O 1
ATOM 6884 N N . SER A 1 915 ? -28.659 -6.105 -1.211 1.00 97.12 915 SER A N 1
ATOM 6885 C CA . SER A 1 915 ? -28.964 -7.133 -2.215 1.00 97.12 915 SER A CA 1
ATOM 6886 C C . SER A 1 915 ? -27.772 -8.048 -2.494 1.00 97.12 915 SER A C 1
ATOM 6888 O O . SER A 1 915 ? -26.638 -7.747 -2.118 1.00 97.12 915 SER A O 1
ATOM 6890 N N . GLU A 1 916 ? -27.989 -9.134 -3.236 1.00 94.81 916 GLU A N 1
ATOM 6891 C CA . GLU A 1 916 ? -26.881 -9.837 -3.892 1.00 94.81 916 GLU A CA 1
ATOM 6892 C C . GLU A 1 916 ? -26.109 -8.887 -4.823 1.00 94.81 916 GLU A C 1
ATOM 6894 O O . GLU A 1 916 ? -26.694 -8.068 -5.545 1.00 94.81 916 GLU A O 1
ATOM 6899 N N . PHE A 1 917 ? -24.779 -8.973 -4.808 1.00 93.31 917 PHE A N 1
ATOM 6900 C CA . PHE A 1 917 ? -23.917 -8.248 -5.737 1.00 93.31 917 PHE A CA 1
ATOM 6901 C C . PHE A 1 917 ? -22.630 -9.020 -6.013 1.00 93.31 917 PHE A C 1
ATOM 6903 O O . PHE A 1 917 ? -22.147 -9.771 -5.179 1.00 93.31 917 PHE A O 1
ATOM 6910 N N . ARG A 1 918 ? -22.021 -8.781 -7.177 1.00 91.19 918 ARG A N 1
ATOM 6911 C CA . ARG A 1 918 ? -20.705 -9.343 -7.493 1.00 91.19 918 ARG A CA 1
ATOM 6912 C C . ARG A 1 918 ? -19.614 -8.480 -6.867 1.00 91.19 918 ARG A C 1
ATOM 6914 O O . ARG A 1 918 ? -19.402 -7.335 -7.275 1.00 91.19 918 ARG A O 1
ATOM 6921 N N . SER A 1 919 ? -18.944 -9.032 -5.863 1.00 92.69 919 SER A N 1
ATOM 6922 C CA . SER A 1 919 ? -17.783 -8.443 -5.192 1.00 92.69 919 SER A CA 1
ATOM 6923 C C . SER A 1 919 ? -16.542 -8.466 -6.086 1.00 92.69 919 SER A C 1
ATOM 6925 O O . SER A 1 919 ? -15.792 -7.489 -6.108 1.00 92.69 919 SER A O 1
ATOM 6927 N N . GLY A 1 920 ? -16.378 -9.562 -6.836 1.00 91.81 920 GLY A N 1
ATOM 6928 C CA . GLY A 1 920 ? -15.175 -9.907 -7.595 1.00 91.81 920 GLY A CA 1
ATOM 6929 C C . GLY A 1 920 ? -14.327 -11.026 -6.968 1.00 91.81 920 GLY A C 1
ATOM 6930 O O . GLY A 1 920 ? -13.451 -11.554 -7.651 1.00 91.81 920 GLY A O 1
ATOM 6931 N N . ALA A 1 921 ? -14.613 -11.426 -5.720 1.00 92.50 921 ALA A N 1
ATOM 6932 C CA . ALA A 1 921 ? -13.814 -12.390 -4.954 1.00 92.50 921 ALA A CA 1
ATOM 6933 C C . ALA A 1 921 ? -14.138 -13.874 -5.231 1.00 92.50 921 ALA A C 1
ATOM 6935 O O . ALA A 1 921 ? -13.303 -14.741 -4.974 1.00 92.50 921 ALA A O 1
ATOM 6936 N N . PHE A 1 922 ? -15.341 -14.175 -5.730 1.00 90.88 922 PHE A N 1
ATOM 6937 C CA . PHE A 1 922 ? -15.851 -15.541 -5.931 1.00 90.88 922 PHE A CA 1
ATOM 6938 C C . PHE A 1 922 ? -15.897 -15.946 -7.417 1.00 90.88 922 PHE A C 1
ATOM 6940 O O . PHE A 1 922 ? -15.719 -15.117 -8.312 1.00 90.88 922 PHE A O 1
ATOM 6947 N N . GLU A 1 923 ? -16.098 -17.241 -7.705 1.00 79.81 923 GLU A N 1
ATOM 6948 C CA . GLU A 1 923 ? -16.073 -17.752 -9.085 1.00 79.81 923 GLU A CA 1
ATOM 6949 C C . GLU A 1 923 ? -17.201 -17.177 -9.965 1.00 79.81 923 GLU A C 1
ATOM 6951 O O . GLU A 1 923 ? -18.364 -17.064 -9.576 1.00 79.81 923 GLU A O 1
ATOM 6956 N N . ASP A 1 924 ? -16.846 -16.849 -11.210 1.00 73.62 924 ASP A N 1
ATOM 6957 C CA . ASP A 1 924 ? -17.687 -16.114 -12.157 1.00 73.62 924 ASP A CA 1
ATOM 6958 C C . ASP A 1 924 ? -18.900 -16.938 -12.643 1.00 73.62 924 ASP A C 1
ATOM 6960 O O . ASP A 1 924 ? -18.860 -17.610 -13.678 1.00 73.62 924 ASP A O 1
ATOM 6964 N N . GLY A 1 925 ? -20.000 -16.878 -11.883 1.00 68.19 925 GLY A N 1
ATOM 6965 C CA . GLY A 1 925 ? -21.233 -17.627 -12.160 1.00 68.19 925 GLY A CA 1
ATOM 6966 C C . GLY A 1 925 ? -21.710 -18.562 -11.048 1.00 68.19 925 GLY A C 1
ATOM 6967 O O . GLY A 1 925 ? -22.543 -19.420 -11.347 1.00 68.19 925 GLY A O 1
ATOM 6968 N N . SER A 1 926 ? -21.216 -18.399 -9.818 1.00 79.00 926 SER A N 1
ATOM 6969 C CA . SER A 1 926 ? -21.833 -18.958 -8.611 1.00 79.00 926 SER A CA 1
ATOM 6970 C C . SER A 1 926 ? -23.325 -18.613 -8.491 1.00 79.00 926 SER A C 1
ATOM 6972 O O . SER A 1 926 ? -23.808 -17.631 -9.070 1.00 79.00 926 SER A O 1
ATOM 6974 N N . GLN A 1 927 ? -24.063 -19.444 -7.752 1.00 84.44 927 GLN A N 1
ATOM 6975 C CA . GLN A 1 927 ? -25.462 -19.207 -7.394 1.00 84.44 927 GLN A CA 1
ATOM 6976 C C . GLN A 1 927 ? -25.666 -19.361 -5.883 1.00 84.44 927 GLN A C 1
ATOM 6978 O O . GLN A 1 927 ? -26.104 -20.413 -5.410 1.00 84.44 927 GLN A O 1
ATOM 6983 N N . LEU A 1 928 ? -25.354 -18.295 -5.149 1.00 92.00 928 LEU A N 1
ATOM 6984 C CA . LEU A 1 928 ? -25.669 -18.163 -3.731 1.00 92.00 928 LEU A CA 1
ATOM 6985 C C . LEU A 1 928 ? -27.193 -18.118 -3.547 1.00 92.00 928 LEU A C 1
ATOM 6987 O O . LEU A 1 928 ? -27.884 -17.486 -4.338 1.00 92.00 928 LEU A O 1
ATOM 6991 N N . ALA A 1 929 ? -27.713 -18.769 -2.508 1.00 95.12 929 ALA A N 1
ATOM 6992 C CA . ALA A 1 929 ? -29.098 -18.592 -2.074 1.00 95.12 929 ALA A CA 1
ATOM 6993 C C . ALA A 1 929 ? -29.141 -17.608 -0.894 1.00 95.12 929 ALA A C 1
ATOM 6995 O O . ALA A 1 929 ? -28.885 -18.001 0.249 1.00 95.12 929 ALA A O 1
ATOM 6996 N N . SER A 1 930 ? -29.405 -16.327 -1.161 1.00 97.44 930 SER A N 1
ATOM 6997 C CA . SER A 1 930 ? -29.568 -15.320 -0.104 1.00 97.44 930 SER A CA 1
ATOM 6998 C C . SER A 1 930 ? -30.941 -15.390 0.573 1.00 97.44 930 SER A C 1
ATOM 7000 O O . SER A 1 930 ? -31.950 -15.678 -0.066 1.00 97.44 930 SER A O 1
ATOM 7002 N N . ALA A 1 931 ? -30.989 -15.076 1.868 1.00 98.19 931 ALA A N 1
ATOM 7003 C CA . ALA A 1 931 ? -32.229 -14.921 2.623 1.00 98.19 931 ALA A CA 1
ATOM 7004 C C . ALA A 1 931 ? -32.186 -13.695 3.550 1.00 98.19 931 ALA A C 1
ATOM 7006 O O . ALA A 1 931 ? -31.151 -13.401 4.154 1.00 98.19 931 ALA A O 1
ATOM 7007 N N . ILE A 1 932 ? -33.320 -13.010 3.706 1.00 98.69 932 ILE A N 1
ATOM 7008 C CA . ILE A 1 932 ? -33.509 -11.925 4.678 1.00 98.69 932 ILE A CA 1
ATOM 7009 C C . ILE A 1 932 ? -34.745 -12.243 5.526 1.00 98.69 932 ILE A C 1
ATOM 7011 O O . ILE A 1 932 ? -35.851 -12.319 4.995 1.00 98.69 932 ILE A O 1
ATOM 7015 N N . ASP A 1 933 ? -34.562 -12.406 6.836 1.00 98.31 933 ASP A N 1
ATOM 7016 C CA . ASP A 1 933 ? -35.629 -12.725 7.793 1.00 98.31 933 ASP A CA 1
ATOM 7017 C C . ASP A 1 933 ? -35.815 -11.580 8.799 1.00 98.31 933 ASP A C 1
ATOM 7019 O O . ASP A 1 933 ? -34.840 -11.074 9.354 1.00 98.31 933 ASP A O 1
ATOM 7023 N N . ILE A 1 934 ? -37.053 -11.136 9.019 1.00 98.06 934 ILE A N 1
ATOM 7024 C CA . ILE A 1 934 ? -37.372 -9.908 9.766 1.00 98.06 934 ILE A CA 1
ATOM 7025 C C . ILE A 1 934 ? -38.354 -10.235 10.908 1.00 98.06 934 ILE A C 1
ATOM 7027 O O . ILE A 1 934 ? -39.567 -10.085 10.758 1.00 98.06 934 ILE A O 1
ATOM 7031 N N . ASP A 1 935 ? -37.862 -10.677 12.070 1.00 95.00 935 ASP A N 1
ATOM 7032 C CA . ASP A 1 935 ? -38.711 -10.952 13.254 1.00 95.00 935 ASP A CA 1
ATOM 7033 C C . ASP A 1 935 ? -39.004 -9.684 14.090 1.00 95.00 935 ASP A C 1
ATOM 7035 O O . ASP A 1 935 ? -39.665 -9.744 15.130 1.00 95.00 935 ASP A O 1
ATOM 7039 N N . GLY A 1 936 ? -38.554 -8.509 13.632 1.00 94.19 936 GLY A N 1
ATOM 7040 C CA . GLY A 1 936 ? -38.983 -7.213 14.158 1.00 94.19 936 GLY A CA 1
ATOM 7041 C C . GLY A 1 936 ? -38.101 -6.045 13.717 1.00 94.19 936 GLY A C 1
ATOM 7042 O O . GLY A 1 936 ? -37.637 -5.978 12.580 1.00 94.19 936 GLY A O 1
ATOM 7043 N N . GLY A 1 937 ? -37.900 -5.093 14.627 1.00 97.00 937 GLY A N 1
ATOM 7044 C CA . GLY A 1 937 ? -36.915 -4.017 14.476 1.00 97.00 937 GLY A CA 1
ATOM 7045 C C . GLY A 1 937 ? -37.464 -2.762 13.796 1.00 97.00 937 GLY A C 1
ATOM 7046 O O . GLY A 1 937 ? -38.636 -2.691 13.422 1.00 97.00 937 GLY A O 1
ATOM 7047 N N . THR A 1 938 ? -36.619 -1.740 13.667 1.00 98.38 938 THR A N 1
ATOM 7048 C CA . THR A 1 938 ? -36.994 -0.428 13.119 1.00 98.38 938 THR A CA 1
ATOM 7049 C C . THR A 1 938 ? -36.332 -0.201 11.767 1.00 98.38 938 THR A C 1
ATOM 7051 O O . THR A 1 938 ? -35.106 -0.175 11.673 1.00 98.38 938 THR A O 1
ATOM 7054 N N . LEU A 1 939 ? -37.140 0.034 10.732 1.00 98.38 939 LEU A N 1
ATOM 7055 C CA . LEU A 1 939 ? -36.655 0.528 9.444 1.00 98.38 939 LEU A CA 1
ATOM 7056 C C . LEU A 1 939 ? -36.653 2.061 9.452 1.00 98.38 939 LEU A C 1
ATOM 7058 O O . LEU A 1 939 ? -37.712 2.683 9.526 1.00 98.38 939 LEU A O 1
ATOM 7062 N N . VAL A 1 940 ? -35.481 2.676 9.329 1.00 98.31 940 VAL A N 1
ATOM 7063 C CA . VAL A 1 940 ? -35.312 4.130 9.221 1.00 98.31 940 VAL A CA 1
ATOM 7064 C C . VAL A 1 940 ? -34.917 4.479 7.789 1.00 98.31 940 VAL A C 1
ATOM 7066 O O . VAL A 1 940 ? -33.928 3.975 7.265 1.00 98.31 940 VAL A O 1
ATOM 7069 N N . VAL A 1 941 ? -35.652 5.381 7.139 1.00 97.62 941 VAL A N 1
ATOM 7070 C CA . VAL A 1 941 ? -35.253 5.923 5.830 1.00 97.62 941 VAL A CA 1
ATOM 7071 C C . VAL A 1 941 ? -35.152 7.440 5.896 1.00 97.62 941 VAL A C 1
ATOM 7073 O O . VAL A 1 941 ? -36.108 8.130 6.255 1.00 97.62 941 VAL A O 1
ATOM 7076 N N . ASP A 1 942 ? -33.996 7.972 5.516 1.00 96.25 942 ASP A N 1
ATOM 7077 C CA . ASP A 1 942 ? -33.705 9.399 5.509 1.00 96.25 942 ASP A CA 1
ATOM 7078 C C . ASP A 1 942 ? -33.632 9.953 4.079 1.00 96.25 942 ASP A C 1
ATOM 7080 O O . ASP A 1 942 ? -32.775 9.582 3.270 1.00 96.25 942 ASP A O 1
ATOM 7084 N N . LEU A 1 943 ? -34.565 10.860 3.775 1.00 93.44 943 LEU A N 1
ATOM 7085 C CA . LEU A 1 943 ? -34.724 11.514 2.478 1.00 93.44 943 LEU A CA 1
ATOM 7086 C C . LEU A 1 943 ? -34.184 12.959 2.438 1.00 93.44 943 LEU A C 1
ATOM 7088 O O . LEU A 1 943 ? -34.361 13.616 1.410 1.00 93.44 943 LEU A O 1
ATOM 7092 N N . ASP A 1 944 ? -33.571 13.495 3.506 1.00 91.88 944 ASP A N 1
ATOM 7093 C CA . ASP A 1 944 ? -33.229 14.935 3.598 1.00 91.88 944 ASP A CA 1
ATOM 7094 C C . ASP A 1 944 ? -32.235 15.394 2.508 1.00 91.88 944 ASP A C 1
ATOM 7096 O O . ASP A 1 944 ? -32.255 16.553 2.075 1.00 91.88 944 ASP A O 1
ATOM 7100 N N . ALA A 1 945 ? -31.385 14.485 2.021 1.00 91.06 945 ALA A N 1
ATOM 7101 C CA . ALA A 1 945 ? -30.431 14.747 0.945 1.00 91.06 945 ALA A CA 1
ATOM 7102 C C . ALA A 1 945 ? -30.964 14.440 -0.472 1.00 91.06 945 ALA A C 1
ATOM 7104 O O . ALA A 1 945 ? -30.326 14.852 -1.448 1.00 91.06 945 ALA A O 1
ATOM 7105 N N . LEU A 1 946 ? -32.126 13.787 -0.618 1.00 88.81 946 LEU A N 1
ATOM 7106 C CA . LEU A 1 946 ? -32.663 13.331 -1.905 1.00 88.81 946 LEU A CA 1
ATOM 7107 C C . LEU A 1 946 ? -33.222 14.488 -2.751 1.00 88.81 946 LEU A C 1
ATOM 7109 O O . LEU A 1 946 ? -34.277 15.058 -2.466 1.00 88.81 946 LEU A O 1
ATOM 7113 N N . THR A 1 947 ? -32.547 14.810 -3.859 1.00 82.56 947 THR A N 1
ATOM 7114 C CA . THR A 1 947 ? -32.888 15.969 -4.714 1.00 82.56 947 THR A CA 1
ATOM 7115 C C . THR A 1 947 ? -33.555 15.624 -6.046 1.00 82.56 947 THR A C 1
ATOM 7117 O O . THR A 1 947 ? -33.903 16.535 -6.806 1.00 82.56 947 THR A O 1
ATOM 7120 N N . THR A 1 948 ? -33.759 14.339 -6.348 1.00 67.12 948 THR A N 1
ATOM 7121 C CA . THR A 1 948 ? -34.473 13.890 -7.552 1.00 67.12 948 THR A CA 1
ATOM 7122 C C . THR A 1 948 ? -35.868 14.514 -7.629 1.00 67.12 948 THR A C 1
ATOM 7124 O O . THR A 1 948 ? -36.595 14.589 -6.639 1.00 67.12 948 THR A O 1
ATOM 7127 N N . ALA A 1 949 ? -36.246 15.015 -8.808 1.00 56.75 949 ALA A N 1
ATOM 7128 C CA . ALA A 1 949 ? -37.496 15.762 -9.000 1.00 56.75 949 ALA A CA 1
ATOM 7129 C C . ALA A 1 949 ? -38.684 14.895 -9.460 1.00 56.75 949 ALA A C 1
ATOM 7131 O O . ALA A 1 949 ? -39.824 15.360 -9.434 1.00 56.75 949 ALA A O 1
ATOM 7132 N N . ASP A 1 950 ? -38.407 13.669 -9.898 1.00 61.03 950 ASP A N 1
ATOM 7133 C CA . ASP A 1 950 ? -39.391 12.680 -10.334 1.00 61.03 950 ASP A CA 1
ATOM 7134 C C . ASP A 1 950 ? -39.829 11.784 -9.158 1.00 61.03 950 ASP A C 1
ATOM 7136 O O . ASP A 1 950 ? -39.400 11.990 -8.024 1.00 61.03 950 ASP A O 1
ATOM 7140 N N . THR A 1 951 ? -40.715 10.818 -9.412 1.00 62.56 951 THR A N 1
ATOM 7141 C CA . THR A 1 951 ? -41.156 9.802 -8.441 1.00 62.56 951 THR A CA 1
ATOM 7142 C C . THR A 1 951 ? -40.135 8.661 -8.380 1.00 62.56 951 THR A C 1
ATOM 7144 O O . THR A 1 951 ? -40.111 7.867 -9.324 1.00 62.56 951 THR A O 1
ATOM 7147 N N . PRO A 1 952 ? -39.268 8.570 -7.355 1.00 75.69 952 PRO A N 1
ATOM 7148 C CA . PRO A 1 952 ? -38.265 7.523 -7.264 1.00 75.69 952 PRO A CA 1
ATOM 7149 C C . PRO A 1 952 ? -38.913 6.252 -6.721 1.00 75.69 952 PRO A C 1
ATOM 7151 O O . PRO A 1 952 ? -39.780 6.304 -5.845 1.00 75.69 952 PRO A O 1
ATOM 7154 N N . GLU A 1 953 ? -38.453 5.132 -7.250 1.00 88.94 953 GLU A N 1
ATOM 7155 C CA . GLU A 1 953 ? -38.739 3.783 -6.790 1.00 88.94 953 GLU A CA 1
ATOM 7156 C C . GLU A 1 953 ? -37.394 3.255 -6.288 1.00 88.94 953 GLU A C 1
ATOM 7158 O O . GLU A 1 953 ? -36.436 3.171 -7.059 1.00 88.94 953 GLU A O 1
ATOM 7163 N N . LEU A 1 954 ? -37.280 3.079 -4.973 1.00 92.62 954 LEU A N 1
ATOM 7164 C CA . LEU A 1 954 ? -36.037 2.759 -4.277 1.00 92.62 954 LEU A CA 1
ATOM 7165 C C . LEU A 1 954 ? -36.147 1.332 -3.738 1.00 92.62 954 LEU A C 1
ATOM 7167 O O . LEU A 1 954 ? -36.894 1.103 -2.788 1.00 92.62 954 LEU A O 1
ATOM 7171 N N . ALA A 1 955 ? -35.425 0.388 -4.339 1.00 94.25 955 ALA A N 1
ATOM 7172 C CA . ALA A 1 955 ? -35.246 -0.938 -3.756 1.00 94.25 955 ALA A CA 1
ATOM 7173 C C . ALA A 1 955 ? -34.370 -0.804 -2.500 1.00 94.25 955 ALA A C 1
ATOM 7175 O O . ALA A 1 955 ? -33.283 -0.224 -2.565 1.00 94.25 955 ALA A O 1
ATOM 7176 N N . LEU A 1 956 ? -34.869 -1.285 -1.361 1.00 97.88 956 LEU A N 1
ATOM 7177 C CA . LEU A 1 956 ? -34.195 -1.215 -0.061 1.00 97.88 956 LEU A CA 1
ATOM 7178 C C . LEU A 1 956 ? -33.638 -2.581 0.351 1.00 97.88 956 LEU A C 1
ATOM 7180 O O . LEU A 1 956 ? -32.515 -2.639 0.841 1.00 97.88 956 LEU A O 1
ATOM 7184 N N . LEU A 1 957 ? -34.395 -3.657 0.110 1.00 98.56 957 LEU A N 1
ATOM 7185 C CA . LEU A 1 957 ? -33.982 -5.051 0.311 1.00 98.56 957 LEU A CA 1
ATOM 7186 C C . LEU A 1 957 ? -34.351 -5.882 -0.926 1.00 98.56 957 LEU A C 1
ATOM 7188 O O . LEU A 1 957 ? -35.418 -5.659 -1.505 1.00 98.56 957 LEU A O 1
ATOM 7192 N N . SER A 1 958 ? -33.511 -6.850 -1.291 1.00 97.62 958 SER A N 1
ATOM 7193 C CA . SER A 1 958 ? -33.812 -7.901 -2.274 1.00 97.62 958 SER A CA 1
ATOM 7194 C C . SER A 1 958 ? -32.972 -9.152 -1.985 1.00 97.62 958 SER A C 1
ATOM 7196 O O . SER A 1 958 ? -31.779 -9.025 -1.701 1.00 97.62 958 SER A O 1
ATOM 7198 N N . ALA A 1 959 ? -33.582 -10.339 -2.033 1.00 97.00 959 ALA A N 1
ATOM 7199 C CA . ALA A 1 959 ? -32.935 -11.632 -1.778 1.00 97.00 959 ALA A CA 1
ATOM 7200 C C . ALA A 1 959 ? -33.625 -12.776 -2.553 1.00 97.00 959 ALA A C 1
ATOM 7202 O O . ALA A 1 959 ? -34.624 -12.543 -3.228 1.00 97.00 959 ALA A O 1
ATOM 7203 N N . ASP A 1 960 ? -33.107 -14.004 -2.443 1.00 96.69 960 ASP A N 1
ATOM 7204 C CA . ASP A 1 960 ? -33.707 -15.227 -3.015 1.00 96.69 960 ASP A CA 1
ATOM 7205 C C . ASP A 1 960 ? -34.830 -15.815 -2.106 1.00 96.69 960 ASP A C 1
ATOM 7207 O O . ASP A 1 960 ? -35.616 -16.657 -2.542 1.00 96.69 960 ASP A O 1
ATOM 7211 N N . GLU A 1 961 ? -34.924 -15.353 -0.846 1.00 97.19 961 GLU A N 1
ATOM 7212 C CA . GLU A 1 961 ? -36.035 -15.555 0.108 1.00 97.19 961 GLU A CA 1
ATOM 7213 C C . GLU A 1 961 ? -36.166 -14.329 1.045 1.00 97.19 961 GLU A C 1
ATOM 7215 O O . GLU A 1 961 ? -35.206 -13.960 1.726 1.00 97.19 961 GLU A O 1
ATOM 7220 N N . LEU A 1 962 ? -37.346 -13.704 1.125 1.00 97.31 962 LEU A N 1
ATOM 7221 C CA . LEU A 1 962 ? -37.636 -12.577 2.027 1.00 97.31 962 LEU A CA 1
ATOM 7222 C C . LEU A 1 962 ? -38.811 -12.907 2.963 1.00 97.31 962 LEU A C 1
ATOM 7224 O O . LEU A 1 962 ? -39.925 -13.174 2.514 1.00 97.31 962 LEU A O 1
ATOM 7228 N N . THR A 1 963 ? -38.603 -12.847 4.280 1.00 96.25 963 THR A N 1
ATOM 7229 C CA . THR A 1 963 ? -39.627 -13.177 5.289 1.00 96.25 963 THR A CA 1
ATOM 7230 C C . THR A 1 963 ? -39.725 -12.140 6.410 1.00 96.25 963 THR A C 1
ATOM 7232 O O . THR A 1 963 ? -38.783 -11.413 6.704 1.00 96.25 963 THR A O 1
ATOM 7235 N N . GLY A 1 964 ? -40.891 -12.069 7.064 1.00 95.19 964 GLY A N 1
ATOM 7236 C CA . GLY A 1 964 ? -41.075 -11.277 8.286 1.00 95.19 964 GLY A CA 1
ATOM 7237 C C . GLY A 1 964 ? -41.523 -9.817 8.093 1.00 95.19 964 GLY A C 1
ATOM 7238 O O . GLY A 1 964 ? -41.871 -9.381 6.998 1.00 95.19 964 GLY A O 1
ATOM 7239 N N . LEU A 1 965 ? -41.616 -9.064 9.194 1.00 95.06 965 LEU A N 1
ATOM 7240 C CA . LEU A 1 965 ? -42.127 -7.689 9.249 1.00 95.06 965 LEU A CA 1
ATOM 7241 C C . LEU A 1 965 ? -41.438 -6.865 10.347 1.00 95.06 965 LEU A C 1
ATOM 7243 O O . LEU A 1 965 ? -41.408 -7.279 11.502 1.00 95.06 965 LEU A O 1
ATOM 7247 N N . PHE A 1 966 ? -41.020 -5.641 10.008 1.00 96.50 966 PHE A N 1
ATOM 7248 C CA . PHE A 1 966 ? -40.542 -4.645 10.976 1.00 96.50 966 PHE A CA 1
ATOM 7249 C C . PHE A 1 966 ? -41.608 -4.274 12.028 1.00 96.50 966 PHE A C 1
ATOM 7251 O O . PHE A 1 966 ? -42.805 -4.209 11.724 1.00 96.50 966 PHE A O 1
ATOM 7258 N N . ASP A 1 967 ? -41.161 -3.952 13.247 1.00 95.81 967 ASP A N 1
ATOM 7259 C CA . ASP A 1 967 ? -41.998 -3.430 14.338 1.00 95.81 967 ASP A CA 1
ATOM 7260 C C . ASP A 1 967 ? -42.477 -1.989 14.064 1.00 95.81 967 ASP A C 1
ATOM 7262 O O . ASP A 1 967 ? -43.633 -1.652 14.347 1.00 95.81 967 ASP A O 1
ATOM 7266 N N . ASP A 1 968 ? -41.602 -1.133 13.520 1.00 95.62 968 ASP A N 1
ATOM 7267 C CA . ASP A 1 968 ? -41.907 0.263 13.164 1.00 95.62 968 ASP A CA 1
ATOM 7268 C C . ASP A 1 968 ? -41.119 0.727 11.923 1.00 95.62 968 ASP A C 1
ATOM 7270 O O . ASP A 1 968 ? -40.111 0.131 11.533 1.00 95.62 968 ASP A O 1
ATOM 7274 N N . VAL A 1 969 ? -41.592 1.803 11.286 1.00 95.50 969 VAL A N 1
ATOM 7275 C CA . VAL A 1 969 ? -40.974 2.398 10.090 1.00 95.50 969 VAL A CA 1
ATOM 7276 C C . VAL A 1 969 ? -40.910 3.920 10.231 1.00 95.50 969 VAL A C 1
ATOM 7278 O O . VAL A 1 969 ? -41.914 4.623 10.066 1.00 95.50 969 VAL A O 1
ATOM 7281 N N . GLU A 1 970 ? -39.716 4.450 10.498 1.00 95.19 970 GLU A N 1
ATOM 7282 C CA . GLU A 1 970 ? -39.461 5.890 10.551 1.00 95.19 970 GLU A CA 1
ATOM 7283 C C . GLU A 1 970 ? -39.038 6.443 9.181 1.00 95.19 970 GLU A C 1
ATOM 7285 O O . GLU A 1 970 ? -38.262 5.844 8.437 1.00 95.19 970 GLU A O 1
ATOM 7290 N N . LEU A 1 971 ? -3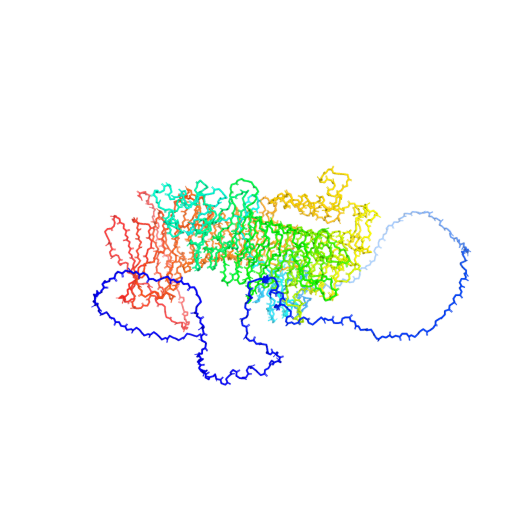9.543 7.634 8.840 1.00 94.00 971 LEU A N 1
ATOM 7291 C CA . LEU A 1 971 ? -39.265 8.295 7.566 1.00 94.00 971 LEU A CA 1
ATOM 7292 C C . LEU A 1 971 ? -38.941 9.776 7.781 1.00 94.00 971 LEU A C 1
ATOM 7294 O O . LEU A 1 971 ? -39.792 10.556 8.222 1.00 94.00 971 LEU A O 1
ATOM 7298 N N . GLN A 1 972 ? -37.719 10.164 7.429 1.00 93.88 972 GLN A N 1
ATOM 7299 C CA . GLN A 1 972 ? -37.204 11.529 7.540 1.00 93.88 972 GLN A CA 1
ATOM 7300 C C . GLN A 1 972 ? -37.208 12.211 6.152 1.00 93.88 972 GLN A C 1
ATOM 7302 O O . GLN A 1 972 ? -37.375 11.560 5.122 1.00 93.88 972 GLN A O 1
ATOM 7307 N N . GLY A 1 973 ? -37.141 13.543 6.098 1.00 88.56 973 GLY A N 1
ATOM 7308 C CA . GLY A 1 973 ? -37.057 14.333 4.854 1.00 88.56 973 GLY A CA 1
ATOM 7309 C C . GLY A 1 973 ? -38.248 14.360 3.873 1.00 88.56 973 GLY A C 1
ATOM 7310 O O . GLY A 1 973 ? -38.271 15.221 2.994 1.00 88.56 973 GLY A O 1
ATOM 7311 N N . LEU A 1 974 ? -39.285 13.516 4.010 1.00 88.38 974 LEU A N 1
ATOM 7312 C CA . LEU A 1 974 ? -40.400 13.422 3.034 1.00 88.38 974 LEU A CA 1
ATOM 7313 C C . LEU A 1 974 ? -41.091 14.768 2.701 1.00 88.38 974 LEU A C 1
ATOM 7315 O O . LEU A 1 974 ? -41.520 15.003 1.566 1.00 88.38 974 LEU A O 1
ATOM 7319 N N . GLY A 1 975 ? -41.234 15.651 3.694 1.00 84.44 975 GLY A N 1
ATOM 7320 C CA . GLY A 1 975 ? -41.956 16.918 3.561 1.00 84.44 975 GLY A CA 1
ATOM 7321 C C . GLY A 1 975 ? -43.477 16.749 3.407 1.00 84.44 975 GLY A C 1
ATOM 7322 O O . GLY A 1 975 ? -44.064 15.776 3.866 1.00 84.44 975 GLY A O 1
ATOM 7323 N N . THR A 1 976 ? -44.144 17.735 2.792 1.00 83.56 976 THR A N 1
ATOM 7324 C CA . THR A 1 976 ? -45.620 17.761 2.639 1.00 83.56 976 THR A CA 1
ATOM 7325 C C . THR A 1 976 ? -46.109 17.714 1.189 1.00 83.56 976 THR A C 1
ATOM 7327 O O . THR A 1 976 ? -47.306 17.857 0.952 1.00 83.56 976 THR A O 1
ATOM 7330 N N . GLU A 1 977 ? -45.202 17.590 0.218 1.00 84.12 977 GLU A N 1
ATOM 7331 C CA . GLU A 1 977 ? -45.519 17.583 -1.225 1.00 84.12 977 GLU A CA 1
ATOM 7332 C C . GLU A 1 977 ? -45.375 16.179 -1.851 1.00 84.12 977 GLU A C 1
ATOM 7334 O O . GLU A 1 977 ? -45.661 15.986 -3.031 1.00 84.12 977 GLU A O 1
ATOM 7339 N N . ARG A 1 978 ? -44.983 15.184 -1.042 1.00 86.81 978 ARG A N 1
ATOM 7340 C CA . ARG A 1 978 ? -44.827 13.771 -1.410 1.00 86.81 978 ARG A CA 1
ATOM 7341 C C . ARG A 1 978 ? -45.653 12.884 -0.479 1.00 86.81 978 ARG A C 1
ATOM 7343 O O . ARG A 1 978 ? -45.843 13.238 0.678 1.00 86.81 978 ARG A O 1
ATOM 7350 N N . ASP A 1 979 ? -46.164 11.766 -0.983 1.00 90.56 979 ASP A N 1
ATOM 7351 C CA . ASP A 1 979 ? -46.627 10.637 -0.158 1.00 90.56 979 ASP A CA 1
ATOM 7352 C C . ASP A 1 979 ? -45.696 9.449 -0.456 1.00 90.56 979 ASP A C 1
ATOM 7354 O O . ASP A 1 979 ? -45.334 9.238 -1.618 1.00 90.56 979 ASP A O 1
ATOM 7358 N N . ALA A 1 980 ? -45.303 8.715 0.582 1.00 92.88 980 ALA A N 1
ATOM 7359 C CA . ALA A 1 980 ? -44.444 7.538 0.534 1.00 92.88 980 ALA A CA 1
ATOM 7360 C C . ALA A 1 980 ? -45.268 6.251 0.655 1.00 92.88 980 ALA A C 1
ATOM 7362 O O . ALA A 1 980 ? -46.159 6.149 1.503 1.00 92.88 980 ALA A O 1
ATOM 7363 N N . HIS A 1 981 ? -44.943 5.257 -0.166 1.00 93.62 981 HIS A N 1
ATOM 7364 C CA . HIS A 1 981 ? -45.568 3.942 -0.140 1.00 93.62 981 HIS A CA 1
ATOM 7365 C C . HIS A 1 981 ? -44.477 2.872 -0.123 1.00 93.62 981 HIS A C 1
ATOM 7367 O O . HIS A 1 981 ? -43.761 2.704 -1.109 1.00 93.62 981 HIS A O 1
ATOM 7373 N N . PHE A 1 982 ? -44.359 2.165 0.997 1.00 95.12 982 PHE A N 1
ATOM 7374 C CA . PHE A 1 982 ? -43.555 0.951 1.087 1.00 95.12 982 PHE A CA 1
ATOM 7375 C C . PHE A 1 982 ? -44.367 -0.234 0.555 1.00 95.12 982 PHE A C 1
ATOM 7377 O O . PHE A 1 982 ? -45.574 -0.333 0.819 1.00 95.12 982 PHE A O 1
ATOM 7384 N N . TYR A 1 983 ? -43.700 -1.124 -0.170 1.00 95.25 983 TYR A N 1
ATOM 7385 C CA . TYR A 1 983 ? -44.224 -2.386 -0.674 1.00 95.25 983 TYR A CA 1
ATOM 7386 C C . TYR A 1 983 ? -43.258 -3.498 -0.284 1.00 95.25 983 TYR A C 1
ATOM 7388 O O . TYR A 1 983 ? -42.134 -3.519 -0.774 1.00 95.25 983 TYR A O 1
ATOM 7396 N N . LEU A 1 984 ? -43.706 -4.391 0.596 1.00 95.62 984 LEU A N 1
ATOM 7397 C CA . LEU A 1 984 ? -43.067 -5.678 0.842 1.00 95.62 984 LEU A CA 1
ATOM 7398 C C . LEU A 1 984 ? -43.761 -6.710 -0.051 1.00 95.62 984 LEU A C 1
ATOM 7400 O O . LEU A 1 984 ? -44.961 -6.954 0.125 1.00 95.62 984 LEU A O 1
ATOM 7404 N N . ASP A 1 985 ? -43.045 -7.255 -1.028 1.00 94.94 985 ASP A N 1
ATOM 7405 C CA . ASP A 1 985 ? -43.591 -8.187 -2.015 1.00 94.94 985 ASP A CA 1
ATOM 7406 C C . ASP A 1 985 ? -42.957 -9.572 -1.861 1.00 94.94 985 ASP A C 1
ATOM 7408 O O . ASP A 1 985 ? -41.815 -9.791 -2.250 1.00 94.94 985 ASP A O 1
ATOM 7412 N N . TYR A 1 986 ? -43.719 -10.507 -1.289 1.00 93.06 986 TYR A N 1
ATOM 7413 C CA . TYR A 1 986 ? -43.302 -11.899 -1.087 1.00 93.06 986 TYR A CA 1
ATOM 7414 C C . TYR A 1 986 ? -43.492 -12.783 -2.337 1.00 93.06 986 TYR A C 1
ATOM 7416 O O . TYR A 1 986 ? -43.234 -13.981 -2.274 1.00 93.06 986 TYR A O 1
ATOM 7424 N N . ASP A 1 987 ? -44.001 -12.241 -3.454 1.00 90.50 987 ASP A N 1
ATOM 7425 C CA . ASP A 1 987 ? -44.004 -12.940 -4.751 1.00 90.50 987 ASP A CA 1
ATOM 7426 C C . ASP A 1 987 ? -42.765 -12.567 -5.603 1.00 90.50 987 ASP A C 1
ATOM 7428 O O . ASP A 1 987 ? -42.560 -13.143 -6.678 1.00 90.50 987 ASP A O 1
ATOM 7432 N N . ALA A 1 988 ? -41.984 -11.573 -5.156 1.00 92.88 988 ALA A N 1
ATOM 7433 C CA . ALA A 1 988 ? -40.792 -11.037 -5.821 1.00 92.88 988 ALA A CA 1
ATOM 7434 C C . ALA A 1 988 ? -39.554 -10.919 -4.904 1.00 92.88 988 ALA A C 1
ATOM 7436 O O . ALA A 1 988 ? -38.494 -10.541 -5.393 1.00 92.88 988 ALA A O 1
ATOM 7437 N N . ASP A 1 989 ? -39.707 -11.207 -3.609 1.00 96.44 989 ASP A N 1
ATOM 7438 C CA . ASP A 1 989 ? -38.678 -11.146 -2.564 1.00 96.44 989 ASP A CA 1
ATOM 7439 C C . ASP A 1 989 ? -37.960 -9.776 -2.469 1.00 96.44 989 ASP A C 1
ATOM 7441 O O . ASP A 1 989 ? -36.752 -9.667 -2.248 1.00 96.44 989 ASP A O 1
ATOM 7445 N N . GLU A 1 990 ? -38.746 -8.695 -2.605 1.00 97.06 990 GLU A N 1
ATOM 7446 C CA . GLU A 1 990 ? -38.295 -7.293 -2.582 1.00 97.06 990 GLU A CA 1
ATOM 7447 C C . GLU A 1 990 ? -39.008 -6.438 -1.509 1.00 97.06 990 GLU A C 1
ATOM 7449 O O . GLU A 1 990 ? -40.217 -6.556 -1.275 1.00 97.06 990 GLU A O 1
ATOM 7454 N N . LEU A 1 991 ? -38.275 -5.480 -0.921 1.00 97.69 991 LEU A N 1
ATOM 7455 C CA . LEU A 1 991 ? -38.837 -4.337 -0.188 1.00 97.69 991 LEU A CA 1
ATOM 7456 C C . LEU A 1 991 ? -38.512 -3.029 -0.916 1.00 97.69 991 LEU A C 1
ATOM 7458 O O . LEU A 1 991 ? -37.357 -2.598 -0.959 1.00 97.69 991 LEU A O 1
ATOM 7462 N N . THR A 1 992 ? -39.550 -2.351 -1.405 1.00 96.75 992 THR A N 1
ATOM 7463 C CA . THR A 1 992 ? -39.415 -1.179 -2.281 1.00 96.75 992 THR A CA 1
ATOM 7464 C C . THR A 1 992 ? -40.179 0.035 -1.746 1.00 96.75 992 THR A C 1
ATOM 7466 O O . THR A 1 992 ? -41.350 -0.051 -1.372 1.00 96.75 992 THR A O 1
ATOM 7469 N N . LEU A 1 993 ? -39.524 1.200 -1.737 1.00 95.25 993 LEU A N 1
ATOM 7470 C CA . LEU A 1 993 ? -40.097 2.496 -1.367 1.00 95.25 993 LEU A CA 1
ATOM 7471 C C . LEU A 1 993 ? -40.383 3.345 -2.613 1.00 95.25 993 LEU A C 1
ATOM 7473 O O . LEU A 1 993 ? -39.472 3.827 -3.286 1.00 95.25 993 LEU A O 1
ATOM 7477 N N . LEU A 1 994 ? -41.664 3.598 -2.879 1.00 92.75 994 LEU A N 1
ATOM 7478 C CA . LEU A 1 994 ? -42.135 4.492 -3.937 1.00 92.75 994 LEU A CA 1
ATOM 7479 C C . LEU A 1 994 ? -42.534 5.857 -3.356 1.00 92.75 994 LEU A C 1
ATOM 7481 O O . LEU A 1 994 ? -43.439 5.934 -2.521 1.00 92.75 994 LEU A O 1
ATOM 7485 N N . LEU A 1 995 ? -41.936 6.952 -3.840 1.00 90.12 995 LEU A N 1
ATOM 7486 C CA . LEU A 1 995 ? -42.384 8.313 -3.496 1.00 90.12 995 LEU A CA 1
ATOM 7487 C C . LEU A 1 995 ? -43.211 8.927 -4.630 1.00 90.12 995 LEU A C 1
ATOM 7489 O O . LEU A 1 995 ? -42.797 8.955 -5.788 1.00 90.12 995 LEU A O 1
ATOM 7493 N N . THR A 1 996 ? -44.362 9.502 -4.292 1.00 87.38 996 THR A N 1
ATOM 7494 C CA . THR A 1 996 ? -45.245 10.206 -5.237 1.00 87.38 996 THR A CA 1
ATOM 7495 C C . THR A 1 996 ? -45.008 11.721 -5.227 1.00 87.38 996 THR A C 1
ATOM 7497 O O . THR A 1 996 ? -44.553 12.276 -4.232 1.00 87.38 996 THR A O 1
ATOM 7500 N N . SER A 1 997 ? -45.322 12.417 -6.327 1.00 77.62 997 SER A N 1
ATOM 7501 C CA . SER A 1 997 ? -45.005 13.848 -6.534 1.00 77.62 997 SER A CA 1
ATOM 7502 C C . SER A 1 997 ? -46.202 14.817 -6.488 1.00 77.62 997 SER A C 1
ATOM 7504 O O . SER A 1 997 ? -46.021 16.020 -6.654 1.00 77.62 997 SER A O 1
ATOM 7506 N N . ASP A 1 998 ? -47.414 14.307 -6.240 1.00 75.12 998 ASP A N 1
ATOM 7507 C CA . ASP A 1 998 ? -48.663 15.071 -6.026 1.00 75.12 998 ASP A CA 1
ATOM 7508 C C . ASP A 1 998 ? -49.212 14.809 -4.593 1.00 75.12 998 ASP A C 1
ATOM 7510 O O . ASP A 1 998 ? -50.421 14.676 -4.374 1.00 75.12 998 ASP A O 1
ATOM 7514 N N . GLY A 1 999 ? -48.309 14.643 -3.619 1.00 77.62 999 GLY A N 1
ATOM 7515 C CA . GLY A 1 999 ? -48.602 14.093 -2.293 1.00 77.62 999 GLY A CA 1
ATOM 7516 C C . GLY A 1 999 ? -49.071 15.092 -1.228 1.00 77.62 999 GLY A C 1
ATOM 7517 O O . GLY A 1 999 ? -49.428 16.239 -1.501 1.00 77.62 999 GLY A O 1
ATOM 7518 N N . THR A 1 1000 ? -49.098 14.622 0.021 1.00 83.56 1000 THR A N 1
ATOM 7519 C CA . THR A 1 1000 ? -49.624 15.326 1.204 1.00 83.56 1000 THR A CA 1
ATOM 7520 C C . THR A 1 1000 ? -48.799 15.148 2.488 1.00 83.56 1000 THR A C 1
ATOM 7522 O O . THR A 1 1000 ? -49.169 15.731 3.510 1.00 83.56 1000 THR A O 1
ATOM 7525 N N . GLY A 1 1001 ? -47.700 14.388 2.459 1.00 83.06 1001 GLY A N 1
ATOM 7526 C CA . GLY A 1 1001 ? -46.873 14.049 3.621 1.00 83.06 1001 GLY A CA 1
ATOM 7527 C C . GLY A 1 1001 ? -47.334 12.795 4.371 1.00 83.06 1001 GLY A C 1
ATOM 7528 O O . GLY A 1 1001 ? -47.273 12.776 5.599 1.00 83.06 1001 GLY A O 1
ATOM 7529 N N . LYS A 1 1002 ? -47.873 11.786 3.671 1.00 87.88 1002 LYS A N 1
ATOM 7530 C CA . LYS A 1 1002 ? -48.227 10.476 4.254 1.00 87.88 1002 LYS A CA 1
ATOM 7531 C C . LYS A 1 1002 ? -47.143 9.429 4.042 1.00 87.88 1002 LYS A C 1
ATOM 7533 O O . LYS A 1 1002 ? -46.438 9.475 3.040 1.00 87.88 1002 LYS A O 1
ATOM 7538 N N . THR A 1 1003 ? -47.176 8.415 4.898 1.00 89.56 1003 THR A N 1
ATOM 7539 C CA . THR A 1 1003 ? -46.509 7.128 4.705 1.00 89.56 1003 THR A CA 1
ATOM 7540 C C . THR A 1 1003 ? -47.560 6.021 4.799 1.00 89.56 1003 THR A C 1
ATOM 7542 O O . THR A 1 1003 ? -48.331 6.004 5.759 1.00 89.56 1003 THR A O 1
ATOM 7545 N N . ASP A 1 1004 ? -47.599 5.115 3.823 1.00 89.94 1004 ASP A N 1
ATOM 7546 C CA . ASP A 1 1004 ? -48.379 3.871 3.861 1.00 89.94 1004 ASP A CA 1
ATOM 7547 C C . ASP A 1 1004 ? -47.419 2.671 3.697 1.00 89.94 1004 ASP A C 1
ATOM 7549 O O . ASP A 1 1004 ? -46.469 2.751 2.917 1.00 89.94 1004 ASP A O 1
ATOM 7553 N N . PHE A 1 1005 ? -47.678 1.553 4.383 1.00 91.25 1005 PHE A N 1
ATOM 7554 C CA . PHE A 1 1005 ? -46.938 0.291 4.226 1.00 91.25 1005 PHE A CA 1
ATOM 7555 C C . PHE A 1 1005 ? -47.886 -0.789 3.695 1.00 91.25 1005 PHE A C 1
ATOM 7557 O O . PHE A 1 1005 ? -48.993 -0.952 4.215 1.00 91.25 1005 PHE A O 1
ATOM 7564 N N . ASN A 1 1006 ? -47.477 -1.501 2.646 1.00 91.62 1006 ASN A N 1
ATOM 7565 C CA . ASN A 1 1006 ? -48.301 -2.457 1.911 1.00 91.62 1006 ASN A CA 1
ATOM 7566 C C . ASN A 1 1006 ? -47.585 -3.809 1.829 1.00 91.62 1006 ASN A C 1
ATOM 7568 O O . ASN A 1 1006 ? -46.367 -3.852 1.695 1.00 91.62 1006 ASN A O 1
ATOM 7572 N N . ILE A 1 1007 ? -48.357 -4.895 1.863 1.00 89.38 1007 ILE A N 1
ATOM 7573 C CA . ILE A 1 1007 ? -47.865 -6.270 1.716 1.00 89.38 1007 ILE A CA 1
ATOM 7574 C C . ILE A 1 1007 ? -48.518 -6.882 0.471 1.00 89.38 1007 ILE A C 1
ATOM 7576 O O . ILE A 1 1007 ? -49.731 -6.727 0.279 1.00 89.38 1007 ILE A O 1
ATOM 7580 N N . VAL A 1 1008 ? -47.729 -7.577 -0.347 1.00 85.44 1008 VAL A N 1
ATOM 7581 C CA . VAL A 1 1008 ? -48.155 -8.290 -1.561 1.00 85.44 1008 VAL A CA 1
ATOM 7582 C C . VAL A 1 1008 ? -47.778 -9.775 -1.442 1.00 85.44 1008 VAL A C 1
ATOM 7584 O O . VAL A 1 1008 ? -46.727 -10.108 -0.904 1.00 85.44 1008 VAL A O 1
ATOM 7587 N N . SER A 1 1009 ? -48.693 -10.664 -1.846 1.00 73.81 1009 SER A N 1
ATOM 7588 C CA . SER A 1 1009 ? -48.465 -12.107 -2.068 1.00 73.81 1009 SER A CA 1
ATOM 7589 C C . SER A 1 1009 ? -49.670 -12.745 -2.782 1.00 73.81 1009 SER A C 1
ATOM 7591 O O . SER A 1 1009 ? -50.801 -12.264 -2.618 1.00 73.81 1009 SER A O 1
ATOM 7593 N N . GLU A 1 1010 ? -49.488 -13.864 -3.498 1.00 57.78 1010 GLU A N 1
ATOM 7594 C CA . GLU A 1 1010 ? -50.572 -14.548 -4.234 1.00 57.78 1010 GLU A CA 1
ATOM 7595 C C . GLU A 1 1010 ? -51.741 -14.994 -3.323 1.00 57.78 1010 GLU A C 1
ATOM 7597 O O . GLU A 1 1010 ? -52.887 -15.069 -3.781 1.00 57.78 1010 GLU A O 1
ATOM 7602 N N . ASP A 1 1011 ? -51.484 -15.263 -2.034 1.00 50.12 1011 ASP A N 1
ATOM 7603 C CA . ASP A 1 1011 ? -52.486 -15.734 -1.059 1.00 50.12 1011 ASP A CA 1
ATOM 7604 C C . ASP A 1 1011 ? -53.181 -14.604 -0.251 1.00 50.12 1011 ASP A C 1
ATOM 7606 O O . ASP A 1 1011 ? -54.173 -14.867 0.442 1.00 50.12 1011 ASP A O 1
ATOM 7610 N N . PHE A 1 1012 ? -52.753 -13.335 -0.370 1.00 44.16 1012 PHE A N 1
ATOM 7611 C CA . PHE A 1 1012 ? -53.410 -12.183 0.275 1.00 44.16 1012 PHE A CA 1
ATOM 7612 C C . PHE A 1 1012 ? -54.008 -11.188 -0.741 1.00 44.16 1012 PHE A C 1
ATOM 7614 O O . PHE A 1 1012 ? -53.326 -10.316 -1.276 1.00 44.16 1012 PHE A O 1
ATOM 7621 N N . GLU A 1 1013 ? -55.341 -11.215 -0.925 1.00 37.00 1013 GLU A N 1
ATOM 7622 C CA . GLU A 1 1013 ? -56.071 -10.095 -1.556 1.00 37.00 1013 GLU A CA 1
ATOM 7623 C C . GLU A 1 1013 ? -55.737 -8.789 -0.816 1.00 37.00 1013 GLU A C 1
ATOM 7625 O O . GLU A 1 1013 ? -56.169 -8.645 0.329 1.00 37.00 1013 GLU A O 1
ATOM 7630 N N . VAL A 1 1014 ? -55.035 -7.856 -1.486 1.00 38.75 1014 VAL A N 1
ATOM 7631 C CA . VAL A 1 1014 ? -54.539 -6.557 -0.971 1.00 38.75 1014 VAL A CA 1
ATOM 7632 C C . VAL A 1 1014 ? -55.421 -5.995 0.143 1.00 38.75 1014 VAL A C 1
ATOM 7634 O O . VAL A 1 1014 ? -56.406 -5.276 -0.083 1.00 38.75 1014 VAL A O 1
ATOM 7637 N N . LEU A 1 1015 ? -55.055 -6.332 1.379 1.00 38.03 1015 LEU A N 1
ATOM 7638 C CA . LEU A 1 1015 ? -55.705 -5.786 2.547 1.00 38.03 1015 LEU A CA 1
ATOM 7639 C C . LEU A 1 1015 ? -55.149 -4.382 2.719 1.00 38.03 1015 LEU A C 1
ATOM 7641 O O . LEU A 1 1015 ? -53.989 -4.209 3.074 1.00 38.03 1015 LEU A O 1
ATOM 7645 N N . GLY A 1 1016 ? -56.009 -3.382 2.524 1.00 38.03 1016 GLY A N 1
ATOM 7646 C CA . GLY A 1 1016 ? -55.778 -2.021 3.005 1.00 38.03 1016 GLY A CA 1
ATOM 7647 C C . GLY A 1 1016 ? -55.786 -1.993 4.534 1.00 38.03 1016 GLY A C 1
ATOM 7648 O O . GLY A 1 1016 ? -56.697 -1.428 5.146 1.00 38.03 1016 GLY A O 1
ATOM 7649 N N . LEU A 1 1017 ? -54.807 -2.665 5.142 1.00 31.58 1017 LEU A N 1
ATOM 7650 C CA . LEU A 1 1017 ? -54.482 -2.563 6.545 1.00 31.58 1017 LEU A CA 1
ATOM 7651 C C . LEU A 1 1017 ? -53.956 -1.150 6.757 1.00 31.58 1017 LEU A C 1
ATOM 7653 O O . LEU A 1 1017 ? -52.809 -0.833 6.485 1.00 31.58 1017 LEU A O 1
ATOM 7657 N N . SER A 1 1018 ? -54.820 -0.307 7.301 1.00 34.47 1018 SER A N 1
ATOM 7658 C CA . SER A 1 1018 ? -54.359 0.628 8.310 1.00 34.47 1018 SER A CA 1
ATOM 7659 C C . SER A 1 1018 ? -54.311 -0.159 9.622 1.00 34.47 1018 SER A C 1
ATOM 7661 O O . SER A 1 1018 ? -55.365 -0.374 10.235 1.00 34.47 1018 SER A O 1
ATOM 7663 N N . PRO A 1 1019 ? -53.119 -0.554 10.113 1.00 35.59 1019 PRO A N 1
ATOM 7664 C CA . PRO A 1 1019 ? -52.856 -0.411 11.532 1.00 35.59 1019 PRO A CA 1
ATOM 7665 C C . PRO A 1 1019 ? -53.224 1.018 11.937 1.00 35.59 1019 PRO A C 1
ATOM 7667 O O . PRO A 1 1019 ? -53.058 1.975 11.169 1.00 35.59 1019 PRO A O 1
ATOM 7670 N N . ALA A 1 1020 ? -53.754 1.180 13.143 1.00 33.16 1020 ALA A N 1
ATOM 7671 C CA . ALA A 1 1020 ? -53.917 2.505 13.717 1.00 33.16 1020 ALA A CA 1
ATOM 7672 C C . ALA A 1 1020 ? -52.551 2.961 14.250 1.00 33.16 1020 ALA A C 1
ATOM 7674 O O . ALA A 1 1020 ? -52.308 2.868 15.451 1.00 33.16 1020 ALA A O 1
ATOM 7675 N N . TRP A 1 1021 ? -51.677 3.422 13.348 1.00 36.03 1021 TRP A N 1
ATOM 7676 C CA . TRP A 1 1021 ? -50.368 4.017 13.645 1.00 36.03 1021 TRP A CA 1
ATOM 7677 C C . TRP A 1 1021 ? -50.522 5.359 14.401 1.00 36.03 1021 TRP A C 1
ATOM 7679 O O . TRP A 1 1021 ? -50.122 6.421 13.929 1.00 36.03 1021 TRP A O 1
ATOM 7689 N N . GLU A 1 1022 ? -51.118 5.349 15.599 1.00 31.48 1022 GLU A N 1
ATOM 7690 C CA . GLU A 1 1022 ? -51.115 6.485 16.538 1.00 31.48 1022 GLU A CA 1
ATOM 7691 C C . GLU A 1 1022 ? -49.750 6.579 17.262 1.00 31.48 1022 GLU A C 1
ATOM 7693 O O . GLU A 1 1022 ? -49.686 6.622 18.491 1.00 31.48 1022 GLU A O 1
ATOM 7698 N N . GLY A 1 1023 ? -48.657 6.591 16.483 1.00 31.83 1023 GLY A N 1
ATOM 7699 C CA . GLY A 1 1023 ? -47.266 6.571 16.962 1.00 31.83 1023 GLY A CA 1
ATOM 7700 C C . GLY A 1 1023 ? -46.342 7.629 16.339 1.00 31.83 1023 GLY A C 1
ATOM 7701 O O . GLY A 1 1023 ? -45.493 8.166 17.047 1.00 31.83 1023 GLY A O 1
ATOM 7702 N N . THR A 1 1024 ? -46.548 7.995 15.066 1.00 32.75 1024 THR A N 1
ATOM 7703 C CA . THR A 1 1024 ? -45.589 8.756 14.238 1.00 32.75 1024 THR A CA 1
ATOM 7704 C C . THR A 1 1024 ? -45.084 10.052 14.889 1.00 32.75 1024 THR A C 1
ATOM 7706 O O . THR A 1 1024 ? -45.798 11.061 14.967 1.00 32.75 1024 THR A O 1
ATOM 7709 N N . ARG A 1 1025 ? -43.817 10.060 15.320 1.00 31.62 1025 ARG A N 1
ATOM 7710 C CA . ARG A 1 1025 ? -43.147 11.224 15.917 1.00 31.62 1025 ARG A CA 1
ATOM 7711 C C . ARG A 1 1025 ? -42.429 12.078 14.873 1.00 31.62 1025 ARG A C 1
ATOM 7713 O O . ARG A 1 1025 ? -41.207 12.157 14.847 1.00 31.62 1025 ARG A O 1
ATOM 7720 N N . VAL A 1 1026 ? -43.192 12.852 14.102 1.00 30.39 1026 VAL A N 1
ATOM 7721 C CA . VAL A 1 1026 ? -42.613 14.004 13.385 1.00 30.39 1026 VAL A CA 1
ATOM 7722 C C . VAL A 1 1026 ? -42.060 14.987 14.426 1.00 30.39 1026 VAL A C 1
ATOM 7724 O O . VAL A 1 1026 ? -42.830 15.662 15.118 1.00 30.39 1026 VAL A O 1
ATOM 7727 N N . SER A 1 1027 ? -40.736 15.028 14.588 1.00 26.89 1027 SER A N 1
ATOM 7728 C CA . SER A 1 1027 ? -40.082 15.792 15.653 1.00 26.89 1027 SER A CA 1
ATOM 7729 C C . SER A 1 1027 ? -39.916 17.280 15.285 1.00 26.89 1027 SER A C 1
ATOM 7731 O O . SER A 1 1027 ? -39.586 17.618 14.148 1.00 26.89 1027 SER A O 1
ATOM 7733 N N . PRO A 1 1028 ? -40.175 18.207 16.227 1.00 30.00 1028 PRO A N 1
ATOM 7734 C CA . PRO A 1 1028 ? -39.759 19.602 16.107 1.00 30.00 1028 PRO A CA 1
ATOM 7735 C C . PRO A 1 1028 ? -38.749 20.006 17.199 1.00 30.00 1028 PRO A C 1
ATOM 7737 O O . PRO A 1 1028 ? -38.696 19.414 18.276 1.00 30.00 1028 PRO A O 1
ATOM 7740 N N . GLU A 1 1029 ? -37.979 21.059 16.913 1.00 33.19 1029 GLU A N 1
ATOM 7741 C CA . GLU A 1 1029 ? -36.789 21.511 17.657 1.00 33.19 1029 GLU A CA 1
ATOM 7742 C C . GLU A 1 1029 ? -36.917 21.601 19.198 1.00 33.19 1029 GLU A C 1
ATOM 7744 O O . GLU A 1 1029 ? -37.949 21.961 19.773 1.00 33.19 1029 GLU A O 1
ATOM 7749 N N . ALA A 1 1030 ? -35.793 21.346 19.874 1.00 32.72 1030 ALA A N 1
ATOM 7750 C CA . ALA A 1 1030 ? -35.692 21.197 21.324 1.00 32.72 1030 ALA A CA 1
ATOM 7751 C C . ALA A 1 1030 ? -36.007 22.459 22.158 1.00 32.72 1030 ALA A C 1
ATOM 7753 O O . ALA A 1 1030 ? -35.570 23.571 21.859 1.00 32.72 1030 ALA A O 1
ATOM 7754 N N . SER A 1 1031 ? -36.629 22.263 23.330 1.00 27.81 1031 SER A N 1
ATOM 7755 C CA . SER A 1 1031 ? -36.417 23.127 24.508 1.00 27.81 1031 SER A CA 1
ATOM 7756 C C . SER A 1 1031 ? -36.797 22.435 25.830 1.00 27.81 1031 SER A C 1
ATOM 7758 O O . SER A 1 1031 ? -37.658 21.560 25.869 1.00 27.81 1031 SER A O 1
ATOM 7760 N N . LEU A 1 1032 ? -36.120 22.812 26.924 1.00 31.23 1032 LEU A N 1
ATOM 7761 C CA . LEU A 1 1032 ? -36.232 22.172 28.244 1.00 31.23 1032 LEU A CA 1
ATOM 7762 C C . LEU A 1 1032 ? -37.578 22.430 28.951 1.00 31.23 1032 LEU A C 1
ATOM 7764 O O . LEU A 1 1032 ? -38.104 23.540 28.857 1.00 31.23 1032 LEU A O 1
ATOM 7768 N N . ILE A 1 1033 ? -38.002 21.501 29.827 1.00 27.45 1033 ILE A N 1
ATOM 7769 C CA . ILE A 1 1033 ? -38.143 21.746 31.287 1.00 27.45 1033 ILE A CA 1
ATOM 7770 C C . ILE A 1 1033 ? -38.431 20.449 32.083 1.00 27.45 1033 ILE A C 1
ATOM 7772 O O . ILE A 1 1033 ? -39.197 19.593 31.657 1.00 27.45 1033 ILE A O 1
ATOM 7776 N N . ASP A 1 1034 ? -37.809 20.353 33.262 1.00 32.25 1034 ASP A N 1
ATOM 7777 C CA . ASP A 1 1034 ? -37.899 19.290 34.285 1.00 32.25 1034 ASP A CA 1
ATOM 7778 C C . ASP A 1 1034 ? -39.246 19.265 35.052 1.00 32.25 1034 ASP A C 1
ATOM 7780 O O . ASP A 1 1034 ? -39.788 20.334 35.352 1.00 32.25 1034 ASP A O 1
ATOM 7784 N N . LEU A 1 1035 ? -39.748 18.066 35.422 1.00 27.20 1035 LEU A N 1
ATOM 7785 C CA . LEU A 1 1035 ? -40.580 17.867 36.631 1.00 27.20 1035 LEU A CA 1
ATOM 7786 C C . LEU A 1 1035 ? -40.770 16.390 37.093 1.00 27.20 1035 LEU A C 1
ATOM 7788 O O . LEU A 1 1035 ? -41.567 15.634 36.541 1.00 27.20 1035 LEU A O 1
ATOM 7792 N N . ASP A 1 1036 ? -40.123 16.039 38.210 1.00 29.22 1036 ASP A N 1
ATOM 7793 C CA . ASP A 1 1036 ? -40.315 14.848 39.077 1.00 29.22 1036 ASP A CA 1
ATOM 7794 C C . ASP A 1 1036 ? -41.790 14.498 39.442 1.00 29.22 1036 ASP A C 1
ATOM 7796 O O . ASP A 1 1036 ? -42.493 15.363 39.980 1.00 29.22 1036 ASP A O 1
ATOM 7800 N N . ARG A 1 1037 ? -42.221 13.215 39.283 1.00 27.00 1037 ARG A N 1
ATOM 7801 C CA . ARG A 1 1037 ? -42.793 12.392 40.399 1.00 27.00 1037 ARG A CA 1
ATOM 7802 C C . ARG A 1 1037 ? -43.191 10.918 40.178 1.00 27.00 1037 ARG A C 1
ATOM 7804 O O . ARG A 1 1037 ? -44.187 10.591 39.546 1.00 27.00 1037 ARG A O 1
ATOM 7811 N N . THR A 1 1038 ? -42.487 10.078 40.941 1.00 28.86 1038 THR A N 1
ATOM 7812 C CA . THR A 1 1038 ? -42.841 8.772 41.559 1.00 28.86 1038 THR A CA 1
ATOM 7813 C C . THR A 1 1038 ? -44.326 8.441 41.874 1.00 28.86 1038 THR A C 1
ATOM 7815 O O . THR A 1 1038 ? -45.064 9.304 42.349 1.00 28.86 1038 THR A O 1
ATOM 7818 N N . VAL A 1 1039 ? -44.709 7.143 41.776 1.00 29.47 1039 VAL A N 1
ATOM 7819 C CA . VAL A 1 1039 ? -45.240 6.247 42.862 1.00 29.47 1039 VAL A CA 1
ATOM 7820 C C . VAL A 1 1039 ? -45.940 4.961 42.325 1.00 29.47 1039 VAL A C 1
ATOM 7822 O O . VAL A 1 1039 ? -46.749 5.035 41.412 1.00 29.47 1039 VAL A O 1
ATOM 7825 N N . LEU A 1 1040 ? -45.624 3.823 42.977 1.00 28.11 1040 LEU A N 1
ATOM 7826 C CA . LEU A 1 1040 ? -46.217 2.454 43.066 1.00 28.11 1040 LEU A CA 1
ATOM 7827 C C . LEU A 1 1040 ? -47.707 2.214 42.629 1.00 28.11 1040 LEU A C 1
ATOM 7829 O O . LEU A 1 1040 ? -48.506 3.143 42.653 1.00 28.11 1040 LEU A O 1
ATOM 7833 N N . ASP A 1 1041 ? -48.210 0.995 42.315 1.00 27.97 1041 ASP A N 1
ATOM 7834 C CA . ASP A 1 1041 ? -48.017 -0.303 43.022 1.00 27.97 1041 ASP A CA 1
ATOM 7835 C C . ASP A 1 1041 ? -48.538 -1.585 42.273 1.00 27.97 1041 ASP A C 1
ATOM 7837 O O . ASP A 1 1041 ? -49.658 -1.605 41.771 1.00 27.97 1041 ASP A O 1
ATOM 7841 N N . ALA A 1 1042 ? -47.750 -2.675 42.319 1.00 27.30 1042 ALA A N 1
ATOM 7842 C CA . ALA A 1 1042 ? -48.093 -4.098 42.598 1.00 27.30 1042 ALA A CA 1
ATOM 7843 C C . ALA A 1 1042 ? -49.173 -4.977 41.844 1.00 27.30 1042 ALA A C 1
ATOM 7845 O O . ALA A 1 1042 ? -50.359 -4.879 42.138 1.00 27.30 1042 ALA A O 1
ATOM 7846 N N . VAL A 1 1043 ? -48.698 -6.057 41.152 1.00 28.92 1043 VAL A N 1
ATOM 7847 C CA . VAL A 1 1043 ? -48.929 -7.531 41.453 1.00 28.92 1043 VAL A CA 1
ATOM 7848 C C . VAL A 1 1043 ? -50.339 -8.183 41.214 1.00 28.92 1043 VAL A C 1
ATOM 7850 O O . VAL A 1 1043 ? -51.329 -7.585 41.626 1.00 28.92 1043 VAL A O 1
ATOM 7853 N N . PRO A 1 1044 ? -50.513 -9.486 40.802 1.00 47.16 1044 PRO A N 1
ATOM 7854 C CA . PRO A 1 1044 ? -49.729 -10.449 39.958 1.00 47.16 1044 PRO A CA 1
ATOM 7855 C C . PRO A 1 1044 ? -50.588 -11.494 39.119 1.00 47.16 1044 PRO A C 1
ATOM 7857 O O . PRO A 1 1044 ? -51.809 -11.380 39.078 1.00 47.16 1044 PRO A O 1
ATOM 7860 N N . LEU A 1 1045 ? -49.975 -12.608 38.625 1.00 28.70 1045 LEU A N 1
ATOM 7861 C CA . LEU A 1 1045 ? -50.576 -13.934 38.224 1.00 28.70 1045 LEU A CA 1
ATOM 7862 C C . LEU A 1 1045 ? -51.411 -13.991 36.895 1.00 28.70 1045 LEU A C 1
ATOM 7864 O O . LEU A 1 1045 ? -52.042 -13.006 36.546 1.00 28.70 1045 LEU A O 1
ATOM 7868 N N . GLN A 1 1046 ? -51.525 -15.092 36.110 1.00 27.28 1046 GLN A N 1
ATOM 7869 C CA . GLN A 1 1046 ? -50.978 -16.473 36.180 1.00 27.28 1046 GLN A CA 1
ATOM 7870 C C . GLN A 1 1046 ? -50.929 -17.216 34.807 1.00 27.28 1046 GLN A C 1
ATOM 7872 O O . GLN A 1 1046 ? -51.816 -17.036 33.982 1.00 27.28 1046 GLN A O 1
ATOM 7877 N N . LEU A 1 1047 ? -49.963 -18.140 34.665 1.00 28.95 1047 LEU A N 1
ATOM 7878 C CA . LEU A 1 1047 ? -49.818 -19.273 33.711 1.00 28.95 1047 LEU A CA 1
ATOM 7879 C C . LEU A 1 1047 ? -51.028 -19.758 32.869 1.00 28.95 1047 LEU A C 1
ATOM 7881 O O . LEU A 1 1047 ? -52.038 -20.201 33.431 1.00 28.95 1047 LEU A O 1
ATOM 7885 N N . HIS A 1 1048 ? -50.776 -20.003 31.572 1.00 26.92 1048 HIS A N 1
ATOM 7886 C CA . HIS A 1 1048 ? -51.061 -21.315 30.961 1.00 26.92 1048 HIS A CA 1
ATOM 7887 C C . HIS A 1 1048 ? -50.072 -21.705 29.849 1.00 26.92 1048 HIS A C 1
ATOM 7889 O O . HIS A 1 1048 ? -49.406 -20.846 29.285 1.00 26.92 1048 HIS A O 1
ATOM 7895 N N . GLU A 1 1049 ? -49.965 -23.010 29.589 1.00 29.02 1049 GLU A N 1
ATOM 7896 C CA . GLU A 1 1049 ? -48.978 -23.633 28.694 1.00 29.02 1049 GLU A CA 1
ATOM 7897 C C . GLU A 1 1049 ? -49.564 -23.982 27.311 1.00 29.02 1049 GLU A C 1
ATOM 7899 O O . GLU A 1 1049 ? -50.749 -24.296 27.207 1.00 29.02 1049 GLU A O 1
ATOM 7904 N N . ALA A 1 1050 ? -48.667 -24.055 26.318 1.00 27.98 1050 ALA A N 1
ATOM 7905 C CA . ALA A 1 1050 ? -48.702 -24.891 25.109 1.00 27.98 1050 ALA A CA 1
ATOM 7906 C C . ALA A 1 1050 ? -49.853 -24.750 24.085 1.00 27.98 1050 ALA A C 1
ATOM 7908 O O . ALA A 1 1050 ? -51.005 -25.083 24.358 1.00 27.98 1050 ALA A O 1
ATOM 7909 N N . TYR A 1 1051 ? -49.467 -24.524 22.823 1.00 25.80 1051 TYR A N 1
ATOM 7910 C CA . TYR A 1 1051 ? -49.641 -25.544 21.777 1.00 25.80 1051 TYR A CA 1
ATOM 7911 C C . TYR A 1 1051 ? -48.497 -25.474 20.751 1.00 25.80 1051 TYR A C 1
ATOM 7913 O O . TYR A 1 1051 ? -48.083 -24.387 20.370 1.00 25.80 1051 TYR A O 1
ATOM 7921 N N . LEU A 1 1052 ? -48.008 -26.641 20.324 1.00 30.89 1052 LEU A N 1
ATOM 7922 C CA . LEU A 1 1052 ? -47.163 -26.830 19.139 1.00 30.89 1052 LEU A CA 1
ATOM 7923 C C . LEU A 1 1052 ? -48.055 -27.268 17.969 1.00 30.89 1052 LEU A C 1
ATOM 7925 O O . LEU A 1 1052 ? -48.975 -28.058 18.197 1.00 30.89 1052 LEU A O 1
ATOM 7929 N N . ASP A 1 1053 ? -47.776 -26.773 16.762 1.00 29.70 1053 ASP A N 1
ATOM 7930 C CA . ASP A 1 1053 ? -47.461 -27.572 15.557 1.00 29.70 1053 ASP A CA 1
ATOM 7931 C C . ASP A 1 1053 ? -47.806 -26.811 14.261 1.00 29.70 1053 ASP A C 1
ATOM 7933 O O . ASP A 1 1053 ? -48.978 -26.611 13.947 1.00 29.70 1053 ASP A O 1
ATOM 7937 N N . VAL A 1 1054 ? -46.757 -26.501 13.492 1.00 30.50 1054 VAL A N 1
ATOM 7938 C CA . VAL A 1 1054 ? -46.658 -26.616 12.022 1.00 30.50 1054 VAL A CA 1
ATOM 7939 C C . VAL A 1 1054 ? -47.849 -26.132 11.174 1.00 30.50 1054 VAL A C 1
ATOM 7941 O O . VAL A 1 1054 ? -48.789 -26.886 10.896 1.00 30.50 1054 VAL A O 1
ATOM 7944 N N . ALA A 1 1055 ? -47.681 -24.950 10.587 1.00 29.34 1055 ALA A N 1
ATOM 7945 C CA . ALA A 1 1055 ? -47.656 -24.812 9.130 1.00 29.34 1055 ALA A CA 1
ATOM 7946 C C . ALA A 1 1055 ? -46.425 -23.971 8.784 1.00 29.34 1055 ALA A C 1
ATOM 7948 O O . ALA A 1 1055 ? -46.272 -22.944 9.476 1.00 29.34 1055 ALA A O 1
#

Radius of gyration: 36.7 Å; Cα contacts (8 Å, |Δi|>4): 2754; chains: 1; bounding box: 125×74×138 Å

Solvent-accessible surface area (backbone atoms only — not comparable to full-atom values): 56232 Å² total; per-residue (Å²): 140,88,83,88,85,89,82,89,85,85,86,86,87,88,86,85,91,84,90,81,89,90,79,88,82,89,83,77,87,92,88,87,84,89,83,90,88,88,82,88,83,87,80,90,81,66,88,70,61,70,68,68,78,74,79,75,83,89,76,86,89,81,80,97,71,96,76,79,86,68,99,84,73,56,70,66,60,55,52,52,62,67,65,61,83,70,79,75,76,84,79,92,74,85,95,81,85,82,84,84,83,80,89,90,82,88,79,92,87,83,89,85,87,86,84,89,89,88,81,85,92,80,89,86,88,88,88,84,89,85,85,89,86,91,87,86,89,85,85,84,78,85,80,79,80,80,76,73,82,72,78,76,84,78,80,70,67,71,80,79,58,54,61,48,56,15,15,31,23,44,63,42,84,65,94,68,80,54,51,68,45,74,77,36,66,43,91,66,59,50,63,40,61,39,100,86,57,27,37,30,38,30,26,52,58,20,78,57,61,45,80,44,46,36,29,37,37,34,38,27,91,85,74,53,72,48,76,44,67,48,60,32,41,32,36,64,27,85,23,58,48,6,41,59,66,63,70,44,39,38,43,56,44,61,48,100,57,66,46,71,58,81,33,41,39,92,57,54,51,54,37,25,23,24,88,85,28,48,42,49,58,54,53,15,63,73,72,72,54,55,40,93,67,60,42,39,87,44,45,72,75,38,59,74,59,11,52,38,78,96,34,14,13,16,58,83,52,29,58,44,34,51,59,55,80,39,38,70,74,33,67,24,14,33,32,42,28,34,32,27,67,29,74,45,87,41,50,49,81,65,45,60,27,20,26,15,62,38,67,64,13,24,25,37,39,36,55,39,85,70,72,52,54,22,32,36,31,67,45,27,38,44,49,81,49,47,37,36,19,37,39,38,34,42,34,33,32,34,44,13,40,40,39,43,26,52,36,34,33,36,37,35,33,46,30,36,34,26,52,25,50,23,36,39,36,23,64,94,43,55,22,40,7,38,24,45,28,46,21,36,36,36,55,8,37,43,80,53,60,81,30,67,39,98,87,68,36,50,29,50,80,80,41,44,30,25,25,34,40,38,32,29,34,33,8,36,39,40,33,42,25,42,33,36,38,7,9,30,31,99,62,35,32,75,90,48,50,66,91,30,17,15,48,31,11,60,69,2,17,22,30,39,37,32,43,52,28,36,36,28,40,37,30,50,23,41,31,28,46,14,18,8,26,17,35,32,30,24,3,21,26,42,38,33,51,30,42,26,36,31,11,9,24,30,37,35,36,25,10,14,54,49,97,83,70,40,47,54,8,19,33,29,38,39,31,52,28,38,37,36,36,39,45,56,48,26,64,95,35,95,63,25,10,34,64,27,29,35,42,36,38,50,25,51,48,24,20,33,40,67,24,36,32,36,32,14,36,59,83,83,44,87,80,54,76,61,65,19,63,41,43,62,43,57,79,49,50,74,65,20,45,68,46,74,59,46,30,31,39,51,17,47,85,46,66,39,76,55,90,83,60,58,72,67,50,45,71,63,54,42,71,40,50,54,40,7,59,78,71,72,46,95,68,42,46,73,64,60,43,47,63,49,59,76,70,47,57,49,53,64,36,46,53,56,47,51,55,53,52,49,53,46,34,62,36,66,71,48,80,80,68,73,76,92,67,59,47,76,44,40,51,38,51,27,50,78,49,57,40,34,42,57,79,38,34,70,26,26,79,64,63,47,58,82,40,81,38,85,61,9,25,40,31,38,54,26,36,61,34,35,42,51,48,79,34,49,29,31,32,42,35,24,28,53,50,4,33,42,37,30,23,19,12,31,41,36,32,69,43,58,48,44,56,15,92,63,15,24,37,40,39,27,30,52,27,5,32,46,36,28,42,27,28,68,36,82,46,43,35,41,37,39,27,64,14,28,32,44,37,26,52,23,54,28,65,39,34,37,41,37,42,32,50,18,31,32,38,28,51,11,18,56,70,7,31,24,48,36,38,70,74,19,35,44,35,39,29,20,65,61,19,46,34,30,31,46,41,41,75,38,37,21,29,41,39,31,29,58,56,14,40,45,35,39,39,34,26,51,83,43,53,43,34,38,24,74,50,80,81,36,87,54,65,97,79,51,58,53,43,37,33,39,39,22,76,17,13,32,40,37,40,35,34,74,52,50,63,62,88,68,62,53,75,39,55,48,39,41,42,78,38,53,47,75,51,60,73,45,76,51,75,42,56,63,61,55,53,21,26,39,38,38,38,40,28,64,80,71,20,33,32,33,42,37,38,42,77,87,35,69,46,49,80,48,70,45,67,44,38,96,89,48,80,75,69,86,62,74,72,85,76,89,69,82,76,85,81,77,85,88,80,92,84,92,82,92,82,91,83,88,85,83,92,84,89,81,91,86,80,87,85,88,83,89,133

Secondary structure (DSSP, 8-state):
--------------------------------------PPPPPPPPTTGGGTTTSSPPPP-------PPPTT--HHHHHHHHH-SS----------------------------------------------------PPPPPPPPPPPPPPPPP-GGGG-SEEESSEEEEE----SSEEEEEE--SSSEEEE-TTSPEEEEE--TT--EEEEEEEEEE-TTS-EEEEEEEEEEEPPSSTT-S--STT-----B-TTSPBP----SS--EEEEETT-B-HHHHHHHHT--GGG--HHHHTT-TTTTSSGGGPEEHHHHHHHHHHHS-TTEE---EEEEETT-EEE-S-SSPTTEE-SSSSSPEEEEEESSSSPPEEES-EEEESS--BSEEEES-EEES-EEEESS-EEEEEES-EEESS-EEEE-TTS-EEEEEEES-EEE----SS-S-B-TTSSB-HHHH---SEEEESEEEEEEES-EEES-SS-TTB-TT--SSSB----TT-EEEEE-TTEEEEEEES-EEES-SSEEEEESS-EEEES-EEEEESEEEEE-TT--TT--S-S--EEEES-EEEEE--TTTTSTTSS----SEEE-SSSEEEES-EEE-SS-SS-TT-----S-SEEETTGGGGEEEE--EEEEETTEEES-TTS-HHHHTT--HHHHHHHHTT-SS--HHHHHHHHTT--HHHHHHHHHHHHHHHHHHHT------SS--EEEB---TTS-SSBTT-GGGBTTSS-TTSSTT-EEE-TT-EEEEEEEEEES-EE--TT-EEEEEEEEEEE-S-EE--TT-EEEEEEEEEEEEEEEE--SSEEEEEESSSEEEEEEEE-SEEEEEESSSEEEEE-TT-EEEE-TT-EEEEETTT-EEEE--SSSEEEEEE-TT-EEEEE--SS--PPBEE---SSS-TT---EEEEEESS-EEEEE-TT----S--EEEEEE-SEEEE--SEEEEES--SS--EEEEEETTTTEEEEEEPSS--S-EEEEEE-TTS---------TT--------------------------------